Protein AF-0000000065967517 (afdb_homodimer)

Secondary structure (DSSP, 8-state):
--S--S-GGGTT----HHHHHHHHHHHS--EE-SSS--SSPPPHHHHHHHHHHHHS-GGGGS---TT--HHHHHHHHHHHHHHHT----TTTSEEEEEHHHHHHHHHHHHH--TT-EEEEEES--TTHHHHHHHTT-EEEEEE-EEPPPPTTS-EEGGGEE--HHHHHHT--TTEEEEEEESS-TTT-----HHHHHHHHHHHHHHT-EEEEE-TTTT-B-TT-----GGGSTTTGGGEEEEEEHHHHHT-GGG-EEEEE--HHHHHHHHHHHHTTTSS--HHHHHHHHHHHHHHHHHTTSTT-HHHHHHHHHHHHHHHHHHHHHHTT-EEEEPSBSSEEEEE-HHHHHH----SS-TTS-HHHHHHHHIIIII-EE-EEGGGGS-HHHHGGG-SEEEEE----HHHHHHHHHHHHHHHHH--/--S--S-GGGTT----HHHHHHHHHHHS--EE-SSS--SSPPPHHHHHHHHHHHHS-GGGGS---TT--HHHHHHHHHHHHHHHT----TTTSEEEEEHHHHHHHHHHHHH--TT-EEEEEES--TTHHHHHHHTT-EEEEEE-EEPPPPTTS-EEGGGEE--HHHHHHT--TTEEEEEEESS-TTT-----HHHHHHHHHHHHHHT-EEEEE-TTTT-B-TT-----GGGSTTTGGGEEEEEEHHHHHT-GGG-EEEEE--HHHHHHHHHHHHTTTSS--HHHHHHHHHHHHHHHHHTTSTT-HHHHHHHHHHHHHHHHHHHHHTTT-EEEEPSBSSEEEEE-HHHHHH----SS-TTS-HHHHHHHHIIIII-EE-EEGGGGS-HHHHGGG-SEEEEE----HHHHHHHHHHHHHHHHH--

Solvent-accessible surface area (backbone atoms only — not comparable to full-atom values): 42119 Å² total; per-residue (Å²): 114,95,61,80,59,61,18,73,52,52,66,93,42,69,75,51,69,67,62,55,52,52,55,56,52,70,76,44,80,57,47,81,23,37,66,91,58,52,74,50,64,43,53,66,69,45,46,49,31,40,43,46,37,59,68,56,63,54,65,38,39,22,67,62,51,53,54,33,45,62,70,30,28,44,46,49,22,55,54,47,17,61,74,41,72,40,94,50,51,34,84,49,26,36,37,50,26,44,12,41,50,25,32,52,32,31,45,32,55,18,43,33,25,76,71,24,24,32,38,39,50,26,64,27,56,68,61,58,57,48,31,32,39,46,31,41,22,39,75,40,80,40,67,48,44,72,51,82,52,61,89,96,48,72,32,45,22,68,39,44,36,78,50,67,67,62,52,59,67,68,65,50,97,46,36,46,37,38,51,43,57,37,26,18,53,59,46,1,21,53,61,48,70,68,59,44,49,54,52,49,50,52,27,63,75,63,59,27,36,35,39,36,42,28,42,28,54,56,28,43,32,96,84,53,70,78,70,63,62,46,49,42,92,82,27,41,80,40,23,40,41,31,33,25,48,16,68,68,49,45,24,49,6,51,29,39,14,24,34,35,34,40,45,90,59,37,56,41,33,51,33,42,39,55,57,34,40,37,49,57,47,28,33,52,41,52,12,50,26,51,43,49,52,52,36,65,75,26,59,93,37,87,81,9,61,66,52,44,50,26,57,55,39,47,54,37,40,51,49,49,50,54,52,46,41,73,66,70,42,46,42,31,48,44,37,12,41,53,26,32,34,31,44,41,56,70,50,45,73,75,52,72,82,60,72,73,61,90,86,52,41,56,18,50,33,47,29,51,47,31,35,76,74,51,23,35,35,44,34,33,42,23,69,26,32,59,79,90,49,16,71,80,42,18,39,26,37,31,33,33,38,49,54,39,70,68,58,55,49,52,46,48,55,37,48,53,52,51,53,69,67,50,131,117,94,62,80,60,60,18,72,52,52,66,92,42,70,74,52,69,68,61,55,51,52,55,56,53,71,75,44,81,55,49,82,22,35,66,87,57,52,75,49,65,43,54,67,71,45,46,49,30,38,44,47,36,58,68,55,64,54,66,37,40,21,68,62,52,53,55,33,45,60,67,30,28,44,47,50,22,55,54,48,18,61,74,42,74,39,94,50,50,35,83,49,26,35,37,50,27,45,13,43,47,24,32,52,32,30,46,31,55,20,42,33,25,77,70,25,25,34,38,38,51,26,64,25,55,68,61,58,57,47,31,32,40,46,31,41,23,39,75,39,78,40,69,47,43,71,52,84,51,64,88,95,49,73,30,44,23,66,38,43,36,78,52,67,67,63,51,59,66,68,64,51,96,47,36,44,36,36,52,43,55,38,25,17,51,59,48,1,21,54,61,47,70,68,58,44,49,52,51,50,51,52,28,63,73,64,58,28,36,34,40,36,41,29,43,26,53,56,30,43,31,96,83,54,71,76,70,64,61,46,50,41,92,82,27,40,80,39,24,41,39,31,33,26,48,16,67,67,49,44,25,49,7,51,31,39,14,23,36,35,32,39,46,90,60,38,56,42,32,50,32,42,40,57,57,32,40,37,49,58,48,28,33,52,42,52,12,51,25,50,43,49,52,50,38,65,75,26,59,94,36,86,80,10,60,65,52,45,51,26,57,55,38,46,52,36,40,52,50,49,51,54,53,46,40,72,69,70,40,45,44,30,46,43,38,12,40,54,28,33,35,31,45,41,55,70,49,45,70,75,51,72,83,60,74,73,61,89,85,50,41,56,18,50,34,48,29,50,46,32,34,76,73,50,23,35,34,42,35,32,42,24,70,25,34,59,79,90,48,16,70,81,43,20,40,27,37,30,34,33,37,46,52,39,70,67,56,54,49,52,46,48,54,39,48,50,53,50,53,69,68,51,130

Foldseek 3Di:
DPDDDDDPLCPPPPDDPCVVVVVLLVVFQFLEFADAFEPDDFDPLLVVLLVCLVPDDCCLQDFAAQQAHVLLLVLCQVQVCVVLVHRDDSVQFKGKAQFLLRVLLLQLLLFAAAQAEEEEEPLADQVNCSSNSSSNYHYDYFYFDADDDPPPDFAALQSRDGDLVSVLVRDDLRHAEYEAEAVGPPSLDHDDPVNLVSVVVSCVVNVHAYEYECQFQLQFDPPDHHDDSCSDPPRQARYKYKYGPCNQRSNVVLRIMMIGGDRVSRVSSSVSSCVPPSGDNRSSSSSSSSLSVVQSVQPPHPPHPSNVLNVVLVVLLVLVVVLCVVLPWRWHRRRTDFKIKTFQVVVCVVPVDADDDPLDQPLVSVQSCCCVPLSYHWDQSLSSDDSVCSNVRSGMTMTGRSYDPVSSVVSSVSSVVVSVPPD/DPDDDDDPLCPPPPDDPCVVVVVLLVVFQFLEFADAFEPDDFDPLLVVLLVCLVPDDVCLQDFAAQQAHVLLLVLCQVQVCVVLVHRDDSVQFKGKAQFLLRVLLLQLLLFAAAQAEEEEEPLADQVNCSSNSSSNYHYDYFYFDADDDPPPDFAALQSRDGDLVSVLVRDDLRHAEYEAEAVGPPSLDHDDPVNLVSVQVSCVVNVHAYEYECQFQLQFDPPDHHDDSCSDPPNQARYKYKYGPCNQRSNVVLRIMMIGGGRVSRVSSSVSSCVPPSGDNRSSSSSSSSLSVVQSVQPPHPPHPSNVLNVVLVVLLVLLVVLCVVLPWRWHRRRTDFKIKTFQVVVCVVPVDADDDPLDQPLVSVQSCCCVPLSYHWAQSLSSDDSVCSNVRSGMTMTGSSYDPVSSVVSSVSSVVVSVPPD

Radius of gyration: 27.78 Å; Cα contacts (8 Å, |Δi|>4): 1833; chains: 2; bounding box: 54×87×60 Å

Organism: Rattus norvegicus (NCBI:txid10116)

GO terms:
  GO:0016212 L-kynurenine:2-oxoglutarate transaminase activity (F, EXP)
  GO:0005759 mitochondrial matrix (C, EXP)
  GO:0047316 L-glutamine:phenylpyruvate transaminase activity (F, EXP)
  GO:0047804 cysteine-S-conjugate beta-lyase activity (F, EXP)
  GO:0005739 mitochondrion (C, IDA)
  GO:0005829 cytosol (C, IDA)
  GO:0042867 pyruvate catabolic process (P, IDA)
  GO:0097053 L-kynurenine catabolic process (P, IDA)
  GO:0047316 L-glutamine:phenylpyruvate transaminase activity (F, IDA)
  GO:0047804 cysteine-S-conjugate beta-lyase activity (F, IDA)

Structure (mmCIF, N/CA/C/O backbone):
data_AF-0000000065967517-model_v1
#
loop_
_entity.id
_entity.type
_entity.pdbx_description
1 polymer 'Kynurenine--oxoglutarate transaminase 1'
#
loop_
_atom_site.group_PDB
_atom_site.id
_atom_site.type_symbol
_atom_site.label_atom_id
_atom_site.label_alt_id
_atom_site.label_comp_id
_atom_site.label_asym_id
_atom_site.label_entity_id
_atom_site.label_seq_id
_atom_site.pdbx_PDB_ins_code
_atom_site.Cartn_x
_atom_site.Cartn_y
_atom_site.Cartn_z
_atom_site.occupancy
_atom_site.B_iso_or_equiv
_atom_site.auth_seq_id
_atom_site.auth_comp_id
_atom_site.auth_asym_id
_atom_site.auth_atom_id
_atom_site.pdbx_PDB_model_num
ATOM 1 N N . MET A 1 1 ? -20.844 15.336 -15.32 1 42.91 1 MET A N 1
ATOM 2 C CA . MET A 1 1 ? -19.406 15.516 -15.5 1 42.91 1 MET A CA 1
ATOM 3 C C . MET A 1 1 ? -19 15.242 -16.938 1 42.91 1 MET A C 1
ATOM 5 O O . MET A 1 1 ? -19.125 14.117 -17.422 1 42.91 1 MET A O 1
ATOM 9 N N . THR A 1 2 ? -18.984 16.203 -17.844 1 56.03 2 THR A N 1
ATOM 10 C CA . THR A 1 2 ? -18.656 16.047 -19.25 1 56.03 2 THR A CA 1
ATOM 11 C C . THR A 1 2 ? -17.234 15.531 -19.422 1 56.03 2 THR A C 1
ATOM 13 O O . THR A 1 2 ? -16.875 15.055 -20.5 1 56.03 2 THR A O 1
ATOM 16 N N . LYS A 1 3 ? -16.359 15.68 -18.438 1 78 3 LYS A N 1
ATOM 17 C CA . LYS A 1 3 ? -14.969 15.258 -18.484 1 78 3 LYS A CA 1
ATOM 18 C C . LYS A 1 3 ? -14.828 13.789 -18.109 1 78 3 LYS A C 1
ATOM 20 O O . LYS A 1 3 ? -15.602 13.266 -17.297 1 78 3 LYS A O 1
ATOM 25 N N . ARG A 1 4 ? -14.062 13.156 -18.938 1 89.38 4 ARG A N 1
ATOM 26 C CA . ARG A 1 4 ? -13.75 11.773 -18.594 1 89.38 4 ARG A CA 1
ATOM 27 C C . ARG A 1 4 ? -13.281 11.664 -17.141 1 89.38 4 ARG A C 1
ATOM 29 O O . ARG A 1 4 ? -12.359 12.367 -16.719 1 89.38 4 ARG A O 1
ATOM 36 N N . LEU A 1 5 ? -13.922 10.836 -16.359 1 93.56 5 LEU A N 1
ATOM 37 C CA . LEU A 1 5 ? -13.656 10.734 -14.938 1 93.56 5 LEU A CA 1
ATOM 38 C C . LEU A 1 5 ? -12.391 9.914 -14.672 1 93.56 5 LEU A C 1
ATOM 40 O O . LEU A 1 5 ? -11.477 10.375 -13.984 1 93.56 5 LEU A O 1
ATOM 44 N N . GLN A 1 6 ? -12.312 8.703 -15.273 1 96.12 6 GLN A N 1
ATOM 45 C CA . GLN A 1 6 ? -11.18 7.836 -14.984 1 96.12 6 GLN A CA 1
ATOM 46 C C . GLN A 1 6 ? -9.992 8.141 -15.898 1 96.12 6 GLN A C 1
ATOM 48 O O . GLN A 1 6 ? -10.188 8.5 -17.062 1 96.12 6 GLN A O 1
ATOM 53 N N . ALA A 1 7 ? -8.836 8.039 -15.398 1 97.62 7 ALA A N 1
ATOM 54 C CA . ALA A 1 7 ? -7.613 8.18 -16.188 1 97.62 7 ALA A CA 1
ATOM 55 C C . ALA A 1 7 ? -7.516 7.09 -17.25 1 97.62 7 ALA A C 1
ATOM 57 O O . ALA A 1 7 ? -7.977 5.965 -17.031 1 97.62 7 ALA A O 1
ATOM 58 N N . ARG A 1 8 ? -6.828 7.359 -18.359 1 96.44 8 ARG A N 1
ATOM 59 C CA . ARG A 1 8 ? -6.676 6.445 -19.484 1 96.44 8 ARG A CA 1
ATOM 60 C C . ARG A 1 8 ? -5.859 5.223 -19.094 1 96.44 8 ARG A C 1
ATOM 62 O O . ARG A 1 8 ? -6.008 4.148 -19.688 1 96.44 8 ARG A O 1
ATOM 69 N N . ARG A 1 9 ? -5.027 5.387 -18.062 1 97.5 9 ARG A N 1
ATOM 70 C CA . ARG A 1 9 ? -4.16 4.297 -17.641 1 97.5 9 ARG A CA 1
ATOM 71 C C . ARG A 1 9 ? -4.973 3.141 -17.062 1 97.5 9 ARG A C 1
ATOM 73 O O . ARG A 1 9 ? -4.457 2.033 -16.906 1 97.5 9 ARG A O 1
ATOM 80 N N . LEU A 1 10 ? -6.258 3.332 -16.781 1 97.5 10 LEU A N 1
ATOM 81 C CA . LEU A 1 10 ? -7.102 2.277 -16.234 1 97.5 10 LEU A CA 1
ATOM 82 C C . LEU A 1 10 ? -7.828 1.53 -17.344 1 97.5 10 LEU A C 1
ATOM 84 O O . LEU A 1 10 ? -8.516 0.538 -17.094 1 97.5 10 LEU A O 1
ATOM 88 N N . ASP A 1 11 ? -7.715 2.004 -18.578 1 95.81 11 ASP A N 1
ATOM 89 C CA . ASP A 1 11 ? -8.438 1.398 -19.688 1 95.81 11 ASP A CA 1
ATOM 90 C C . ASP A 1 11 ? -8.07 -0.074 -19.859 1 95.81 11 ASP A C 1
ATOM 92 O O . ASP A 1 11 ? -6.891 -0.411 -19.984 1 95.81 11 ASP A O 1
ATOM 96 N N . GLY A 1 12 ? -9.055 -0.953 -19.781 1 93.69 12 GLY A N 1
ATOM 97 C CA . GLY A 1 12 ? -8.883 -2.361 -20.094 1 93.69 12 GLY A CA 1
ATOM 98 C C . GLY A 1 12 ? -8.406 -3.188 -18.922 1 93.69 12 GLY A C 1
ATOM 99 O O . GLY A 1 12 ? -8.078 -4.367 -19.078 1 93.69 12 GLY A O 1
ATOM 100 N N . ILE A 1 13 ? -8.359 -2.516 -17.734 1 94 13 ILE A N 1
ATOM 101 C CA . ILE A 1 13 ? -7.801 -3.297 -16.641 1 94 13 ILE A CA 1
ATOM 102 C C . ILE A 1 13 ? -8.75 -3.264 -15.438 1 94 13 ILE A C 1
ATOM 104 O O . ILE A 1 13 ? -8.32 -3.393 -14.289 1 94 13 ILE A O 1
ATOM 108 N N . ASP A 1 14 ? -9.992 -3.094 -15.617 1 91 14 ASP A N 1
ATOM 109 C CA . ASP A 1 14 ? -10.938 -2.924 -14.523 1 91 14 ASP A CA 1
ATOM 110 C C . ASP A 1 14 ? -11.5 -4.27 -14.07 1 91 14 ASP A C 1
ATOM 112 O O . ASP A 1 14 ? -12.211 -4.344 -13.062 1 91 14 ASP A O 1
ATOM 116 N N . GLN A 1 15 ? -11.211 -5.281 -14.812 1 85.56 15 GLN A N 1
ATOM 117 C CA . GLN A 1 15 ? -11.656 -6.609 -14.398 1 85.56 15 GLN A CA 1
ATOM 118 C C . GLN A 1 15 ? -10.555 -7.344 -13.641 1 85.56 15 GLN A C 1
ATOM 120 O O . GLN A 1 15 ? -9.367 -7.211 -13.969 1 85.56 15 GLN A O 1
ATOM 125 N N . ASN A 1 16 ? -11.008 -8.039 -12.625 1 83 16 ASN A N 1
ATOM 126 C CA . ASN A 1 16 ? -10.102 -8.844 -11.812 1 83 16 ASN A CA 1
ATOM 127 C C . ASN A 1 16 ? -10.719 -10.188 -11.445 1 83 16 ASN A C 1
ATOM 129 O O . ASN A 1 16 ? -11.781 -10.242 -10.828 1 83 16 ASN A O 1
ATOM 133 N N . LEU A 1 17 ? -10.039 -11.195 -11.797 1 81.94 17 LEU A N 1
ATOM 134 C CA . LEU A 1 17 ? -10.516 -12.555 -11.625 1 81.94 17 LEU A CA 1
ATOM 135 C C . LEU A 1 17 ? -10.797 -12.859 -10.156 1 81.94 17 LEU A C 1
ATOM 137 O O . LEU A 1 17 ? -11.789 -13.516 -9.828 1 81.94 17 LEU A O 1
ATOM 141 N N . TRP A 1 18 ? -9.953 -12.445 -9.305 1 83.62 18 TRP A N 1
ATOM 142 C CA . TRP A 1 18 ? -10.039 -12.781 -7.887 1 83.62 18 TRP A CA 1
ATOM 143 C C . TRP A 1 18 ? -11.258 -12.117 -7.246 1 83.62 18 TRP A C 1
ATOM 145 O O . TRP A 1 18 ? -11.891 -12.695 -6.363 1 83.62 18 TRP A O 1
ATOM 155 N N . VAL A 1 19 ? -11.594 -10.961 -7.758 1 81.31 19 VAL A N 1
ATOM 156 C CA . VAL A 1 19 ? -12.789 -10.273 -7.289 1 81.31 19 VAL A CA 1
ATOM 157 C C . VAL A 1 19 ? -14.031 -11.008 -7.777 1 81.31 19 VAL A C 1
ATOM 159 O O . VAL A 1 19 ? -14.961 -11.25 -7.008 1 81.31 19 VAL A O 1
ATOM 162 N N . GLU A 1 20 ? -14.031 -11.438 -8.977 1 83.06 20 GLU A N 1
ATOM 163 C CA . GLU A 1 20 ? -15.164 -12.133 -9.578 1 83.06 20 GLU A CA 1
ATOM 164 C C . GLU A 1 20 ? -15.406 -13.477 -8.898 1 83.06 20 GLU A C 1
ATOM 166 O O . GLU A 1 20 ? -16.516 -13.773 -8.461 1 83.06 20 GLU A O 1
ATOM 171 N N . PHE A 1 21 ? -14.383 -14.258 -8.766 1 86.62 21 PHE A N 1
ATOM 172 C CA . PHE A 1 21 ? -14.523 -15.594 -8.211 1 86.62 21 PHE A CA 1
ATOM 173 C C . PHE A 1 21 ? -14.734 -15.531 -6.699 1 86.62 21 PHE A C 1
ATOM 175 O O . PHE A 1 21 ? -15.391 -16.406 -6.125 1 86.62 21 PHE A O 1
ATOM 182 N N . GLY A 1 22 ? -14.18 -14.484 -6.133 1 83.94 22 GLY A N 1
ATOM 183 C CA . GLY A 1 22 ? -14.469 -14.281 -4.723 1 83.94 22 GLY A CA 1
ATOM 184 C C . GLY A 1 22 ? -15.945 -14.078 -4.445 1 83.94 22 GLY A C 1
ATOM 185 O O . GLY A 1 22 ? -16.484 -14.633 -3.488 1 83.94 22 GLY A O 1
ATOM 186 N N . LYS A 1 23 ? -16.578 -13.359 -5.293 1 82.62 23 LYS A N 1
ATOM 187 C CA . LYS A 1 23 ? -18.016 -13.117 -5.168 1 82.62 23 LYS A CA 1
ATOM 188 C C . LYS A 1 23 ? -18.812 -14.398 -5.387 1 82.62 23 LYS A C 1
ATOM 190 O O . LYS A 1 23 ? -19.719 -14.711 -4.625 1 82.62 23 LYS A O 1
ATOM 195 N N . LEU A 1 24 ? -18.422 -15.109 -6.371 1 85.88 24 LEU A N 1
ATOM 196 C CA . LEU A 1 24 ? -19.125 -16.344 -6.719 1 85.88 24 LEU A CA 1
ATOM 197 C C . LEU A 1 24 ? -19 -17.375 -5.602 1 85.88 24 LEU A C 1
ATOM 199 O O . LEU A 1 24 ? -19.953 -18.078 -5.285 1 85.88 24 LEU A O 1
ATOM 203 N N . THR A 1 25 ? -17.844 -17.453 -5.02 1 88.5 25 THR A N 1
ATOM 204 C CA . THR A 1 25 ? -17.547 -18.422 -3.979 1 88.5 25 THR A CA 1
ATOM 205 C C . THR A 1 25 ? -18.391 -18.156 -2.734 1 88.5 25 THR A C 1
ATOM 207 O O . THR A 1 25 ? -18.734 -19.094 -2.002 1 88.5 25 THR A O 1
ATOM 210 N N . LYS A 1 26 ? -18.812 -16.984 -2.543 1 85.44 26 LYS A N 1
ATOM 211 C CA . LYS A 1 26 ? -19.594 -16.609 -1.361 1 85.44 26 LYS A CA 1
ATOM 212 C C . LYS A 1 26 ? -21.062 -16.969 -1.533 1 85.44 26 LYS A C 1
ATOM 214 O O . LYS A 1 26 ? -21.797 -17.078 -0.551 1 85.44 26 LYS A O 1
ATOM 219 N N . GLU A 1 27 ? -21.484 -17.266 -2.711 1 90.31 27 GLU A N 1
ATOM 220 C CA . GLU A 1 27 ? -22.891 -17.516 -3.012 1 90.31 27 GLU A CA 1
ATOM 221 C C . GLU A 1 27 ? -23.234 -19 -2.816 1 90.31 27 GLU A C 1
ATOM 223 O O . GLU A 1 27 ? -24.406 -19.359 -2.727 1 90.31 27 GLU A O 1
ATOM 228 N N . TYR A 1 28 ? -22.203 -19.812 -2.699 1 91.69 28 TYR A N 1
ATOM 229 C CA . TYR A 1 28 ? -22.422 -21.25 -2.629 1 91.69 28 TYR A CA 1
ATOM 230 C C . TYR A 1 28 ? -21.641 -21.859 -1.476 1 91.69 28 TYR A C 1
ATOM 232 O O . TYR A 1 28 ? -20.719 -21.25 -0.942 1 91.69 28 TYR A O 1
ATOM 240 N N . ASP A 1 29 ? -22.156 -23 -1.074 1 92.94 29 ASP A N 1
ATOM 241 C CA . ASP A 1 29 ? -21.375 -23.812 -0.164 1 92.94 29 ASP A CA 1
ATOM 242 C C . ASP A 1 29 ? -20.281 -24.578 -0.915 1 92.94 29 ASP A C 1
ATOM 244 O O . ASP A 1 29 ? -20.547 -25.578 -1.572 1 92.94 29 ASP A O 1
ATOM 248 N N . VAL A 1 30 ? -19.094 -24.078 -0.761 1 96.06 30 VAL A N 1
ATOM 249 C CA . VAL A 1 30 ? -18.047 -24.609 -1.638 1 96.06 30 VAL A CA 1
ATOM 250 C C . VAL A 1 30 ? -16.812 -24.969 -0.816 1 96.06 30 VAL A C 1
ATOM 252 O O . VAL A 1 30 ? -16.625 -24.453 0.29 1 96.06 30 VAL A O 1
ATOM 255 N N . VAL A 1 31 ? -16.078 -25.922 -1.29 1 97 31 VAL A N 1
ATOM 256 C CA . VAL A 1 31 ? -14.688 -26.156 -0.91 1 97 31 VAL A CA 1
ATOM 257 C C . VAL A 1 31 ? -13.773 -25.312 -1.8 1 97 31 VAL A C 1
ATOM 259 O O . VAL A 1 31 ? -13.672 -25.562 -3.002 1 97 31 VAL A O 1
ATOM 262 N N . ASN A 1 32 ? -13.117 -24.328 -1.196 1 95.31 32 ASN A N 1
ATOM 263 C CA . ASN A 1 32 ? -12.312 -23.391 -1.967 1 95.31 32 ASN A CA 1
ATOM 264 C C . ASN A 1 32 ? -10.914 -23.953 -2.244 1 95.31 32 ASN A C 1
ATOM 266 O O . ASN A 1 32 ? -10.039 -23.906 -1.379 1 95.31 32 ASN A O 1
ATOM 270 N N . LEU A 1 33 ? -10.68 -24.375 -3.422 1 97.25 33 LEU A N 1
ATOM 271 C CA . LEU A 1 33 ? -9.383 -24.891 -3.861 1 97.25 33 LEU A CA 1
ATOM 272 C C . LEU A 1 33 ? -8.797 -24 -4.949 1 97.25 33 LEU A C 1
ATOM 274 O O . LEU A 1 33 ? -7.945 -24.438 -5.727 1 97.25 33 LEU A O 1
ATOM 278 N N . GLY A 1 34 ? -9.391 -22.812 -5.082 1 94.38 34 GLY A N 1
ATOM 279 C CA . GLY A 1 34 ? -8.969 -21.906 -6.133 1 94.38 34 GLY A CA 1
ATOM 280 C C . GLY A 1 34 ? -7.934 -20.891 -5.664 1 94.38 34 GLY A C 1
ATOM 281 O O . GLY A 1 34 ? -6.832 -20.828 -6.219 1 94.38 34 GLY A O 1
ATOM 282 N N . GLN A 1 35 ? -8.188 -20.125 -4.703 1 88.81 35 GLN A N 1
ATOM 283 C CA . GLN A 1 35 ? -7.328 -19.047 -4.23 1 88.81 35 GLN A CA 1
ATOM 284 C C . GLN A 1 35 ? -6.102 -19.594 -3.506 1 88.81 35 GLN A C 1
ATOM 286 O O . GLN A 1 35 ? -6.203 -20.562 -2.752 1 88.81 35 GLN A O 1
ATOM 291 N N . GLY A 1 36 ? -4.996 -18.922 -3.762 1 91.12 36 GLY A N 1
ATOM 292 C CA . GLY A 1 36 ? -3.709 -19.375 -3.256 1 91.12 36 GLY A CA 1
ATOM 293 C C . GLY A 1 36 ? -3.402 -18.859 -1.861 1 91.12 36 GLY A C 1
ATOM 294 O O . GLY A 1 36 ? -2.465 -18.078 -1.673 1 91.12 36 GLY A O 1
ATOM 295 N N . PHE A 1 37 ? -4.133 -19.344 -0.854 1 92.06 37 PHE A N 1
ATOM 296 C CA . PHE A 1 37 ? -3.826 -19.062 0.542 1 92.06 37 PHE A CA 1
ATOM 297 C C . PHE A 1 37 ? -4.082 -20.281 1.419 1 92.06 37 PHE A C 1
ATOM 299 O O . PHE A 1 37 ? -4.953 -21.094 1.115 1 92.06 37 PHE A O 1
ATOM 306 N N . PRO A 1 38 ? -3.322 -20.422 2.506 1 95.19 38 PRO A N 1
ATOM 307 C CA . PRO A 1 38 ? -3.568 -21.484 3.475 1 95.19 38 PRO A CA 1
ATOM 308 C C . PRO A 1 38 ? -4.832 -21.266 4.301 1 95.19 38 PRO A C 1
ATOM 310 O O . PRO A 1 38 ? -5.129 -20.125 4.684 1 95.19 38 PRO A O 1
ATOM 313 N N . ASP A 1 39 ? -5.562 -22.281 4.445 1 95.31 39 ASP A N 1
ATOM 314 C CA . ASP A 1 39 ? -6.691 -22.172 5.363 1 95.31 39 ASP A CA 1
ATOM 315 C C . ASP A 1 39 ? -6.359 -22.797 6.715 1 95.31 39 ASP A C 1
ATOM 317 O O . ASP A 1 39 ? -7.207 -23.453 7.324 1 95.31 39 ASP A O 1
ATOM 321 N N . PHE A 1 40 ? -5.137 -22.766 7.074 1 95.88 40 PHE A N 1
ATOM 322 C CA . PHE A 1 40 ? -4.609 -23.141 8.383 1 95.88 40 PHE A CA 1
ATOM 323 C C . PHE A 1 40 ? -3.73 -22.031 8.945 1 95.88 40 PHE A C 1
ATOM 325 O O . PHE A 1 40 ? -3.391 -21.078 8.234 1 95.88 40 PHE A O 1
ATOM 332 N N . SER A 1 41 ? -3.387 -22.156 10.227 1 96.38 41 SER A N 1
ATOM 333 C CA . SER A 1 41 ? -2.637 -21.109 10.914 1 96.38 41 SER A CA 1
ATOM 334 C C . SER A 1 41 ? -1.18 -21.094 10.461 1 96.38 41 SER A C 1
ATOM 336 O O . SER A 1 41 ? -0.606 -22.141 10.148 1 96.38 41 SER A O 1
ATOM 338 N N . PRO A 1 42 ? -0.56 -19.875 10.422 1 97.62 42 PRO A N 1
ATOM 339 C CA . PRO A 1 42 ? 0.902 -19.859 10.344 1 97.62 42 PRO A CA 1
ATOM 340 C C . PRO A 1 42 ? 1.568 -20.641 11.469 1 97.62 42 PRO A C 1
ATOM 342 O O . PRO A 1 42 ? 0.905 -21.016 12.438 1 97.62 42 PRO A O 1
ATOM 345 N N . PRO A 1 43 ? 2.84 -21 11.266 1 97.81 43 PRO A N 1
ATOM 346 C CA . PRO A 1 43 ? 3.498 -21.719 12.359 1 97.81 43 PRO A CA 1
ATOM 347 C C . PRO A 1 43 ? 3.488 -20.938 13.672 1 97.81 43 PRO A C 1
ATOM 349 O O . PRO A 1 43 ? 3.463 -19.719 13.656 1 97.81 43 PRO A O 1
ATOM 352 N N . ASP A 1 44 ? 3.598 -21.609 14.797 1 97.31 44 ASP A N 1
ATOM 353 C CA . ASP A 1 44 ? 3.451 -21.031 16.125 1 97.31 44 ASP A CA 1
ATOM 354 C C . ASP A 1 44 ? 4.461 -19.906 16.359 1 97.31 44 ASP A C 1
ATOM 356 O O . ASP A 1 44 ? 4.125 -18.875 16.938 1 97.31 44 ASP A O 1
ATOM 360 N N . PHE A 1 45 ? 5.668 -20.141 15.922 1 98.12 45 PHE A N 1
ATOM 361 C CA . PHE A 1 45 ? 6.688 -19.141 16.172 1 98.12 45 PHE A CA 1
ATOM 362 C C . PHE A 1 45 ? 6.344 -17.828 15.469 1 98.12 45 PHE A C 1
ATOM 364 O O . PHE A 1 45 ? 6.664 -16.75 15.969 1 98.12 45 PHE A O 1
ATOM 371 N N . ALA A 1 46 ? 5.727 -17.891 14.336 1 98.25 46 ALA A N 1
ATOM 372 C CA . ALA A 1 46 ? 5.324 -16.703 13.602 1 98.25 46 ALA A CA 1
ATOM 373 C C . ALA A 1 46 ? 4.184 -15.977 14.312 1 98.25 46 ALA A C 1
ATOM 375 O O . ALA A 1 46 ? 4.219 -14.75 14.477 1 98.25 46 ALA A O 1
ATOM 376 N N . THR A 1 47 ? 3.133 -16.719 14.711 1 97.56 47 THR A N 1
ATOM 377 C CA . THR A 1 47 ? 2.004 -16.094 15.398 1 97.56 47 THR A CA 1
ATOM 378 C C . THR A 1 47 ? 2.447 -15.484 16.719 1 97.56 47 THR A C 1
ATOM 380 O O . THR A 1 47 ? 1.967 -14.414 17.109 1 97.56 47 THR A O 1
ATOM 383 N N . GLN A 1 48 ? 3.389 -16.125 17.406 1 97.12 48 GLN A N 1
ATOM 384 C CA . GLN A 1 48 ? 3.936 -15.602 18.656 1 97.12 48 GLN A CA 1
ATOM 385 C C . GLN A 1 48 ? 4.715 -14.312 18.406 1 97.12 48 GLN A C 1
ATOM 387 O O . GLN A 1 48 ? 4.633 -13.367 19.203 1 97.12 48 GLN A O 1
ATOM 392 N N . ALA A 1 49 ? 5.477 -14.312 17.328 1 97.62 49 ALA A N 1
ATOM 393 C CA . ALA A 1 49 ? 6.223 -13.109 16.969 1 97.62 49 ALA A CA 1
ATOM 394 C C . ALA A 1 49 ? 5.277 -11.93 16.734 1 97.62 49 ALA A C 1
ATOM 396 O O . ALA A 1 49 ? 5.566 -10.805 17.141 1 97.62 49 ALA A O 1
ATOM 397 N N . PHE A 1 50 ? 4.191 -12.18 16.062 1 97.69 50 PHE A N 1
ATOM 398 C CA . PHE A 1 50 ? 3.217 -11.125 15.812 1 97.69 50 PHE A CA 1
ATOM 399 C C . PHE A 1 50 ? 2.584 -10.641 17.109 1 97.69 50 PHE A C 1
ATOM 401 O O . PHE A 1 50 ? 2.395 -9.445 17.312 1 97.69 50 PHE A O 1
ATOM 408 N N . GLN A 1 51 ? 2.227 -11.57 17.984 1 96.5 51 GLN A N 1
ATOM 409 C CA . GLN A 1 51 ? 1.666 -11.211 19.281 1 96.5 51 GLN A CA 1
ATOM 410 C C . GLN A 1 51 ? 2.645 -10.367 20.094 1 96.5 51 GLN A C 1
ATOM 412 O O . GLN A 1 51 ? 2.248 -9.375 20.703 1 96.5 51 GLN A O 1
ATOM 417 N N . GLN A 1 52 ? 3.902 -10.727 20 1 96.31 52 GLN A N 1
ATOM 418 C CA . GLN A 1 52 ? 4.926 -9.961 20.703 1 96.31 52 GLN A CA 1
ATOM 419 C C . GLN A 1 52 ? 5.039 -8.547 20.156 1 96.31 52 GLN A C 1
ATOM 421 O O . GLN A 1 52 ? 5.262 -7.594 20.906 1 96.31 52 GLN A O 1
ATOM 426 N N . ALA A 1 53 ? 4.883 -8.406 18.859 1 96.5 53 ALA A N 1
ATOM 427 C CA . ALA A 1 53 ? 4.988 -7.113 18.203 1 96.5 53 ALA A CA 1
ATOM 428 C C . ALA A 1 53 ? 3.854 -6.188 18.625 1 96.5 53 ALA A C 1
ATOM 430 O O . ALA A 1 53 ? 3.934 -4.973 18.422 1 96.5 53 ALA A O 1
ATOM 431 N N . THR A 1 54 ? 2.779 -6.699 19.234 1 95.25 54 THR A N 1
ATOM 432 C CA . THR A 1 54 ? 1.64 -5.879 19.641 1 95.25 54 THR A CA 1
ATOM 433 C C . THR A 1 54 ? 1.678 -5.582 21.125 1 95.25 54 THR A C 1
ATOM 435 O O . THR A 1 54 ? 0.881 -4.785 21.625 1 95.25 54 THR A O 1
ATOM 438 N N . SER A 1 55 ? 2.52 -6.16 21.984 1 88.69 55 SER A N 1
ATOM 439 C CA . SER A 1 55 ? 2.496 -6.043 23.438 1 88.69 55 SER A CA 1
ATOM 440 C C . SER A 1 55 ? 3.801 -5.457 23.969 1 88.69 55 SER A C 1
ATOM 442 O O . SER A 1 55 ? 3.859 -4.992 25.109 1 88.69 55 SER A O 1
ATOM 444 N N . GLY A 1 56 ? 4.824 -5.418 23.234 1 84 56 GLY A N 1
ATOM 445 C CA . GLY A 1 56 ? 6.129 -4.988 23.703 1 84 56 GLY A CA 1
ATOM 446 C C . GLY A 1 56 ? 6.355 -3.494 23.562 1 84 56 GLY A C 1
ATOM 447 O O . GLY A 1 56 ? 5.637 -2.691 24.156 1 84 56 GLY A O 1
ATOM 448 N N . ASN A 1 57 ? 7.156 -3.131 22.766 1 91.25 57 ASN A N 1
ATOM 449 C CA . ASN A 1 57 ? 7.547 -1.756 22.469 1 91.25 57 ASN A CA 1
ATOM 450 C C . ASN A 1 57 ? 6.402 -0.976 21.828 1 91.25 57 ASN A C 1
ATOM 452 O O . ASN A 1 57 ? 6.082 -1.189 20.656 1 91.25 57 ASN A O 1
ATOM 456 N N . PHE A 1 58 ? 5.805 -0.017 22.594 1 92.94 58 PHE A N 1
ATOM 457 C CA . PHE A 1 58 ? 4.629 0.688 22.094 1 92.94 58 PHE A CA 1
ATOM 458 C C . PHE A 1 58 ? 4.965 1.492 20.844 1 92.94 58 PHE A C 1
ATOM 460 O O . PHE A 1 58 ? 4.07 1.859 20.078 1 92.94 58 PHE A O 1
ATOM 467 N N . MET A 1 59 ? 6.25 1.771 20.625 1 93.88 59 MET A N 1
ATOM 468 C CA . MET A 1 59 ? 6.645 2.559 19.453 1 93.88 59 MET A CA 1
ATOM 469 C C . MET A 1 59 ? 6.402 1.782 18.172 1 93.88 59 MET A C 1
ATOM 471 O O . MET A 1 59 ? 6.375 2.365 17.078 1 93.88 59 MET A O 1
ATOM 475 N N . LEU A 1 60 ? 6.141 0.478 18.297 1 95.88 60 LEU A N 1
ATOM 476 C CA . LEU A 1 60 ? 5.812 -0.312 17.125 1 95.88 60 LEU A CA 1
ATOM 477 C C . LEU A 1 60 ? 4.426 0.044 16.594 1 95.88 60 LEU A C 1
ATOM 479 O O . LEU A 1 60 ? 4.07 -0.321 15.469 1 95.88 60 LEU A O 1
ATOM 483 N N . ASN A 1 61 ? 3.648 0.762 17.406 1 97 61 ASN A N 1
ATOM 484 C CA . ASN A 1 61 ? 2.348 1.233 16.938 1 97 61 ASN A CA 1
ATOM 485 C C . ASN A 1 61 ? 2.482 2.471 16.062 1 97 61 ASN A C 1
ATOM 487 O O . ASN A 1 61 ? 1.506 2.916 15.453 1 97 61 ASN A O 1
ATOM 491 N N . GLN A 1 62 ? 3.654 3.041 15.898 1 96.19 62 GLN A N 1
ATOM 492 C CA . GLN A 1 62 ? 3.91 4.246 15.117 1 96.19 62 GLN A CA 1
ATOM 493 C C . GLN A 1 62 ? 4.727 3.932 13.867 1 96.19 62 GLN A C 1
ATOM 495 O O . GLN A 1 62 ? 5.105 2.781 13.641 1 96.19 62 GLN A O 1
ATOM 500 N N . TYR A 1 63 ? 4.984 4.977 13.023 1 92.44 63 TYR A N 1
ATOM 501 C CA . TYR A 1 63 ? 5.805 4.859 11.82 1 92.44 63 TYR A CA 1
ATOM 502 C C . TYR A 1 63 ? 7.156 4.238 12.141 1 92.44 63 TYR A C 1
ATOM 504 O O . TYR A 1 63 ? 7.703 4.453 13.227 1 92.44 63 TYR A O 1
ATOM 512 N N . THR A 1 64 ? 7.582 3.469 11.258 1 92.75 64 THR A N 1
ATOM 513 C CA . THR A 1 64 ? 9 3.115 11.227 1 92.75 64 THR A CA 1
ATOM 514 C C . THR A 1 64 ? 9.695 3.783 10.039 1 92.75 64 THR A C 1
ATOM 516 O O . THR A 1 64 ? 9.234 4.816 9.547 1 92.75 64 THR A O 1
ATOM 519 N N . ARG A 1 65 ? 10.836 3.312 9.727 1 92 65 ARG A N 1
ATOM 520 C CA . ARG A 1 65 ? 11.555 3.875 8.594 1 92 65 ARG A CA 1
ATOM 521 C C . ARG A 1 65 ? 10.789 3.654 7.293 1 92 65 ARG A C 1
ATOM 523 O O . ARG A 1 65 ? 10.203 2.588 7.086 1 92 65 ARG A O 1
ATOM 530 N N . ALA A 1 66 ? 10.797 4.531 6.379 1 93.25 66 ALA A N 1
ATOM 531 C CA . ALA A 1 66 ? 9.977 4.574 5.172 1 93.25 66 ALA A CA 1
ATOM 532 C C . ALA A 1 66 ? 10.18 3.32 4.324 1 93.25 66 ALA A C 1
ATOM 534 O O . ALA A 1 66 ? 9.219 2.727 3.842 1 93.25 66 ALA A O 1
ATOM 535 N N . PHE A 1 67 ? 11.391 2.83 4.152 1 97.25 67 PHE A N 1
ATOM 536 C CA . PHE A 1 67 ? 11.703 1.802 3.162 1 97.25 67 PHE A CA 1
ATOM 537 C C . PHE A 1 67 ? 11.797 0.43 3.82 1 97.25 67 PHE A C 1
ATOM 539 O O . PHE A 1 67 ? 12.258 -0.529 3.201 1 97.25 67 PHE A O 1
ATOM 546 N N . GLY A 1 68 ? 11.398 0.39 5.113 1 97.69 68 GLY A N 1
ATOM 547 C CA . GLY A 1 68 ? 11.391 -0.877 5.824 1 97.69 68 GLY A CA 1
ATOM 548 C C . GLY A 1 68 ? 11.844 -0.756 7.266 1 97.69 68 GLY A C 1
ATOM 549 O O . GLY A 1 68 ? 12.766 0.007 7.57 1 97.69 68 GLY A O 1
ATOM 550 N N . TYR A 1 69 ? 11.195 -1.523 8.148 1 97.81 69 TYR A N 1
ATOM 551 C CA . TYR A 1 69 ? 11.609 -1.657 9.539 1 97.81 69 TYR A CA 1
ATOM 552 C C . TYR A 1 69 ? 13.047 -2.16 9.633 1 97.81 69 TYR A C 1
ATOM 554 O O . TYR A 1 69 ? 13.383 -3.215 9.086 1 97.81 69 TYR A O 1
ATOM 562 N N . PRO A 1 70 ? 13.922 -1.471 10.344 1 97.06 70 PRO A N 1
ATOM 563 C CA . PRO A 1 70 ? 15.359 -1.732 10.234 1 97.06 70 PRO A CA 1
ATOM 564 C C . PRO A 1 70 ? 15.727 -3.174 10.586 1 97.06 70 PRO A C 1
ATOM 566 O O . PRO A 1 70 ? 16.484 -3.82 9.852 1 97.06 70 PRO A O 1
ATOM 569 N N . PRO A 1 71 ? 15.18 -3.754 11.656 1 98.38 71 PRO A N 1
ATOM 570 C CA . PRO A 1 71 ? 15.523 -5.156 11.906 1 98.38 71 PRO A CA 1
ATOM 571 C C . PRO A 1 71 ? 15.125 -6.074 10.75 1 98.38 71 PRO A C 1
ATOM 573 O O . PRO A 1 71 ? 15.828 -7.051 10.461 1 98.38 71 PRO A O 1
ATOM 576 N N . LEU A 1 72 ? 14.07 -5.762 10.062 1 98.81 72 LEU A N 1
ATOM 577 C CA . LEU A 1 72 ? 13.633 -6.59 8.938 1 98.81 72 LEU A CA 1
ATOM 578 C C . LEU A 1 72 ? 14.57 -6.434 7.75 1 98.81 72 LEU A C 1
ATOM 580 O O . LEU A 1 72 ? 15.008 -7.426 7.164 1 98.81 72 LEU A O 1
ATOM 584 N N . THR A 1 73 ? 14.852 -5.168 7.355 1 98.81 73 THR A N 1
ATOM 585 C CA . THR A 1 73 ? 15.75 -4.973 6.223 1 98.81 73 THR A CA 1
ATOM 586 C C . THR A 1 73 ? 17.109 -5.582 6.508 1 98.81 73 THR A C 1
ATOM 588 O O . THR A 1 73 ? 17.75 -6.141 5.613 1 98.81 73 THR A O 1
ATOM 591 N N . ASN A 1 74 ? 17.547 -5.496 7.773 1 98.75 74 ASN A N 1
ATOM 592 C CA . ASN A 1 74 ? 18.844 -6.062 8.156 1 98.75 74 ASN A CA 1
ATOM 593 C C . ASN A 1 74 ? 18.859 -7.582 7.977 1 98.75 74 ASN A C 1
ATOM 595 O O . ASN A 1 74 ? 19.781 -8.133 7.383 1 98.75 74 ASN A O 1
ATOM 599 N N . VAL A 1 75 ? 17.875 -8.227 8.492 1 98.81 75 VAL A N 1
ATOM 600 C CA . VAL A 1 75 ? 17.875 -9.688 8.453 1 98.81 75 VAL A CA 1
ATOM 601 C C . VAL A 1 75 ? 17.641 -10.164 7.023 1 98.81 75 VAL A C 1
ATOM 603 O O . VAL A 1 75 ? 18.188 -11.188 6.602 1 98.81 75 VAL A O 1
ATOM 606 N N . LEU A 1 76 ? 16.844 -9.461 6.211 1 98.81 76 LEU A N 1
ATOM 607 C CA . LEU A 1 76 ? 16.656 -9.82 4.809 1 98.81 76 LEU A CA 1
ATOM 608 C C . LEU A 1 76 ? 17.953 -9.703 4.035 1 98.81 76 LEU A C 1
ATOM 610 O O . LEU A 1 76 ? 18.312 -10.609 3.271 1 98.81 76 LEU A O 1
ATOM 614 N N . ALA A 1 77 ? 18.625 -8.586 4.25 1 98.81 77 ALA A N 1
ATOM 615 C CA . ALA A 1 77 ? 19.891 -8.375 3.561 1 98.81 77 ALA A CA 1
ATOM 616 C C . ALA A 1 77 ? 20.891 -9.469 3.918 1 98.81 77 ALA A C 1
ATOM 618 O O . ALA A 1 77 ? 21.578 -10 3.043 1 98.81 77 ALA A O 1
ATOM 619 N N . SER A 1 78 ? 21 -9.781 5.164 1 98.5 78 SER A N 1
ATOM 620 C CA . SER A 1 78 ? 21.953 -10.781 5.629 1 98.5 78 SER A CA 1
ATOM 621 C C . SER A 1 78 ? 21.578 -12.172 5.129 1 98.5 78 SER A C 1
ATOM 623 O O . SER A 1 78 ? 22.422 -12.898 4.609 1 98.5 78 SER A O 1
ATOM 625 N N . PHE A 1 79 ? 20.359 -12.562 5.281 1 98.38 79 PHE A N 1
ATOM 626 C CA . PHE A 1 79 ? 19.875 -13.883 4.906 1 98.38 79 PHE A CA 1
ATOM 627 C C . PHE A 1 79 ? 20 -14.102 3.404 1 98.38 79 PHE A C 1
ATOM 629 O O . PHE A 1 79 ? 20.609 -15.078 2.967 1 98.38 79 PHE A O 1
ATOM 636 N N . PHE A 1 80 ? 19.5 -13.211 2.623 1 98.38 80 PHE A N 1
ATOM 637 C CA . PHE A 1 80 ? 19.469 -13.398 1.178 1 98.38 80 PHE A CA 1
ATOM 638 C C . PHE A 1 80 ? 20.828 -13.047 0.562 1 98.38 80 PHE A C 1
ATOM 640 O O . PHE A 1 80 ? 21.172 -13.539 -0.512 1 98.38 80 PHE A O 1
ATOM 647 N N . GLY A 1 81 ? 21.531 -12.078 1.233 1 97.69 81 GLY A N 1
ATOM 648 C CA . GLY A 1 81 ? 22.891 -11.859 0.776 1 97.69 81 GLY A CA 1
ATOM 649 C C . GLY A 1 81 ? 23.719 -13.133 0.705 1 97.69 81 GLY A C 1
ATOM 650 O O . GLY A 1 81 ? 24.406 -13.375 -0.283 1 97.69 81 GLY A O 1
ATOM 651 N N . LYS A 1 82 ? 23.594 -13.922 1.739 1 96.44 82 LYS A N 1
ATOM 652 C CA . LYS A 1 82 ? 24.281 -15.211 1.771 1 96.44 82 LYS A CA 1
ATOM 653 C C . LYS A 1 82 ? 23.75 -16.156 0.699 1 96.44 82 LYS A C 1
ATOM 655 O O . LYS A 1 82 ? 24.516 -16.828 0.005 1 96.44 82 LYS A O 1
ATOM 660 N N . LEU A 1 83 ? 22.484 -16.188 0.543 1 95.56 83 LEU A N 1
ATOM 661 C CA . LEU A 1 83 ? 21.828 -17.094 -0.405 1 95.56 83 LEU A CA 1
ATOM 662 C C . LEU A 1 83 ? 22.234 -16.75 -1.837 1 95.56 83 LEU A C 1
ATOM 664 O O . LEU A 1 83 ? 22.406 -17.641 -2.67 1 95.56 83 LEU A O 1
ATOM 668 N N . LEU A 1 84 ? 22.359 -15.461 -2.135 1 96.44 84 LEU A N 1
ATOM 669 C CA . LEU A 1 84 ? 22.625 -15 -3.492 1 96.44 84 LEU A CA 1
ATOM 670 C C . LEU A 1 84 ? 24.125 -14.82 -3.721 1 96.44 84 LEU A C 1
ATOM 672 O O . LEU A 1 84 ? 24.562 -14.586 -4.852 1 96.44 84 LEU A O 1
ATOM 676 N N . GLY A 1 85 ? 24.891 -14.945 -2.656 1 94.88 85 GLY A N 1
ATOM 677 C CA . GLY A 1 85 ? 26.328 -14.719 -2.768 1 94.88 85 GLY A CA 1
ATOM 678 C C . GLY A 1 85 ? 26.688 -13.266 -3.041 1 94.88 85 GLY A C 1
ATOM 679 O O . GLY A 1 85 ? 27.562 -12.977 -3.854 1 94.88 85 GLY A O 1
ATOM 680 N N . GLN A 1 86 ? 25.859 -12.375 -2.486 1 95.12 86 GLN A N 1
ATOM 681 C CA . GLN A 1 86 ? 26.016 -10.938 -2.691 1 95.12 86 GLN A CA 1
ATOM 682 C C . GLN A 1 86 ? 26.047 -10.195 -1.361 1 95.12 86 GLN A C 1
ATOM 684 O O . GLN A 1 86 ? 25.25 -10.477 -0.468 1 95.12 86 GLN A O 1
ATOM 689 N N . GLU A 1 87 ? 27.031 -9.352 -1.199 1 94.88 87 GLU A N 1
ATOM 690 C CA . GLU A 1 87 ? 26.969 -8.438 -0.059 1 94.88 87 GLU A CA 1
ATOM 691 C C . GLU A 1 87 ? 25.875 -7.391 -0.255 1 94.88 87 GLU A C 1
ATOM 693 O O . GLU A 1 87 ? 25.922 -6.613 -1.209 1 94.88 87 GLU A O 1
ATOM 698 N N . MET A 1 88 ? 24.969 -7.359 0.625 1 97.75 88 MET A N 1
ATOM 699 C CA . MET A 1 88 ? 23.828 -6.469 0.46 1 97.75 88 MET A CA 1
ATOM 700 C C . MET A 1 88 ? 23.781 -5.422 1.566 1 97.75 88 MET A C 1
ATOM 702 O O . MET A 1 88 ? 23.969 -5.742 2.74 1 97.75 88 MET A O 1
ATOM 706 N N . ASP A 1 89 ? 23.641 -4.18 1.166 1 98.38 89 ASP A N 1
ATOM 707 C CA . ASP A 1 89 ? 23.328 -3.086 2.082 1 98.38 89 ASP A CA 1
ATOM 708 C C . ASP A 1 89 ? 21.844 -3.016 2.385 1 98.38 89 ASP A C 1
ATOM 710 O O . ASP A 1 89 ? 21.031 -2.736 1.496 1 98.38 89 ASP A O 1
ATOM 714 N N . PRO A 1 90 ? 21.406 -3.232 3.664 1 98.31 90 PRO A N 1
ATOM 715 C CA . PRO A 1 90 ? 19.984 -3.229 4.008 1 98.31 90 PRO A CA 1
ATOM 716 C C . PRO A 1 90 ? 19.297 -1.899 3.684 1 98.31 90 PRO A C 1
ATOM 718 O O . PRO A 1 90 ? 18.078 -1.851 3.523 1 98.31 90 PRO A O 1
ATOM 721 N N . LEU A 1 91 ? 20.047 -0.821 3.512 1 95.69 91 LEU A N 1
ATOM 722 C CA . LEU A 1 91 ? 19.484 0.509 3.303 1 95.69 91 LEU A CA 1
ATOM 723 C C . LEU A 1 91 ? 19.25 0.774 1.818 1 95.69 91 LEU A C 1
ATOM 725 O O . LEU A 1 91 ? 18.375 1.556 1.452 1 95.69 91 LEU A O 1
ATOM 729 N N . THR A 1 92 ? 20.016 0.083 1.018 1 97.44 92 THR A N 1
ATOM 730 C CA . THR A 1 92 ? 19.938 0.485 -0.382 1 97.44 92 THR A CA 1
ATOM 731 C C . THR A 1 92 ? 19.531 -0.692 -1.26 1 97.44 92 THR A C 1
ATOM 733 O O . THR A 1 92 ? 19.047 -0.5 -2.379 1 97.44 92 THR A O 1
ATOM 736 N N . ASN A 1 93 ? 19.719 -1.915 -0.765 1 98.81 93 ASN A N 1
ATOM 737 C CA . ASN A 1 93 ? 19.469 -3.072 -1.622 1 98.81 93 ASN A CA 1
ATOM 738 C C . ASN A 1 93 ? 18.172 -3.785 -1.256 1 98.81 93 ASN A C 1
ATOM 740 O O . ASN A 1 93 ? 17.828 -4.805 -1.855 1 98.81 93 ASN A O 1
ATOM 744 N N . VAL A 1 94 ? 17.469 -3.285 -0.231 1 98.81 94 VAL A N 1
ATOM 745 C CA . VAL A 1 94 ? 16.234 -3.918 0.231 1 98.81 94 VAL A CA 1
ATOM 746 C C . VAL A 1 94 ? 15.125 -2.869 0.358 1 98.81 94 VAL A C 1
ATOM 748 O O . VAL A 1 94 ? 15.344 -1.8 0.934 1 98.81 94 VAL A O 1
ATOM 751 N N . LEU A 1 95 ? 14.016 -3.127 -0.211 1 98.88 95 LEU A N 1
ATOM 752 C CA . LEU A 1 95 ? 12.797 -2.34 -0.033 1 98.88 95 LEU A CA 1
ATOM 753 C C . LEU A 1 95 ? 11.641 -3.221 0.423 1 98.88 95 LEU A C 1
ATOM 755 O O . LEU A 1 95 ? 11.273 -4.176 -0.265 1 98.88 95 LEU A O 1
ATOM 759 N N . VAL A 1 96 ? 11.117 -2.938 1.642 1 98.88 96 VAL A N 1
ATOM 760 C CA . VAL A 1 96 ? 9.93 -3.645 2.127 1 98.88 96 VAL A CA 1
ATOM 761 C C . VAL A 1 96 ? 8.68 -3.045 1.5 1 98.88 96 VAL A C 1
ATOM 763 O O . VAL A 1 96 ? 8.562 -1.824 1.375 1 98.88 96 VAL A O 1
ATOM 766 N N . THR A 1 97 ? 7.781 -3.873 1.09 1 98.75 97 THR A N 1
ATOM 767 C CA . THR A 1 97 ? 6.578 -3.453 0.379 1 98.75 97 THR A CA 1
ATOM 768 C C . THR A 1 97 ? 5.336 -4.105 0.984 1 98.75 97 THR A C 1
ATOM 770 O O . THR A 1 97 ? 5.445 -4.988 1.838 1 98.75 97 THR A O 1
ATOM 773 N N . VAL A 1 98 ? 4.168 -3.664 0.581 1 98.5 98 VAL A N 1
ATOM 774 C CA . VAL A 1 98 ? 2.902 -4.25 1.012 1 98.5 98 VAL A CA 1
ATOM 775 C C . VAL A 1 98 ? 2.629 -5.527 0.218 1 98.5 98 VAL A C 1
ATOM 777 O O . VAL A 1 98 ? 1.874 -5.508 -0.756 1 98.5 98 VAL A O 1
ATOM 780 N N . GLY A 1 99 ? 3.219 -6.598 0.707 1 98.12 99 GLY A N 1
ATOM 781 C CA . GLY A 1 99 ? 3.172 -7.855 -0.023 1 98.12 99 GLY A CA 1
ATOM 782 C C . GLY A 1 99 ? 3.973 -7.828 -1.311 1 98.12 99 GLY A C 1
ATOM 783 O O . GLY A 1 99 ? 4.555 -6.801 -1.664 1 98.12 99 GLY A O 1
ATOM 784 N N . ALA A 1 100 ? 4.012 -8.984 -1.96 1 98.12 100 ALA A N 1
ATOM 785 C CA . ALA A 1 100 ? 4.691 -9.07 -3.25 1 98.12 100 ALA A CA 1
ATOM 786 C C . ALA A 1 100 ? 3.943 -8.273 -4.316 1 98.12 100 ALA A C 1
ATOM 788 O O . ALA A 1 100 ? 4.551 -7.793 -5.277 1 98.12 100 ALA A O 1
ATOM 789 N N . TYR A 1 101 ? 2.621 -8.102 -4.195 1 97.06 101 TYR A N 1
ATOM 790 C CA . TYR A 1 101 ? 1.836 -7.277 -5.105 1 97.06 101 TYR A CA 1
ATOM 791 C C . TYR A 1 101 ? 2.377 -5.855 -5.156 1 97.06 101 TYR A C 1
ATOM 793 O O . TYR A 1 101 ? 2.551 -5.285 -6.234 1 97.06 101 TYR A O 1
ATOM 801 N N . GLY A 1 102 ? 2.648 -5.332 -3.896 1 98.31 102 GLY A N 1
ATOM 802 C CA . GLY A 1 102 ? 3.246 -4.008 -3.836 1 98.31 102 GLY A CA 1
ATOM 803 C C . GLY A 1 102 ? 4.621 -3.945 -4.473 1 98.31 102 GLY A C 1
ATOM 804 O O . GLY A 1 102 ? 4.984 -2.936 -5.082 1 98.31 102 GLY A O 1
ATOM 805 N N . ALA A 1 103 ? 5.359 -4.988 -4.32 1 98.62 103 ALA A N 1
ATOM 806 C CA . ALA A 1 103 ? 6.68 -5.062 -4.934 1 98.62 103 ALA A CA 1
ATOM 807 C C . ALA A 1 103 ? 6.586 -4.992 -6.453 1 98.62 103 ALA A C 1
ATOM 809 O O . ALA A 1 103 ? 7.32 -4.234 -7.094 1 98.62 103 ALA A O 1
ATOM 810 N N . LEU A 1 104 ? 5.707 -5.785 -6.996 1 98.75 104 LEU A N 1
ATOM 811 C CA . LEU A 1 104 ? 5.516 -5.824 -8.445 1 98.75 104 LEU A CA 1
ATOM 812 C C . LEU A 1 104 ? 5.039 -4.477 -8.969 1 98.75 104 LEU A C 1
ATOM 814 O O . LEU A 1 104 ? 5.633 -3.918 -9.891 1 98.75 104 LEU A O 1
ATOM 818 N N . PHE A 1 105 ? 4.035 -3.955 -8.328 1 98.75 105 PHE A N 1
ATOM 819 C CA . PHE A 1 105 ? 3.48 -2.676 -8.758 1 98.75 105 PHE A CA 1
ATOM 820 C C . PHE A 1 105 ? 4.559 -1.598 -8.766 1 98.75 105 PHE A C 1
ATOM 822 O O . PHE A 1 105 ? 4.695 -0.859 -9.742 1 98.75 105 PHE A O 1
ATOM 829 N N . THR A 1 106 ? 5.32 -1.467 -7.715 1 98.56 106 THR A N 1
ATOM 830 C CA . THR A 1 106 ? 6.344 -0.442 -7.539 1 98.56 106 THR A CA 1
ATOM 831 C C . THR A 1 106 ? 7.379 -0.511 -8.656 1 98.56 106 THR A C 1
ATOM 833 O O . THR A 1 106 ? 7.785 0.519 -9.195 1 98.56 106 THR A O 1
ATOM 836 N N . ARG A 1 107 ? 7.746 -1.644 -9.047 1 98.19 107 ARG A N 1
ATOM 837 C CA . ARG A 1 107 ? 8.766 -1.816 -10.078 1 98.19 107 ARG A CA 1
ATOM 838 C C . ARG A 1 107 ? 8.234 -1.4 -11.445 1 98.19 107 ARG A C 1
ATOM 840 O O . ARG A 1 107 ? 8.945 -0.753 -12.219 1 98.19 107 ARG A O 1
ATOM 847 N N . PHE A 1 108 ? 7.043 -1.84 -11.734 1 98.75 108 PHE A N 1
ATOM 848 C CA . PHE A 1 108 ? 6.473 -1.461 -13.023 1 98.75 108 PHE A CA 1
ATOM 849 C C . PHE A 1 108 ? 6.312 0.052 -13.117 1 98.75 108 PHE A C 1
ATOM 851 O O . PHE A 1 108 ? 6.66 0.654 -14.133 1 98.75 108 PHE A O 1
ATOM 858 N N . GLN A 1 109 ? 5.812 0.663 -12.039 1 98.62 109 GLN A N 1
ATOM 859 C CA . GLN A 1 109 ? 5.648 2.113 -12.031 1 98.62 109 GLN A CA 1
ATOM 860 C C . GLN A 1 109 ? 6.996 2.82 -12.141 1 98.62 109 GLN A C 1
ATOM 862 O O . GLN A 1 109 ? 7.098 3.887 -12.75 1 98.62 109 GLN A O 1
ATOM 867 N N . ALA A 1 110 ? 7.996 2.24 -11.562 1 98.75 110 ALA A N 1
ATOM 868 C CA . ALA A 1 110 ? 9.305 2.889 -11.5 1 98.75 110 ALA A CA 1
ATOM 869 C C . ALA A 1 110 ? 10.023 2.805 -12.844 1 98.75 110 ALA A C 1
ATOM 871 O O . ALA A 1 110 ? 10.734 3.736 -13.234 1 98.75 110 ALA A O 1
ATOM 872 N N . LEU A 1 111 ? 9.812 1.706 -13.562 1 98.69 111 LEU A N 1
ATOM 873 C CA . LEU A 1 111 ? 10.766 1.421 -14.633 1 98.69 111 LEU A CA 1
ATOM 874 C C . LEU A 1 111 ? 10.078 1.449 -15.992 1 98.69 111 LEU A C 1
ATOM 876 O O . LEU A 1 111 ? 10.719 1.707 -17.016 1 98.69 111 LEU A O 1
ATOM 880 N N . VAL A 1 112 ? 8.812 1.105 -16.062 1 98.5 112 VAL A N 1
ATOM 881 C CA . VAL A 1 112 ? 8.109 0.987 -17.344 1 98.5 112 VAL A CA 1
ATOM 882 C C . VAL A 1 112 ? 7.578 2.354 -17.766 1 98.5 112 VAL A C 1
ATOM 884 O O . VAL A 1 112 ? 7.066 3.111 -16.938 1 98.5 112 VAL A O 1
ATOM 887 N N . ASP A 1 113 ? 7.762 2.67 -18.969 1 96.44 113 ASP A N 1
ATOM 888 C CA . ASP A 1 113 ? 7.285 3.924 -19.547 1 96.44 113 ASP A CA 1
ATOM 889 C C . ASP A 1 113 ? 6.594 3.684 -20.875 1 96.44 113 ASP A C 1
ATOM 891 O O . ASP A 1 113 ? 6.566 2.555 -21.375 1 96.44 113 ASP A O 1
ATOM 895 N N . GLU A 1 114 ? 6.012 4.746 -21.422 1 94.81 114 GLU A N 1
ATOM 896 C CA . GLU A 1 114 ? 5.312 4.656 -22.703 1 94.81 114 GLU A CA 1
ATOM 897 C C . GLU A 1 114 ? 6.207 4.051 -23.781 1 94.81 114 GLU A C 1
ATOM 899 O O . GLU A 1 114 ? 7.336 4.504 -23.984 1 94.81 114 GLU A O 1
ATOM 904 N N . GLY A 1 115 ? 5.699 2.986 -24.359 1 93.62 115 GLY A N 1
ATOM 905 C CA . GLY A 1 115 ? 6.402 2.375 -25.469 1 93.62 115 GLY A CA 1
ATOM 906 C C . GLY A 1 115 ? 7.309 1.232 -25.047 1 93.62 115 GLY A C 1
ATOM 907 O O . GLY A 1 115 ? 7.723 0.424 -25.891 1 93.62 115 GLY A O 1
ATOM 908 N N . ASP A 1 116 ? 7.637 1.154 -23.797 1 98.06 116 ASP A N 1
ATOM 909 C CA . ASP A 1 116 ? 8.477 0.068 -23.312 1 98.06 116 ASP A CA 1
ATOM 910 C C . ASP A 1 116 ? 7.773 -1.278 -23.438 1 98.06 116 ASP A C 1
ATOM 912 O O . ASP A 1 116 ? 6.566 -1.379 -23.203 1 98.06 116 ASP A O 1
ATOM 916 N N . GLU A 1 117 ? 8.516 -2.229 -23.906 1 98.69 117 GLU A N 1
ATOM 917 C CA . GLU A 1 117 ? 8 -3.592 -23.984 1 98.69 117 GLU A CA 1
ATOM 918 C C . GLU A 1 117 ? 8.406 -4.406 -22.75 1 98.69 117 GLU A C 1
ATOM 920 O O . GLU A 1 117 ? 9.539 -4.309 -22.281 1 98.69 117 GLU A O 1
ATOM 925 N N . VAL A 1 118 ? 7.449 -5.117 -22.203 1 98.88 118 VAL A N 1
ATOM 926 C CA . VAL A 1 118 ? 7.652 -6.031 -21.094 1 98.88 118 VAL A CA 1
ATOM 927 C C . VAL A 1 118 ? 7.359 -7.465 -21.531 1 98.88 118 VAL A C 1
ATOM 929 O O . VAL A 1 118 ? 6.223 -7.789 -21.891 1 98.88 118 VAL A O 1
ATOM 932 N N . ILE A 1 119 ? 8.391 -8.305 -21.516 1 98.94 119 ILE A N 1
ATOM 933 C CA . ILE A 1 119 ? 8.203 -9.703 -21.875 1 98.94 119 ILE A CA 1
ATOM 934 C C . ILE A 1 119 ? 7.598 -10.461 -20.688 1 98.94 119 ILE A C 1
ATOM 936 O O . ILE A 1 119 ? 8.148 -10.438 -19.594 1 98.94 119 ILE A O 1
ATOM 940 N N . ILE A 1 120 ? 6.477 -11.109 -20.922 1 98.81 120 ILE A N 1
ATOM 941 C CA . ILE A 1 120 ? 5.75 -11.906 -19.938 1 98.81 120 ILE A CA 1
ATOM 942 C C . ILE A 1 120 ? 5.613 -13.344 -20.422 1 98.81 120 ILE A C 1
ATOM 944 O O . ILE A 1 120 ? 5.109 -13.578 -21.531 1 98.81 120 ILE A O 1
ATOM 948 N N . MET A 1 121 ? 6.102 -14.281 -19.672 1 98.12 121 MET A N 1
ATOM 949 C CA . MET A 1 121 ? 5.934 -15.688 -20 1 98.12 121 MET A CA 1
ATOM 950 C C . MET A 1 121 ? 4.566 -16.203 -19.547 1 98.12 121 MET A C 1
ATOM 952 O O . MET A 1 121 ? 4.238 -16.125 -18.359 1 98.12 121 MET A O 1
ATOM 956 N N . GLU A 1 122 ? 3.768 -16.672 -20.438 1 97.75 122 GLU A N 1
ATOM 957 C CA . GLU A 1 122 ? 2.453 -17.188 -20.047 1 97.75 122 GLU A CA 1
ATOM 958 C C . GLU A 1 122 ? 2.406 -18.703 -20.125 1 97.75 122 GLU A C 1
ATOM 960 O O . GLU A 1 122 ? 3.109 -19.312 -20.922 1 97.75 122 GLU A O 1
ATOM 965 N N . PRO A 1 123 ? 1.546 -19.453 -19.344 1 97.5 123 PRO A N 1
ATOM 966 C CA . PRO A 1 123 ? 0.618 -18.766 -18.453 1 97.5 123 PRO A CA 1
ATOM 967 C C . PRO A 1 123 ? 1.33 -18.016 -17.328 1 97.5 123 PRO A C 1
ATOM 969 O O . PRO A 1 123 ? 2.375 -18.453 -16.844 1 97.5 123 PRO A O 1
ATOM 972 N N . ALA A 1 124 ? 0.784 -16.781 -16.969 1 98 124 ALA A N 1
ATOM 973 C CA . ALA A 1 124 ? 1.429 -15.875 -16.031 1 98 124 ALA A CA 1
ATOM 974 C C . ALA A 1 124 ? 0.464 -15.461 -14.914 1 98 124 ALA A C 1
ATOM 976 O O . ALA A 1 124 ? -0.751 -15.43 -15.125 1 98 124 ALA A O 1
ATOM 977 N N . PHE A 1 125 ? 1.024 -15.219 -13.781 1 96.75 125 PHE A N 1
ATOM 978 C CA . PHE A 1 125 ? 0.203 -14.594 -12.75 1 96.75 125 PHE A CA 1
ATOM 979 C C . PHE A 1 125 ? -0.5 -13.352 -13.297 1 96.75 125 PHE A C 1
ATOM 981 O O . PHE A 1 125 ? 0.05 -12.641 -14.133 1 96.75 125 PHE A O 1
ATOM 988 N N . ASP A 1 126 ? -1.607 -13.039 -12.773 1 93.12 126 ASP A N 1
ATOM 989 C CA . ASP A 1 126 ? -2.617 -12.219 -13.438 1 93.12 126 ASP A CA 1
ATOM 990 C C . ASP A 1 126 ? -2.232 -10.742 -13.414 1 93.12 126 ASP A C 1
ATOM 992 O O . ASP A 1 126 ? -2.65 -9.969 -14.281 1 93.12 126 ASP A O 1
ATOM 996 N N . CYS A 1 127 ? -1.356 -10.281 -12.461 1 96.31 127 CYS A N 1
ATOM 997 C CA . CYS A 1 127 ? -1.205 -8.844 -12.273 1 96.31 127 CYS A CA 1
ATOM 998 C C . CYS A 1 127 ? -0.11 -8.289 -13.18 1 96.31 127 CYS A C 1
ATOM 1000 O O . CYS A 1 127 ? 0.007 -7.07 -13.344 1 96.31 127 CYS A O 1
ATOM 1002 N N . TYR A 1 128 ? 0.716 -9.125 -13.852 1 98.38 128 TYR A N 1
ATOM 1003 C CA . TYR A 1 128 ? 1.83 -8.625 -14.656 1 98.38 128 TYR A CA 1
ATOM 1004 C C . TYR A 1 128 ? 1.332 -7.754 -15.797 1 98.38 128 TYR A C 1
ATOM 1006 O O . TYR A 1 128 ? 1.854 -6.664 -16.031 1 98.38 128 TYR A O 1
ATOM 1014 N N . GLU A 1 129 ? 0.328 -8.281 -16.469 1 97.88 129 GLU A N 1
ATOM 1015 C CA . GLU A 1 129 ? -0.18 -7.586 -17.656 1 97.88 129 GLU A CA 1
ATOM 1016 C C . GLU A 1 129 ? -0.85 -6.27 -17.266 1 97.88 129 GLU A C 1
ATOM 1018 O O . GLU A 1 129 ? -0.479 -5.207 -17.766 1 97.88 129 GLU A O 1
ATOM 1023 N N . PRO A 1 130 ? -1.81 -6.254 -16.344 1 97.56 130 PRO A N 1
ATOM 1024 C CA . PRO A 1 130 ? -2.447 -4.98 -16.016 1 97.56 130 PRO A CA 1
ATOM 1025 C C . PRO A 1 130 ? -1.469 -3.971 -15.414 1 97.56 130 PRO A C 1
ATOM 1027 O O . PRO A 1 130 ? -1.596 -2.766 -15.648 1 97.56 130 PRO A O 1
ATOM 1030 N N . MET A 1 131 ? -0.501 -4.402 -14.641 1 98.31 131 MET A N 1
ATOM 1031 C CA . MET A 1 131 ? 0.482 -3.48 -14.078 1 98.31 131 MET A CA 1
ATOM 1032 C C . MET A 1 131 ? 1.36 -2.891 -15.18 1 98.31 131 MET A C 1
ATOM 1034 O O . MET A 1 131 ? 1.738 -1.72 -15.117 1 98.31 131 MET A O 1
ATOM 1038 N N . THR A 1 132 ? 1.749 -3.693 -16.188 1 98.62 132 THR A N 1
ATOM 1039 C CA . THR A 1 132 ? 2.482 -3.199 -17.344 1 98.62 132 THR A CA 1
ATOM 1040 C C . THR A 1 132 ? 1.678 -2.129 -18.078 1 98.62 132 THR A C 1
ATOM 1042 O O . THR A 1 132 ? 2.193 -1.047 -18.359 1 98.62 132 THR A O 1
ATOM 1045 N N . MET A 1 133 ? 0.409 -2.459 -18.297 1 98 133 MET A N 1
ATOM 1046 C CA . MET A 1 133 ? -0.468 -1.562 -19.047 1 98 133 MET A CA 1
ATOM 1047 C C . MET A 1 133 ? -0.71 -0.271 -18.266 1 98 133 MET A C 1
ATOM 1049 O O . MET A 1 133 ? -0.675 0.819 -18.844 1 98 133 MET A O 1
ATOM 1053 N N . MET A 1 134 ? -0.944 -0.39 -17.016 1 97.69 134 MET A N 1
ATOM 1054 C CA . MET A 1 134 ? -1.188 0.77 -16.172 1 97.69 134 MET A CA 1
ATOM 1055 C C . MET A 1 134 ? 0.001 1.726 -16.203 1 97.69 134 MET A C 1
ATOM 1057 O O . MET A 1 134 ? -0.174 2.943 -16.125 1 97.69 134 MET A O 1
ATOM 1061 N N . ALA A 1 135 ? 1.201 1.193 -16.312 1 97.81 135 ALA A N 1
ATOM 1062 C CA . ALA A 1 135 ? 2.424 1.992 -16.344 1 97.81 135 ALA A CA 1
ATOM 1063 C C . ALA A 1 135 ? 2.684 2.545 -17.75 1 97.81 135 ALA A C 1
ATOM 1065 O O . ALA A 1 135 ? 3.641 3.295 -17.953 1 97.81 135 ALA A O 1
ATOM 1066 N N . GLY A 1 136 ? 1.876 2.174 -18.734 1 97 136 GLY A N 1
ATOM 1067 C CA . GLY A 1 136 ? 1.998 2.693 -20.094 1 97 136 GLY A CA 1
ATOM 1068 C C . GLY A 1 136 ? 2.803 1.791 -21.016 1 97 136 GLY A C 1
ATOM 1069 O O . GLY A 1 136 ? 3.043 2.131 -22.172 1 97 136 GLY A O 1
ATOM 1070 N N . GLY A 1 137 ? 3.205 0.621 -20.469 1 98.12 137 GLY A N 1
ATOM 1071 C CA . GLY A 1 137 ? 4.023 -0.298 -21.234 1 98.12 137 GLY A CA 1
ATOM 1072 C C . GLY A 1 137 ? 3.207 -1.209 -22.141 1 98.12 137 GLY A C 1
ATOM 1073 O O . GLY A 1 137 ? 1.976 -1.153 -22.125 1 98.12 137 GLY A O 1
ATOM 1074 N N . CYS A 1 138 ? 3.945 -1.966 -22.906 1 98.44 138 CYS A N 1
ATOM 1075 C CA . CYS A 1 138 ? 3.369 -2.936 -23.828 1 98.44 138 CYS A CA 1
ATOM 1076 C C . CYS A 1 138 ? 3.76 -4.355 -23.453 1 98.44 138 CYS A C 1
ATOM 1078 O O . CYS A 1 138 ? 4.922 -4.742 -23.578 1 98.44 138 CYS A O 1
ATOM 1080 N N . PRO A 1 139 ? 2.818 -5.129 -23.031 1 98.5 139 PRO A N 1
ATOM 1081 C CA . PRO A 1 139 ? 3.156 -6.531 -22.766 1 98.5 139 PRO A CA 1
ATOM 1082 C C . PRO A 1 139 ? 3.479 -7.309 -24.031 1 98.5 139 PRO A C 1
ATOM 1084 O O . PRO A 1 139 ? 2.809 -7.133 -25.062 1 98.5 139 PRO A O 1
ATOM 1087 N N . VAL A 1 140 ? 4.52 -8.031 -24.031 1 98.75 140 VAL A N 1
ATOM 1088 C CA . VAL A 1 140 ? 4.926 -8.961 -25.094 1 98.75 140 VAL A CA 1
ATOM 1089 C C . VAL A 1 140 ? 4.977 -10.383 -24.531 1 98.75 140 VAL A C 1
ATOM 1091 O O . VAL A 1 140 ? 5.762 -10.672 -23.625 1 98.75 140 VAL A O 1
ATOM 1094 N N . PHE A 1 141 ? 4.184 -11.32 -25.141 1 98.25 141 PHE A N 1
ATOM 1095 C CA . PHE A 1 141 ? 3.982 -12.617 -24.5 1 98.25 141 PHE A CA 1
ATOM 1096 C C . PHE A 1 141 ? 4.832 -13.688 -25.188 1 98.25 141 PHE A C 1
ATOM 1098 O O . PHE A 1 141 ? 4.992 -13.68 -26.406 1 98.25 141 PHE A O 1
ATOM 1105 N N . VAL A 1 142 ? 5.402 -14.508 -24.359 1 97.81 142 VAL A N 1
ATOM 1106 C CA . VAL A 1 142 ? 6.027 -15.758 -24.781 1 97.81 142 VAL A CA 1
ATOM 1107 C C . VAL A 1 142 ? 5.34 -16.938 -24.094 1 97.81 142 VAL A C 1
ATOM 1109 O O . VAL A 1 142 ? 5.309 -17.016 -22.859 1 97.81 142 VAL A O 1
ATOM 1112 N N . THR A 1 143 ? 4.844 -17.844 -24.812 1 96.56 143 THR A N 1
ATOM 1113 C CA . THR A 1 143 ? 4.008 -18.906 -24.266 1 96.56 143 THR A CA 1
ATOM 1114 C C . THR A 1 143 ? 4.844 -20.141 -23.969 1 96.56 143 THR A C 1
ATOM 1116 O O . THR A 1 143 ? 5.586 -20.625 -24.828 1 96.56 143 THR A O 1
ATOM 1119 N N . LEU A 1 144 ? 4.82 -20.625 -22.703 1 96.12 144 LEU A N 1
ATOM 1120 C CA . LEU A 1 144 ? 5.332 -21.953 -22.391 1 96.12 144 LEU A CA 1
ATOM 1121 C C . LEU A 1 144 ? 4.449 -23.031 -23 1 96.12 144 LEU A C 1
ATOM 1123 O O . LEU A 1 144 ? 3.221 -22.984 -22.891 1 96.12 144 LEU A O 1
ATOM 1127 N N . LYS A 1 145 ? 5.012 -23.922 -23.672 1 88.56 145 LYS A N 1
ATOM 1128 C CA . LYS A 1 145 ? 4.25 -24.938 -24.391 1 88.56 145 LYS A CA 1
ATOM 1129 C C . LYS A 1 145 ? 4.414 -26.312 -23.734 1 88.56 145 LYS A C 1
ATOM 1131 O O . LYS A 1 145 ? 5.531 -26.703 -23.406 1 88.56 145 LYS A O 1
ATOM 1136 N N . PRO A 1 146 ? 3.246 -26.875 -23.5 1 88.25 146 PRO A N 1
ATOM 1137 C CA . PRO A 1 146 ? 3.332 -28.203 -22.906 1 88.25 146 PRO A CA 1
ATOM 1138 C C . PRO A 1 146 ? 3.783 -29.266 -23.891 1 88.25 146 PRO A C 1
ATOM 1140 O O . PRO A 1 146 ? 3.424 -29.203 -25.078 1 88.25 146 PRO A O 1
ATOM 1143 N N . SER A 1 147 ? 4.711 -30.016 -23.5 1 81.31 147 SER A N 1
ATOM 1144 C CA . SER A 1 147 ? 5.035 -31.203 -24.281 1 81.31 147 SER A CA 1
ATOM 1145 C C . SER A 1 147 ? 4.191 -32.406 -23.844 1 81.31 147 SER A C 1
ATOM 1147 O O . SER A 1 147 ? 4.047 -32.656 -22.641 1 81.31 147 SER A O 1
ATOM 1149 N N . PRO A 1 148 ? 3.455 -32.875 -24.797 1 69.19 148 PRO A N 1
ATOM 1150 C CA . PRO A 1 148 ? 2.547 -33.969 -24.422 1 69.19 148 PRO A CA 1
ATOM 1151 C C . PRO A 1 148 ? 3.258 -35.094 -23.703 1 69.19 148 PRO A C 1
ATOM 1153 O O . PRO A 1 148 ? 4.395 -35.438 -24.047 1 69.19 148 PRO A O 1
ATOM 1156 N N . ALA A 1 149 ? 2.746 -35.375 -22.516 1 64.62 149 ALA A N 1
ATOM 1157 C CA . ALA A 1 149 ? 3.219 -36.562 -21.828 1 64.62 149 ALA A CA 1
ATOM 1158 C C . ALA A 1 149 ? 2.828 -37.812 -22.594 1 64.62 149 ALA A C 1
ATOM 1160 O O . ALA A 1 149 ? 1.812 -37.844 -23.297 1 64.62 149 ALA A O 1
ATOM 1161 N N . PRO A 1 150 ? 3.738 -38.812 -22.531 1 56.22 150 PRO A N 1
ATOM 1162 C CA . PRO A 1 150 ? 3.297 -40.094 -23.109 1 56.22 150 PRO A CA 1
ATOM 1163 C C . PRO A 1 150 ? 1.989 -40.594 -22.5 1 56.22 150 PRO A C 1
ATOM 1165 O O . PRO A 1 150 ? 1.662 -40.25 -21.359 1 56.22 150 PRO A O 1
ATOM 1168 N N . LYS A 1 151 ? 1.192 -41.25 -23.297 1 62.25 151 LYS A N 1
ATOM 1169 C CA . LYS A 1 151 ? -0.106 -41.781 -22.906 1 62.25 151 LYS A CA 1
ATOM 1170 C C . LYS A 1 151 ? -0.014 -42.531 -21.578 1 62.25 151 LYS A C 1
ATOM 1172 O O . LYS A 1 151 ? 0.867 -43.375 -21.406 1 62.25 151 LYS A O 1
ATOM 1177 N N . GLY A 1 152 ? -0.895 -42.281 -20.656 1 57.09 152 GLY A N 1
ATOM 1178 C CA . GLY A 1 152 ? -1.034 -43 -19.406 1 57.09 152 GLY A CA 1
ATOM 1179 C C . GLY A 1 152 ? -0.152 -42.438 -18.297 1 57.09 152 GLY A C 1
ATOM 1180 O O . GLY A 1 152 ? -0.2 -42.906 -17.156 1 57.09 152 GLY A O 1
ATOM 1181 N N . LYS A 1 153 ? 0.656 -41.375 -18.656 1 65.56 153 LYS A N 1
ATOM 1182 C CA . LYS A 1 153 ? 1.567 -40.875 -17.641 1 65.56 153 LYS A CA 1
ATOM 1183 C C . LYS A 1 153 ? 1.173 -39.469 -17.219 1 65.56 153 LYS A C 1
ATOM 1185 O O . LYS A 1 153 ? 0.584 -38.719 -18 1 65.56 153 LYS A O 1
ATOM 1190 N N . LEU A 1 154 ? 1.35 -39.312 -16.016 1 74.94 154 LEU A N 1
ATOM 1191 C CA . LEU A 1 154 ? 1.157 -37.969 -15.5 1 74.94 154 LEU A CA 1
ATOM 1192 C C . LEU A 1 154 ? 2.176 -37 -16.109 1 74.94 154 LEU A C 1
ATOM 1194 O O . LEU A 1 154 ? 3.346 -37.344 -16.266 1 74.94 154 LEU A O 1
ATOM 1198 N N . GLY A 1 155 ? 1.66 -35.938 -16.484 1 84.25 155 GLY A N 1
ATOM 1199 C CA . GLY A 1 155 ? 2.607 -34.906 -16.891 1 84.25 155 GLY A CA 1
ATOM 1200 C C . GLY A 1 155 ? 3.238 -34.188 -15.727 1 84.25 155 GLY A C 1
ATOM 1201 O O . GLY A 1 155 ? 2.791 -34.344 -14.586 1 84.25 155 GLY A O 1
ATOM 1202 N N . ALA A 1 156 ? 4.438 -33.625 -15.977 1 88.31 156 ALA A N 1
ATOM 1203 C CA . ALA A 1 156 ? 5.109 -32.781 -15 1 88.31 156 ALA A CA 1
ATOM 1204 C C . ALA A 1 156 ? 5.055 -31.312 -15.414 1 88.31 156 ALA A C 1
ATOM 1206 O O . ALA A 1 156 ? 5.074 -31 -16.609 1 88.31 156 ALA A O 1
ATOM 1207 N N . SER A 1 157 ? 4.895 -30.469 -14.406 1 91.12 157 SER A N 1
ATOM 1208 C CA . SER A 1 157 ? 4.855 -29.047 -14.695 1 91.12 157 SER A CA 1
ATOM 1209 C C . SER A 1 157 ? 6.078 -28.609 -15.5 1 91.12 157 SER A C 1
ATOM 1211 O O . SER A 1 157 ? 5.996 -27.672 -16.297 1 91.12 157 SER A O 1
ATOM 1213 N N . ASN A 1 158 ? 7.172 -29.328 -15.383 1 89.81 158 ASN A N 1
ATOM 1214 C CA . ASN A 1 158 ? 8.391 -29.016 -16.109 1 89.81 158 ASN A CA 1
ATOM 1215 C C . ASN A 1 158 ? 8.281 -29.406 -17.578 1 89.81 158 ASN A C 1
ATOM 1217 O O . ASN A 1 158 ? 9.156 -29.047 -18.391 1 89.81 158 ASN A O 1
ATOM 1221 N N . ASP A 1 159 ? 7.199 -30.078 -17.906 1 90.94 159 ASP A N 1
ATOM 1222 C CA . ASP A 1 159 ? 6.949 -30.391 -19.297 1 90.94 159 ASP A CA 1
ATOM 1223 C C . ASP A 1 159 ? 6.52 -29.156 -20.078 1 90.94 159 ASP A C 1
ATOM 1225 O O . ASP A 1 159 ? 6.516 -29.156 -21.312 1 90.94 159 ASP A O 1
ATOM 1229 N N . TRP A 1 160 ? 6.117 -28.172 -19.391 1 93.19 160 TRP A N 1
ATOM 1230 C CA . TRP A 1 160 ? 5.922 -26.875 -20.016 1 93.19 160 TRP A CA 1
ATOM 1231 C C . TRP A 1 160 ? 7.262 -26.188 -20.281 1 93.19 160 TRP A C 1
ATOM 1233 O O . TRP A 1 160 ? 7.949 -25.766 -19.359 1 93.19 160 TRP A O 1
ATOM 1243 N N . GLN A 1 161 ? 7.605 -26.016 -21.547 1 90.88 161 GLN A N 1
ATOM 1244 C CA . GLN A 1 161 ? 8.977 -25.609 -21.859 1 90.88 161 GLN A CA 1
ATOM 1245 C C . GLN A 1 161 ? 9 -24.234 -22.531 1 90.88 161 GLN A C 1
ATOM 1247 O O . GLN A 1 161 ? 8.047 -23.859 -23.219 1 90.88 161 GLN A O 1
ATOM 1252 N N . LEU A 1 162 ? 10.07 -23.609 -22.203 1 92.31 162 LEU A N 1
ATOM 1253 C CA . LEU A 1 162 ? 10.383 -22.359 -22.859 1 92.31 162 LEU A CA 1
ATOM 1254 C C . LEU A 1 162 ? 11.094 -22.609 -24.188 1 92.31 162 LEU A C 1
ATOM 1256 O O . LEU A 1 162 ? 12.094 -23.312 -24.234 1 92.31 162 LEU A O 1
ATOM 1260 N N . ASP A 1 163 ? 10.539 -22.125 -25.281 1 94 163 ASP A N 1
ATOM 1261 C CA . ASP A 1 163 ? 11.211 -22.188 -26.578 1 94 163 ASP A CA 1
ATOM 1262 C C . ASP A 1 163 ? 12.266 -21.094 -26.703 1 94 163 ASP A C 1
ATOM 1264 O O . ASP A 1 163 ? 11.938 -19.906 -26.766 1 94 163 ASP A O 1
ATOM 1268 N N . PRO A 1 164 ? 13.539 -21.531 -26.781 1 96.56 164 PRO A N 1
ATOM 1269 C CA . PRO A 1 164 ? 14.602 -20.516 -26.812 1 96.56 164 PRO A CA 1
ATOM 1270 C C . PRO A 1 164 ? 14.477 -19.562 -28 1 96.56 164 PRO A C 1
ATOM 1272 O O . PRO A 1 164 ? 14.711 -18.359 -27.859 1 96.56 164 PRO A O 1
ATOM 1275 N N . ALA A 1 165 ? 14.172 -20.094 -29.141 1 97.31 165 ALA A N 1
ATOM 1276 C CA . ALA A 1 165 ? 14.062 -19.266 -30.344 1 97.31 165 ALA A CA 1
ATOM 1277 C C . ALA A 1 165 ? 12.898 -18.281 -30.219 1 97.31 165 ALA A C 1
ATOM 1279 O O . ALA A 1 165 ? 13.008 -17.125 -30.625 1 97.31 165 ALA A O 1
ATOM 1280 N N . GLU A 1 166 ? 11.828 -18.766 -29.75 1 97.06 166 GLU A N 1
ATOM 1281 C CA . GLU A 1 166 ? 10.68 -17.891 -29.547 1 97.06 166 GLU A CA 1
ATOM 1282 C C . GLU A 1 166 ? 11.008 -16.766 -28.562 1 97.06 166 GLU A C 1
ATOM 1284 O O . GLU A 1 166 ? 10.688 -15.602 -28.812 1 97.06 166 GLU A O 1
ATOM 1289 N N . LEU A 1 167 ? 11.602 -17.141 -27.5 1 98.12 167 LEU A N 1
ATOM 1290 C CA . LEU A 1 167 ? 11.969 -16.125 -26.516 1 98.12 167 LEU A CA 1
ATOM 1291 C C . LEU A 1 167 ? 12.906 -15.086 -27.109 1 98.12 167 LEU A C 1
ATOM 1293 O O . LEU A 1 167 ? 12.695 -13.883 -26.969 1 98.12 167 LEU A O 1
ATOM 1297 N N . ALA A 1 168 ? 13.898 -15.547 -27.766 1 98.44 168 ALA A N 1
ATOM 1298 C CA . ALA A 1 168 ? 14.875 -14.648 -28.359 1 98.44 168 ALA A CA 1
ATOM 1299 C C . ALA A 1 168 ? 14.211 -13.695 -29.344 1 98.44 168 ALA A C 1
ATOM 1301 O O . ALA A 1 168 ? 14.602 -12.531 -29.453 1 98.44 168 ALA A O 1
ATOM 1302 N N . SER A 1 169 ? 13.234 -14.172 -30 1 98.38 169 SER A N 1
ATOM 1303 C CA . SER A 1 169 ? 12.578 -13.406 -31.047 1 98.38 169 SER A CA 1
ATOM 1304 C C . SER A 1 169 ? 11.758 -12.258 -30.453 1 98.38 169 SER A C 1
ATOM 1306 O O . SER A 1 169 ? 11.367 -11.336 -31.172 1 98.38 169 SER A O 1
ATOM 1308 N N . LYS A 1 170 ? 11.516 -12.242 -29.203 1 98.5 170 LYS A N 1
ATOM 1309 C CA . LYS A 1 170 ? 10.648 -11.242 -28.578 1 98.5 170 LYS A CA 1
ATOM 1310 C C . LYS A 1 170 ? 11.453 -10.023 -28.125 1 98.5 170 LYS A C 1
ATOM 1312 O O . LYS A 1 170 ? 10.883 -8.984 -27.797 1 98.5 170 LYS A O 1
ATOM 1317 N N . PHE A 1 171 ? 12.766 -10.125 -28.078 1 98.44 171 PHE A N 1
ATOM 1318 C CA . PHE A 1 171 ? 13.609 -9.008 -27.672 1 98.44 171 PHE A CA 1
ATOM 1319 C C . PHE A 1 171 ? 13.758 -8.008 -28.812 1 98.44 171 PHE A C 1
ATOM 1321 O O . PHE A 1 171 ? 14.109 -8.383 -29.938 1 98.44 171 PHE A O 1
ATOM 1328 N N . THR A 1 172 ? 13.422 -6.812 -28.578 1 97.75 172 THR A N 1
ATOM 1329 C CA . THR A 1 172 ? 13.602 -5.688 -29.484 1 97.75 172 THR A CA 1
ATOM 1330 C C . THR A 1 172 ? 14.32 -4.535 -28.781 1 97.75 172 THR A C 1
ATOM 1332 O O . THR A 1 172 ? 14.57 -4.598 -27.578 1 97.75 172 THR A O 1
ATOM 1335 N N . PRO A 1 173 ? 14.648 -3.492 -29.484 1 96.44 173 PRO A N 1
ATOM 1336 C CA . PRO A 1 173 ? 15.258 -2.33 -28.844 1 96.44 173 PRO A CA 1
ATOM 1337 C C . PRO A 1 173 ? 14.336 -1.676 -27.812 1 96.44 173 PRO A C 1
ATOM 1339 O O . PRO A 1 173 ? 14.797 -0.908 -26.969 1 96.44 173 PRO A O 1
ATOM 1342 N N . ARG A 1 174 ? 13.047 -2.031 -27.844 1 97.31 174 ARG A N 1
ATOM 1343 C CA . ARG A 1 174 ? 12.07 -1.443 -26.938 1 97.31 174 ARG A CA 1
ATOM 1344 C C . ARG A 1 174 ? 11.875 -2.328 -25.703 1 97.31 174 ARG A C 1
ATOM 1346 O O . ARG A 1 174 ? 11.219 -1.928 -24.75 1 97.31 174 ARG A O 1
ATOM 1353 N N . THR A 1 175 ? 12.453 -3.521 -25.719 1 98.56 175 THR A N 1
ATOM 1354 C CA . THR A 1 175 ? 12.312 -4.41 -24.578 1 98.56 175 THR A CA 1
ATOM 1355 C C . THR A 1 175 ? 13.039 -3.848 -23.359 1 98.56 175 THR A C 1
ATOM 1357 O O . THR A 1 175 ? 14.25 -3.619 -23.406 1 98.56 175 THR A O 1
ATOM 1360 N N . LYS A 1 176 ? 12.305 -3.625 -22.344 1 98.19 176 LYS A N 1
ATOM 1361 C CA . LYS A 1 176 ? 12.844 -3.016 -21.141 1 98.19 176 LYS A CA 1
ATOM 1362 C C . LYS A 1 176 ? 12.938 -4.035 -20 1 98.19 176 LYS A C 1
ATOM 1364 O O . LYS A 1 176 ? 13.883 -4.012 -19.219 1 98.19 176 LYS A O 1
ATOM 1369 N N . ILE A 1 177 ? 11.977 -4.895 -19.875 1 98.75 177 ILE A N 1
ATOM 1370 C CA . ILE A 1 177 ? 11.836 -5.793 -18.734 1 98.75 177 ILE A CA 1
ATOM 1371 C C . ILE A 1 177 ? 11.453 -7.188 -19.219 1 98.75 177 ILE A C 1
ATOM 1373 O O . ILE A 1 177 ? 10.688 -7.328 -20.172 1 98.75 177 ILE A O 1
ATOM 1377 N N . LEU A 1 178 ? 12.008 -8.156 -18.641 1 98.88 178 LEU A N 1
ATOM 1378 C CA . LEU A 1 178 ? 11.508 -9.531 -18.688 1 98.88 178 LEU A CA 1
ATOM 1379 C C . LEU A 1 178 ? 11.055 -9.992 -17.312 1 98.88 178 LEU A C 1
ATOM 1381 O O . LEU A 1 178 ? 11.789 -9.852 -16.328 1 98.88 178 LEU A O 1
ATOM 1385 N N . VAL A 1 179 ? 9.82 -10.523 -17.188 1 98.88 179 VAL A N 1
ATOM 1386 C CA . VAL A 1 179 ? 9.297 -11.039 -15.93 1 98.88 179 VAL A CA 1
ATOM 1387 C C . VAL A 1 179 ? 9.508 -12.555 -15.867 1 98.88 179 VAL A C 1
ATOM 1389 O O . VAL A 1 179 ? 9.039 -13.289 -16.734 1 98.88 179 VAL A O 1
ATOM 1392 N N . LEU A 1 180 ? 10.234 -12.953 -14.883 1 98.81 180 LEU A N 1
ATOM 1393 C CA . LEU A 1 180 ? 10.461 -14.367 -14.578 1 98.81 180 LEU A CA 1
ATOM 1394 C C . LEU A 1 180 ? 9.758 -14.758 -13.281 1 98.81 180 LEU A C 1
ATOM 1396 O O . LEU A 1 180 ? 9.891 -14.062 -12.266 1 98.81 180 LEU A O 1
ATOM 1400 N N . ASN A 1 181 ? 8.914 -15.734 -13.32 1 98.75 181 ASN A N 1
ATOM 1401 C CA . ASN A 1 181 ? 8.219 -16.234 -12.141 1 98.75 181 ASN A CA 1
ATOM 1402 C C . ASN A 1 181 ? 8.555 -17.703 -11.875 1 98.75 181 ASN A C 1
ATOM 1404 O O . ASN A 1 181 ? 8.133 -18.578 -12.633 1 98.75 181 ASN A O 1
ATOM 1408 N N . THR A 1 182 ? 9.297 -18 -10.867 1 98.5 182 THR A N 1
ATOM 1409 C CA . THR A 1 182 ? 9.742 -19.344 -10.523 1 98.5 182 THR A CA 1
ATOM 1410 C C . THR A 1 182 ? 9.852 -19.5 -9.008 1 98.5 182 THR A C 1
ATOM 1412 O O . THR A 1 182 ? 10.5 -18.703 -8.344 1 98.5 182 THR A O 1
ATOM 1415 N N . PRO A 1 183 ? 9.305 -20.531 -8.391 1 98.25 183 PRO A N 1
ATOM 1416 C CA . PRO A 1 183 ? 8.344 -21.438 -9.008 1 98.25 183 PRO A CA 1
ATOM 1417 C C . PRO A 1 183 ? 7.145 -20.719 -9.609 1 98.25 183 PRO A C 1
ATOM 1419 O O . PRO A 1 183 ? 6.711 -19.688 -9.086 1 98.25 183 PRO A O 1
ATOM 1422 N N . ASN A 1 184 ? 6.668 -21.281 -10.68 1 98.31 184 ASN A N 1
ATOM 1423 C CA . ASN A 1 184 ? 5.727 -20.578 -11.539 1 98.31 184 ASN A CA 1
ATOM 1424 C C . ASN A 1 184 ? 4.293 -20.719 -11.039 1 98.31 184 ASN A C 1
ATOM 1426 O O . ASN A 1 184 ? 3.859 -21.812 -10.68 1 98.31 184 ASN A O 1
ATOM 1430 N N . ASN A 1 185 ? 3.609 -19.734 -10.805 1 97.69 185 ASN A N 1
ATOM 1431 C CA . ASN A 1 185 ? 2.156 -19.625 -10.727 1 97.69 185 ASN A CA 1
ATOM 1432 C C . ASN A 1 185 ? 1.554 -19.219 -12.07 1 97.69 185 ASN A C 1
ATOM 1434 O O . ASN A 1 185 ? 1.768 -18.094 -12.539 1 97.69 185 ASN A O 1
ATOM 1438 N N . PRO A 1 186 ? 0.933 -20.094 -12.734 1 97.06 186 PRO A N 1
ATOM 1439 C CA . PRO A 1 186 ? 0.029 -21.094 -12.141 1 97.06 186 PRO A CA 1
ATOM 1440 C C . PRO A 1 186 ? 0.551 -22.516 -12.273 1 97.06 186 PRO A C 1
ATOM 1442 O O . PRO A 1 186 ? -0.004 -23.438 -11.672 1 97.06 186 PRO A O 1
ATOM 1445 N N . LEU A 1 187 ? 1.614 -22.828 -12.906 1 96.88 187 LEU A N 1
ATOM 1446 C CA . LEU A 1 187 ? 1.93 -24.156 -13.391 1 96.88 187 LEU A CA 1
ATOM 1447 C C . LEU A 1 187 ? 2.543 -25.016 -12.289 1 96.88 187 LEU A C 1
ATOM 1449 O O . LEU A 1 187 ? 2.488 -26.25 -12.336 1 96.88 187 LEU A O 1
ATOM 1453 N N . GLY A 1 188 ? 3.199 -24.359 -11.406 1 97.44 188 GLY A N 1
ATOM 1454 C CA . GLY A 1 188 ? 4.008 -25.094 -10.445 1 97.44 188 GLY A CA 1
ATOM 1455 C C . GLY A 1 188 ? 5.359 -25.5 -10.992 1 97.44 188 GLY A C 1
ATOM 1456 O O . GLY A 1 188 ? 6.035 -26.359 -10.414 1 97.44 188 GLY A O 1
ATOM 1457 N N . LYS A 1 189 ? 5.734 -24.938 -12.078 1 97 189 LYS A N 1
ATOM 1458 C CA . LYS A 1 189 ? 7.012 -25.219 -12.727 1 97 189 LYS A CA 1
ATOM 1459 C C . LYS A 1 189 ? 8.164 -24.547 -11.977 1 97 189 LYS A C 1
ATOM 1461 O O . LYS A 1 189 ? 8.047 -23.391 -11.555 1 97 189 LYS A O 1
ATOM 1466 N N . VAL A 1 190 ? 9.266 -25.281 -11.797 1 97.81 190 VAL A N 1
ATOM 1467 C CA . VAL A 1 190 ? 10.531 -24.734 -11.305 1 97.81 190 VAL A CA 1
ATOM 1468 C C . VAL A 1 190 ? 11.539 -24.656 -12.453 1 97.81 190 VAL A C 1
ATOM 1470 O O . VAL A 1 190 ? 12 -25.672 -12.953 1 97.81 190 VAL A O 1
ATOM 1473 N N . PHE A 1 191 ? 11.852 -23.453 -12.852 1 97.56 191 PHE A N 1
ATOM 1474 C CA . PHE A 1 191 ? 12.766 -23.297 -13.977 1 97.56 191 PHE A CA 1
ATOM 1475 C C . PHE A 1 191 ? 14.141 -23.875 -13.648 1 97.56 191 PHE A C 1
ATOM 1477 O O . PHE A 1 191 ? 14.656 -23.672 -12.547 1 97.56 191 PHE A O 1
ATOM 1484 N N . SER A 1 192 ? 14.688 -24.641 -14.562 1 95.44 192 SER A N 1
ATOM 1485 C CA . SER A 1 192 ? 16 -25.234 -14.375 1 95.44 192 SER A CA 1
ATOM 1486 C C . SER A 1 192 ? 17.109 -24.203 -14.539 1 95.44 192 SER A C 1
ATOM 1488 O O . SER A 1 192 ? 16.875 -23.125 -15.078 1 95.44 192 SER A O 1
ATOM 1490 N N . ARG A 1 193 ? 18.281 -24.547 -14.078 1 96.38 193 ARG A N 1
ATOM 1491 C CA . ARG A 1 193 ? 19.438 -23.672 -14.242 1 96.38 193 ARG A CA 1
ATOM 1492 C C . ARG A 1 193 ? 19.703 -23.375 -15.719 1 96.38 193 ARG A C 1
ATOM 1494 O O . ARG A 1 193 ? 20.047 -22.25 -16.078 1 96.38 193 ARG A O 1
ATOM 1501 N N . MET A 1 194 ? 19.531 -24.391 -16.516 1 95.75 194 MET A N 1
ATOM 1502 C CA . MET A 1 194 ? 19.75 -24.219 -17.953 1 95.75 194 MET A CA 1
ATOM 1503 C C . MET A 1 194 ? 18.781 -23.203 -18.531 1 95.75 194 MET A C 1
ATOM 1505 O O . MET A 1 194 ? 19.172 -22.328 -19.312 1 95.75 194 MET A O 1
ATOM 1509 N N . GLU A 1 195 ? 17.516 -23.312 -18.203 1 96.31 195 GLU A N 1
ATOM 1510 C CA . GLU A 1 195 ? 16.516 -22.359 -18.656 1 96.31 195 GLU A CA 1
ATOM 1511 C C . GLU A 1 195 ? 16.828 -20.953 -18.141 1 96.31 195 GLU A C 1
ATOM 1513 O O . GLU A 1 195 ? 16.688 -19.969 -18.875 1 96.31 195 GLU A O 1
ATOM 1518 N N . LEU A 1 196 ? 17.281 -20.844 -16.906 1 98.31 196 LEU A N 1
ATOM 1519 C CA . LEU A 1 196 ? 17.609 -19.547 -16.312 1 98.31 196 LEU A CA 1
ATOM 1520 C C . LEU A 1 196 ? 18.828 -18.938 -17 1 98.31 196 LEU A C 1
ATOM 1522 O O . LEU A 1 196 ? 18.891 -17.719 -17.172 1 98.31 196 LEU A O 1
ATOM 1526 N N . GLU A 1 197 ? 19.781 -19.766 -17.328 1 98.31 197 GLU A N 1
ATOM 1527 C CA . GLU A 1 197 ? 20.953 -19.266 -18.047 1 98.31 197 GLU A CA 1
ATOM 1528 C C . GLU A 1 197 ? 20.578 -18.719 -19.406 1 98.31 197 GLU A C 1
ATOM 1530 O O . GLU A 1 197 ? 21.141 -17.734 -19.875 1 98.31 197 GLU A O 1
ATOM 1535 N N . LEU A 1 198 ? 19.656 -19.406 -20.062 1 97.88 198 LEU A N 1
ATOM 1536 C CA . LEU A 1 198 ? 19.141 -18.891 -21.328 1 97.88 198 LEU A CA 1
ATOM 1537 C C . LEU A 1 198 ? 18.547 -17.5 -21.141 1 97.88 198 LEU A C 1
ATOM 1539 O O . LEU A 1 198 ? 18.859 -16.578 -21.906 1 97.88 198 LEU A O 1
ATOM 1543 N N . VAL A 1 199 ? 17.688 -17.328 -20.141 1 98.62 199 VAL A N 1
ATOM 1544 C CA . VAL A 1 199 ? 17.062 -16.047 -19.844 1 98.62 199 VAL A CA 1
ATOM 1545 C C . VAL A 1 199 ? 18.125 -15.016 -19.5 1 98.62 199 VAL A C 1
ATOM 1547 O O . VAL A 1 199 ? 18.094 -13.883 -19.984 1 98.62 199 VAL A O 1
ATOM 1550 N N . ALA A 1 200 ? 19.062 -15.391 -18.656 1 98.75 200 ALA A N 1
ATOM 1551 C CA . ALA A 1 200 ? 20.156 -14.516 -18.219 1 98.75 200 ALA A CA 1
ATOM 1552 C C . ALA A 1 200 ? 20.953 -14 -19.406 1 98.75 200 ALA A C 1
ATOM 1554 O O . ALA A 1 200 ? 21.234 -12.797 -19.5 1 98.75 200 ALA A O 1
ATOM 1555 N N . ASN A 1 201 ? 21.312 -14.922 -20.297 1 98.56 201 ASN A N 1
ATOM 1556 C CA . ASN A 1 201 ? 22.094 -14.555 -21.469 1 98.56 201 ASN A CA 1
ATOM 1557 C C . ASN A 1 201 ? 21.359 -13.531 -22.328 1 98.56 201 ASN A C 1
ATOM 1559 O O . ASN A 1 201 ? 21.969 -12.562 -22.797 1 98.56 201 ASN A O 1
ATOM 1563 N N . LEU A 1 202 ? 20.109 -13.75 -22.531 1 98.62 202 LEU A N 1
ATOM 1564 C CA . LEU A 1 202 ? 19.312 -12.836 -23.359 1 98.62 202 LEU A CA 1
ATOM 1565 C C . LEU A 1 202 ? 19.172 -11.484 -22.672 1 98.62 202 LEU A C 1
ATOM 1567 O O . LEU A 1 202 ? 19.234 -10.445 -23.328 1 98.62 202 LEU A O 1
ATOM 1571 N N . CYS A 1 203 ? 18.938 -11.461 -21.359 1 98.5 203 CYS A N 1
ATOM 1572 C CA . CYS A 1 203 ? 18.844 -10.211 -20.625 1 98.5 203 CYS A CA 1
ATOM 1573 C C . CYS A 1 203 ? 20.141 -9.414 -20.734 1 98.5 203 CYS A C 1
ATOM 1575 O O . CYS A 1 203 ? 20.109 -8.195 -20.906 1 98.5 203 CYS A O 1
ATOM 1577 N N . GLN A 1 204 ? 21.266 -10.07 -20.609 1 98.06 204 GLN A N 1
ATOM 1578 C CA . GLN A 1 204 ? 22.562 -9.414 -20.688 1 98.06 204 GLN A CA 1
ATOM 1579 C C . GLN A 1 204 ? 22.828 -8.906 -22.109 1 98.06 204 GLN A C 1
ATOM 1581 O O . GLN A 1 204 ? 23.266 -7.766 -22.297 1 98.06 204 GLN A O 1
ATOM 1586 N N . GLN A 1 205 ? 22.531 -9.766 -23.062 1 97.69 205 GLN A N 1
ATOM 1587 C CA . GLN A 1 205 ? 22.781 -9.43 -24.453 1 97.69 205 GLN A CA 1
ATOM 1588 C C . GLN A 1 205 ? 22 -8.18 -24.859 1 97.69 205 GLN A C 1
ATOM 1590 O O . GLN A 1 205 ? 22.5 -7.348 -25.625 1 97.69 205 GLN A O 1
ATOM 1595 N N . HIS A 1 206 ? 20.797 -8.023 -24.359 1 97.5 206 HIS A N 1
ATOM 1596 C CA . HIS A 1 206 ? 19.922 -6.961 -24.844 1 97.5 206 HIS A CA 1
ATOM 1597 C C . HIS A 1 206 ? 19.781 -5.855 -23.797 1 97.5 206 HIS A C 1
ATOM 1599 O O . HIS A 1 206 ? 19 -4.918 -23.984 1 97.5 206 HIS A O 1
ATOM 1605 N N . ASP A 1 207 ? 20.484 -5.977 -22.656 1 96.75 207 ASP A N 1
ATOM 1606 C CA . ASP A 1 207 ? 20.469 -5.004 -21.578 1 96.75 207 ASP A CA 1
ATOM 1607 C C . ASP A 1 207 ? 19.047 -4.789 -21.047 1 96.75 207 ASP A C 1
ATOM 1609 O O . ASP A 1 207 ? 18.547 -3.66 -21.016 1 96.75 207 ASP A O 1
ATOM 1613 N N . VAL A 1 208 ? 18.484 -5.855 -20.656 1 98.06 208 VAL A N 1
ATOM 1614 C CA . VAL A 1 208 ? 17.125 -5.902 -20.172 1 98.06 208 VAL A CA 1
ATOM 1615 C C . VAL A 1 208 ? 17.109 -6.203 -18.672 1 98.06 208 VAL A C 1
ATOM 1617 O O . VAL A 1 208 ? 17.906 -7.012 -18.188 1 98.06 208 VAL A O 1
ATOM 1620 N N . VAL A 1 209 ? 16.281 -5.473 -17.875 1 98.69 209 VAL A N 1
ATOM 1621 C CA . VAL A 1 209 ? 16.109 -5.723 -16.453 1 98.69 209 VAL A CA 1
ATOM 1622 C C . VAL A 1 209 ? 15.25 -6.965 -16.234 1 98.69 209 VAL A C 1
ATOM 1624 O O . VAL A 1 209 ? 14.25 -7.156 -16.938 1 98.69 209 VAL A O 1
ATOM 1627 N N . CYS A 1 210 ? 15.656 -7.832 -15.359 1 98.88 210 CYS A N 1
ATOM 1628 C CA . CYS A 1 210 ? 14.883 -9.016 -15.016 1 98.88 210 CYS A CA 1
ATOM 1629 C C . CYS A 1 210 ? 14.133 -8.812 -13.703 1 98.88 210 CYS A C 1
ATOM 1631 O O . CYS A 1 210 ? 14.742 -8.539 -12.664 1 98.88 210 CYS A O 1
ATOM 1633 N N . ILE A 1 211 ? 12.82 -8.844 -13.734 1 98.88 211 ILE A N 1
ATOM 1634 C CA . ILE A 1 211 ? 12.016 -8.961 -12.523 1 98.88 211 ILE A CA 1
ATOM 1635 C C . ILE A 1 211 ? 11.805 -10.43 -12.188 1 98.88 211 ILE A C 1
ATOM 1637 O O . ILE A 1 211 ? 11.102 -11.141 -12.906 1 98.88 211 ILE A O 1
ATOM 1641 N N . SER A 1 212 ? 12.422 -10.844 -11.141 1 98.94 212 SER A N 1
ATOM 1642 C CA . SER A 1 212 ? 12.336 -12.242 -10.727 1 98.94 212 SER A CA 1
ATOM 1643 C C . SER A 1 212 ? 11.367 -12.422 -9.57 1 98.94 212 SER A C 1
ATOM 1645 O O . SER A 1 212 ? 11.727 -12.18 -8.414 1 98.94 212 SER A O 1
ATOM 1647 N N . ASP A 1 213 ? 10.148 -12.836 -9.883 1 98.88 213 ASP A N 1
ATOM 1648 C CA . ASP A 1 213 ? 9.117 -13.148 -8.898 1 98.88 213 ASP A CA 1
ATOM 1649 C C . ASP A 1 213 ? 9.336 -14.539 -8.297 1 98.88 213 ASP A C 1
ATOM 1651 O O . ASP A 1 213 ? 9.008 -15.547 -8.922 1 98.88 213 ASP A O 1
ATOM 1655 N N . GLU A 1 214 ? 9.828 -14.547 -7.062 1 98.88 214 GLU A N 1
ATOM 1656 C CA . GLU A 1 214 ? 10.242 -15.789 -6.426 1 98.88 214 GLU A CA 1
ATOM 1657 C C . GLU A 1 214 ? 9.492 -16.016 -5.117 1 98.88 214 GLU A C 1
ATOM 1659 O O . GLU A 1 214 ? 10.062 -16.516 -4.148 1 98.88 214 GLU A O 1
ATOM 1664 N N . VAL A 1 215 ? 8.219 -15.695 -5.09 1 98.62 215 VAL A N 1
ATOM 1665 C CA . VAL A 1 215 ? 7.422 -15.719 -3.865 1 98.62 215 VAL A CA 1
ATOM 1666 C C . VAL A 1 215 ? 7.297 -17.156 -3.355 1 98.62 215 VAL A C 1
ATOM 1668 O O . VAL A 1 215 ? 7.105 -17.375 -2.158 1 98.62 215 VAL A O 1
ATOM 1671 N N . TYR A 1 216 ? 7.488 -18.156 -4.223 1 98.5 216 TYR A N 1
ATOM 1672 C CA . TYR A 1 216 ? 7.312 -19.547 -3.842 1 98.5 216 TYR A CA 1
ATOM 1673 C C . TYR A 1 216 ? 8.656 -20.25 -3.715 1 98.5 216 TYR A C 1
ATOM 1675 O O . TYR A 1 216 ? 8.734 -21.484 -3.793 1 98.5 216 TYR A O 1
ATOM 1683 N N . GLN A 1 217 ? 9.734 -19.5 -3.508 1 98.25 217 GLN A N 1
ATOM 1684 C CA . GLN A 1 217 ? 11.094 -20.031 -3.592 1 98.25 217 GLN A CA 1
ATOM 1685 C C . GLN A 1 217 ? 11.297 -21.172 -2.596 1 98.25 217 GLN A C 1
ATOM 1687 O O . GLN A 1 217 ? 12.156 -22.031 -2.797 1 98.25 217 GLN A O 1
ATOM 1692 N N . TRP A 1 218 ? 10.516 -21.281 -1.523 1 97.81 218 TRP A N 1
ATOM 1693 C CA . TRP A 1 218 ? 10.734 -22.297 -0.497 1 97.81 218 TRP A CA 1
ATOM 1694 C C . TRP A 1 218 ? 9.82 -23.484 -0.71 1 97.81 218 TRP A C 1
ATOM 1696 O O . TRP A 1 218 ? 9.969 -24.516 -0.053 1 97.81 218 TRP A O 1
ATOM 1706 N N . LEU A 1 219 ? 8.844 -23.328 -1.554 1 98.06 219 LEU A N 1
ATOM 1707 C CA . LEU A 1 219 ? 7.863 -24.375 -1.816 1 98.06 219 LEU A CA 1
ATOM 1708 C C . LEU A 1 219 ? 8.219 -25.141 -3.084 1 98.06 219 LEU A C 1
ATOM 1710 O O . LEU A 1 219 ? 7.562 -24.984 -4.113 1 98.06 219 LEU A O 1
ATOM 1714 N N . VAL A 1 220 ? 9.211 -25.969 -2.992 1 97.94 220 VAL A N 1
ATOM 1715 C CA . VAL A 1 220 ? 9.68 -26.859 -4.051 1 97.94 220 VAL A CA 1
ATOM 1716 C C . VAL A 1 220 ? 9.602 -28.312 -3.586 1 97.94 220 VAL A C 1
ATOM 1718 O O . VAL A 1 220 ? 9.852 -28.609 -2.414 1 97.94 220 VAL A O 1
ATOM 1721 N N . TYR A 1 221 ? 9.273 -29.188 -4.457 1 97.38 221 TYR A N 1
ATOM 1722 C CA . TYR A 1 221 ? 8.938 -30.547 -4.07 1 97.38 221 TYR A CA 1
ATOM 1723 C C . TYR A 1 221 ? 9.82 -31.562 -4.789 1 97.38 221 TYR A C 1
ATOM 1725 O O . TYR A 1 221 ? 10.547 -31.203 -5.723 1 97.38 221 TYR A O 1
ATOM 1733 N N . ASP A 1 222 ? 9.766 -32.844 -4.359 1 95.56 222 ASP A N 1
ATOM 1734 C CA . ASP A 1 222 ? 10.383 -34 -4.988 1 95.56 222 ASP A CA 1
ATOM 1735 C C . ASP A 1 222 ? 11.883 -33.812 -5.168 1 95.56 222 ASP A C 1
ATOM 1737 O O . ASP A 1 222 ? 12.453 -34.25 -6.172 1 95.56 222 ASP A O 1
ATOM 1741 N N . GLY A 1 223 ? 12.484 -33.031 -4.332 1 91.88 223 GLY A N 1
ATOM 1742 C CA . GLY A 1 223 ? 13.922 -32.875 -4.348 1 91.88 223 GLY A CA 1
ATOM 1743 C C . GLY A 1 223 ? 14.398 -31.828 -5.359 1 91.88 223 GLY A C 1
ATOM 1744 O O . GLY A 1 223 ? 15.602 -31.594 -5.488 1 91.88 223 GLY A O 1
ATOM 1745 N N . HIS A 1 224 ? 13.461 -31.203 -6.082 1 94.06 224 HIS A N 1
ATOM 1746 C CA . HIS A 1 224 ? 13.852 -30.109 -6.969 1 94.06 224 HIS A CA 1
ATOM 1747 C C . HIS A 1 224 ? 14.422 -28.938 -6.184 1 94.06 224 HIS A C 1
ATOM 1749 O O . HIS A 1 224 ? 14.211 -28.828 -4.973 1 94.06 224 HIS A O 1
ATOM 1755 N N . GLN A 1 225 ? 15.18 -28.141 -6.934 1 94 225 GLN A N 1
ATOM 1756 C CA . GLN A 1 225 ? 15.828 -27 -6.281 1 94 225 GLN A CA 1
ATOM 1757 C C . GLN A 1 225 ? 15.492 -25.688 -6.988 1 94 225 GLN A C 1
ATOM 1759 O O . GLN A 1 225 ? 15.453 -25.641 -8.219 1 94 225 GLN A O 1
ATOM 1764 N N . HIS A 1 226 ? 15.195 -24.734 -6.184 1 97.5 226 HIS A N 1
ATOM 1765 C CA . HIS A 1 226 ? 15.031 -23.375 -6.711 1 97.5 226 HIS A CA 1
ATOM 1766 C C . HIS A 1 226 ? 16.375 -22.688 -6.879 1 97.5 226 HIS A C 1
ATOM 1768 O O . HIS A 1 226 ? 17.234 -22.766 -5.992 1 97.5 226 HIS A O 1
ATOM 1774 N N . VAL A 1 227 ? 16.609 -22.078 -8.016 1 97.81 227 VAL A N 1
ATOM 1775 C CA . VAL A 1 227 ? 17.766 -21.234 -8.289 1 97.81 227 VAL A CA 1
ATOM 1776 C C . VAL A 1 227 ? 17.297 -19.812 -8.609 1 97.81 227 VAL A C 1
ATOM 1778 O O . VAL A 1 227 ? 16.469 -19.609 -9.492 1 97.81 227 VAL A O 1
ATOM 1781 N N . SER A 1 228 ? 17.797 -18.844 -7.816 1 98.62 228 SER A N 1
ATOM 1782 C CA . SER A 1 228 ? 17.5 -17.453 -8.133 1 98.62 228 SER A CA 1
ATOM 1783 C C . SER A 1 228 ? 18.375 -16.938 -9.273 1 98.62 228 SER A C 1
ATOM 1785 O O . SER A 1 228 ? 19.594 -17.047 -9.219 1 98.62 228 SER A O 1
ATOM 1787 N N . ILE A 1 229 ? 17.812 -16.375 -10.203 1 98.81 229 ILE A N 1
ATOM 1788 C CA . ILE A 1 229 ? 18.531 -15.93 -11.383 1 98.81 229 ILE A CA 1
ATOM 1789 C C . ILE A 1 229 ? 19.547 -14.844 -10.977 1 98.81 229 ILE A C 1
ATOM 1791 O O . ILE A 1 229 ? 20.594 -14.695 -11.609 1 98.81 229 ILE A O 1
ATOM 1795 N N . ALA A 1 230 ? 19.25 -14.125 -9.922 1 98.75 230 ALA A N 1
ATOM 1796 C CA . ALA A 1 230 ? 20.141 -13.078 -9.438 1 98.75 230 ALA A CA 1
ATOM 1797 C C . ALA A 1 230 ? 21.484 -13.656 -9.008 1 98.75 230 ALA A C 1
ATOM 1799 O O . ALA A 1 230 ? 22.469 -12.938 -8.898 1 98.75 230 ALA A O 1
ATOM 1800 N N . SER A 1 231 ? 21.562 -14.93 -8.719 1 98.12 231 SER A N 1
ATOM 1801 C CA . SER A 1 231 ? 22.797 -15.57 -8.273 1 98.12 231 SER A CA 1
ATOM 1802 C C . SER A 1 231 ? 23.672 -15.953 -9.453 1 98.12 231 SER A C 1
ATOM 1804 O O . SER A 1 231 ? 24.828 -16.312 -9.273 1 98.12 231 SER A O 1
ATOM 1806 N N . LEU A 1 232 ? 23.141 -15.961 -10.633 1 98.31 232 LEU A N 1
ATOM 1807 C CA . LEU A 1 232 ? 23.922 -16.297 -11.82 1 98.31 232 LEU A CA 1
ATOM 1808 C C . LEU A 1 232 ? 24.906 -15.188 -12.164 1 98.31 232 LEU A C 1
ATOM 1810 O O . LEU A 1 232 ? 24.656 -14.016 -11.867 1 98.31 232 LEU A O 1
ATOM 1814 N N . PRO A 1 233 ? 26 -15.516 -12.805 1 96.81 233 PRO A N 1
ATOM 1815 C CA . PRO A 1 233 ? 27 -14.5 -13.156 1 96.81 233 PRO A CA 1
ATOM 1816 C C . PRO A 1 233 ? 26.406 -13.344 -13.969 1 96.81 233 PRO A C 1
ATOM 1818 O O . PRO A 1 233 ? 25.75 -13.578 -14.984 1 96.81 233 PRO A O 1
ATOM 1821 N N . GLY A 1 234 ? 26.594 -12.164 -13.438 1 96.06 234 GLY A N 1
ATOM 1822 C CA . GLY A 1 234 ? 26.219 -10.961 -14.156 1 96.06 234 GLY A CA 1
ATOM 1823 C C . GLY A 1 234 ? 24.766 -10.562 -13.945 1 96.06 234 GLY A C 1
ATOM 1824 O O . GLY A 1 234 ? 24.328 -9.523 -14.438 1 96.06 234 GLY A O 1
ATOM 1825 N N . MET A 1 235 ? 24.031 -11.281 -13.18 1 98.44 235 MET A N 1
ATOM 1826 C CA . MET A 1 235 ? 22.594 -11.055 -13.156 1 98.44 235 MET A CA 1
ATOM 1827 C C . MET A 1 235 ? 22.188 -10.211 -11.945 1 98.44 235 MET A C 1
ATOM 1829 O O . MET A 1 235 ? 21.141 -9.586 -11.945 1 98.44 235 MET A O 1
ATOM 1833 N N . TRP A 1 236 ? 23 -10.125 -10.922 1 98.12 236 TRP A N 1
ATOM 1834 C CA . TRP A 1 236 ? 22.672 -9.297 -9.766 1 98.12 236 TRP A CA 1
ATOM 1835 C C . TRP A 1 236 ? 22.438 -7.852 -10.18 1 98.12 236 TRP A C 1
ATOM 1837 O O . TRP A 1 236 ? 21.453 -7.234 -9.789 1 98.12 236 TRP A O 1
ATOM 1847 N N . ASP A 1 237 ? 23.188 -7.332 -11.047 1 97.06 237 ASP A N 1
ATOM 1848 C CA . ASP A 1 237 ? 23.234 -5.91 -11.391 1 97.06 237 ASP A CA 1
ATOM 1849 C C . ASP A 1 237 ? 22.016 -5.508 -12.227 1 97.06 237 ASP A C 1
ATOM 1851 O O . ASP A 1 237 ? 21.781 -4.32 -12.445 1 97.06 237 ASP A O 1
ATOM 1855 N N . ARG A 1 238 ? 21.234 -6.512 -12.633 1 98.12 238 ARG A N 1
ATOM 1856 C CA . ARG A 1 238 ? 20.109 -6.191 -13.492 1 98.12 238 ARG A CA 1
ATOM 1857 C C . ARG A 1 238 ? 18.859 -6.957 -13.062 1 98.12 238 ARG A C 1
ATOM 1859 O O . ARG A 1 238 ? 17.906 -7.09 -13.836 1 98.12 238 ARG A O 1
ATOM 1866 N N . THR A 1 239 ? 18.859 -7.48 -11.82 1 98.81 239 THR A N 1
ATOM 1867 C CA . THR A 1 239 ? 17.719 -8.281 -11.367 1 98.81 239 THR A CA 1
ATOM 1868 C C . THR A 1 239 ? 17.078 -7.656 -10.141 1 98.81 239 THR A C 1
ATOM 1870 O O . THR A 1 239 ? 17.766 -7.172 -9.242 1 98.81 239 THR A O 1
ATOM 1873 N N . LEU A 1 240 ? 15.828 -7.535 -10.172 1 98.88 240 LEU A N 1
ATOM 1874 C CA . LEU A 1 240 ? 15.008 -7.246 -9 1 98.88 240 LEU A CA 1
ATOM 1875 C C . LEU A 1 240 ? 14.281 -8.5 -8.523 1 98.88 240 LEU A C 1
ATOM 1877 O O . LEU A 1 240 ? 13.383 -9 -9.195 1 98.88 240 LEU A O 1
ATOM 1881 N N . THR A 1 241 ? 14.656 -9.023 -7.352 1 98.88 241 THR A N 1
ATOM 1882 C CA . THR A 1 241 ? 14.109 -10.266 -6.816 1 98.88 241 THR A CA 1
ATOM 1883 C C . THR A 1 241 ? 13 -9.977 -5.805 1 98.88 241 THR A C 1
ATOM 1885 O O . THR A 1 241 ? 13.188 -9.18 -4.883 1 98.88 241 THR A O 1
ATOM 1888 N N . ILE A 1 242 ? 11.914 -10.617 -5.988 1 98.81 242 ILE A N 1
ATOM 1889 C CA . ILE A 1 242 ? 10.734 -10.344 -5.172 1 98.81 242 ILE A CA 1
ATOM 1890 C C . ILE A 1 242 ? 10.469 -11.531 -4.254 1 98.81 242 ILE A C 1
ATOM 1892 O O . ILE A 1 242 ? 10.531 -12.688 -4.684 1 98.81 242 ILE A O 1
ATOM 1896 N N . GLY A 1 243 ? 10.195 -11.234 -3.006 1 98.75 243 GLY A N 1
ATOM 1897 C CA . GLY A 1 243 ? 9.789 -12.227 -2.023 1 98.75 243 GLY A CA 1
ATOM 1898 C C . GLY A 1 243 ? 8.523 -11.852 -1.28 1 98.75 243 GLY A C 1
ATOM 1899 O O . GLY A 1 243 ? 8.055 -10.711 -1.374 1 98.75 243 GLY A O 1
ATOM 1900 N N . SER A 1 244 ? 7.938 -12.812 -0.61 1 98.38 244 SER A N 1
ATOM 1901 C CA . SER A 1 244 ? 6.684 -12.664 0.119 1 98.38 244 SER A CA 1
ATOM 1902 C C . SER A 1 244 ? 6.723 -13.406 1.45 1 98.38 244 SER A C 1
ATOM 1904 O O . SER A 1 244 ? 6.949 -14.617 1.486 1 98.38 244 SER A O 1
ATOM 1906 N N . ALA A 1 245 ? 6.484 -12.672 2.506 1 98.62 245 ALA A N 1
ATOM 1907 C CA . ALA A 1 245 ? 6.367 -13.32 3.809 1 98.62 245 ALA A CA 1
ATOM 1908 C C . ALA A 1 245 ? 5.105 -14.18 3.883 1 98.62 245 ALA A C 1
ATOM 1910 O O . ALA A 1 245 ? 5.094 -15.219 4.543 1 98.62 245 ALA A O 1
ATOM 1911 N N . GLY A 1 246 ? 4.062 -13.703 3.219 1 97.94 246 GLY A N 1
ATOM 1912 C CA . GLY A 1 246 ? 2.811 -14.438 3.225 1 97.94 246 GLY A CA 1
ATOM 1913 C C . GLY A 1 246 ? 2.951 -15.852 2.695 1 97.94 246 GLY A C 1
ATOM 1914 O O . GLY A 1 246 ? 2.422 -16.797 3.283 1 97.94 246 GLY A O 1
ATOM 1915 N N . LYS A 1 247 ? 3.678 -16.016 1.586 1 98.19 247 LYS A N 1
ATOM 1916 C CA . LYS A 1 247 ? 3.873 -17.328 0.981 1 98.19 247 LYS A CA 1
ATOM 1917 C C . LYS A 1 247 ? 4.941 -18.125 1.728 1 98.19 247 LYS A C 1
ATOM 1919 O O . LYS A 1 247 ? 4.875 -19.359 1.793 1 98.19 247 LYS A O 1
ATOM 1924 N N . SER A 1 248 ? 5.871 -17.438 2.385 1 98.06 248 SER A N 1
ATOM 1925 C CA . SER A 1 248 ? 6.977 -18.078 3.08 1 98.06 248 SER A CA 1
ATOM 1926 C C . SER A 1 248 ? 6.527 -18.656 4.418 1 98.06 248 SER A C 1
ATOM 1928 O O . SER A 1 248 ? 7 -19.719 4.828 1 98.06 248 SER A O 1
ATOM 1930 N N . PHE A 1 249 ? 5.59 -18 5.059 1 98.5 249 PHE A N 1
ATOM 1931 C CA . PHE A 1 249 ? 5.262 -18.359 6.43 1 98.5 249 PHE A CA 1
ATOM 1932 C C . PHE A 1 249 ? 3.77 -18.641 6.57 1 98.5 249 PHE A C 1
ATOM 1934 O O . PHE A 1 249 ? 3.238 -18.672 7.684 1 98.5 249 PHE A O 1
ATOM 1941 N N . SER A 1 250 ? 3.074 -18.797 5.441 1 97.88 250 SER A N 1
ATOM 1942 C CA . SER A 1 250 ? 1.649 -19.109 5.453 1 97.88 250 SER A CA 1
ATOM 1943 C C . SER A 1 250 ? 0.852 -18.016 6.172 1 97.88 250 SER A C 1
ATOM 1945 O O . SER A 1 250 ? -0.015 -18.328 6.992 1 97.88 250 SER A O 1
ATOM 1947 N N . ALA A 1 251 ? 1.155 -16.781 5.875 1 97.94 251 ALA A N 1
ATOM 1948 C CA . ALA A 1 251 ? 0.542 -15.617 6.52 1 97.94 251 ALA A CA 1
ATOM 1949 C C . ALA A 1 251 ? 0.169 -14.555 5.492 1 97.94 251 ALA A C 1
ATOM 1951 O O . ALA A 1 251 ? 0.591 -13.398 5.602 1 97.94 251 ALA A O 1
ATOM 1952 N N . THR A 1 252 ? -0.683 -14.898 4.547 1 97.56 252 THR A N 1
ATOM 1953 C CA . THR A 1 252 ? -0.939 -14.07 3.373 1 97.56 252 THR A CA 1
ATOM 1954 C C . THR A 1 252 ? -1.584 -12.742 3.773 1 97.56 252 THR A C 1
ATOM 1956 O O . THR A 1 252 ? -1.422 -11.734 3.082 1 97.56 252 THR A O 1
ATOM 1959 N N . GLY A 1 253 ? -2.279 -12.656 4.91 1 97.56 253 GLY A N 1
ATOM 1960 C CA . GLY A 1 253 ? -2.961 -11.453 5.352 1 97.56 253 GLY A CA 1
ATOM 1961 C C . GLY A 1 253 ? -2.027 -10.438 5.984 1 97.56 253 GLY A C 1
ATOM 1962 O O . GLY A 1 253 ? -2.422 -9.297 6.246 1 97.56 253 GLY A O 1
ATOM 1963 N N . TRP A 1 254 ? -0.738 -10.836 6.25 1 98.44 254 TRP A N 1
ATOM 1964 C CA . TRP A 1 254 ? 0.216 -9.922 6.871 1 98.44 254 TRP A CA 1
ATOM 1965 C C . TRP A 1 254 ? 0.697 -8.875 5.871 1 98.44 254 TRP A C 1
ATOM 1967 O O . TRP A 1 254 ? 1.116 -7.781 6.262 1 98.44 254 TRP A O 1
ATOM 1977 N N . LYS A 1 255 ? 0.692 -9.227 4.59 1 98.38 255 LYS A N 1
ATOM 1978 C CA . LYS A 1 255 ? 1.003 -8.344 3.471 1 98.38 255 LYS A CA 1
ATOM 1979 C C . LYS A 1 255 ? 2.395 -7.738 3.621 1 98.38 255 LYS A C 1
ATOM 1981 O O . LYS A 1 255 ? 2.564 -6.523 3.5 1 98.38 255 LYS A O 1
ATOM 1986 N N . VAL A 1 256 ? 3.361 -8.57 3.891 1 98.81 256 VAL A N 1
ATOM 1987 C CA . VAL A 1 256 ? 4.754 -8.141 3.904 1 98.81 256 VAL A CA 1
ATOM 1988 C C . VAL A 1 256 ? 5.508 -8.797 2.748 1 98.81 256 VAL A C 1
ATOM 1990 O O . VAL A 1 256 ? 5.559 -10.023 2.645 1 98.81 256 VAL A O 1
ATOM 1993 N N . GLY A 1 257 ? 5.953 -8.047 1.844 1 98.75 257 GLY A N 1
ATOM 1994 C CA . GLY A 1 257 ? 6.844 -8.453 0.767 1 98.75 257 GLY A CA 1
ATOM 1995 C C . GLY A 1 257 ? 8.086 -7.598 0.668 1 98.75 257 GLY A C 1
ATOM 1996 O O . GLY A 1 257 ? 8.297 -6.695 1.482 1 98.75 257 GLY A O 1
ATOM 1997 N N . TRP A 1 258 ? 8.953 -7.906 -0.29 1 98.94 258 TRP A N 1
ATOM 1998 C CA . TRP A 1 258 ? 10.164 -7.109 -0.463 1 98.94 258 TRP A CA 1
ATOM 1999 C C . TRP A 1 258 ? 10.703 -7.242 -1.884 1 98.94 258 TRP A C 1
ATOM 2001 O O . TRP A 1 258 ? 10.32 -8.156 -2.615 1 98.94 258 TRP A O 1
ATOM 2011 N N . VAL A 1 259 ? 11.469 -6.32 -2.219 1 98.81 259 VAL A N 1
ATOM 2012 C CA . VAL A 1 259 ? 12.289 -6.344 -3.426 1 98.81 259 VAL A CA 1
ATOM 2013 C C . VAL A 1 259 ? 13.766 -6.176 -3.057 1 98.81 259 VAL A C 1
ATOM 2015 O O . VAL A 1 259 ? 14.102 -5.379 -2.182 1 98.81 259 VAL A O 1
ATOM 2018 N N . MET A 1 260 ? 14.586 -6.922 -3.68 1 98.81 260 MET A N 1
ATOM 2019 C CA . MET A 1 260 ? 16.031 -6.812 -3.525 1 98.81 260 MET A CA 1
ATOM 2020 C C . MET A 1 260 ? 16.719 -6.609 -4.875 1 98.81 260 MET A C 1
ATOM 2022 O O . MET A 1 260 ? 16.312 -7.203 -5.875 1 98.81 260 MET A O 1
ATOM 2026 N N . GLY A 1 261 ? 17.703 -5.82 -4.93 1 98.69 261 GLY A N 1
ATOM 2027 C CA . GLY A 1 261 ? 18.438 -5.547 -6.16 1 98.69 261 GLY A CA 1
ATOM 2028 C C . GLY A 1 261 ? 19.484 -4.453 -6.008 1 98.69 261 GLY A C 1
ATOM 2029 O O . GLY A 1 261 ? 19.734 -3.979 -4.895 1 98.69 261 GLY A O 1
ATOM 2030 N N . PRO A 1 262 ? 20.125 -4.09 -7.066 1 98.38 262 PRO A N 1
ATOM 2031 C CA . PRO A 1 262 ? 21.188 -3.08 -7.012 1 98.38 262 PRO A CA 1
ATOM 2032 C C . PRO A 1 262 ? 20.656 -1.668 -6.793 1 98.38 262 PRO A C 1
ATOM 2034 O O . PRO A 1 262 ? 19.594 -1.321 -7.312 1 98.38 262 PRO A O 1
ATOM 2037 N N . ASP A 1 263 ? 21.391 -0.863 -6.148 1 97.75 263 ASP A N 1
ATOM 2038 C CA . ASP A 1 263 ? 20.938 0.451 -5.699 1 97.75 263 ASP A CA 1
ATOM 2039 C C . ASP A 1 263 ? 20.641 1.362 -6.887 1 97.75 263 ASP A C 1
ATOM 2041 O O . ASP A 1 263 ? 19.75 2.219 -6.809 1 97.75 263 ASP A O 1
ATOM 2045 N N . ASN A 1 264 ? 21.375 1.241 -7.922 1 97.12 264 ASN A N 1
ATOM 2046 C CA . ASN A 1 264 ? 21.172 2.119 -9.07 1 97.12 264 ASN A CA 1
ATOM 2047 C C . ASN A 1 264 ? 19.781 1.946 -9.664 1 97.12 264 ASN A C 1
ATOM 2049 O O . ASN A 1 264 ? 19.266 2.852 -10.32 1 97.12 264 ASN A O 1
ATOM 2053 N N . ILE A 1 265 ? 19.172 0.755 -9.453 1 98.25 265 ILE A N 1
ATOM 2054 C CA . ILE A 1 265 ? 17.797 0.537 -9.883 1 98.25 265 ILE A CA 1
ATOM 2055 C C . ILE A 1 265 ? 16.844 0.808 -8.727 1 98.25 265 ILE A C 1
ATOM 2057 O O . ILE A 1 265 ? 15.828 1.486 -8.891 1 98.25 265 ILE A O 1
ATOM 2061 N N . MET A 1 266 ? 17.234 0.387 -7.516 1 98.44 266 MET A N 1
ATOM 2062 C CA . MET A 1 266 ? 16.391 0.405 -6.328 1 98.44 266 MET A CA 1
ATOM 2063 C C . MET A 1 266 ? 16 1.833 -5.957 1 98.44 266 MET A C 1
ATOM 2065 O O . MET A 1 266 ? 14.914 2.066 -5.426 1 98.44 266 MET A O 1
ATOM 2069 N N . LYS A 1 267 ? 16.797 2.795 -6.25 1 97.69 267 LYS A N 1
ATOM 2070 C CA . LYS A 1 267 ? 16.531 4.18 -5.875 1 97.69 267 LYS A CA 1
ATOM 2071 C C . LYS A 1 267 ? 15.242 4.68 -6.531 1 97.69 267 LYS A C 1
ATOM 2073 O O . LYS A 1 267 ? 14.508 5.477 -5.945 1 97.69 267 LYS A O 1
ATOM 2078 N N . HIS A 1 268 ? 14.93 4.188 -7.746 1 98.31 268 HIS A N 1
ATOM 2079 C CA . HIS A 1 268 ? 13.711 4.586 -8.445 1 98.31 268 HIS A CA 1
ATOM 2080 C C . HIS A 1 268 ? 12.484 3.932 -7.82 1 98.31 268 HIS A C 1
ATOM 2082 O O . HIS A 1 268 ? 11.406 4.531 -7.789 1 98.31 268 HIS A O 1
ATOM 2088 N N . LEU A 1 269 ? 12.672 2.684 -7.324 1 98.62 269 LEU A N 1
ATOM 2089 C CA . LEU A 1 269 ? 11.586 2.029 -6.598 1 98.62 269 LEU A CA 1
ATOM 2090 C C . LEU A 1 269 ? 11.258 2.779 -5.312 1 98.62 269 LEU A C 1
ATOM 2092 O O . LEU A 1 269 ? 10.094 2.932 -4.953 1 98.62 269 LEU A O 1
ATOM 2096 N N . ARG A 1 270 ? 12.273 3.229 -4.621 1 97.81 270 ARG A N 1
ATOM 2097 C CA . ARG A 1 270 ? 12.062 3.998 -3.398 1 97.81 270 ARG A CA 1
ATOM 2098 C C . ARG A 1 270 ? 11.281 5.273 -3.682 1 97.81 270 ARG A C 1
ATOM 2100 O O . ARG A 1 270 ? 10.445 5.688 -2.875 1 97.81 270 ARG A O 1
ATOM 2107 N N . THR A 1 271 ? 11.531 5.871 -4.848 1 97.81 271 THR A N 1
ATOM 2108 C CA . THR A 1 271 ? 10.797 7.074 -5.219 1 97.81 271 THR A CA 1
ATOM 2109 C C . THR A 1 271 ? 9.305 6.77 -5.379 1 97.81 271 THR A C 1
ATOM 2111 O O . THR A 1 271 ? 8.461 7.516 -4.887 1 97.81 271 THR A O 1
ATOM 2114 N N . VAL A 1 272 ? 8.984 5.672 -6.051 1 98.31 272 VAL A N 1
ATOM 2115 C CA . VAL A 1 272 ? 7.582 5.277 -6.199 1 98.31 272 VAL A CA 1
ATOM 2116 C C . VAL A 1 272 ? 6.98 4.98 -4.828 1 98.31 272 VAL A C 1
ATOM 2118 O O . VAL A 1 272 ? 5.883 5.441 -4.512 1 98.31 272 VAL A O 1
ATOM 2121 N N . HIS A 1 273 ? 7.73 4.234 -4.055 1 97.94 273 HIS A N 1
ATOM 2122 C CA . HIS A 1 273 ? 7.277 3.789 -2.744 1 97.94 273 HIS A CA 1
ATOM 2123 C C . HIS A 1 273 ? 6.953 4.973 -1.841 1 97.94 273 HIS A C 1
ATOM 2125 O O . HIS A 1 273 ? 5.859 5.047 -1.271 1 97.94 273 HIS A O 1
ATOM 2131 N N . GLN A 1 274 ? 7.816 5.961 -1.764 1 96.19 274 GLN A N 1
ATOM 2132 C CA . GLN A 1 274 ? 7.637 7.086 -0.85 1 96.19 274 GLN A CA 1
ATOM 2133 C C . GLN A 1 274 ? 6.5 7.992 -1.308 1 96.19 274 GLN A C 1
ATOM 2135 O O . GLN A 1 274 ? 5.941 8.75 -0.509 1 96.19 274 GLN A O 1
ATOM 2140 N N . ASN A 1 275 ? 6.121 7.879 -2.584 1 96.5 275 ASN A N 1
ATOM 2141 C CA . ASN A 1 275 ? 5.059 8.727 -3.113 1 96.5 275 ASN A CA 1
ATOM 2142 C C . ASN A 1 275 ? 3.756 7.953 -3.279 1 96.5 275 ASN A C 1
ATOM 2144 O O . ASN A 1 275 ? 2.789 8.469 -3.842 1 96.5 275 ASN A O 1
ATOM 2148 N N . SER A 1 276 ? 3.67 6.707 -2.789 1 97 276 SER A N 1
ATOM 2149 C CA . SER A 1 276 ? 2.459 5.906 -2.932 1 97 276 SER A CA 1
ATOM 2150 C C . SER A 1 276 ? 1.873 5.543 -1.57 1 97 276 SER A C 1
ATOM 2152 O O . SER A 1 276 ? 0.715 5.855 -1.283 1 97 276 SER A O 1
ATOM 2154 N N . ILE A 1 277 ? 2.744 4.91 -0.729 1 96.38 277 ILE A N 1
ATOM 2155 C CA . ILE A 1 277 ? 2.219 4.492 0.565 1 96.38 277 ILE A CA 1
ATOM 2156 C C . ILE A 1 277 ? 3.127 5.008 1.681 1 96.38 277 ILE A C 1
ATOM 2158 O O . ILE A 1 277 ? 2.76 4.965 2.857 1 96.38 277 ILE A O 1
ATOM 2162 N N . PHE A 1 278 ? 4.285 5.461 1.393 1 93.25 278 PHE A N 1
ATOM 2163 C CA . PHE A 1 278 ? 5.293 6.051 2.266 1 93.25 278 PHE A CA 1
ATOM 2164 C C . PHE A 1 278 ? 5.859 5.004 3.217 1 93.25 278 PHE A C 1
ATOM 2166 O O . PHE A 1 278 ? 7.07 4.762 3.234 1 93.25 278 PHE A O 1
ATOM 2173 N N . HIS A 1 279 ? 4.984 4.383 4.043 1 92.81 279 HIS A N 1
ATOM 2174 C CA . HIS A 1 279 ? 5.383 3.363 5.008 1 92.81 279 HIS A CA 1
ATOM 2175 C C . HIS A 1 279 ? 4.508 2.121 4.887 1 92.81 279 HIS A C 1
ATOM 2177 O O . HIS A 1 279 ? 3.312 2.225 4.609 1 92.81 279 HIS A O 1
ATOM 2183 N N . CYS A 1 280 ? 5.176 0.951 5.137 1 97.81 280 CYS A N 1
ATOM 2184 C CA . CYS A 1 280 ? 4.402 -0.273 5.32 1 97.81 280 CYS A CA 1
ATOM 2185 C C . CYS A 1 280 ? 4.004 -0.45 6.777 1 97.81 280 CYS A C 1
ATOM 2187 O O . CYS A 1 280 ? 4.625 0.129 7.672 1 97.81 280 CYS A O 1
ATOM 2189 N N . PRO A 1 281 ? 2.893 -1.222 7.062 1 98 281 PRO A N 1
ATOM 2190 C CA . PRO A 1 281 ? 2.498 -1.452 8.453 1 98 281 PRO A CA 1
ATOM 2191 C C . PRO A 1 281 ? 3.639 -2 9.305 1 98 281 PRO A C 1
ATOM 2193 O O . PRO A 1 281 ? 4.312 -2.953 8.906 1 98 281 PRO A O 1
ATOM 2196 N N . THR A 1 282 ? 3.842 -1.491 10.484 1 98 282 THR A N 1
ATOM 2197 C CA . THR A 1 282 ? 5.055 -1.682 11.273 1 98 282 THR A CA 1
ATOM 2198 C C . THR A 1 282 ? 5.039 -3.039 11.977 1 98 282 THR A C 1
ATOM 2200 O O . THR A 1 282 ? 6.035 -3.768 11.945 1 98 282 THR A O 1
ATOM 2203 N N . GLN A 1 283 ? 3.91 -3.451 12.594 1 97.25 283 GLN A N 1
ATOM 2204 C CA . GLN A 1 283 ? 3.861 -4.621 13.469 1 97.25 283 GLN A CA 1
ATOM 2205 C C . GLN A 1 283 ? 4.137 -5.902 12.688 1 97.25 283 GLN A C 1
ATOM 2207 O O . GLN A 1 283 ? 4.852 -6.785 13.164 1 97.25 283 GLN A O 1
ATOM 2212 N N . ALA A 1 284 ? 3.537 -5.961 11.516 1 97.75 284 ALA A N 1
ATOM 2213 C CA . ALA A 1 284 ? 3.76 -7.156 10.695 1 97.75 284 ALA A CA 1
ATOM 2214 C C . ALA A 1 284 ? 5.223 -7.273 10.281 1 97.75 284 ALA A C 1
ATOM 2216 O O . ALA A 1 284 ? 5.766 -8.383 10.203 1 97.75 284 ALA A O 1
ATOM 2217 N N . GLN A 1 285 ? 5.883 -6.156 9.977 1 98.75 285 GLN A N 1
ATOM 2218 C CA . GLN A 1 285 ? 7.305 -6.164 9.641 1 98.75 285 GLN A CA 1
ATOM 2219 C C . GLN A 1 285 ? 8.141 -6.699 10.805 1 98.75 285 GLN A C 1
ATOM 2221 O O . GLN A 1 285 ? 9.062 -7.484 10.602 1 98.75 285 GLN A O 1
ATOM 2226 N N . ALA A 1 286 ? 7.785 -6.258 12.016 1 98.5 286 ALA A N 1
ATOM 2227 C CA . ALA A 1 286 ? 8.5 -6.715 13.203 1 98.5 286 ALA A CA 1
ATOM 2228 C C . ALA A 1 286 ? 8.359 -8.227 13.383 1 98.5 286 ALA A C 1
ATOM 2230 O O . ALA A 1 286 ? 9.328 -8.906 13.719 1 98.5 286 ALA A O 1
ATOM 2231 N N . ALA A 1 287 ? 7.188 -8.711 13.18 1 98.44 287 ALA A N 1
ATOM 2232 C CA . ALA A 1 287 ? 6.945 -10.148 13.281 1 98.44 287 ALA A CA 1
ATOM 2233 C C . ALA A 1 287 ? 7.758 -10.922 12.242 1 98.44 287 ALA A C 1
ATOM 2235 O O . ALA A 1 287 ? 8.383 -11.93 12.562 1 98.44 287 ALA A O 1
ATOM 2236 N N . VAL A 1 288 ? 7.75 -10.469 11.023 1 98.88 288 VAL A N 1
ATOM 2237 C CA . VAL A 1 288 ? 8.453 -11.148 9.93 1 98.88 288 VAL A CA 1
ATOM 2238 C C . VAL A 1 288 ? 9.953 -11.109 10.188 1 98.88 288 VAL A C 1
ATOM 2240 O O . VAL A 1 288 ? 10.672 -12.055 9.859 1 98.88 288 VAL A O 1
ATOM 2243 N N . ALA A 1 289 ? 10.438 -9.961 10.727 1 98.88 289 ALA A N 1
ATOM 2244 C CA . ALA A 1 289 ? 11.852 -9.883 11.086 1 98.88 289 ALA A CA 1
ATOM 2245 C C . ALA A 1 289 ? 12.242 -11.031 12.016 1 98.88 289 ALA A C 1
ATOM 2247 O O . ALA A 1 289 ? 13.242 -11.711 11.789 1 98.88 289 ALA A O 1
ATOM 2248 N N . GLN A 1 290 ? 11.453 -11.266 13.023 1 98.56 290 GLN A N 1
ATOM 2249 C CA . GLN A 1 290 ? 11.719 -12.344 13.977 1 98.56 290 GLN A CA 1
ATOM 2250 C C . GLN A 1 290 ? 11.656 -13.703 13.297 1 98.56 290 GLN A C 1
ATOM 2252 O O . GLN A 1 290 ? 12.438 -14.602 13.617 1 98.56 290 GLN A O 1
ATOM 2257 N N . CYS A 1 291 ? 10.719 -13.867 12.414 1 98.81 291 CYS A N 1
ATOM 2258 C CA . CYS A 1 291 ? 10.586 -15.125 11.68 1 98.81 291 CYS A CA 1
ATOM 2259 C C . CYS A 1 291 ? 11.852 -15.422 10.891 1 98.81 291 CYS A C 1
ATOM 2261 O O . CYS A 1 291 ? 12.352 -16.547 10.922 1 98.81 291 CYS A O 1
ATOM 2263 N N . PHE A 1 292 ? 12.391 -14.453 10.211 1 98.81 292 PHE A N 1
ATOM 2264 C CA . PHE A 1 292 ? 13.586 -14.664 9.406 1 98.81 292 PHE A CA 1
ATOM 2265 C C . PHE A 1 292 ? 14.805 -14.867 10.297 1 98.81 292 PHE A C 1
ATOM 2267 O O . PHE A 1 292 ? 15.719 -15.625 9.945 1 98.81 292 PHE A O 1
ATOM 2274 N N . GLU A 1 293 ? 14.852 -14.125 11.391 1 98.69 293 GLU A N 1
ATOM 2275 C CA . GLU A 1 293 ? 15.938 -14.359 12.336 1 98.69 293 GLU A CA 1
ATOM 2276 C C . GLU A 1 293 ? 15.969 -15.812 12.805 1 98.69 293 GLU A C 1
ATOM 2278 O O . GLU A 1 293 ? 17.031 -16.422 12.875 1 98.69 293 GLU A O 1
ATOM 2283 N N . ARG A 1 294 ? 14.82 -16.328 13.117 1 98.5 294 ARG A N 1
ATOM 2284 C CA . ARG A 1 294 ? 14.727 -17.734 13.508 1 98.5 294 ARG A CA 1
ATOM 2285 C C . ARG A 1 294 ? 15.164 -18.656 12.367 1 98.5 294 ARG A C 1
ATOM 2287 O O . ARG A 1 294 ? 15.93 -19.594 12.578 1 98.5 294 ARG A O 1
ATOM 2294 N N . GLU A 1 295 ? 14.648 -18.391 11.156 1 97.94 295 GLU A N 1
ATOM 2295 C CA . GLU A 1 295 ? 14.977 -19.234 10.008 1 97.94 295 GLU A CA 1
ATOM 2296 C C . GLU A 1 295 ? 16.469 -19.188 9.695 1 97.94 295 GLU A C 1
ATOM 2298 O O . GLU A 1 295 ? 17.062 -20.172 9.258 1 97.94 295 GLU A O 1
ATOM 2303 N N . GLN A 1 296 ? 17.016 -18.016 9.922 1 97.44 296 GLN A N 1
ATOM 2304 C CA . GLN A 1 296 ? 18.469 -17.891 9.703 1 97.44 296 GLN A CA 1
ATOM 2305 C C . GLN A 1 296 ? 19.234 -18.859 10.602 1 97.44 296 GLN A C 1
ATOM 2307 O O . GLN A 1 296 ? 20.234 -19.438 10.18 1 97.44 296 GLN A O 1
ATOM 2312 N N . GLN A 1 297 ? 18.766 -19.078 11.789 1 97.56 297 GLN A N 1
ATOM 2313 C CA . GLN A 1 297 ? 19.406 -19.969 12.75 1 97.56 297 GLN A CA 1
ATOM 2314 C C . GLN A 1 297 ? 19.156 -21.422 12.406 1 97.56 297 GLN A C 1
ATOM 2316 O O . GLN A 1 297 ? 19.984 -22.297 12.688 1 97.56 297 GLN A O 1
ATOM 2321 N N . HIS A 1 298 ? 18.062 -21.672 11.773 1 97.5 298 HIS A N 1
ATOM 2322 C CA . HIS A 1 298 ? 17.625 -23.062 11.562 1 97.5 298 HIS A CA 1
ATOM 2323 C C . HIS A 1 298 ? 17.781 -23.469 10.102 1 97.5 298 HIS A C 1
ATOM 2325 O O . HIS A 1 298 ? 17.516 -24.609 9.742 1 97.5 298 HIS A O 1
ATOM 2331 N N . PHE A 1 299 ? 18.328 -22.609 9.352 1 96.56 299 PHE A N 1
ATOM 2332 C CA . PHE A 1 299 ? 18.312 -22.812 7.906 1 96.56 299 PHE A CA 1
ATOM 2333 C C . PHE A 1 299 ? 19.047 -24.094 7.523 1 96.56 299 PHE A C 1
ATOM 2335 O O . PHE A 1 299 ? 20.188 -24.312 7.949 1 96.56 299 PHE A O 1
ATOM 2342 N N . GLY A 1 300 ? 18.375 -24.891 6.773 1 93.75 300 GLY A N 1
ATOM 2343 C CA . GLY A 1 300 ? 18.984 -26.125 6.301 1 93.75 300 GLY A CA 1
ATOM 2344 C C . GLY A 1 300 ? 18.828 -27.281 7.273 1 93.75 300 GLY A C 1
ATOM 2345 O O . GLY A 1 300 ? 19.172 -28.422 6.953 1 93.75 300 GLY A O 1
ATOM 2346 N N . GLN A 1 301 ? 18.297 -27 8.391 1 96.75 301 GLN A N 1
ATOM 2347 C CA . GLN A 1 301 ? 18.062 -28.031 9.398 1 96.75 301 GLN A CA 1
ATOM 2348 C C . GLN A 1 301 ? 16.609 -28.516 9.383 1 96.75 301 GLN A C 1
ATOM 2350 O O . GLN A 1 301 ? 15.734 -27.812 8.883 1 96.75 301 GLN A O 1
ATOM 2355 N N . PRO A 1 302 ? 16.391 -29.688 9.938 1 95.88 302 PRO A N 1
ATOM 2356 C CA . PRO A 1 302 ? 15.023 -30.219 9.969 1 95.88 302 PRO A CA 1
ATOM 2357 C C . PRO A 1 302 ? 14.062 -29.312 10.727 1 95.88 302 PRO A C 1
ATOM 2359 O O . PRO A 1 302 ? 12.844 -29.375 10.508 1 95.88 302 PRO A O 1
ATOM 2362 N N . SER A 1 303 ? 14.617 -28.484 11.562 1 97.25 303 SER A N 1
ATOM 2363 C CA . SER A 1 303 ? 13.789 -27.594 12.367 1 97.25 303 SER A CA 1
ATOM 2364 C C . SER A 1 303 ? 13.391 -26.344 11.594 1 97.25 303 SER A C 1
ATOM 2366 O O . SER A 1 303 ? 12.578 -25.547 12.062 1 97.25 303 SER A O 1
ATOM 2368 N N . SER A 1 304 ? 13.938 -26.172 10.43 1 98.06 304 SER A N 1
ATOM 2369 C CA . SER A 1 304 ? 13.602 -25.031 9.586 1 98.06 304 SER A CA 1
ATOM 2370 C C . SER A 1 304 ? 12.195 -25.172 9.016 1 98.06 304 SER A C 1
ATOM 2372 O O . SER A 1 304 ? 11.828 -26.234 8.5 1 98.06 304 SER A O 1
ATOM 2374 N N . TYR A 1 305 ? 11.414 -24.109 9.133 1 98.38 305 TYR A N 1
ATOM 2375 C CA . TYR A 1 305 ? 10.078 -24.094 8.562 1 98.38 305 TYR A CA 1
ATOM 2376 C C . TYR A 1 305 ? 10.141 -24.188 7.039 1 98.38 305 TYR A C 1
ATOM 2378 O O . TYR A 1 305 ? 9.242 -24.766 6.41 1 98.38 305 TYR A O 1
ATOM 2386 N N . PHE A 1 306 ? 11.219 -23.672 6.445 1 97.88 306 PHE A N 1
ATOM 2387 C CA . PHE A 1 306 ? 11.406 -23.688 5 1 97.88 306 PHE A CA 1
ATOM 2388 C C . PHE A 1 306 ? 11.625 -25.109 4.504 1 97.88 306 PHE A C 1
ATOM 2390 O O . PHE A 1 306 ? 11.516 -25.391 3.307 1 97.88 306 PHE A O 1
ATOM 2397 N N . LEU A 1 307 ? 11.898 -26.031 5.387 1 97 307 LEU A N 1
ATOM 2398 C CA . LEU A 1 307 ? 11.977 -27.453 5.047 1 97 307 LEU A CA 1
ATOM 2399 C C . LEU A 1 307 ? 10.703 -28.188 5.449 1 97 307 LEU A C 1
ATOM 2401 O O . LEU A 1 307 ? 10.258 -29.094 4.75 1 97 307 LEU A O 1
ATOM 2405 N N . GLN A 1 308 ? 10.086 -27.766 6.512 1 97.44 308 GLN A N 1
ATOM 2406 C CA . GLN A 1 308 ? 8.914 -28.453 7.059 1 97.44 308 GLN A CA 1
ATOM 2407 C C . GLN A 1 308 ? 7.688 -28.219 6.184 1 97.44 308 GLN A C 1
ATOM 2409 O O . GLN A 1 308 ? 6.926 -29.156 5.918 1 97.44 308 GLN A O 1
ATOM 2414 N N . LEU A 1 309 ? 7.508 -27.016 5.789 1 97 309 LEU A N 1
ATOM 2415 C CA . LEU A 1 309 ? 6.297 -26.688 5.047 1 97 309 LEU A CA 1
ATOM 2416 C C . LEU A 1 309 ? 6.234 -27.453 3.734 1 97 309 LEU A C 1
ATOM 2418 O O . LEU A 1 309 ? 5.223 -28.094 3.436 1 97 309 LEU A O 1
ATOM 2422 N N . PRO A 1 310 ? 7.32 -27.406 2.902 1 97.25 310 PRO A N 1
ATOM 2423 C CA . PRO A 1 310 ? 7.223 -28.156 1.647 1 97.25 310 PRO A CA 1
ATOM 2424 C C . PRO A 1 310 ? 7.031 -29.656 1.866 1 97.25 310 PRO A C 1
ATOM 2426 O O . PRO A 1 310 ? 6.355 -30.328 1.077 1 97.25 310 PRO A O 1
ATOM 2429 N N . GLN A 1 311 ? 7.574 -30.188 2.9 1 96.94 311 GLN A N 1
ATOM 2430 C CA . GLN A 1 311 ? 7.375 -31.609 3.199 1 96.94 311 GLN A CA 1
ATOM 2431 C C . GLN A 1 311 ? 5.906 -31.906 3.494 1 96.94 311 GLN A C 1
ATOM 2433 O O . GLN A 1 311 ? 5.355 -32.875 2.994 1 96.94 311 GLN A O 1
ATOM 2438 N N . ALA A 1 312 ? 5.328 -31.094 4.27 1 97.12 312 ALA A N 1
ATOM 2439 C CA . ALA A 1 312 ? 3.918 -31.266 4.609 1 97.12 312 ALA A CA 1
ATOM 2440 C C . ALA A 1 312 ? 3.031 -31.047 3.385 1 97.12 312 ALA A C 1
ATOM 2442 O O . ALA A 1 312 ? 2.055 -31.781 3.188 1 97.12 312 ALA A O 1
ATOM 2443 N N . MET A 1 313 ? 3.348 -30.062 2.572 1 97.38 313 MET A N 1
ATOM 2444 C CA . MET A 1 313 ? 2.506 -29.719 1.431 1 97.38 313 MET A CA 1
ATOM 2445 C C . MET A 1 313 ? 2.664 -30.75 0.31 1 97.38 313 MET A C 1
ATOM 2447 O O . MET A 1 313 ? 1.743 -30.953 -0.484 1 97.38 313 MET A O 1
ATOM 2451 N N . GLU A 1 314 ? 3.826 -31.375 0.296 1 97.25 314 GLU A N 1
ATOM 2452 C CA . GLU A 1 314 ? 4.004 -32.469 -0.654 1 97.25 314 GLU A CA 1
ATOM 2453 C C . GLU A 1 314 ? 2.982 -33.594 -0.42 1 97.25 314 GLU A C 1
ATOM 2455 O O . GLU A 1 314 ? 2.432 -34.125 -1.373 1 97.25 314 GLU A O 1
ATOM 2460 N N . LEU A 1 315 ? 2.699 -33.875 0.812 1 97.44 315 LEU A N 1
ATOM 2461 C CA . LEU A 1 315 ? 1.691 -34.875 1.158 1 97.44 315 LEU A CA 1
ATOM 2462 C C . LEU A 1 315 ? 0.305 -34.438 0.709 1 97.44 315 LEU A C 1
ATOM 2464 O O . LEU A 1 315 ? -0.471 -35.25 0.182 1 97.44 315 LEU A O 1
ATOM 2468 N N . ASN A 1 316 ? -0.002 -33.156 0.972 1 97.94 316 ASN A N 1
ATOM 2469 C CA . ASN A 1 316 ? -1.275 -32.625 0.532 1 97.94 316 ASN A CA 1
ATOM 2470 C C . ASN A 1 316 ? -1.413 -32.656 -0.987 1 97.94 316 ASN A C 1
ATOM 2472 O O . ASN A 1 316 ? -2.48 -32.969 -1.51 1 97.94 316 ASN A O 1
ATOM 2476 N N . ARG A 1 317 ? -0.336 -32.25 -1.673 1 97.75 317 ARG A N 1
ATOM 2477 C CA . ARG A 1 317 ? -0.299 -32.312 -3.131 1 97.75 317 ARG A CA 1
ATOM 2478 C C . ARG A 1 317 ? -0.619 -33.719 -3.633 1 97.75 317 ARG A C 1
ATOM 2480 O O . ARG A 1 317 ? -1.473 -33.906 -4.504 1 97.75 317 ARG A O 1
ATOM 2487 N N . ASP A 1 318 ? 0.023 -34.75 -3.047 1 97.25 318 ASP A N 1
ATOM 2488 C CA . ASP A 1 318 ? -0.156 -36.125 -3.469 1 97.25 318 ASP A CA 1
ATOM 2489 C C . ASP A 1 318 ? -1.574 -36.594 -3.176 1 97.25 318 ASP A C 1
ATOM 2491 O O . ASP A 1 318 ? -2.146 -37.375 -3.951 1 97.25 318 ASP A O 1
ATOM 2495 N N . HIS A 1 319 ? -2.053 -36.188 -2.041 1 97.81 319 HIS A N 1
ATOM 2496 C CA . HIS A 1 319 ? -3.445 -36.5 -1.722 1 97.81 319 HIS A CA 1
ATOM 2497 C C . HIS A 1 319 ? -4.387 -35.938 -2.789 1 97.81 319 HIS A C 1
ATOM 2499 O O . HIS A 1 319 ? -5.262 -36.656 -3.281 1 97.81 319 HIS A O 1
ATOM 2505 N N . MET A 1 320 ? -4.23 -34.688 -3.131 1 97.56 320 MET A N 1
ATOM 2506 C CA . MET A 1 320 ? -5.086 -34.062 -4.137 1 97.56 320 MET A CA 1
ATOM 2507 C C . MET A 1 320 ? -4.93 -34.75 -5.488 1 97.56 320 MET A C 1
ATOM 2509 O O . MET A 1 320 ? -5.91 -34.938 -6.211 1 97.56 320 MET A O 1
ATOM 2513 N N . ILE A 1 321 ? -3.715 -35.094 -5.832 1 96.31 321 ILE A N 1
ATOM 2514 C CA . ILE A 1 321 ? -3.445 -35.781 -7.09 1 96.31 321 ILE A CA 1
ATOM 2515 C C . ILE A 1 321 ? -4.25 -37.094 -7.145 1 96.31 321 ILE A C 1
ATOM 2517 O O . ILE A 1 321 ? -4.957 -37.344 -8.125 1 96.31 321 ILE A O 1
ATOM 2521 N N . ARG A 1 322 ? -4.18 -37.844 -6.113 1 96.19 322 ARG A N 1
ATOM 2522 C CA . ARG A 1 322 ? -4.906 -39.125 -6.074 1 96.19 322 ARG A CA 1
ATOM 2523 C C . ARG A 1 322 ? -6.41 -38.906 -6.188 1 96.19 322 ARG A C 1
ATOM 2525 O O . ARG A 1 322 ? -7.098 -39.594 -6.93 1 96.19 322 ARG A O 1
ATOM 2532 N N . SER A 1 323 ? -6.852 -37.938 -5.477 1 96.44 323 SER A N 1
ATOM 2533 C CA . SER A 1 323 ? -8.281 -37.625 -5.445 1 96.44 323 SER A CA 1
ATOM 2534 C C . SER A 1 323 ? -8.781 -37.188 -6.809 1 96.44 323 SER A C 1
ATOM 2536 O O . SER A 1 323 ? -9.797 -37.688 -7.301 1 96.44 323 SER A O 1
ATOM 2538 N N . LEU A 1 324 ? -8.109 -36.25 -7.422 1 95 324 LEU A N 1
ATOM 2539 C CA . LEU A 1 324 ? -8.531 -35.75 -8.719 1 95 324 LEU A CA 1
ATOM 2540 C C . LEU A 1 324 ? -8.406 -36.812 -9.805 1 95 324 LEU A C 1
ATOM 2542 O O . LEU A 1 324 ? -9.242 -36.875 -10.711 1 95 324 LEU A O 1
ATOM 2546 N N . GLN A 1 325 ? -7.41 -37.594 -9.695 1 92.31 325 GLN A N 1
ATOM 2547 C CA . GLN A 1 325 ? -7.242 -38.688 -10.648 1 92.31 325 GLN A CA 1
ATOM 2548 C C . GLN A 1 325 ? -8.391 -39.688 -10.547 1 92.31 325 GLN A C 1
ATOM 2550 O O . GLN A 1 325 ? -8.789 -40.312 -11.547 1 92.31 325 GLN A O 1
ATOM 2555 N N . SER A 1 326 ? -8.891 -39.875 -9.383 1 91.56 326 SER A N 1
ATOM 2556 C CA . SER A 1 326 ? -9.945 -40.844 -9.141 1 91.56 326 SER A CA 1
ATOM 2557 C C . SER A 1 326 ? -11.211 -40.5 -9.922 1 91.56 326 SER A C 1
ATOM 2559 O O . SER A 1 326 ? -12.062 -41.344 -10.164 1 91.56 326 SER A O 1
ATOM 2561 N N . VAL A 1 327 ? -11.312 -39.25 -10.312 1 89.5 327 VAL A N 1
ATOM 2562 C CA . VAL A 1 327 ? -12.508 -38.844 -11.062 1 89.5 327 VAL A CA 1
ATOM 2563 C C . VAL A 1 327 ? -12.148 -38.625 -12.531 1 89.5 327 VAL A C 1
ATOM 2565 O O . VAL A 1 327 ? -12.906 -38 -13.273 1 89.5 327 VAL A O 1
ATOM 2568 N N . GLY A 1 328 ? -11 -39.031 -12.922 1 85.81 328 GLY A N 1
ATOM 2569 C CA . GLY A 1 328 ? -10.648 -39.094 -14.328 1 85.81 328 GLY A CA 1
ATOM 2570 C C . GLY A 1 328 ? -9.867 -37.875 -14.812 1 85.81 328 GLY A C 1
ATOM 2571 O O . GLY A 1 328 ? -9.633 -37.719 -16.016 1 85.81 328 GLY A O 1
ATOM 2572 N N . LEU A 1 329 ? -9.453 -37.062 -13.93 1 89.5 329 LEU A N 1
ATOM 2573 C CA . LEU A 1 329 ? -8.695 -35.875 -14.352 1 89.5 329 LEU A CA 1
ATOM 2574 C C . LEU A 1 329 ? -7.227 -36.219 -14.57 1 89.5 329 LEU A C 1
ATOM 2576 O O . LEU A 1 329 ? -6.652 -37.031 -13.82 1 89.5 329 LEU A O 1
ATOM 2580 N N . LYS A 1 330 ? -6.75 -35.719 -15.68 1 90.38 330 LYS A N 1
ATOM 2581 C CA . LYS A 1 330 ? -5.316 -35.781 -15.938 1 90.38 330 LYS A CA 1
ATOM 2582 C C . LYS A 1 330 ? -4.594 -34.594 -15.328 1 90.38 330 LYS A C 1
ATOM 2584 O O . LYS A 1 330 ? -5.062 -33.469 -15.445 1 90.38 330 LYS A O 1
ATOM 2589 N N . LEU A 1 331 ? -3.502 -34.875 -14.648 1 93.56 331 LEU A N 1
ATOM 2590 C CA . LEU A 1 331 ? -2.879 -33.812 -13.875 1 93.56 331 LEU A CA 1
ATOM 2591 C C . LEU A 1 331 ? -1.429 -33.594 -14.297 1 93.56 331 LEU A C 1
ATOM 2593 O O . LEU A 1 331 ? -0.798 -34.531 -14.836 1 93.56 331 LEU A O 1
ATOM 2597 N N . TRP A 1 332 ? -0.986 -32.406 -14.203 1 92.38 332 TRP A N 1
ATOM 2598 C CA . TRP A 1 332 ? 0.436 -32.062 -14.219 1 92.38 332 TRP A CA 1
ATOM 2599 C C . TRP A 1 332 ? 1.002 -32.031 -12.805 1 92.38 332 TRP A C 1
ATOM 2601 O O . TRP A 1 332 ? 0.541 -31.234 -11.969 1 92.38 332 TRP A O 1
ATOM 2611 N N . ILE A 1 333 ? 1.985 -32.875 -12.57 1 93.12 333 ILE A N 1
ATOM 2612 C CA . ILE A 1 333 ? 2.572 -32.906 -11.234 1 93.12 333 ILE A CA 1
ATOM 2613 C C . ILE A 1 333 ? 3.334 -31.609 -10.969 1 93.12 333 ILE A C 1
ATOM 2615 O O . ILE A 1 333 ? 4.254 -31.266 -11.711 1 93.12 333 ILE A O 1
ATOM 2619 N N . SER A 1 334 ? 2.98 -30.906 -9.961 1 95.81 334 SER A N 1
ATOM 2620 C CA . SER A 1 334 ? 3.611 -29.641 -9.594 1 95.81 334 SER A CA 1
ATOM 2621 C C . SER A 1 334 ? 4.992 -29.859 -8.984 1 95.81 334 SER A C 1
ATOM 2623 O O . SER A 1 334 ? 5.145 -30.672 -8.07 1 95.81 334 SER A O 1
ATOM 2625 N N . GLN A 1 335 ? 5.977 -29.109 -9.469 1 96.75 335 GLN A N 1
ATOM 2626 C CA . GLN A 1 335 ? 7.312 -29.156 -8.891 1 96.75 335 GLN A CA 1
ATOM 2627 C C . GLN A 1 335 ? 7.473 -28.109 -7.801 1 96.75 335 GLN A C 1
ATOM 2629 O O . GLN A 1 335 ? 8.406 -28.172 -6.992 1 96.75 335 GLN A O 1
ATOM 2634 N N . GLY A 1 336 ? 6.57 -27.156 -7.777 1 97.75 336 GLY A N 1
ATOM 2635 C CA . GLY A 1 336 ? 6.645 -26.094 -6.785 1 97.75 336 GLY A CA 1
ATOM 2636 C C . GLY A 1 336 ? 5.379 -25.266 -6.699 1 97.75 336 GLY A C 1
ATOM 2637 O O . GLY A 1 336 ? 4.398 -25.547 -7.391 1 97.75 336 GLY A O 1
ATOM 2638 N N . SER A 1 337 ? 5.379 -24.281 -5.793 1 98.06 337 SER A N 1
ATOM 2639 C CA . SER A 1 337 ? 4.293 -23.328 -5.559 1 98.06 337 SER A CA 1
ATOM 2640 C C . SER A 1 337 ? 3.154 -23.984 -4.777 1 98.06 337 SER A C 1
ATOM 2642 O O . SER A 1 337 ? 3.377 -24.938 -4.023 1 98.06 337 SER A O 1
ATOM 2644 N N . TYR A 1 338 ? 1.961 -23.406 -4.891 1 97.88 338 TYR A N 1
ATOM 2645 C CA . TYR A 1 338 ? 0.757 -23.844 -4.191 1 97.88 338 TYR A CA 1
ATOM 2646 C C . TYR A 1 338 ? -0.116 -24.703 -5.098 1 97.88 338 TYR A C 1
ATOM 2648 O O . TYR A 1 338 ? -1.161 -25.203 -4.668 1 97.88 338 TYR A O 1
ATOM 2656 N N . PHE A 1 339 ? 0.301 -24.984 -6.395 1 97.94 339 PHE A N 1
ATOM 2657 C CA . PHE A 1 339 ? -0.793 -25.219 -7.332 1 97.94 339 PHE A CA 1
ATOM 2658 C C . PHE A 1 339 ? -0.55 -26.469 -8.156 1 97.94 339 PHE A C 1
ATOM 2660 O O . PHE A 1 339 ? 0.588 -26.922 -8.281 1 97.94 339 PHE A O 1
ATOM 2667 N N . LEU A 1 340 ? -1.675 -26.984 -8.539 1 95.19 340 LEU A N 1
ATOM 2668 C CA . LEU A 1 340 ? -1.75 -28.156 -9.414 1 95.19 340 LEU A CA 1
ATOM 2669 C C . LEU A 1 340 ? -2.693 -27.906 -10.586 1 95.19 340 LEU A C 1
ATOM 2671 O O . LEU A 1 340 ? -3.752 -27.297 -10.414 1 95.19 340 LEU A O 1
ATOM 2675 N N . ILE A 1 341 ? -2.27 -28.344 -11.805 1 96.38 341 ILE A N 1
ATOM 2676 C CA . ILE A 1 341 ? -3.084 -28.125 -12.992 1 96.38 341 ILE A CA 1
ATOM 2677 C C . ILE A 1 341 ? -3.748 -29.438 -13.414 1 96.38 341 ILE A C 1
ATOM 2679 O O . ILE A 1 341 ? -3.09 -30.484 -13.484 1 96.38 341 ILE A O 1
ATOM 2683 N N . ALA A 1 342 ? -5.008 -29.359 -13.672 1 95.88 342 ALA A N 1
ATOM 2684 C CA . ALA A 1 342 ? -5.773 -30.484 -14.195 1 95.88 342 ALA A CA 1
ATOM 2685 C C . ALA A 1 342 ? -6.203 -30.234 -15.641 1 95.88 342 ALA A C 1
ATOM 2687 O O . ALA A 1 342 ? -6.648 -29.125 -15.984 1 95.88 342 ALA A O 1
ATOM 2688 N N . ASP A 1 343 ? -6.008 -31.188 -16.469 1 94.31 343 ASP A N 1
ATOM 2689 C CA . ASP A 1 343 ? -6.492 -31.172 -17.844 1 94.31 343 ASP A CA 1
ATOM 2690 C C . ASP A 1 343 ? -7.934 -31.672 -17.922 1 94.31 343 ASP A C 1
ATOM 2692 O O . ASP A 1 343 ? -8.219 -32.812 -17.578 1 94.31 343 ASP A O 1
ATOM 2696 N N . ILE A 1 344 ? -8.844 -30.844 -18.422 1 94 344 ILE A N 1
ATOM 2697 C CA . ILE A 1 344 ? -10.25 -31.219 -18.469 1 94 344 ILE A CA 1
ATOM 2698 C C . ILE A 1 344 ? -10.688 -31.453 -19.906 1 94 344 ILE A C 1
ATOM 2700 O O . ILE A 1 344 ? -11.867 -31.312 -20.25 1 94 344 ILE A O 1
ATOM 2704 N N . SER A 1 345 ? -9.789 -31.719 -20.828 1 92.56 345 SER A N 1
ATOM 2705 C CA . SER A 1 345 ? -10.086 -31.938 -22.234 1 92.56 345 SER A CA 1
ATOM 2706 C C . SER A 1 345 ? -11.109 -33.062 -22.422 1 92.56 345 SER A C 1
ATOM 2708 O O . SER A 1 345 ? -11.984 -32.969 -23.281 1 92.56 345 SER A O 1
ATOM 2710 N N . ASP A 1 346 ? -10.977 -34.094 -21.641 1 91.12 346 ASP A N 1
ATOM 2711 C CA . ASP A 1 346 ? -11.914 -35.188 -21.734 1 91.12 346 ASP A CA 1
ATOM 2712 C C . ASP A 1 346 ? -13.328 -34.781 -21.344 1 91.12 346 ASP A C 1
ATOM 2714 O O . ASP A 1 346 ? -14.305 -35.219 -21.938 1 91.12 346 ASP A O 1
ATOM 2718 N N . PHE A 1 347 ? -13.414 -33.938 -20.438 1 90.62 347 PHE A N 1
ATOM 2719 C CA . PHE A 1 347 ? -14.711 -33.406 -20.031 1 90.62 347 PHE A CA 1
ATOM 2720 C C . PHE A 1 347 ? -15.281 -32.469 -21.094 1 90.62 347 PHE A C 1
ATOM 2722 O O . PHE A 1 347 ? -16.484 -32.438 -21.312 1 90.62 347 PHE A O 1
ATOM 2729 N N . LYS A 1 348 ? -14.352 -31.703 -21.609 1 90.62 348 LYS A N 1
ATOM 2730 C CA . LYS A 1 348 ? -14.781 -30.797 -22.672 1 90.62 348 LYS A CA 1
ATOM 2731 C C . LYS A 1 348 ? -15.445 -31.562 -23.812 1 90.62 348 LYS A C 1
ATOM 2733 O O . LYS A 1 348 ? -16.453 -31.109 -24.359 1 90.62 348 LYS A O 1
ATOM 2738 N N . SER A 1 349 ? -15.023 -32.719 -24.141 1 90.94 349 SER A N 1
ATOM 2739 C CA . SER A 1 349 ? -15.586 -33.562 -25.172 1 90.94 349 SER A CA 1
ATOM 2740 C C . SER A 1 349 ? -16.922 -34.156 -24.734 1 90.94 349 SER A C 1
ATOM 2742 O O . SER A 1 349 ? -17.844 -34.25 -25.547 1 90.94 349 SER A O 1
ATOM 2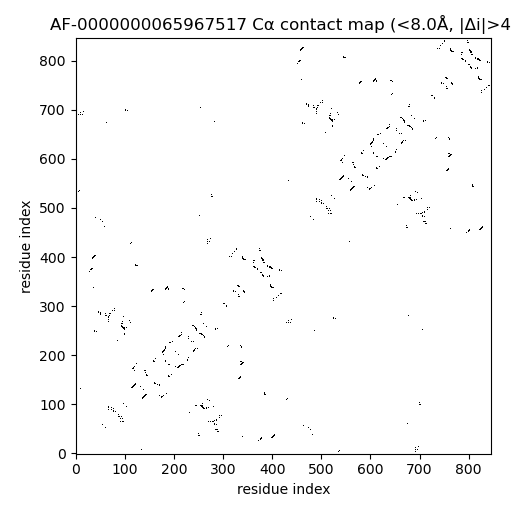744 N N . LYS A 1 350 ? -17.031 -34.438 -23.516 1 90.31 350 LYS A N 1
ATOM 2745 C CA . LYS A 1 350 ? -18.219 -35.094 -23 1 90.31 350 LYS A CA 1
ATOM 2746 C C . LYS A 1 350 ? -19.312 -34.062 -22.641 1 90.31 350 LYS A C 1
ATOM 2748 O O . LYS A 1 350 ? -20.5 -34.406 -22.719 1 90.31 350 LYS A O 1
ATOM 2753 N N . MET A 1 351 ? -18.812 -32.875 -22.281 1 91.12 351 MET A N 1
ATOM 2754 C CA . MET A 1 351 ? -19.719 -31.797 -21.859 1 91.12 351 MET A CA 1
ATOM 2755 C C . MET A 1 351 ? -19.422 -30.516 -22.641 1 91.12 351 MET A C 1
ATOM 2757 O O . MET A 1 351 ? -19.078 -29.5 -22.047 1 91.12 351 MET A O 1
ATOM 2761 N N . PRO A 1 352 ? -19.766 -30.578 -23.906 1 88.94 352 PRO A N 1
ATOM 2762 C CA . PRO A 1 352 ? -19.375 -29.438 -24.734 1 88.94 352 PRO A CA 1
ATOM 2763 C C . PRO A 1 352 ? -20.266 -28.219 -24.516 1 88.94 352 PRO A C 1
ATOM 2765 O O . PRO A 1 352 ? -19.859 -27.094 -24.797 1 88.94 352 PRO A O 1
ATOM 2768 N N . ASP A 1 353 ? -21.453 -28.469 -23.953 1 90.75 353 ASP A N 1
ATOM 2769 C CA . ASP A 1 353 ? -22.422 -27.391 -23.859 1 90.75 353 ASP A CA 1
ATOM 2770 C C . ASP A 1 353 ? -22.609 -26.953 -22.406 1 90.75 353 ASP A C 1
ATOM 2772 O O . ASP A 1 353 ? -23.438 -27.516 -21.688 1 90.75 353 ASP A O 1
ATOM 2776 N N . LEU A 1 354 ? -21.766 -26.125 -21.953 1 93.62 354 LEU A N 1
ATOM 2777 C CA . LEU A 1 354 ? -21.906 -25.5 -20.641 1 93.62 354 LEU A CA 1
ATOM 2778 C C . LEU A 1 354 ? -22.5 -24.109 -20.75 1 93.62 354 LEU A C 1
ATOM 2780 O O . LEU A 1 354 ? -22.312 -23.422 -21.766 1 93.62 354 LEU A O 1
ATOM 2784 N N . PRO A 1 355 ? -23.25 -23.703 -19.766 1 90.69 355 PRO A N 1
ATOM 2785 C CA . PRO A 1 355 ? -23.781 -22.344 -19.812 1 90.69 355 PRO A CA 1
ATOM 2786 C C . PRO A 1 355 ? -22.672 -21.281 -19.828 1 90.69 355 PRO A C 1
ATOM 2788 O O . PRO A 1 355 ? -21.547 -21.562 -19.391 1 90.69 355 PRO A O 1
ATOM 2791 N N . GLY A 1 356 ? -23.016 -20.109 -20.344 1 90.81 356 GLY A N 1
ATOM 2792 C CA . GLY A 1 356 ? -22.078 -19 -20.422 1 90.81 356 GLY A CA 1
ATOM 2793 C C . GLY A 1 356 ? -22.062 -18.328 -21.766 1 90.81 356 GLY A C 1
ATOM 2794 O O . GLY A 1 356 ? -22.75 -18.75 -22.703 1 90.81 356 GLY A O 1
ATOM 2795 N N . ALA A 1 357 ? -21.328 -17.234 -21.797 1 89 357 ALA A N 1
ATOM 2796 C CA . ALA A 1 357 ? -21.219 -16.5 -23.062 1 89 357 ALA A CA 1
ATOM 2797 C C . ALA A 1 357 ? -20.438 -17.281 -24.094 1 89 357 ALA A C 1
ATOM 2799 O O . ALA A 1 357 ? -19.547 -18.062 -23.734 1 89 357 ALA A O 1
ATOM 2800 N N . GLU A 1 358 ? -20.766 -17.125 -25.375 1 86.06 358 GLU A N 1
ATOM 2801 C CA . GLU A 1 358 ? -20.156 -17.875 -26.453 1 86.06 358 GLU A CA 1
ATOM 2802 C C . GLU A 1 358 ? -18.641 -17.641 -26.516 1 86.06 358 GLU A C 1
ATOM 2804 O O . GLU A 1 358 ? -17.875 -18.547 -26.844 1 86.06 358 GLU A O 1
ATOM 2809 N N . ASP A 1 359 ? -18.25 -16.484 -26.125 1 89.38 359 ASP A N 1
ATOM 2810 C CA . ASP A 1 359 ? -16.844 -16.125 -26.25 1 89.38 359 ASP A CA 1
ATOM 2811 C C . ASP A 1 359 ? -16.094 -16.391 -24.953 1 89.38 359 ASP A C 1
ATOM 2813 O O . ASP A 1 359 ? -14.883 -16.203 -24.891 1 89.38 359 ASP A O 1
ATOM 2817 N N . GLU A 1 360 ? -16.781 -16.922 -24.016 1 93.12 360 GLU A N 1
ATOM 2818 C CA . GLU A 1 360 ? -16.141 -17.266 -22.75 1 93.12 360 GLU A CA 1
ATOM 2819 C C . GLU A 1 360 ? -15.336 -18.547 -22.859 1 93.12 360 GLU A C 1
ATOM 2821 O O . GLU A 1 360 ? -15.836 -19.562 -23.375 1 93.12 360 GLU A O 1
ATOM 2826 N N . PRO A 1 361 ? -14.109 -18.594 -22.422 1 95.94 361 PRO A N 1
ATOM 2827 C CA . PRO A 1 361 ? -13.305 -19.812 -22.484 1 95.94 361 PRO A CA 1
ATOM 2828 C C . PRO A 1 361 ? -13.961 -21 -21.797 1 95.94 361 PRO A C 1
ATOM 2830 O O . PRO A 1 361 ? -14.609 -20.828 -20.75 1 95.94 361 PRO A O 1
ATOM 2833 N N . TYR A 1 362 ? -13.844 -22.172 -22.312 1 96.62 362 TYR A N 1
ATOM 2834 C CA . TYR A 1 362 ? -14.516 -23.375 -21.812 1 96.62 362 TYR A CA 1
ATOM 2835 C C . TYR A 1 362 ? -14.18 -23.625 -20.344 1 96.62 362 TYR A C 1
ATOM 2837 O O . TYR A 1 362 ? -15.047 -23.984 -19.562 1 96.62 362 TYR A O 1
ATOM 2845 N N . ASP A 1 363 ? -12.914 -23.469 -20.031 1 97.12 363 ASP A N 1
ATOM 2846 C CA . ASP A 1 363 ? -12.508 -23.766 -18.672 1 97.12 363 ASP A CA 1
ATOM 2847 C C . ASP A 1 363 ? -13.156 -22.797 -17.672 1 97.12 363 ASP A C 1
ATOM 2849 O O . ASP A 1 363 ? -13.414 -23.156 -16.531 1 97.12 363 ASP A O 1
ATOM 2853 N N . ARG A 1 364 ? -13.391 -21.578 -18.062 1 95.94 364 ARG A N 1
ATOM 2854 C CA . ARG A 1 364 ? -14.102 -20.641 -17.203 1 95.94 364 ARG A CA 1
ATOM 2855 C C . ARG A 1 364 ? -15.531 -21.078 -16.969 1 95.94 364 ARG A C 1
ATOM 2857 O O . ARG A 1 364 ? -16.031 -21.047 -15.836 1 95.94 364 ARG A O 1
ATOM 2864 N N . ARG A 1 365 ? -16.203 -21.5 -18 1 95.94 365 ARG A N 1
ATOM 2865 C CA . ARG A 1 365 ? -17.547 -22.047 -17.875 1 95.94 365 ARG A CA 1
ATOM 2866 C C . ARG A 1 365 ? -17.562 -23.297 -17.016 1 95.94 365 ARG A C 1
ATOM 2868 O O . ARG A 1 365 ? -18.469 -23.5 -16.203 1 95.94 365 ARG A O 1
ATOM 2875 N N . PHE A 1 366 ? -16.578 -24.094 -17.25 1 96 366 PHE A N 1
ATOM 2876 C CA . PHE A 1 366 ? -16.453 -25.328 -16.484 1 96 366 PHE A CA 1
ATOM 2877 C C . PHE A 1 366 ? -16.234 -25.031 -15.008 1 96 366 PHE A C 1
ATOM 2879 O O . PHE A 1 366 ? -16.828 -25.688 -14.148 1 96 366 PHE A O 1
ATOM 2886 N N . ALA A 1 367 ? -15.359 -24.125 -14.664 1 96.38 367 ALA A N 1
ATOM 2887 C CA . ALA A 1 367 ? -15.109 -23.734 -13.281 1 96.38 367 ALA A CA 1
ATOM 2888 C C . ALA A 1 367 ? -16.391 -23.25 -12.609 1 96.38 367 ALA A C 1
ATOM 2890 O O . ALA A 1 367 ? -16.656 -23.578 -11.445 1 96.38 367 ALA A O 1
ATOM 2891 N N . LYS A 1 368 ? -17.172 -22.438 -13.336 1 95.5 368 LYS A N 1
ATOM 2892 C CA . LYS A 1 368 ? -18.453 -22 -12.805 1 95.5 368 LYS A CA 1
ATOM 2893 C C . LYS A 1 368 ? -19.391 -23.172 -12.562 1 95.5 368 LYS A C 1
ATOM 2895 O O . LYS A 1 368 ? -20.078 -23.234 -11.539 1 95.5 368 LYS A O 1
ATOM 2900 N N . TRP A 1 369 ? -19.453 -24.062 -13.516 1 94.38 369 TRP A N 1
ATOM 2901 C CA . TRP A 1 369 ? -20.25 -25.281 -13.359 1 94.38 369 TRP A CA 1
ATOM 2902 C C . TRP A 1 369 ? -19.812 -26.062 -12.125 1 94.38 369 TRP A C 1
ATOM 2904 O O . TRP A 1 369 ? -20.656 -26.547 -11.367 1 94.38 369 TRP A O 1
ATOM 2914 N N . MET A 1 370 ? -18.484 -26.219 -11.945 1 95.19 370 MET A N 1
ATOM 2915 C CA . MET A 1 370 ? -17.938 -26.938 -10.797 1 95.19 370 MET A CA 1
ATOM 2916 C C . MET A 1 370 ? -18.391 -26.297 -9.492 1 95.19 370 MET A C 1
ATOM 2918 O O . MET A 1 370 ? -18.734 -26.984 -8.531 1 95.19 370 MET A O 1
ATOM 2922 N N . ILE A 1 371 ? -18.359 -24.969 -9.406 1 95.44 371 ILE A N 1
ATOM 2923 C CA . ILE A 1 371 ? -18.781 -24.234 -8.211 1 95.44 371 ILE A CA 1
ATOM 2924 C C . ILE A 1 371 ? -20.25 -24.484 -7.93 1 95.44 371 ILE A C 1
ATOM 2926 O O . ILE A 1 371 ? -20.625 -24.875 -6.816 1 95.44 371 ILE A O 1
ATOM 2930 N N . LYS A 1 372 ? -21.078 -24.375 -8.938 1 93.69 372 LYS A N 1
ATOM 2931 C CA . LYS A 1 372 ? -22.531 -24.422 -8.789 1 93.69 372 LYS A CA 1
ATOM 2932 C C . LYS A 1 372 ? -23.016 -25.844 -8.531 1 93.69 372 LYS A C 1
ATOM 2934 O O . LYS A 1 372 ? -23.922 -26.062 -7.734 1 93.69 372 LYS A O 1
ATOM 2939 N N . ASN A 1 373 ? -22.391 -26.812 -9.188 1 92.38 373 ASN A N 1
ATOM 2940 C CA . ASN A 1 373 ? -22.953 -28.156 -9.203 1 92.38 373 ASN A CA 1
ATOM 2941 C C . ASN A 1 373 ? -22.188 -29.094 -8.281 1 92.38 373 ASN A C 1
ATOM 2943 O O . ASN A 1 373 ? -22.75 -30.047 -7.75 1 92.38 373 ASN A O 1
ATOM 2947 N N . MET A 1 374 ? -20.938 -28.812 -8.164 1 93.31 374 MET A N 1
ATOM 2948 C CA . MET A 1 374 ? -20.109 -29.766 -7.418 1 93.31 374 MET A CA 1
ATOM 2949 C C . MET A 1 374 ? -19.641 -29.156 -6.098 1 93.31 374 MET A C 1
ATOM 2951 O O . MET A 1 374 ? -19.156 -29.875 -5.219 1 93.31 374 MET A O 1
ATOM 2955 N N . GLY A 1 375 ? -19.766 -27.844 -5.957 1 95.69 375 GLY A N 1
ATOM 2956 C CA . GLY A 1 375 ? -19.281 -27.172 -4.758 1 95.69 375 GLY A CA 1
ATOM 2957 C C . GLY A 1 375 ? -17.781 -27.172 -4.633 1 95.69 375 GLY A C 1
ATOM 2958 O O . GLY A 1 375 ? -17.234 -27.328 -3.533 1 95.69 375 GLY A O 1
ATOM 2959 N N . LEU A 1 376 ? -17.125 -27.156 -5.723 1 96.75 376 LEU A N 1
ATOM 2960 C CA . LEU A 1 376 ? -15.664 -27.109 -5.777 1 96.75 376 LEU A CA 1
ATOM 2961 C C . LEU A 1 376 ? -15.18 -25.891 -6.539 1 96.75 376 LEU A C 1
ATOM 2963 O O . LEU A 1 376 ? -15.672 -25.594 -7.633 1 96.75 376 LEU A O 1
ATOM 2967 N N . VAL A 1 377 ? -14.32 -25.172 -5.891 1 97.12 377 VAL A N 1
ATOM 2968 C CA . VAL A 1 377 ? -13.789 -23.984 -6.547 1 97.12 377 VAL A CA 1
ATOM 2969 C C . VAL A 1 377 ? -12.414 -24.281 -7.125 1 97.12 377 VAL A C 1
ATOM 2971 O O . VAL A 1 377 ? -11.508 -24.688 -6.402 1 97.12 377 VAL A O 1
ATOM 2974 N N . GLY A 1 378 ? -12.203 -24.203 -8.344 1 97.25 378 GLY A N 1
ATOM 2975 C CA . GLY A 1 378 ? -10.953 -24.125 -9.086 1 97.25 378 GLY A CA 1
ATOM 2976 C C . GLY A 1 378 ? -10.852 -22.906 -9.969 1 97.25 378 GLY A C 1
ATOM 2977 O O . GLY A 1 378 ? -11.836 -22.172 -10.156 1 97.25 378 GLY A O 1
ATOM 2978 N N . ILE A 1 379 ? -9.703 -22.625 -10.484 1 97.56 379 ILE A N 1
ATOM 2979 C CA . ILE A 1 379 ? -9.492 -21.422 -11.273 1 97.56 379 ILE A CA 1
ATOM 2980 C C . ILE A 1 379 ? -9.195 -21.797 -12.727 1 97.56 379 ILE A C 1
ATOM 2982 O O . ILE A 1 379 ? -8.344 -22.641 -12.992 1 97.56 379 ILE A O 1
ATOM 2986 N N . PRO A 1 380 ? -9.969 -21.219 -13.688 1 97.12 380 PRO A N 1
ATOM 2987 C CA . PRO A 1 380 ? -9.656 -21.484 -15.094 1 97.12 380 PRO A CA 1
ATOM 2988 C C . PRO A 1 380 ? -8.266 -20.984 -15.484 1 97.12 380 PRO A C 1
ATOM 2990 O O . PRO A 1 380 ? -7.941 -19.812 -15.258 1 97.12 380 PRO A O 1
ATOM 2993 N N . VAL A 1 381 ? -7.469 -21.797 -16.109 1 96.94 381 VAL A N 1
ATOM 2994 C CA . VAL A 1 381 ? -6.082 -21.469 -16.422 1 96.94 381 VAL A CA 1
ATOM 2995 C C . VAL A 1 381 ? -6.035 -20.453 -17.562 1 96.94 381 VAL A C 1
ATOM 2997 O O . VAL A 1 381 ? -5.059 -19.719 -17.719 1 96.94 381 VAL A O 1
ATOM 3000 N N . SER A 1 382 ? -7.113 -20.438 -18.391 1 96.44 382 SER A N 1
ATOM 3001 C CA . SER A 1 382 ? -7.176 -19.484 -19.484 1 96.44 382 SER A CA 1
ATOM 3002 C C . SER A 1 382 ? -7.016 -18.047 -18.984 1 96.44 382 SER A C 1
ATOM 3004 O O . SER A 1 382 ? -6.504 -17.188 -19.703 1 96.44 382 SER A O 1
ATOM 3006 N N . THR A 1 383 ? -7.359 -17.812 -17.703 1 95.44 383 THR A N 1
ATOM 3007 C CA . THR A 1 383 ? -7.285 -16.484 -17.125 1 95.44 383 THR A CA 1
ATOM 3008 C C . THR A 1 383 ? -5.836 -16.031 -16.984 1 95.44 383 THR A C 1
ATOM 3010 O O . THR A 1 383 ? -5.562 -14.828 -16.859 1 95.44 383 THR A O 1
ATOM 3013 N N . PHE A 1 384 ? -4.914 -16.938 -17.047 1 97.25 384 PHE A N 1
ATOM 3014 C CA . PHE A 1 384 ? -3.498 -16.641 -16.875 1 97.25 384 PHE A CA 1
ATOM 3015 C C . PHE A 1 384 ? -2.807 -16.484 -18.219 1 97.25 384 PHE A C 1
ATOM 3017 O O . PHE A 1 384 ? -1.578 -16.406 -18.281 1 97.25 384 PHE A O 1
ATOM 3024 N N . PHE A 1 385 ? -3.602 -16.516 -19.312 1 96.94 385 PHE A N 1
ATOM 3025 C CA . PHE A 1 385 ? -3.109 -16.266 -20.672 1 96.94 385 PHE A CA 1
ATOM 3026 C C . PHE A 1 385 ? -3.615 -14.93 -21.188 1 96.94 385 PHE A C 1
ATOM 3028 O O . PHE A 1 385 ? -4.668 -14.453 -20.766 1 96.94 385 PHE A O 1
ATOM 3035 N N . SER A 1 386 ? -2.826 -14.359 -22.047 1 96.06 386 SER A N 1
ATOM 3036 C CA . SER A 1 386 ? -3.303 -13.18 -22.766 1 96.06 386 SER A CA 1
ATOM 3037 C C . SER A 1 386 ? -4.539 -13.508 -23.594 1 96.06 386 SER A C 1
ATOM 3039 O O . SER A 1 386 ? -4.758 -14.664 -23.984 1 96.06 386 SER A O 1
ATOM 3041 N N . ARG A 1 387 ? -5.344 -12.547 -23.891 1 91.38 387 ARG A N 1
ATOM 3042 C CA . ARG A 1 387 ? -6.656 -12.703 -24.5 1 91.38 387 ARG A CA 1
ATOM 3043 C C . ARG A 1 387 ? -6.566 -13.531 -25.781 1 91.38 387 ARG A C 1
ATOM 3045 O O . ARG A 1 387 ? -7.355 -14.453 -25.984 1 91.38 387 ARG A O 1
ATOM 3052 N N . PRO A 1 388 ? -5.57 -13.289 -26.625 1 91.88 388 PRO A N 1
ATOM 3053 C CA . PRO A 1 388 ? -5.5 -14.047 -27.875 1 91.88 388 PRO A CA 1
ATOM 3054 C C . PRO A 1 388 ? -5.172 -15.523 -27.656 1 91.88 388 PRO A C 1
ATOM 3056 O O . PRO A 1 388 ? -5.488 -16.359 -28.5 1 91.88 388 PRO A O 1
ATOM 3059 N N . HIS A 1 389 ? -4.602 -15.805 -26.547 1 94.75 389 HIS A N 1
ATOM 3060 C CA . HIS A 1 389 ? -4.133 -17.172 -26.328 1 94.75 389 HIS A CA 1
ATOM 3061 C C . HIS A 1 389 ? -5.09 -17.953 -25.453 1 94.75 389 HIS A C 1
ATOM 3063 O O . HIS A 1 389 ? -4.949 -19.156 -25.281 1 94.75 389 HIS A O 1
ATOM 3069 N N . GLN A 1 390 ? -6.094 -17.328 -24.844 1 94.69 390 GLN A N 1
ATOM 3070 C CA . GLN A 1 390 ? -6.984 -17.953 -23.875 1 94.69 390 GLN A CA 1
ATOM 3071 C C . GLN A 1 390 ? -7.699 -19.156 -24.469 1 94.69 390 GLN A C 1
ATOM 3073 O O . GLN A 1 390 ? -7.812 -20.203 -23.812 1 94.69 390 GLN A O 1
ATOM 3078 N N . LYS A 1 391 ? -8.117 -19.031 -25.703 1 91.62 391 LYS A N 1
ATOM 3079 C CA . LYS A 1 391 ? -8.906 -20.109 -26.312 1 91.62 391 LYS A CA 1
ATOM 3080 C C . LYS A 1 391 ? -8.055 -21.344 -26.578 1 91.62 391 LYS A C 1
ATOM 3082 O O . LYS A 1 391 ? -8.555 -22.469 -26.547 1 91.62 391 LYS 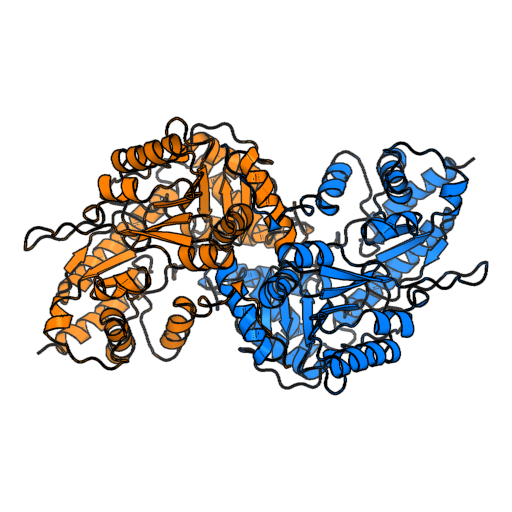A O 1
ATOM 3087 N N . ASP A 1 392 ? -6.77 -21.125 -26.781 1 92.69 392 ASP A N 1
ATOM 3088 C CA . ASP A 1 392 ? -5.859 -22.234 -27.047 1 92.69 392 ASP A CA 1
ATOM 3089 C C . ASP A 1 392 ? -5.602 -23.047 -25.781 1 92.69 392 ASP A C 1
ATOM 3091 O O . ASP A 1 392 ? -5.215 -24.203 -25.859 1 92.69 392 ASP A O 1
ATOM 3095 N N . PHE A 1 393 ? -5.852 -22.469 -24.656 1 95 393 PHE A N 1
ATOM 3096 C CA . PHE A 1 393 ? -5.523 -23.125 -23.391 1 95 393 PHE A CA 1
ATOM 3097 C C . PHE A 1 393 ? -6.715 -23.078 -22.438 1 95 393 PHE A C 1
ATOM 3099 O O . PHE A 1 393 ? -6.555 -22.844 -21.234 1 95 393 PHE A O 1
ATOM 3106 N N . ASP A 1 394 ? -7.918 -23.281 -22.953 1 96.75 394 ASP A N 1
ATOM 3107 C CA . ASP A 1 394 ? -9.141 -23.141 -22.172 1 96.75 394 ASP A CA 1
ATOM 3108 C C . ASP A 1 394 ? -9.633 -24.5 -21.672 1 96.75 394 ASP A C 1
ATOM 3110 O O . ASP A 1 394 ? -10.844 -24.719 -21.578 1 96.75 394 ASP A O 1
ATOM 3114 N N . HIS A 1 395 ? -8.727 -25.438 -21.453 1 95.69 395 HIS A N 1
ATOM 3115 C CA . HIS A 1 395 ? -9.109 -26.766 -21.016 1 95.69 395 HIS A CA 1
ATOM 3116 C C . HIS A 1 395 ? -8.281 -27.219 -19.812 1 95.69 395 HIS A C 1
ATOM 3118 O O . HIS A 1 395 ? -7.961 -28.406 -19.688 1 95.69 395 HIS A O 1
ATOM 3124 N N . TYR A 1 396 ? -7.902 -26.297 -19 1 95.81 396 TYR A N 1
ATOM 3125 C CA . TYR A 1 396 ? -7.16 -26.562 -17.781 1 95.81 396 TYR A CA 1
ATOM 3126 C C . TYR A 1 396 ? -7.801 -25.859 -16.578 1 95.81 396 TYR A C 1
ATOM 3128 O O . TYR A 1 396 ? -8.32 -24.75 -16.719 1 95.81 396 TYR A O 1
ATOM 3136 N N . ILE A 1 397 ? -7.797 -26.516 -15.422 1 97.38 397 ILE A N 1
ATOM 3137 C CA . ILE A 1 397 ? -8.219 -25.938 -14.148 1 97.38 397 ILE A CA 1
ATOM 3138 C C . ILE A 1 397 ? -7.066 -25.984 -13.148 1 97.38 397 ILE A C 1
ATOM 3140 O O . ILE A 1 397 ? -6.371 -27 -13.055 1 97.38 397 ILE A O 1
ATOM 3144 N N . ARG A 1 398 ? -6.824 -24.906 -12.484 1 98 398 ARG A N 1
ATOM 3145 C CA . ARG A 1 398 ? -5.816 -24.859 -11.43 1 98 398 ARG A CA 1
ATOM 3146 C C . ARG A 1 398 ? -6.445 -25.078 -10.055 1 98 398 ARG A C 1
ATOM 3148 O O . ARG A 1 398 ? -7.48 -24.484 -9.742 1 98 398 ARG A O 1
ATOM 3155 N N . PHE A 1 399 ? -5.82 -25.906 -9.266 1 98 399 PHE A N 1
ATOM 3156 C CA . PHE A 1 399 ? -6.227 -26.156 -7.891 1 98 399 PHE A CA 1
ATOM 3157 C C . PHE A 1 399 ? -5.102 -25.812 -6.926 1 98 399 PHE A C 1
ATOM 3159 O O . PHE A 1 399 ? -3.922 -25.906 -7.277 1 98 399 PHE A O 1
ATOM 3166 N N . CYS A 1 400 ? -5.441 -25.422 -5.758 1 97.94 400 CYS A N 1
ATOM 3167 C CA . CYS A 1 400 ? -4.508 -25.125 -4.676 1 97.94 400 CYS A CA 1
ATOM 3168 C C . CYS A 1 400 ? -4.504 -26.25 -3.639 1 97.94 400 CYS A C 1
ATOM 3170 O O . CYS A 1 400 ? -5.547 -26.578 -3.068 1 97.94 400 CYS A O 1
ATOM 3172 N N . PHE A 1 401 ? -3.35 -26.844 -3.332 1 98.19 401 PHE A N 1
ATOM 3173 C CA . PHE A 1 401 ? -3.303 -27.984 -2.424 1 98.19 401 PHE A CA 1
ATOM 3174 C C . PHE A 1 401 ? -2.764 -27.562 -1.061 1 98.19 401 PHE A C 1
ATOM 3176 O O . PHE A 1 401 ? -2.617 -28.391 -0.163 1 98.19 401 PHE A O 1
ATOM 3183 N N . VAL A 1 402 ? -2.404 -26.328 -0.876 1 97.38 402 VAL A N 1
ATOM 3184 C CA . VAL A 1 402 ? -1.966 -25.797 0.415 1 97.38 402 VAL A CA 1
ATOM 3185 C C . VAL A 1 402 ? -3.182 -25.5 1.29 1 97.38 402 VAL A C 1
ATOM 3187 O O . VAL A 1 402 ? -3.547 -24.344 1.479 1 97.38 402 VAL A O 1
ATOM 3190 N N . LYS A 1 403 ? -3.783 -26.562 1.767 1 97.38 403 LYS A N 1
ATOM 3191 C CA . LYS A 1 403 ? -5.008 -26.594 2.562 1 97.38 403 LYS A CA 1
ATOM 3192 C C . LYS A 1 403 ? -4.859 -27.531 3.76 1 97.38 403 LYS A C 1
ATOM 3194 O O . LYS A 1 403 ? -3.936 -28.344 3.811 1 97.38 403 LYS A O 1
ATOM 3199 N N . ASP A 1 404 ? -5.684 -27.328 4.672 1 96 404 ASP A N 1
ATOM 3200 C CA . ASP A 1 404 ? -5.633 -28.266 5.801 1 96 404 ASP A CA 1
ATOM 3201 C C . ASP A 1 404 ? -6.277 -29.594 5.441 1 96 404 ASP A C 1
ATOM 3203 O O . ASP A 1 404 ? -6.875 -29.734 4.371 1 96 404 ASP A O 1
ATOM 3207 N N . LYS A 1 405 ? -6.121 -30.547 6.316 1 96 405 LYS A N 1
ATOM 3208 C CA . LYS A 1 405 ? -6.59 -31.906 6.078 1 96 405 LYS A CA 1
ATOM 3209 C C . LYS A 1 405 ? -8.109 -31.938 5.918 1 96 405 LYS A C 1
ATOM 3211 O O . LYS A 1 405 ? -8.633 -32.688 5.094 1 96 405 LYS A O 1
ATOM 3216 N N . ALA A 1 406 ? -8.781 -31.172 6.688 1 97 406 ALA A N 1
ATOM 3217 C CA . ALA A 1 406 ? -10.242 -31.141 6.648 1 97 406 ALA A CA 1
ATOM 3218 C C . ALA A 1 406 ? -10.742 -30.688 5.285 1 97 406 ALA A C 1
ATOM 3220 O O . ALA A 1 406 ? -11.734 -31.219 4.77 1 97 406 ALA A O 1
ATOM 3221 N N . THR A 1 407 ? -10.117 -29.703 4.77 1 97.44 407 THR A N 1
ATOM 3222 C CA . THR A 1 407 ? -10.492 -29.188 3.459 1 97.44 407 THR A CA 1
ATOM 3223 C C . THR A 1 407 ? -10.25 -30.234 2.377 1 97.44 407 THR A C 1
ATOM 3225 O O . THR A 1 407 ? -11.078 -30.406 1.479 1 97.44 407 THR A O 1
ATOM 3228 N N . LEU A 1 408 ? -9.172 -30.984 2.43 1 97.94 408 LEU A N 1
ATOM 3229 C CA . LEU A 1 408 ? -8.875 -32.031 1.46 1 97.94 408 LEU A CA 1
ATOM 3230 C C . LEU A 1 408 ? -9.883 -33.188 1.573 1 97.94 408 LEU A C 1
ATOM 3232 O O . LEU A 1 408 ? -10.281 -33.75 0.562 1 97.94 408 LEU A O 1
ATOM 3236 N N . GLN A 1 409 ? -10.266 -33.438 2.777 1 98 409 GLN A N 1
ATOM 3237 C CA . GLN A 1 409 ? -11.281 -34.469 2.977 1 98 409 GLN A CA 1
ATOM 3238 C C . GLN A 1 409 ? -12.625 -34 2.41 1 98 409 GLN A C 1
ATOM 3240 O O . GLN A 1 409 ? -13.359 -34.812 1.834 1 98 409 GLN A O 1
ATOM 3245 N N . ALA A 1 410 ? -12.953 -32.75 2.65 1 98.06 410 ALA A N 1
ATOM 3246 C CA . ALA A 1 410 ? -14.18 -32.219 2.068 1 98.06 410 ALA A CA 1
ATOM 3247 C C . ALA A 1 410 ? -14.141 -32.312 0.544 1 98.06 410 ALA A C 1
ATOM 3249 O O . ALA A 1 410 ? -15.164 -32.562 -0.093 1 98.06 410 ALA A O 1
ATOM 3250 N N . MET A 1 411 ? -13.023 -32.031 -0.041 1 98 411 MET A N 1
ATOM 3251 C CA . MET A 1 411 ? -12.844 -32.219 -1.479 1 98 411 MET A CA 1
ATOM 3252 C C . MET A 1 411 ? -13.148 -33.656 -1.896 1 98 411 MET A C 1
ATOM 3254 O O . MET A 1 411 ? -13.859 -33.875 -2.877 1 98 411 MET A O 1
ATOM 3258 N N . ASP A 1 412 ? -12.617 -34.594 -1.15 1 97.81 412 ASP A N 1
ATOM 3259 C CA . ASP A 1 412 ? -12.836 -36.031 -1.452 1 97.81 412 ASP A CA 1
ATOM 3260 C C . ASP A 1 412 ? -14.328 -36.344 -1.476 1 97.81 412 ASP A C 1
ATOM 3262 O O . ASP A 1 412 ? -14.789 -37.094 -2.35 1 97.81 412 ASP A O 1
ATOM 3266 N N . GLU A 1 413 ? -14.984 -35.812 -0.531 1 97 413 GLU A N 1
ATOM 3267 C CA . GLU A 1 413 ? -16.422 -36.062 -0.438 1 97 413 GLU A CA 1
ATOM 3268 C C . GLU A 1 413 ? -17.156 -35.5 -1.655 1 97 413 GLU A C 1
ATOM 3270 O O . GLU A 1 413 ? -18.062 -36.156 -2.193 1 97 413 GLU A O 1
ATOM 3275 N N . ARG A 1 414 ? -16.812 -34.312 -2.045 1 96.25 414 ARG A N 1
ATOM 3276 C CA . ARG A 1 414 ? -17.438 -33.719 -3.215 1 96.25 414 ARG A CA 1
ATOM 3277 C C . ARG A 1 414 ? -17.125 -34.5 -4.477 1 96.25 414 ARG A C 1
ATOM 3279 O O . ARG A 1 414 ? -17.984 -34.656 -5.348 1 96.25 414 ARG A O 1
ATOM 3286 N N . LEU A 1 415 ? -15.938 -34.969 -4.582 1 95.44 415 LEU A N 1
ATOM 3287 C CA . LEU A 1 415 ? -15.516 -35.719 -5.754 1 95.44 415 LEU A CA 1
ATOM 3288 C C . LEU A 1 415 ? -16.219 -37.094 -5.816 1 95.44 415 LEU A C 1
ATOM 3290 O O . LEU A 1 415 ? -16.516 -37.594 -6.902 1 95.44 415 LEU A O 1
ATOM 3294 N N . ARG A 1 416 ? -16.422 -37.625 -4.73 1 93.56 416 ARG A N 1
ATOM 3295 C CA . ARG A 1 416 ? -17.188 -38.875 -4.695 1 93.56 416 ARG A CA 1
ATOM 3296 C C . ARG A 1 416 ? -18.578 -38.688 -5.266 1 93.56 416 ARG A C 1
ATOM 3298 O O . ARG A 1 416 ? -19.062 -39.531 -6.031 1 93.56 416 ARG A O 1
ATOM 3305 N N . LYS A 1 417 ? -19.094 -37.625 -4.879 1 89.88 417 LYS A N 1
ATOM 3306 C CA . LYS A 1 417 ? -20.406 -37.312 -5.406 1 89.88 417 LYS A CA 1
ATOM 3307 C C . LYS A 1 417 ? -20.359 -37.094 -6.918 1 89.88 417 LYS A C 1
ATOM 3309 O O . LYS A 1 417 ? -21.297 -37.469 -7.629 1 89.88 417 LYS A O 1
ATOM 3314 N N . TRP A 1 418 ? -19.391 -36.469 -7.32 1 87.31 418 TRP A N 1
ATOM 3315 C CA . TRP A 1 418 ? -19.188 -36.219 -8.742 1 87.31 418 TRP A CA 1
ATOM 3316 C C . TRP A 1 418 ? -19.094 -37.531 -9.508 1 87.31 418 TRP A C 1
ATOM 3318 O O . TRP A 1 418 ? -19.672 -37.688 -10.586 1 87.31 418 TRP A O 1
ATOM 3328 N N . LYS A 1 419 ? -18.453 -38.5 -8.961 1 85.38 419 LYS A N 1
ATOM 3329 C CA . LYS A 1 419 ? -18.281 -39.781 -9.586 1 85.38 419 LYS A CA 1
ATOM 3330 C C . LYS A 1 419 ? -19.625 -40.531 -9.711 1 85.38 419 LYS A C 1
ATOM 3332 O O . LYS A 1 419 ? -19.875 -41.219 -10.703 1 85.38 419 LYS A O 1
ATOM 3337 N N . GLU A 1 420 ? -20.406 -40.281 -8.805 1 82.94 420 GLU A N 1
ATOM 3338 C CA . GLU A 1 420 ? -21.719 -40.938 -8.797 1 82.94 420 GLU A CA 1
ATOM 3339 C C . GLU A 1 420 ? -22.641 -40.344 -9.844 1 82.94 420 GLU A C 1
ATOM 3341 O O . GLU A 1 420 ? -23.562 -41 -10.328 1 82.94 420 GLU A O 1
ATOM 3346 N N . LEU A 1 421 ? -22.344 -39.094 -10.141 1 74.31 421 LEU A N 1
ATOM 3347 C CA . LEU A 1 421 ? -23.203 -38.375 -11.086 1 74.31 421 LEU A CA 1
ATOM 3348 C C . LEU A 1 421 ? -22.781 -38.656 -12.523 1 74.31 421 LEU A C 1
ATOM 3350 O O . LEU A 1 421 ? -23.516 -38.344 -13.461 1 74.31 421 LEU A O 1
ATOM 3354 N N . GLN A 1 422 ? -21.594 -39.094 -12.68 1 66.94 422 GLN A N 1
ATOM 3355 C CA . GLN A 1 422 ? -21.125 -39.438 -14.023 1 66.94 422 GLN A CA 1
ATOM 3356 C C . GLN A 1 422 ? -21.766 -40.719 -14.531 1 66.94 422 GLN A C 1
ATOM 3358 O O . GLN A 1 422 ? -22 -41.656 -13.758 1 66.94 422 GLN A O 1
ATOM 3363 N N . PRO A 1 423 ? -22.453 -40.688 -15.742 1 58.69 423 PRO A N 1
ATOM 3364 C CA . PRO A 1 423 ? -23.094 -41.906 -16.25 1 58.69 423 PRO A CA 1
ATOM 3365 C C . PRO A 1 423 ? -22.109 -43.062 -16.375 1 58.69 423 PRO A C 1
ATOM 3367 O O . PRO A 1 423 ? -20.906 -42.844 -16.547 1 58.69 423 PRO A O 1
ATOM 3370 N N . MET B 1 1 ? 23.562 0.311 -19.656 1 41.88 1 MET B N 1
ATOM 3371 C CA . MET B 1 1 ? 22.141 0.409 -19.984 1 41.88 1 MET B CA 1
ATOM 3372 C C . MET B 1 1 ? 21.844 1.713 -20.719 1 41.88 1 MET B C 1
ATOM 3374 O O . MET B 1 1 ? 21.953 2.795 -20.141 1 41.88 1 MET B O 1
ATOM 3378 N N . THR B 1 2 ? 21.969 1.811 -22.031 1 55.44 2 THR B N 1
ATOM 3379 C CA . THR B 1 2 ? 21.766 3.012 -22.828 1 55.44 2 THR B CA 1
ATOM 3380 C C . THR B 1 2 ? 20.328 3.525 -22.656 1 55.44 2 THR B C 1
ATOM 3382 O O . THR B 1 2 ? 20.047 4.676 -22.984 1 55.44 2 THR B O 1
ATOM 3385 N N . LYS B 1 3 ? 19.375 2.693 -22.234 1 77.62 3 LYS B N 1
ATOM 3386 C CA . LYS B 1 3 ? 17.969 3.053 -22.078 1 77.62 3 LYS B CA 1
ATOM 3387 C C . LYS B 1 3 ? 17.719 3.709 -20.719 1 77.62 3 LYS B C 1
ATOM 3389 O O . LYS B 1 3 ? 18.375 3.385 -19.734 1 77.62 3 LYS B O 1
ATOM 3394 N N . ARG B 1 4 ? 17.016 4.785 -20.859 1 89.38 4 ARG B N 1
ATOM 3395 C CA . ARG B 1 4 ? 16.594 5.418 -19.609 1 89.38 4 ARG B CA 1
ATOM 3396 C C . ARG B 1 4 ? 15.984 4.398 -18.656 1 89.38 4 ARG B C 1
ATOM 3398 O O . ARG B 1 4 ? 15.055 3.678 -19.031 1 89.38 4 ARG B O 1
ATOM 3405 N N . LEU B 1 5 ? 16.5 4.309 -17.469 1 93.56 5 LEU B N 1
ATOM 3406 C CA . LEU B 1 5 ? 16.062 3.293 -16.516 1 93.56 5 LEU B CA 1
ATOM 3407 C C . LEU B 1 5 ? 14.75 3.684 -15.852 1 93.56 5 LEU B C 1
ATOM 3409 O O . LEU B 1 5 ? 13.789 2.908 -15.859 1 93.56 5 LEU B O 1
ATOM 3413 N N . GLN B 1 6 ? 14.672 4.918 -15.312 1 96.12 6 GLN B N 1
ATOM 3414 C CA . GLN B 1 6 ? 13.469 5.312 -14.578 1 96.12 6 GLN B CA 1
ATOM 3415 C C . GLN B 1 6 ? 12.406 5.871 -15.523 1 96.12 6 GLN B C 1
ATOM 3417 O O . GLN B 1 6 ? 12.734 6.527 -16.516 1 96.12 6 GLN B O 1
ATOM 3422 N N . ALA B 1 7 ? 11.195 5.609 -15.25 1 97.69 7 ALA B N 1
ATOM 3423 C CA . ALA B 1 7 ? 10.07 6.184 -15.984 1 97.69 7 ALA B CA 1
ATOM 3424 C C . ALA B 1 7 ? 10.031 7.703 -15.828 1 97.69 7 ALA B C 1
ATOM 3426 O O . ALA B 1 7 ? 10.414 8.234 -14.781 1 97.69 7 ALA B O 1
ATOM 3427 N N . ARG B 1 8 ? 9.477 8.414 -16.812 1 96.56 8 ARG B N 1
ATOM 3428 C CA . ARG B 1 8 ? 9.406 9.867 -16.828 1 96.56 8 ARG B CA 1
ATOM 3429 C C . ARG B 1 8 ? 8.492 10.391 -15.734 1 96.56 8 ARG B C 1
ATOM 3431 O O . ARG B 1 8 ? 8.648 11.523 -15.273 1 96.56 8 ARG B O 1
ATOM 3438 N N . ARG B 1 9 ? 7.57 9.539 -15.297 1 97.56 9 ARG B N 1
ATOM 3439 C CA . ARG B 1 9 ? 6.609 9.953 -14.281 1 97.56 9 ARG B CA 1
ATOM 3440 C C . ARG B 1 9 ? 7.297 10.211 -12.945 1 97.56 9 ARG B C 1
ATOM 3442 O O . ARG B 1 9 ? 6.711 10.82 -12.047 1 97.56 9 ARG B O 1
ATOM 3449 N N . LEU B 1 10 ? 8.547 9.812 -12.773 1 97.56 10 LEU B N 1
ATOM 3450 C CA . LEU B 1 10 ? 9.281 10.023 -11.531 1 97.56 10 LEU B CA 1
ATOM 3451 C C . LEU B 1 10 ? 10.086 11.32 -11.586 1 97.56 10 LEU B C 1
ATOM 3453 O O . LEU B 1 10 ? 10.688 11.719 -10.586 1 97.56 10 LEU B O 1
ATOM 3457 N N . ASP B 1 11 ? 10.117 11.977 -12.734 1 95.94 11 ASP B N 1
ATOM 3458 C CA . ASP B 1 11 ? 10.93 13.18 -12.898 1 95.94 11 ASP B CA 1
ATOM 3459 C C . ASP B 1 11 ? 10.5 14.266 -11.914 1 95.94 11 ASP B C 1
ATOM 3461 O O . ASP B 1 11 ? 9.32 14.633 -11.859 1 95.94 11 ASP B O 1
ATOM 3465 N N . GLY B 1 12 ? 11.43 14.727 -11.094 1 93.88 12 GLY B N 1
ATOM 3466 C CA . GLY B 1 12 ? 11.219 15.883 -10.234 1 93.88 12 GLY B CA 1
ATOM 3467 C C . GLY B 1 12 ? 10.57 15.531 -8.906 1 93.88 12 GLY B C 1
ATOM 3468 O O . GLY B 1 12 ? 10.203 16.422 -8.133 1 93.88 12 GLY B O 1
ATOM 3469 N N . ILE B 1 13 ? 10.438 14.188 -8.672 1 94.25 13 ILE B N 1
ATOM 3470 C CA . ILE B 1 13 ? 9.719 13.875 -7.441 1 94.25 13 ILE B CA 1
ATOM 3471 C C . ILE B 1 13 ? 10.539 12.891 -6.609 1 94.25 13 ILE B C 1
ATOM 3473 O O . ILE B 1 13 ? 9.984 12.117 -5.824 1 94.25 13 ILE B O 1
ATOM 3477 N N . ASP B 1 14 ? 11.797 12.852 -6.723 1 91.38 14 ASP B N 1
ATOM 3478 C CA . ASP B 1 14 ? 12.633 11.859 -6.055 1 91.38 14 ASP B CA 1
ATOM 3479 C C . ASP B 1 14 ? 13.086 12.344 -4.684 1 91.38 14 ASP B C 1
ATOM 3481 O O . ASP B 1 14 ? 13.695 11.594 -3.916 1 91.38 14 ASP B O 1
ATOM 3485 N N . GLN B 1 15 ? 12.82 13.57 -4.406 1 86.06 15 GLN B N 1
ATOM 3486 C CA . GLN B 1 15 ? 13.148 14.094 -3.08 1 86.06 15 GLN B CA 1
ATOM 3487 C C . GLN B 1 15 ? 11.938 14.039 -2.154 1 86.06 15 GLN B C 1
ATOM 3489 O O . GLN B 1 15 ? 10.805 14.266 -2.588 1 86.06 15 GLN B O 1
ATOM 3494 N N . ASN B 1 16 ? 12.25 13.672 -0.94 1 83.31 16 ASN B N 1
ATOM 3495 C CA . ASN B 1 16 ? 11.227 13.609 0.093 1 83.31 16 ASN B CA 1
ATOM 3496 C C . ASN B 1 16 ? 11.734 14.156 1.423 1 83.31 16 ASN B C 1
ATOM 3498 O O . ASN B 1 16 ? 12.719 13.656 1.972 1 83.31 16 ASN B O 1
ATOM 3502 N N . LEU B 1 17 ? 11.055 15.109 1.898 1 82.31 17 LEU B N 1
ATOM 3503 C CA . LEU B 1 17 ? 11.445 15.828 3.104 1 82.31 17 LEU B CA 1
ATOM 3504 C C . LEU B 1 17 ? 11.555 14.883 4.293 1 82.31 17 LEU B C 1
ATOM 3506 O O . LEU B 1 17 ? 12.477 15 5.105 1 82.31 17 LEU B O 1
ATOM 3510 N N . TRP B 1 18 ? 10.641 14.008 4.426 1 83.81 18 TRP B N 1
ATOM 3511 C CA . TRP B 1 18 ? 10.562 13.125 5.59 1 83.81 18 TRP B CA 1
ATOM 3512 C C . TRP B 1 18 ? 11.734 12.148 5.613 1 83.81 18 TRP B C 1
ATOM 3514 O O . TRP B 1 18 ? 12.242 11.805 6.684 1 83.81 18 TRP B O 1
ATOM 3524 N N . VAL B 1 19 ? 12.172 11.781 4.441 1 81.69 19 VAL B N 1
ATOM 3525 C CA . VAL B 1 19 ? 13.344 10.922 4.336 1 81.69 19 VAL B CA 1
ATOM 3526 C C . VAL B 1 19 ? 14.594 11.703 4.723 1 81.69 19 VAL B C 1
ATOM 3528 O O . VAL B 1 19 ? 15.422 11.219 5.492 1 81.69 19 VAL B O 1
ATOM 3531 N N . GLU B 1 20 ? 14.703 12.891 4.289 1 83.25 20 GLU B N 1
ATOM 3532 C CA . GLU B 1 20 ? 15.859 13.742 4.562 1 83.25 20 GLU B CA 1
ATOM 3533 C C . GLU B 1 20 ? 15.961 14.07 6.051 1 83.25 20 GLU B C 1
ATOM 3535 O O . GLU B 1 20 ? 17.016 13.875 6.664 1 83.25 20 GLU B O 1
ATOM 3540 N N . PHE B 1 21 ? 14.898 14.523 6.617 1 86.69 21 PHE B N 1
ATOM 3541 C CA . PHE B 1 21 ? 14.906 14.945 8.016 1 86.69 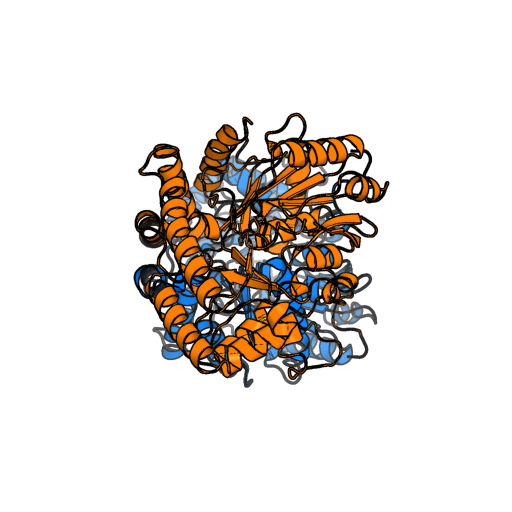21 PHE B CA 1
ATOM 3542 C C . PHE B 1 21 ? 14.961 13.742 8.945 1 86.69 21 PHE B C 1
ATOM 3544 O O . PHE B 1 21 ? 15.508 13.828 10.047 1 86.69 21 PHE B O 1
ATOM 3551 N N . GLY B 1 22 ? 14.406 12.664 8.445 1 84.12 22 GLY B N 1
ATOM 3552 C CA . GLY B 1 22 ? 14.562 11.438 9.211 1 84.12 22 GLY B CA 1
ATOM 3553 C C . GLY B 1 22 ? 16.016 11.023 9.391 1 84.12 22 GLY B C 1
ATOM 3554 O O . GLY B 1 22 ? 16.422 10.625 10.484 1 84.12 22 GLY B O 1
ATOM 3555 N N . LYS B 1 23 ? 16.766 11.18 8.367 1 82.88 23 LYS B N 1
ATOM 3556 C CA . LYS B 1 23 ? 18.188 10.859 8.414 1 82.88 23 LYS B CA 1
ATOM 3557 C C . LYS B 1 23 ? 18.938 11.812 9.336 1 82.88 23 LYS B C 1
ATOM 3559 O O . LYS B 1 23 ? 19.75 11.383 10.148 1 82.88 23 LYS B O 1
ATOM 3564 N N . LEU B 1 24 ? 18.609 13.039 9.227 1 85.88 24 LEU B N 1
ATOM 3565 C CA . LEU B 1 24 ? 19.281 14.07 10.023 1 85.88 24 LEU B CA 1
ATOM 3566 C C . LEU B 1 24 ? 18.984 13.875 11.508 1 85.88 24 LEU B C 1
ATOM 3568 O O . LEU B 1 24 ? 19.875 14.047 12.344 1 85.88 24 LEU B O 1
ATOM 3572 N N . THR B 1 25 ? 17.797 13.523 11.812 1 88.62 25 THR B N 1
ATOM 3573 C CA . THR B 1 25 ? 17.344 13.367 13.188 1 88.62 25 THR B CA 1
ATOM 3574 C C . THR B 1 25 ? 18.062 12.203 13.859 1 88.62 25 THR B C 1
ATOM 3576 O O . THR B 1 25 ? 18.281 12.219 15.078 1 88.62 25 THR B O 1
ATOM 3579 N N . LYS B 1 26 ? 18.516 11.289 13.117 1 85.62 26 LYS B N 1
ATOM 3580 C CA . LYS B 1 26 ? 19.188 10.109 13.656 1 85.62 26 LYS B CA 1
ATOM 3581 C C . LYS B 1 26 ? 20.656 10.406 13.977 1 85.62 26 LYS B C 1
ATOM 3583 O O . LYS B 1 26 ? 21.281 9.688 14.766 1 85.62 26 LYS B O 1
ATOM 3588 N N . GLU B 1 27 ? 21.172 11.477 13.508 1 90.38 27 GLU B N 1
ATOM 3589 C CA . GLU B 1 27 ? 22.594 11.805 13.664 1 90.38 27 GLU B CA 1
ATOM 3590 C C . GLU B 1 27 ? 22.844 12.578 14.953 1 90.38 27 GLU B C 1
ATOM 3592 O O . GLU B 1 27 ? 23.984 12.68 15.414 1 90.38 27 GLU B O 1
ATOM 3597 N N . TYR B 1 28 ? 21.766 13.062 15.555 1 91.62 28 TYR B N 1
ATOM 3598 C CA . TYR B 1 28 ? 21.906 13.914 16.734 1 91.62 28 TYR B CA 1
ATOM 3599 C C . TYR B 1 28 ? 20.984 13.461 17.844 1 91.62 28 TYR B C 1
ATOM 3601 O O . TYR B 1 28 ? 20.031 12.711 17.625 1 91.62 28 TYR B O 1
ATOM 3609 N N . ASP B 1 29 ? 21.391 13.844 19.031 1 93 29 ASP B N 1
ATOM 3610 C CA . ASP B 1 29 ? 20.469 13.711 20.156 1 93 29 ASP B CA 1
ATOM 3611 C C . ASP B 1 29 ? 19.422 14.828 20.141 1 93 29 ASP B C 1
ATOM 3613 O O . ASP B 1 29 ? 19.703 15.961 20.516 1 93 29 ASP B O 1
ATOM 3617 N N . VAL B 1 30 ? 18.25 14.445 19.734 1 96.06 30 VAL B N 1
ATOM 3618 C CA . VAL B 1 30 ? 17.281 15.508 19.469 1 96.06 30 VAL B CA 1
ATOM 3619 C C . VAL B 1 30 ? 15.953 15.172 20.141 1 96.06 30 VAL B C 1
ATOM 3621 O O . VAL B 1 30 ? 15.672 14.008 20.422 1 96.06 30 VAL B O 1
ATOM 3624 N N . VAL B 1 31 ? 15.219 16.188 20.5 1 97 31 VAL B N 1
ATOM 3625 C CA . VAL B 1 31 ? 13.789 16.125 20.75 1 97 31 VAL B CA 1
ATOM 3626 C C . VAL B 1 31 ? 13.016 16.312 19.453 1 97 31 VAL B C 1
ATOM 3628 O O . VAL B 1 31 ? 13.023 17.391 18.875 1 97 31 VAL B O 1
ATOM 3631 N N . ASN B 1 32 ? 12.352 15.242 19.016 1 95.38 32 ASN B N 1
ATOM 3632 C CA . ASN B 1 32 ? 11.672 15.273 17.719 1 95.38 32 ASN B CA 1
ATOM 3633 C C . ASN B 1 32 ? 10.289 15.914 17.812 1 95.38 32 ASN B C 1
ATOM 3635 O O . ASN B 1 32 ? 9.336 15.273 18.25 1 95.38 32 ASN B O 1
ATOM 3639 N N . LEU B 1 33 ? 10.164 17.109 17.375 1 97.25 33 LEU B N 1
ATOM 3640 C CA . LEU B 1 33 ? 8.898 17.828 17.344 1 97.25 33 LEU B CA 1
ATOM 3641 C C . LEU B 1 33 ? 8.469 18.125 15.914 1 97.25 33 LEU B C 1
ATOM 3643 O O . LEU B 1 33 ? 7.688 19.047 15.664 1 97.25 33 LEU B O 1
ATOM 3647 N N . GLY B 1 34 ? 9.141 17.438 14.992 1 94.44 34 GLY B N 1
ATOM 3648 C CA . GLY B 1 34 ? 8.867 17.688 13.578 1 94.44 34 GLY B CA 1
ATOM 3649 C C . GLY B 1 34 ? 7.84 16.734 13 1 94.44 34 GLY B C 1
ATOM 3650 O O . GLY B 1 34 ? 6.805 17.172 12.492 1 94.44 34 GLY B O 1
ATOM 3651 N N . GLN B 1 35 ? 8.031 15.484 13.039 1 88.94 35 GLN B N 1
ATOM 3652 C CA . GLN B 1 35 ? 7.18 14.477 12.414 1 88.94 35 GLN B CA 1
ATOM 3653 C C . GLN B 1 35 ? 5.863 14.328 13.172 1 88.94 35 GLN B C 1
ATOM 3655 O O . GLN B 1 35 ? 5.844 14.367 14.406 1 88.94 35 GLN B O 1
ATOM 3660 N N . GLY B 1 36 ? 4.812 14.164 12.391 1 91.19 36 GLY B N 1
ATOM 3661 C CA . GLY B 1 36 ? 3.463 14.125 12.93 1 91.19 36 GLY B CA 1
ATOM 3662 C C . GLY B 1 36 ? 3.041 12.742 13.383 1 91.19 36 GLY B C 1
ATOM 3663 O O . GLY B 1 36 ? 2.131 12.141 12.812 1 91.19 36 GLY B O 1
ATOM 3664 N N . PHE B 1 37 ? 3.637 12.242 14.477 1 91.94 37 PHE B N 1
ATOM 3665 C CA . PHE B 1 37 ? 3.201 11.008 15.109 1 91.94 37 PHE B CA 1
ATOM 3666 C C . PHE B 1 37 ? 3.303 11.102 16.625 1 91.94 37 PHE B C 1
ATOM 3668 O O . PHE B 1 37 ? 4.16 11.82 17.141 1 91.94 37 PHE B O 1
ATOM 3675 N N . PRO B 1 38 ? 2.43 10.391 17.344 1 95.25 38 PRO B N 1
ATOM 3676 C CA . PRO B 1 38 ? 2.52 10.328 18.797 1 95.25 38 PRO B CA 1
ATOM 3677 C C . PRO B 1 38 ? 3.699 9.492 19.281 1 95.25 38 PRO B C 1
ATOM 3679 O O . PRO B 1 38 ? 4.008 8.453 18.688 1 95.25 38 PRO B O 1
ATOM 3682 N N . ASP B 1 39 ? 4.363 10 20.219 1 95.31 39 ASP B N 1
ATOM 3683 C CA . ASP B 1 39 ? 5.387 9.172 20.844 1 95.31 39 ASP B CA 1
ATOM 3684 C C . ASP B 1 39 ? 4.875 8.555 22.156 1 95.31 39 ASP B C 1
ATOM 3686 O O . ASP B 1 39 ? 5.613 8.469 23.125 1 95.31 39 ASP B O 1
ATOM 3690 N N . PHE B 1 40 ? 3.625 8.328 22.219 1 95.88 40 PHE B N 1
ATOM 3691 C CA . PHE B 1 40 ? 2.938 7.586 23.281 1 95.88 40 PHE B CA 1
ATOM 3692 C C . PHE B 1 40 ? 2.062 6.488 22.688 1 95.88 40 PHE B C 1
ATOM 3694 O O . PHE B 1 40 ? 1.85 6.441 21.469 1 95.88 40 PHE B O 1
ATOM 3701 N N . SER B 1 41 ? 1.577 5.605 23.562 1 96.31 41 SER B N 1
ATOM 3702 C CA . SER B 1 41 ? 0.812 4.445 23.125 1 96.31 41 SER B CA 1
ATOM 3703 C C . SER B 1 41 ? -0.587 4.848 22.672 1 96.31 41 SER B C 1
ATOM 3705 O O . SER B 1 41 ? -1.176 5.785 23.203 1 96.31 41 SER B O 1
ATOM 3707 N N . PRO B 1 42 ? -1.144 4.133 21.641 1 97.56 42 PRO B N 1
ATOM 3708 C CA . PRO B 1 42 ? -2.586 4.25 21.422 1 97.56 42 PRO B CA 1
ATOM 3709 C C . PRO B 1 42 ? -3.406 3.92 22.672 1 97.56 42 PRO B C 1
ATOM 3711 O O . PRO B 1 42 ? -2.869 3.383 23.641 1 97.56 42 PRO B O 1
ATOM 3714 N N . PRO B 1 43 ? -4.664 4.367 22.688 1 97.81 43 PRO B N 1
ATOM 3715 C CA . PRO B 1 43 ? -5.469 4.023 23.859 1 97.81 43 PRO B CA 1
ATOM 3716 C C . PRO B 1 43 ? -5.559 2.518 24.094 1 97.81 43 PRO B C 1
ATOM 3718 O O . PRO B 1 43 ? -5.473 1.736 23.141 1 97.81 43 PRO B O 1
ATOM 3721 N N . ASP B 1 44 ? -5.82 2.078 25.312 1 97.25 44 ASP B N 1
ATOM 3722 C CA . ASP B 1 44 ? -5.789 0.68 25.719 1 97.25 44 ASP B CA 1
ATOM 3723 C C . ASP B 1 44 ? -6.758 -0.161 24.891 1 97.25 44 ASP B C 1
ATOM 3725 O O . ASP B 1 44 ? -6.438 -1.286 24.516 1 97.25 44 ASP B O 1
ATOM 3729 N N . PHE B 1 45 ? -7.926 0.391 24.672 1 98.12 45 PHE B N 1
ATOM 3730 C CA . PHE B 1 45 ? -8.914 -0.401 23.953 1 98.12 45 PHE B CA 1
ATOM 3731 C C . PHE B 1 45 ? -8.43 -0.711 22.531 1 98.12 45 PHE B C 1
ATOM 3733 O O . PHE B 1 45 ? -8.742 -1.769 21.984 1 98.12 45 PHE B O 1
ATOM 3740 N N . ALA B 1 46 ? -7.695 0.168 21.922 1 98.25 46 ALA B N 1
ATOM 3741 C CA . ALA B 1 46 ? -7.16 -0.053 20.594 1 98.25 46 ALA B CA 1
ATOM 3742 C C . ALA B 1 46 ? -6.062 -1.115 20.609 1 98.25 46 ALA B C 1
ATOM 3744 O O . ALA B 1 46 ? -6.055 -2.018 19.766 1 98.25 46 ALA B O 1
ATOM 3745 N N . THR B 1 47 ? -5.105 -0.994 21.547 1 97.56 47 THR B N 1
ATOM 3746 C CA . THR B 1 47 ? -4.027 -1.97 21.625 1 97.56 47 THR B CA 1
ATOM 3747 C C . THR B 1 47 ? -4.574 -3.359 21.938 1 97.56 47 THR B C 1
ATOM 3749 O O . THR B 1 47 ? -4.082 -4.359 21.406 1 97.56 47 THR B O 1
ATOM 3752 N N . GLN B 1 48 ? -5.617 -3.428 22.781 1 97.19 48 GLN B N 1
ATOM 3753 C CA . GLN B 1 48 ? -6.262 -4.695 23.094 1 97.19 48 GLN B CA 1
ATOM 3754 C C . GLN B 1 48 ? -6.945 -5.293 21.875 1 97.19 48 GLN B C 1
ATOM 3756 O O . GLN B 1 48 ? -6.902 -6.508 21.656 1 97.19 48 GLN B O 1
ATOM 3761 N N . ALA B 1 49 ? -7.586 -4.438 21.109 1 97.69 49 ALA B N 1
ATOM 3762 C CA . ALA B 1 49 ? -8.219 -4.891 19.875 1 97.69 49 ALA B CA 1
ATOM 3763 C C . ALA B 1 49 ? -7.199 -5.508 18.922 1 97.69 49 ALA B C 1
ATOM 3765 O O . ALA B 1 49 ? -7.473 -6.527 18.281 1 97.69 49 ALA B O 1
ATOM 3766 N N . PHE B 1 50 ? -6.062 -4.895 18.812 1 97.69 50 PHE B N 1
ATOM 3767 C CA . PHE B 1 50 ? -5.016 -5.418 17.938 1 97.69 50 PHE B CA 1
ATOM 3768 C C . PHE B 1 50 ? -4.5 -6.754 18.469 1 97.69 50 PHE B C 1
ATOM 3770 O O . PHE B 1 50 ? -4.266 -7.684 17.688 1 97.69 50 PHE B O 1
ATOM 3777 N N . GLN B 1 51 ? -4.285 -6.84 19.766 1 96.62 51 GLN B N 1
ATOM 3778 C CA . GLN B 1 51 ? -3.85 -8.086 20.375 1 96.62 51 GLN B CA 1
ATOM 3779 C C . GLN B 1 51 ? -4.863 -9.203 20.141 1 96.62 51 GLN B C 1
ATOM 3781 O O . GLN B 1 51 ? -4.484 -10.336 19.812 1 96.62 51 GLN B O 1
ATOM 3786 N N . GLN B 1 52 ? -6.125 -8.852 20.219 1 96.44 52 GLN B N 1
ATOM 3787 C CA . GLN B 1 52 ? -7.176 -9.828 19.969 1 96.44 52 GLN B CA 1
ATOM 3788 C C . GLN B 1 52 ? -7.152 -10.305 18.516 1 96.44 52 GLN B C 1
ATOM 3790 O O . GLN B 1 52 ? -7.398 -11.477 18.234 1 96.44 52 GLN B O 1
ATOM 3795 N N . ALA B 1 53 ? -6.859 -9.414 17.609 1 96.56 53 ALA B N 1
ATOM 3796 C CA . ALA B 1 53 ? -6.824 -9.727 16.188 1 96.56 53 ALA B CA 1
ATOM 3797 C C . ALA B 1 53 ? -5.691 -10.695 15.859 1 96.56 53 ALA B C 1
ATOM 3799 O O . ALA B 1 53 ? -5.691 -11.328 14.805 1 96.56 53 ALA B O 1
ATOM 3800 N N . THR B 1 54 ? -4.703 -10.883 16.766 1 95.38 54 THR B N 1
ATOM 3801 C CA . THR B 1 54 ? -3.57 -11.766 16.5 1 95.38 54 THR B CA 1
ATOM 3802 C C . THR B 1 54 ? -3.748 -13.102 17.219 1 95.38 54 THR B C 1
ATOM 3804 O O . THR B 1 54 ? -2.971 -14.031 17.016 1 95.38 54 THR B O 1
ATOM 3807 N N . SER B 1 55 ? -4.711 -13.32 18.125 1 89 55 SER B N 1
ATOM 3808 C CA . SER B 1 55 ? -4.832 -14.508 18.953 1 89 55 SER B CA 1
ATOM 3809 C C . SER B 1 55 ? -6.156 -15.219 18.719 1 89 55 SER B C 1
ATOM 3811 O O . SER B 1 55 ? -6.32 -16.391 19.094 1 89 55 SER B O 1
ATOM 3813 N N . GLY B 1 56 ? -7.086 -14.625 18.094 1 84.81 56 GLY B N 1
ATOM 3814 C CA . GLY B 1 56 ? -8.414 -15.195 17.938 1 84.81 56 GLY B CA 1
ATOM 3815 C C . GLY B 1 56 ? -8.547 -16.047 16.688 1 84.81 56 GLY B C 1
ATOM 3816 O O . GLY B 1 56 ? -7.84 -17.047 16.531 1 84.81 56 GLY B O 1
ATOM 3817 N N . ASN B 1 57 ? -9.273 -15.648 15.82 1 91.5 57 ASN B N 1
ATOM 3818 C CA . ASN B 1 57 ? -9.555 -16.297 14.547 1 91.5 57 ASN B CA 1
ATOM 3819 C C . ASN B 1 57 ? -8.312 -16.375 13.664 1 91.5 57 ASN B C 1
ATOM 3821 O O . ASN B 1 57 ? -7.871 -15.359 13.117 1 91.5 57 ASN B O 1
ATOM 3825 N N . PHE B 1 58 ? -7.758 -17.594 13.477 1 93.06 58 PHE B N 1
ATOM 3826 C CA . PHE B 1 58 ? -6.504 -17.734 12.75 1 93.06 58 PHE B CA 1
ATOM 3827 C C . PHE B 1 58 ? -6.664 -17.281 11.305 1 93.06 58 PHE B C 1
ATOM 3829 O O . PHE B 1 58 ? -5.68 -16.969 10.633 1 93.06 58 PHE B O 1
ATOM 3836 N N . MET B 1 59 ? -7.906 -17.219 10.82 1 93.94 59 MET B N 1
ATOM 3837 C CA . MET B 1 59 ? -8.133 -16.812 9.43 1 93.94 59 MET B CA 1
ATOM 3838 C C . MET B 1 59 ? -7.793 -15.344 9.234 1 93.94 59 MET B C 1
ATOM 3840 O O . MET B 1 59 ? -7.625 -14.891 8.102 1 93.94 59 MET B O 1
ATOM 3844 N N . LEU B 1 60 ? -7.609 -14.617 10.336 1 95.88 60 LEU B N 1
ATOM 3845 C CA . LEU B 1 60 ? -7.203 -13.219 10.227 1 95.88 60 LEU B CA 1
ATOM 3846 C C . LEU B 1 60 ? -5.75 -13.117 9.766 1 95.88 60 LEU B C 1
ATOM 3848 O O . LEU B 1 60 ? -5.297 -12.039 9.375 1 95.88 60 LEU B O 1
ATOM 3852 N N . ASN B 1 61 ? -5.031 -14.242 9.812 1 97 61 ASN B N 1
ATOM 3853 C CA . ASN B 1 61 ? -3.666 -14.25 9.297 1 97 61 ASN B CA 1
ATOM 3854 C C . ASN B 1 61 ? -3.645 -14.367 7.777 1 97 61 ASN B C 1
ATOM 3856 O O . ASN B 1 61 ? -2.588 -14.234 7.156 1 97 61 ASN B O 1
ATOM 3860 N N . GLN B 1 62 ? -4.766 -14.539 7.109 1 96.19 62 GLN B N 1
ATOM 3861 C CA . GLN B 1 62 ? -4.875 -14.703 5.664 1 96.19 62 GLN B CA 1
ATOM 3862 C C . GLN B 1 62 ? -5.57 -13.508 5.023 1 96.19 62 GLN B C 1
ATOM 3864 O O . GLN B 1 62 ? -5.98 -12.578 5.719 1 96.19 62 GLN B O 1
ATOM 3869 N N . TYR B 1 63 ? -5.695 -13.508 3.66 1 92.5 63 TYR B N 1
ATOM 3870 C CA . TYR B 1 63 ? -6.383 -12.469 2.9 1 92.5 63 TYR B CA 1
ATOM 3871 C C . TYR B 1 63 ? -7.793 -12.25 3.43 1 92.5 63 TYR B C 1
ATOM 3873 O O . TYR B 1 63 ? -8.445 -13.195 3.893 1 92.5 63 TYR B O 1
ATOM 3881 N N . THR B 1 64 ? -8.164 -11.07 3.422 1 92.69 64 THR B N 1
ATOM 3882 C CA . THR B 1 64 ? -9.578 -10.742 3.525 1 92.69 64 THR B CA 1
ATOM 3883 C C . THR B 1 64 ? -10.117 -10.227 2.191 1 92.69 64 THR B C 1
ATOM 3885 O O . THR B 1 64 ? -9.562 -10.531 1.135 1 92.69 64 THR B O 1
ATOM 3888 N N . ARG B 1 65 ? -11.242 -9.617 2.229 1 91.88 65 ARG B N 1
ATOM 3889 C CA . ARG B 1 65 ? -11.805 -9.062 0.999 1 91.88 65 ARG B CA 1
ATOM 3890 C C . ARG B 1 65 ? -10.914 -7.969 0.43 1 91.88 65 ARG B C 1
ATOM 3892 O O . ARG B 1 65 ? -10.359 -7.16 1.179 1 91.88 65 ARG B O 1
ATOM 3899 N N . ALA B 1 66 ? -10.773 -7.836 -0.817 1 93.19 66 ALA B N 1
ATOM 3900 C CA . ALA B 1 66 ? -9.828 -6.977 -1.526 1 93.19 66 ALA B CA 1
ATOM 3901 C C . ALA B 1 66 ? -10.016 -5.516 -1.13 1 93.19 66 ALA B C 1
ATOM 3903 O O . ALA B 1 66 ? -9.039 -4.805 -0.881 1 93.19 66 ALA B O 1
ATOM 3904 N N . PHE B 1 67 ? -11.219 -5.012 -0.999 1 97.19 67 PHE B N 1
ATOM 3905 C CA . PHE B 1 67 ? -11.477 -3.582 -0.872 1 97.19 67 PHE B CA 1
ATOM 3906 C C . PHE B 1 67 ? -11.719 -3.203 0.584 1 97.19 67 PHE B C 1
ATOM 3908 O O . PHE B 1 67 ? -12.156 -2.09 0.877 1 97.19 67 PHE B O 1
ATOM 3915 N N . GLY B 1 68 ? -11.461 -4.184 1.479 1 97.62 68 GLY B N 1
ATOM 3916 C CA . GLY B 1 68 ? -11.586 -3.92 2.904 1 97.62 68 GLY B CA 1
ATOM 3917 C C . GLY B 1 68 ? -12.188 -5.078 3.676 1 97.62 68 GLY B C 1
ATOM 3918 O O . GLY B 1 68 ? -13.094 -5.754 3.186 1 97.62 68 GLY B O 1
ATOM 3919 N N . TYR B 1 69 ? -11.672 -5.305 4.887 1 97.81 69 TYR B N 1
ATOM 3920 C CA . TYR B 1 69 ? -12.242 -6.266 5.824 1 97.81 69 TYR B CA 1
ATOM 3921 C C . TYR B 1 69 ? -13.703 -5.945 6.117 1 97.81 69 TYR B C 1
ATOM 3923 O O . TYR B 1 69 ? -14.023 -4.836 6.547 1 97.81 69 TYR B O 1
ATOM 3931 N N . PRO B 1 70 ? -14.609 -6.875 5.949 1 97.06 70 PRO B N 1
ATOM 3932 C CA . PRO B 1 70 ? -16.047 -6.555 5.93 1 97.06 70 PRO B CA 1
ATOM 3933 C C . PRO B 1 70 ? -16.516 -5.887 7.215 1 97.06 70 PRO B C 1
ATOM 3935 O O . PRO B 1 70 ? -17.219 -4.875 7.168 1 97.06 70 PRO B O 1
ATOM 3938 N N . PRO B 1 71 ? -16.109 -6.363 8.391 1 98.38 71 PRO B N 1
ATOM 3939 C CA . PRO B 1 71 ? -16.547 -5.637 9.586 1 98.38 71 PRO B CA 1
ATOM 3940 C C . PRO B 1 71 ? -16.078 -4.184 9.602 1 98.38 71 PRO B C 1
ATOM 3942 O O . PRO B 1 71 ? -16.797 -3.309 10.102 1 98.38 71 PRO B O 1
ATOM 3945 N N . LEU B 1 72 ? -14.938 -3.912 9.047 1 98.88 72 LEU B N 1
ATOM 3946 C CA . LEU B 1 72 ? -14.422 -2.547 9.016 1 98.88 72 LEU B CA 1
ATOM 3947 C C . LEU B 1 72 ? -15.219 -1.687 8.039 1 98.88 72 LEU B C 1
ATOM 3949 O O . LEU B 1 72 ? -15.641 -0.582 8.383 1 98.88 72 LEU B O 1
ATOM 3953 N N . THR B 1 73 ? -15.398 -2.178 6.789 1 98.81 73 THR B N 1
ATOM 3954 C CA . THR B 1 73 ? -16.156 -1.392 5.824 1 98.81 73 THR B CA 1
ATOM 3955 C C . THR B 1 73 ? -17.578 -1.149 6.328 1 98.81 73 THR B C 1
ATOM 3957 O O . THR B 1 73 ? -18.141 -0.072 6.117 1 98.81 73 THR B O 1
ATOM 3960 N N . ASN B 1 74 ? -18.141 -2.154 7.023 1 98.75 74 ASN B N 1
ATOM 3961 C CA . ASN B 1 74 ? -19.484 -2.018 7.562 1 98.75 74 ASN B CA 1
ATOM 3962 C C . ASN B 1 74 ? -19.562 -0.911 8.609 1 98.75 74 ASN B C 1
ATOM 3964 O O . ASN B 1 74 ? -20.438 -0.056 8.555 1 98.75 74 ASN B O 1
ATOM 3968 N N . VAL B 1 75 ? -18.672 -0.939 9.539 1 98.81 75 VAL B N 1
ATOM 3969 C CA . VAL B 1 75 ? -18.75 0.027 10.633 1 98.81 75 VAL B CA 1
ATOM 3970 C C . VAL B 1 75 ? -18.375 1.417 10.117 1 98.81 75 VAL B C 1
ATOM 3972 O O . VAL B 1 75 ? -18.938 2.42 10.57 1 98.81 75 VAL B O 1
ATOM 3975 N N . LEU B 1 76 ? -17.469 1.548 9.148 1 98.81 76 LEU B N 1
ATOM 3976 C CA . LEU B 1 76 ? -17.141 2.842 8.555 1 98.81 76 LEU B CA 1
ATOM 3977 C C . LEU B 1 76 ? -18.359 3.426 7.836 1 98.81 76 LEU B C 1
ATOM 3979 O O . LEU B 1 76 ? -18.672 4.605 8.008 1 98.81 76 LEU B O 1
ATOM 3983 N N . ALA B 1 77 ? -18.984 2.582 7.051 1 98.81 77 ALA B N 1
ATOM 3984 C CA . ALA B 1 77 ? -20.156 3.041 6.316 1 98.81 77 ALA B CA 1
ATOM 3985 C C . ALA B 1 77 ? -21.25 3.516 7.27 1 98.81 77 ALA B C 1
ATOM 3987 O O . ALA B 1 77 ? -21.859 4.562 7.051 1 98.81 77 ALA B O 1
ATOM 3988 N N . SER B 1 78 ? -21.5 2.76 8.281 1 98.5 78 SER B N 1
ATOM 3989 C CA . SER B 1 78 ? -22.547 3.094 9.242 1 98.5 78 SER B CA 1
ATOM 3990 C C . SER B 1 78 ? -22.188 4.348 10.031 1 98.5 78 SER B C 1
ATOM 3992 O O . SER B 1 78 ? -23.016 5.258 10.164 1 98.5 78 SER B O 1
ATOM 3994 N N . PHE B 1 79 ? -21.016 4.426 10.562 1 98.44 79 PHE B N 1
ATOM 3995 C CA . PHE B 1 79 ? -20.562 5.535 11.391 1 98.44 79 PHE B CA 1
ATOM 3996 C C . PHE B 1 79 ? -20.547 6.832 10.594 1 98.44 79 PHE B C 1
ATOM 3998 O O . PHE B 1 79 ? -21.156 7.824 11 1 98.44 79 PHE B O 1
ATOM 4005 N N . PHE B 1 80 ? -19.906 6.832 9.461 1 98.38 80 PHE B N 1
ATOM 4006 C CA . PHE B 1 80 ? -19.734 8.062 8.695 1 98.38 80 PHE B CA 1
ATOM 4007 C C . PHE B 1 80 ? -21 8.375 7.891 1 98.38 80 PHE B C 1
ATOM 4009 O O . PHE B 1 80 ? -21.25 9.531 7.555 1 98.38 80 PHE B O 1
ATOM 4016 N N . GLY B 1 81 ? -21.719 7.281 7.496 1 97.75 81 GLY B N 1
ATOM 4017 C CA . GLY B 1 81 ? -23.016 7.559 6.887 1 97.75 81 GLY B CA 1
ATOM 4018 C C . GLY B 1 81 ? -23.891 8.469 7.73 1 97.75 81 GLY B C 1
ATOM 4019 O O . GLY B 1 81 ? -24.484 9.414 7.215 1 97.75 81 GLY B O 1
ATOM 4020 N N . LYS B 1 82 ? -23.922 8.172 9 1 96.44 82 LYS B N 1
ATOM 4021 C CA . LYS B 1 82 ? -24.672 9.008 9.93 1 96.44 82 LYS B CA 1
ATOM 4022 C C . LYS B 1 82 ? -24.078 10.406 10.031 1 96.44 82 LYS B C 1
ATOM 4024 O O . LYS B 1 82 ? -24.797 11.406 10.016 1 96.44 82 LYS B O 1
ATOM 4029 N N . LEU B 1 83 ? -22.797 10.484 10.102 1 95.69 83 LEU B N 1
ATOM 4030 C CA . LEU B 1 83 ? -22.109 11.758 10.258 1 95.69 83 LEU B CA 1
ATOM 4031 C C . LEU B 1 83 ? -22.328 12.656 9.047 1 95.69 83 LEU B C 1
ATOM 4033 O O . LEU B 1 83 ? -22.453 13.875 9.188 1 95.69 83 LEU B O 1
ATOM 4037 N N . LEU B 1 84 ? -22.359 12.062 7.871 1 96.44 84 LEU B N 1
ATOM 4038 C CA . LEU B 1 84 ? -22.453 12.82 6.625 1 96.44 84 LEU B CA 1
ATOM 4039 C C . LEU B 1 84 ? -23.906 12.953 6.184 1 96.44 84 LEU B C 1
ATOM 4041 O O . LEU B 1 84 ? -24.219 13.688 5.242 1 96.44 84 LEU B O 1
ATOM 4045 N N . GLY B 1 85 ? -24.812 12.266 6.871 1 94.88 85 GLY B N 1
ATOM 4046 C CA . GLY B 1 85 ? -26.203 12.273 6.473 1 94.88 85 GLY B CA 1
ATOM 4047 C C . GLY B 1 85 ? -26.453 11.57 5.152 1 94.88 85 GLY B C 1
ATOM 4048 O O . GLY B 1 85 ? -27.219 12.047 4.32 1 94.88 85 GLY B O 1
ATOM 4049 N N . GLN B 1 86 ? -25.656 10.523 4.914 1 95.19 86 GLN B N 1
ATOM 4050 C CA . GLN B 1 86 ? -25.719 9.773 3.668 1 95.19 86 GLN B CA 1
ATOM 4051 C C . GLN B 1 86 ? -25.844 8.273 3.936 1 95.19 86 GLN B C 1
ATOM 4053 O O . GLN B 1 86 ? -25.156 7.734 4.809 1 95.19 86 GLN B O 1
ATOM 4058 N N . GLU B 1 87 ? -26.812 7.66 3.273 1 94.94 87 GLU B N 1
ATOM 4059 C CA . GLU B 1 87 ? -26.828 6.199 3.307 1 94.94 87 GLU B CA 1
ATOM 4060 C C . GLU B 1 87 ? -25.672 5.621 2.494 1 94.94 87 GLU B C 1
ATOM 4062 O O . GLU B 1 87 ? -25.578 5.852 1.286 1 94.94 87 GLU B O 1
ATOM 4067 N N . MET B 1 88 ? -24.844 4.891 3.131 1 97.75 88 MET B N 1
ATOM 4068 C CA . MET B 1 88 ? -23.641 4.391 2.469 1 97.75 88 MET B CA 1
ATOM 4069 C C . MET B 1 88 ? -23.672 2.869 2.369 1 97.75 88 MET B C 1
ATOM 4071 O O . MET B 1 88 ? -24 2.186 3.338 1 97.75 88 MET B O 1
ATOM 4075 N N . ASP B 1 89 ? -23.422 2.371 1.184 1 98.38 89 ASP B N 1
ATOM 4076 C CA . ASP B 1 89 ? -23.156 0.953 0.956 1 98.38 89 ASP B CA 1
ATOM 4077 C C . ASP B 1 89 ? -21.703 0.602 1.256 1 98.38 89 ASP B C 1
ATOM 4079 O O . ASP B 1 89 ? -20.797 1.068 0.567 1 98.38 89 ASP B O 1
ATOM 4083 N N . PRO B 1 90 ? -21.422 -0.263 2.275 1 98.31 90 PRO B N 1
ATOM 4084 C CA . PRO B 1 90 ? -20.047 -0.6 2.643 1 98.31 90 PRO B CA 1
ATOM 4085 C C . PRO B 1 90 ? -19.266 -1.232 1.492 1 98.31 90 PRO B C 1
ATOM 4087 O O . PRO B 1 90 ? -18.031 -1.196 1.483 1 98.31 90 PRO B O 1
ATOM 4090 N N . LEU B 1 91 ? -19.922 -1.753 0.477 1 95.75 91 LEU B N 1
ATOM 4091 C CA . LEU B 1 91 ? -19.281 -2.473 -0.614 1 95.75 91 LEU B CA 1
ATOM 4092 C C . LEU B 1 91 ? -18.875 -1.517 -1.735 1 95.75 91 LEU B C 1
ATOM 4094 O O . LEU B 1 91 ? -17.922 -1.776 -2.471 1 95.75 91 LEU B O 1
ATOM 4098 N N . THR B 1 92 ? -19.609 -0.423 -1.805 1 97.44 92 THR B N 1
ATOM 4099 C CA . THR B 1 92 ? -19.359 0.389 -2.99 1 97.44 92 THR B CA 1
ATOM 4100 C C . THR B 1 92 ? -18.922 1.795 -2.602 1 97.44 92 THR B C 1
ATOM 4102 O O . THR B 1 92 ? -18.312 2.508 -3.408 1 97.44 92 THR B O 1
ATOM 4105 N N . ASN B 1 93 ? -19.219 2.203 -1.364 1 98.81 93 ASN B N 1
ATOM 4106 C CA . ASN B 1 93 ? -18.953 3.588 -0.996 1 98.81 93 ASN B CA 1
ATOM 4107 C C . ASN B 1 93 ? -17.734 3.701 -0.081 1 98.81 93 ASN B C 1
ATOM 4109 O O . ASN B 1 93 ? -17.375 4.797 0.351 1 98.81 93 ASN B O 1
ATOM 4113 N N . VAL B 1 94 ? -17.094 2.561 0.264 1 98.81 94 VAL B N 1
ATOM 4114 C CA . VAL B 1 94 ? -15.961 2.553 1.171 1 98.81 94 VAL B CA 1
ATOM 4115 C C . VAL B 1 94 ? -14.82 1.729 0.564 1 98.81 94 VAL B C 1
ATOM 4117 O O . VAL B 1 94 ? -15.047 0.613 0.088 1 98.81 94 VAL B O 1
ATOM 4120 N N . LEU B 1 95 ? -13.672 2.273 0.518 1 98.88 95 LEU B N 1
ATOM 4121 C CA . LEU B 1 95 ? -12.445 1.573 0.155 1 98.88 95 LEU B CA 1
ATOM 4122 C C . LEU B 1 95 ? -11.391 1.732 1.241 1 98.88 95 LEU B C 1
ATOM 4124 O O . LEU B 1 95 ? -11 2.854 1.574 1 98.88 95 LEU B O 1
ATOM 4128 N N . VAL B 1 96 ? -10.977 0.587 1.854 1 98.88 96 VAL B N 1
ATOM 4129 C CA . VAL B 1 96 ? -9.891 0.61 2.828 1 98.88 96 VAL B CA 1
ATOM 4130 C C . VAL B 1 96 ? -8.547 0.641 2.105 1 98.88 96 VAL B C 1
ATOM 4132 O O . VAL B 1 96 ? -8.359 -0.054 1.104 1 98.88 96 VAL B O 1
ATOM 4135 N N . THR B 1 97 ? -7.652 1.441 2.568 1 98.75 97 THR B N 1
ATOM 4136 C CA . THR B 1 97 ? -6.363 1.653 1.924 1 98.75 97 THR B CA 1
ATOM 4137 C C . THR B 1 97 ? -5.227 1.547 2.939 1 98.75 97 THR B C 1
ATOM 4139 O O . THR B 1 97 ? -5.469 1.46 4.145 1 98.75 97 THR B O 1
ATOM 4142 N N . VAL B 1 98 ? -3.994 1.518 2.473 1 98.5 98 VAL B N 1
ATOM 4143 C CA . VAL B 1 98 ? -2.812 1.499 3.328 1 98.5 98 VAL B CA 1
ATOM 4144 C C . VAL B 1 98 ? -2.521 2.908 3.84 1 98.5 98 VAL B C 1
ATOM 4146 O O . VAL B 1 98 ? -1.665 3.607 3.295 1 98.5 98 VAL B O 1
ATOM 4149 N N . GLY B 1 99 ? -3.225 3.25 4.902 1 98.19 99 GLY B N 1
ATOM 4150 C CA . GLY B 1 99 ? -3.166 4.613 5.41 1 98.19 99 GLY B CA 1
ATOM 4151 C C . GLY B 1 99 ? -3.818 5.621 4.484 1 98.19 99 GLY B C 1
ATOM 4152 O O . GLY B 1 99 ? -4.301 5.262 3.41 1 98.19 99 GLY B O 1
ATOM 4153 N N . ALA B 1 100 ? -3.84 6.859 4.953 1 98.19 100 ALA B N 1
ATOM 4154 C CA . ALA B 1 100 ? -4.379 7.938 4.129 1 98.19 100 ALA B CA 1
ATOM 4155 C C . ALA B 1 100 ? -3.482 8.211 2.922 1 98.19 100 ALA B C 1
ATOM 4157 O O . ALA B 1 100 ? -3.953 8.672 1.881 1 98.19 100 ALA B O 1
ATOM 4158 N N . TYR B 1 101 ? -2.174 7.938 3.016 1 97.19 101 TYR B N 1
ATOM 4159 C CA . TYR B 1 101 ? -1.257 8.062 1.888 1 97.19 101 TYR B CA 1
ATOM 4160 C C . TYR B 1 101 ? -1.72 7.219 0.709 1 97.19 101 TYR B C 1
ATOM 4162 O O . TYR B 1 101 ? -1.754 7.691 -0.429 1 97.19 101 TYR B O 1
ATOM 4170 N N . GLY B 1 102 ? -2.104 5.93 1.077 1 98.38 102 GLY B N 1
ATOM 4171 C CA . GLY B 1 102 ? -2.639 5.066 0.038 1 98.38 102 GLY B CA 1
ATOM 4172 C C . GLY B 1 102 ? -3.932 5.582 -0.562 1 98.38 102 GLY B C 1
ATOM 4173 O O . GLY B 1 102 ? -4.176 5.422 -1.76 1 98.38 102 GLY B O 1
ATOM 4174 N N . ALA B 1 103 ? -4.734 6.176 0.254 1 98.62 103 ALA B N 1
ATOM 4175 C CA . ALA B 1 103 ? -5.984 6.762 -0.217 1 98.62 103 ALA B CA 1
ATOM 4176 C C . ALA B 1 103 ? -5.723 7.875 -1.229 1 98.62 103 ALA B C 1
ATOM 4178 O O . ALA B 1 103 ? -6.348 7.914 -2.293 1 98.62 103 ALA B O 1
ATOM 4179 N N . LEU B 1 104 ? -4.832 8.758 -0.873 1 98.75 104 LEU B N 1
ATOM 4180 C CA . LEU B 1 104 ? -4.492 9.883 -1.737 1 98.75 104 LEU B CA 1
ATOM 4181 C C . LEU B 1 104 ? -3.895 9.391 -3.053 1 98.75 104 LEU B C 1
ATOM 4183 O O . LEU B 1 104 ? -4.359 9.773 -4.129 1 98.75 104 LEU B O 1
ATOM 4187 N N . PHE B 1 105 ? -2.936 8.516 -2.936 1 98.75 105 PHE B N 1
ATOM 4188 C CA . PHE B 1 105 ? -2.279 7.996 -4.129 1 98.75 105 PHE B CA 1
ATOM 4189 C C . PHE B 1 105 ? -3.293 7.367 -5.074 1 98.75 105 PHE B C 1
ATOM 4191 O O . PHE B 1 105 ? -3.291 7.652 -6.273 1 98.75 105 PHE B O 1
ATOM 4198 N N . THR B 1 106 ? -4.152 6.512 -4.586 1 98.56 106 THR B N 1
ATOM 4199 C CA . THR B 1 106 ? -5.141 5.773 -5.363 1 98.56 106 THR B CA 1
ATOM 4200 C C . THR B 1 106 ? -6.051 6.727 -6.129 1 98.56 106 THR B C 1
ATOM 4202 O O . THR B 1 106 ? -6.348 6.508 -7.305 1 98.56 106 THR B O 1
ATOM 4205 N N . ARG B 1 107 ? -6.426 7.773 -5.547 1 98.19 107 ARG B N 1
ATOM 4206 C CA . ARG B 1 107 ? -7.34 8.727 -6.176 1 98.19 107 ARG B CA 1
ATOM 4207 C C . ARG B 1 107 ? -6.648 9.484 -7.305 1 98.19 107 ARG B C 1
ATOM 4209 O O . ARG B 1 107 ? -7.234 9.688 -8.367 1 98.19 107 ARG B O 1
ATOM 4216 N N . PHE B 1 108 ? -5.449 9.922 -7.027 1 98.75 108 PHE B N 1
ATOM 4217 C CA . PHE B 1 108 ? -4.727 10.641 -8.07 1 98.75 108 PHE B CA 1
ATOM 4218 C C . PHE B 1 108 ? -4.484 9.734 -9.273 1 98.75 108 PHE B C 1
ATOM 4220 O O . PHE B 1 108 ? -4.691 10.148 -10.422 1 98.75 108 PHE B O 1
ATOM 4227 N N . GLN B 1 109 ? -4.07 8.492 -9.008 1 98.62 109 GLN B N 1
ATOM 4228 C CA . GLN B 1 109 ? -3.836 7.551 -10.094 1 98.62 109 GLN B CA 1
ATOM 4229 C C . GLN B 1 109 ? -5.129 7.25 -10.852 1 98.62 109 GLN B C 1
ATOM 4231 O O . GLN B 1 109 ? -5.109 7.043 -12.062 1 98.62 109 GLN B O 1
ATOM 4236 N N . ALA B 1 110 ? -6.207 7.223 -10.148 1 98.75 110 ALA B N 1
ATOM 4237 C CA . ALA B 1 110 ? -7.48 6.824 -10.742 1 98.75 110 ALA B CA 1
ATOM 4238 C C . ALA B 1 110 ? -8.055 7.941 -11.609 1 98.75 110 ALA B C 1
ATOM 4240 O O . ALA B 1 110 ? -8.664 7.68 -12.648 1 98.75 110 ALA B O 1
ATOM 4241 N N . LEU B 1 111 ? -7.824 9.188 -11.195 1 98.69 111 LEU B N 1
ATOM 4242 C CA . LEU B 1 111 ? -8.672 10.234 -11.758 1 98.69 111 LEU B CA 1
ATOM 4243 C C . LEU B 1 111 ? -7.84 11.227 -12.57 1 98.69 111 LEU B C 1
ATOM 4245 O O . LEU B 1 111 ? -8.359 11.875 -13.484 1 98.69 111 LEU B O 1
ATOM 4249 N N . VAL B 1 112 ? -6.594 11.438 -12.219 1 98.5 112 VAL B N 1
ATOM 4250 C CA . VAL B 1 112 ? -5.773 12.461 -12.859 1 98.5 112 VAL B CA 1
ATOM 4251 C C . VAL B 1 112 ? -5.133 11.883 -14.125 1 98.5 112 VAL B C 1
ATOM 4253 O O . VAL B 1 112 ? -4.672 10.742 -14.133 1 98.5 112 VAL B O 1
ATOM 4256 N N . ASP B 1 113 ? -5.168 12.609 -15.148 1 96.38 113 ASP B N 1
ATOM 4257 C CA . ASP B 1 113 ? -4.57 12.227 -16.422 1 96.38 113 ASP B CA 1
ATOM 4258 C C . ASP B 1 113 ? -3.76 13.375 -17.016 1 96.38 113 ASP B C 1
ATOM 4260 O O . ASP B 1 113 ? -3.738 14.477 -16.469 1 96.38 113 ASP B O 1
ATOM 4264 N N . GLU B 1 114 ? -3.082 13.07 -18.109 1 94.75 114 GLU B N 1
ATOM 4265 C CA . GLU B 1 114 ? -2.262 14.078 -18.781 1 94.75 114 GLU B CA 1
ATOM 4266 C C . GLU B 1 114 ? -3.07 15.336 -19.094 1 94.75 114 GLU B C 1
ATOM 4268 O O . GLU B 1 114 ? -4.148 15.258 -19.672 1 94.75 114 GLU B O 1
ATOM 4273 N N . GLY B 1 115 ? -2.551 16.438 -18.594 1 93.56 115 GLY B N 1
ATOM 4274 C CA . GLY B 1 115 ? -3.168 17.719 -18.891 1 93.56 115 GLY B CA 1
ATOM 4275 C C . GLY B 1 115 ? -4.164 18.172 -17.844 1 93.56 115 GLY B C 1
ATOM 4276 O O . GLY B 1 115 ? -4.531 19.344 -17.797 1 93.56 115 GLY B O 1
ATOM 4277 N N . ASP B 1 116 ? -4.629 17.281 -17.031 1 98.06 116 ASP B N 1
ATOM 4278 C CA . ASP B 1 116 ? -5.57 17.641 -15.969 1 98.06 116 ASP B CA 1
ATOM 4279 C C . ASP B 1 116 ? -4.914 18.562 -14.945 1 98.06 116 ASP B C 1
ATOM 4281 O O . ASP B 1 116 ? -3.75 18.375 -14.594 1 98.06 116 ASP B O 1
ATOM 4285 N N . GLU B 1 117 ? -5.648 19.562 -14.586 1 98.69 117 GLU B N 1
ATOM 4286 C CA . GLU B 1 117 ? -5.188 20.469 -13.539 1 98.69 117 GLU B CA 1
ATOM 4287 C C . GLU B 1 117 ? -5.762 20.078 -12.18 1 98.69 117 GLU B C 1
ATOM 4289 O O . GLU B 1 117 ? -6.934 19.719 -12.078 1 98.69 117 GLU B O 1
ATOM 4294 N N . VAL B 1 118 ? -4.91 20.062 -11.195 1 98.88 118 VAL B N 1
ATOM 4295 C CA . VAL B 1 118 ? -5.277 19.797 -9.805 1 98.88 118 VAL B CA 1
ATOM 4296 C C . VAL B 1 118 ? -5.008 21.047 -8.961 1 98.88 118 VAL B C 1
ATOM 4298 O O . VAL B 1 118 ? -3.857 21.469 -8.812 1 98.88 118 VAL B O 1
ATOM 4301 N N . ILE B 1 119 ? -6.074 21.625 -8.414 1 98.94 119 ILE B N 1
ATOM 4302 C CA . ILE B 1 119 ? -5.914 22.781 -7.551 1 98.94 119 ILE B CA 1
ATOM 4303 C C . ILE B 1 119 ? -5.48 22.344 -6.16 1 98.94 119 ILE B C 1
ATOM 4305 O O . ILE B 1 119 ? -6.145 21.5 -5.531 1 98.94 119 ILE B O 1
ATOM 4309 N N . ILE B 1 120 ? -4.375 22.859 -5.684 1 98.81 120 ILE B N 1
ATOM 4310 C CA . ILE B 1 120 ? -3.797 22.578 -4.375 1 98.81 120 ILE B CA 1
ATOM 4311 C C . ILE B 1 120 ? -3.682 23.875 -3.574 1 98.81 120 ILE B C 1
ATOM 4313 O O . ILE B 1 120 ? -3.078 24.844 -4.039 1 98.81 120 ILE B O 1
ATOM 4317 N N . MET B 1 121 ? -4.281 23.922 -2.43 1 98.12 121 MET B N 1
ATOM 4318 C CA . MET B 1 121 ? -4.145 25.078 -1.536 1 98.12 121 MET B CA 1
ATOM 4319 C C . MET B 1 121 ? -2.861 24.969 -0.72 1 98.12 121 MET B C 1
ATOM 4321 O O . MET B 1 121 ? -2.652 24 0.005 1 98.12 121 MET B O 1
ATOM 4325 N N . GLU B 1 122 ? -2.008 25.938 -0.828 1 97.75 122 GLU B N 1
ATOM 4326 C CA . GLU B 1 122 ? -0.767 25.891 -0.061 1 97.75 122 GLU B CA 1
ATOM 4327 C C . GLU B 1 122 ? -0.788 26.922 1.071 1 97.75 122 GLU B C 1
ATOM 4329 O O . GLU B 1 122 ? -1.436 27.969 0.96 1 97.75 122 GLU B O 1
ATOM 4334 N N . PRO B 1 123 ? -0.046 26.75 2.238 1 97.5 123 PRO B N 1
ATOM 4335 C CA . PRO B 1 123 ? 0.817 25.578 2.363 1 97.5 123 PRO B CA 1
ATOM 4336 C C . PRO B 1 123 ? 0.028 24.266 2.426 1 97.5 123 PRO B C 1
ATOM 4338 O O . PRO B 1 123 ? -1.081 24.234 2.963 1 97.5 123 PRO B O 1
ATOM 4341 N N . ALA B 1 124 ? 0.591 23.188 1.76 1 98 124 ALA B N 1
ATOM 4342 C CA . ALA B 1 124 ? -0.108 21.922 1.6 1 98 124 ALA B CA 1
ATOM 4343 C C . ALA B 1 124 ? 0.75 20.75 2.094 1 98 124 ALA B C 1
ATOM 4345 O O . ALA B 1 124 ? 1.98 20.828 2.076 1 98 124 ALA B O 1
ATOM 4346 N N . PHE B 1 125 ? 0.073 19.75 2.561 1 96.81 125 PHE B N 1
ATOM 4347 C CA . PHE B 1 125 ? 0.807 18.516 2.824 1 96.81 125 PHE B CA 1
ATOM 4348 C C . PHE B 1 125 ? 1.626 18.109 1.607 1 96.81 125 PHE B C 1
ATOM 4350 O O . PHE B 1 125 ? 1.206 18.312 0.468 1 96.81 125 PHE B O 1
ATOM 4357 N N . ASP B 1 126 ? 2.697 17.453 1.811 1 93.31 126 ASP B N 1
ATOM 4358 C CA . ASP B 1 126 ? 3.814 17.391 0.873 1 93.31 126 ASP B CA 1
ATOM 4359 C C . ASP B 1 126 ? 3.506 16.453 -0.285 1 93.31 126 ASP B C 1
ATOM 4361 O O . ASP B 1 126 ? 4.059 16.594 -1.377 1 93.31 126 ASP B O 1
ATOM 4365 N N . CYS B 1 127 ? 2.555 15.461 -0.129 1 96.38 127 CYS B N 1
ATOM 4366 C CA . CYS B 1 127 ? 2.461 14.406 -1.131 1 96.38 127 CYS B CA 1
ATOM 4367 C C . CYS B 1 127 ? 1.497 14.797 -2.244 1 96.38 127 CYS B C 1
ATOM 4369 O O . CYS B 1 127 ? 1.462 14.148 -3.295 1 96.38 127 CYS B O 1
ATOM 4371 N N . TYR B 1 128 ? 0.703 15.891 -2.115 1 98.44 128 TYR B N 1
ATOM 4372 C CA . TYR B 1 128 ? -0.294 16.25 -3.121 1 98.44 128 TYR B CA 1
ATOM 4373 C C . TYR B 1 128 ? 0.365 16.531 -4.465 1 98.44 128 TYR B C 1
ATOM 4375 O O . TYR B 1 128 ? -0.075 16.031 -5.5 1 98.44 128 TYR B O 1
ATOM 4383 N N . GLU B 1 129 ? 1.401 17.344 -4.383 1 97.94 129 GLU B N 1
ATOM 4384 C CA . GLU B 1 129 ? 2.062 17.781 -5.613 1 97.94 129 GLU B CA 1
ATOM 4385 C C . GLU B 1 129 ? 2.754 16.609 -6.305 1 97.94 129 GLU B C 1
ATOM 4387 O O . GLU B 1 129 ? 2.492 16.328 -7.477 1 97.94 129 GLU B O 1
ATOM 4392 N N . PRO B 1 130 ? 3.611 15.844 -5.633 1 97.62 130 PRO B N 1
ATOM 4393 C CA . PRO B 1 130 ? 4.273 14.742 -6.332 1 97.62 130 PRO B CA 1
ATOM 4394 C C . PRO B 1 130 ? 3.289 13.688 -6.828 1 97.62 130 PRO B C 1
ATOM 4396 O O . PRO B 1 130 ? 3.5 13.086 -7.887 1 97.62 130 PRO B O 1
ATOM 4399 N N . MET B 1 131 ? 2.229 13.406 -6.109 1 98.38 131 MET B N 1
ATOM 4400 C CA . MET B 1 131 ? 1.24 12.438 -6.566 1 98.38 131 MET B CA 1
ATOM 4401 C C . MET B 1 131 ? 0.515 12.945 -7.809 1 98.38 131 MET B C 1
ATOM 4403 O O . MET B 1 131 ? 0.191 12.164 -8.703 1 98.38 131 MET B O 1
ATOM 4407 N N . THR B 1 132 ? 0.195 14.258 -7.867 1 98.62 132 THR B N 1
ATOM 4408 C CA . THR B 1 132 ? -0.386 14.859 -9.062 1 98.62 132 THR B CA 1
ATOM 4409 C C . THR B 1 132 ? 0.544 14.695 -10.258 1 98.62 132 THR B C 1
ATOM 4411 O O . THR B 1 132 ? 0.118 14.25 -11.328 1 98.62 132 THR B O 1
ATOM 4414 N N . MET B 1 133 ? 1.808 15.008 -10.008 1 98.06 133 MET B N 1
ATOM 4415 C CA . MET B 1 133 ? 2.803 14.961 -11.078 1 98.06 133 MET B CA 1
ATOM 4416 C C . MET B 1 133 ? 3.023 13.531 -11.547 1 98.06 133 MET B C 1
ATOM 4418 O O . MET B 1 133 ? 3.102 13.273 -12.75 1 98.06 133 MET B O 1
ATOM 4422 N N . MET B 1 134 ? 3.121 12.641 -10.648 1 97.75 134 MET B N 1
ATOM 4423 C CA . MET B 1 134 ? 3.326 11.234 -10.969 1 97.75 134 MET B CA 1
ATOM 4424 C C . MET B 1 134 ? 2.199 10.703 -11.852 1 97.75 134 MET B C 1
ATOM 4426 O O . MET B 1 134 ? 2.426 9.852 -12.711 1 97.75 134 MET B O 1
ATOM 4430 N N . ALA B 1 135 ? 0.991 11.195 -11.641 1 97.88 135 ALA B N 1
ATOM 4431 C CA . ALA B 1 135 ? -0.178 10.766 -12.406 1 97.88 135 ALA B CA 1
ATOM 4432 C C . ALA B 1 135 ? -0.257 11.5 -13.742 1 97.88 135 ALA B C 1
ATOM 4434 O O . ALA B 1 135 ? -1.15 11.234 -14.547 1 97.88 135 ALA B O 1
ATOM 4435 N N . GLY B 1 136 ? 0.639 12.461 -14 1 97.06 136 GLY B N 1
ATOM 4436 C CA . GLY B 1 136 ? 0.691 13.18 -15.266 1 97.06 136 GLY B CA 1
ATOM 4437 C C . GLY B 1 136 ? -0.057 14.492 -15.242 1 97.06 136 GLY B C 1
ATOM 4438 O O . GLY B 1 136 ? -0.158 15.18 -16.266 1 97.06 136 GLY B O 1
ATOM 4439 N N . GLY B 1 137 ? -0.58 14.844 -14.047 1 98.19 137 GLY B N 1
ATOM 4440 C CA . GLY B 1 137 ? -1.357 16.062 -13.922 1 98.19 137 GLY B CA 1
ATOM 4441 C C . GLY B 1 137 ? -0.5 17.297 -13.711 1 98.19 137 GLY B C 1
ATOM 4442 O O . GLY B 1 137 ? 0.726 17.203 -13.625 1 98.19 137 GLY B O 1
ATOM 4443 N N . CYS B 1 138 ? -1.191 18.406 -13.68 1 98.5 138 CYS B N 1
ATOM 4444 C CA . CYS B 1 138 ? -0.572 19.703 -13.469 1 98.5 138 CYS B CA 1
ATOM 4445 C C . CYS B 1 138 ? -1.07 20.344 -12.172 1 98.5 138 CYS B C 1
ATOM 4447 O O . CYS B 1 138 ? -2.23 20.75 -12.078 1 98.5 138 CYS B O 1
ATOM 4449 N N . PRO B 1 139 ? -0.223 20.469 -11.211 1 98.5 139 PRO B N 1
ATOM 4450 C CA . PRO B 1 139 ? -0.656 21.188 -10.008 1 98.5 139 PRO B CA 1
ATOM 4451 C C . PRO B 1 139 ? -0.878 22.672 -10.25 1 98.5 139 PRO B C 1
ATOM 4453 O O . PRO B 1 139 ? -0.097 23.312 -10.961 1 98.5 139 PRO B O 1
ATOM 4456 N N . VAL B 1 140 ? -1.943 23.188 -9.812 1 98.75 140 VAL B N 1
ATOM 4457 C CA . VAL B 1 140 ? -2.279 24.609 -9.812 1 98.75 140 VAL B CA 1
ATOM 4458 C C . VAL B 1 140 ? -2.457 25.094 -8.375 1 98.75 140 VAL B C 1
ATOM 4460 O O . VAL B 1 140 ? -3.344 24.625 -7.656 1 98.75 140 VAL B O 1
ATOM 4463 N N . PHE B 1 141 ? -1.666 26.125 -7.957 1 98.25 141 PHE B N 1
ATOM 4464 C CA . PHE B 1 141 ? -1.597 26.453 -6.539 1 98.25 141 PHE B CA 1
ATOM 4465 C C . PHE B 1 141 ? -2.422 27.703 -6.238 1 98.25 141 PHE B C 1
ATOM 4467 O O . PHE B 1 141 ? -2.451 28.641 -7.035 1 98.25 141 PHE B O 1
ATOM 4474 N N . VAL B 1 142 ? -3.105 27.625 -5.156 1 97.81 142 VAL B N 1
ATOM 4475 C CA . VAL B 1 142 ? -3.744 28.781 -4.523 1 97.81 142 VAL B CA 1
ATOM 4476 C C . VAL B 1 142 ? -3.188 28.969 -3.115 1 97.81 142 VAL B C 1
ATOM 4478 O O . VAL B 1 142 ? -3.281 28.078 -2.275 1 97.81 142 VAL B O 1
ATOM 4481 N N . THR B 1 143 ? -2.664 30.078 -2.826 1 96.56 143 THR B N 1
ATOM 4482 C CA . THR B 1 143 ? -1.942 30.297 -1.576 1 96.56 143 THR B CA 1
ATOM 4483 C C . THR B 1 143 ? -2.855 30.906 -0.52 1 96.56 143 THR B C 1
ATOM 4485 O O . THR B 1 143 ? -3.516 31.922 -0.772 1 96.56 143 THR B O 1
ATOM 4488 N N . LEU B 1 144 ? -3 30.234 0.647 1 96.12 144 LEU B N 1
ATOM 4489 C CA . LEU B 1 144 ? -3.6 30.891 1.812 1 96.12 144 LEU B CA 1
ATOM 4490 C C . LEU B 1 144 ? -2.699 32 2.342 1 96.12 144 LEU B C 1
ATOM 4492 O O . LEU B 1 144 ? -1.492 31.797 2.5 1 96.12 144 LEU B O 1
ATOM 4496 N N . LYS B 1 145 ? -3.213 33.094 2.529 1 88.62 145 LYS B N 1
ATOM 4497 C CA . LYS B 1 145 ? -2.422 34.25 2.945 1 88.62 145 LYS B CA 1
ATOM 4498 C C . LYS B 1 145 ? -2.732 34.656 4.387 1 88.62 145 LYS B C 1
ATOM 4500 O O . LYS B 1 145 ? -3.898 34.719 4.781 1 88.62 145 LYS B O 1
ATOM 4505 N N . PRO B 1 146 ? -1.629 34.781 5.094 1 88.25 146 PRO B N 1
ATOM 4506 C CA . PRO B 1 146 ? -1.851 35.156 6.484 1 88.25 146 PRO B CA 1
ATOM 4507 C C . PRO B 1 146 ? -2.238 36.625 6.621 1 88.25 146 PRO B C 1
ATOM 4509 O O . PRO B 1 146 ? -1.748 37.469 5.867 1 88.25 146 PRO B O 1
ATOM 4512 N N . SER B 1 147 ? -3.234 36.875 7.328 1 81.31 147 SER B N 1
ATOM 4513 C CA . SER B 1 147 ? -3.525 38.25 7.719 1 81.31 147 SER B CA 1
ATOM 4514 C C . SER B 1 147 ? -2.795 38.625 9 1 81.31 147 SER B C 1
ATOM 4516 O O . SER B 1 147 ? -2.809 37.875 9.977 1 81.31 147 SER B O 1
ATOM 4518 N N . PRO B 1 148 ? -1.972 39.625 8.859 1 69.12 148 PRO B N 1
ATOM 4519 C CA . PRO B 1 148 ? -1.166 39.969 10.023 1 69.12 148 PRO B CA 1
ATOM 4520 C C . PRO B 1 148 ? -2.012 40.188 11.273 1 69.12 148 PRO B C 1
ATOM 4522 O O . PRO B 1 148 ? -3.109 40.75 11.188 1 69.12 148 PRO B O 1
ATOM 4525 N N . ALA B 1 149 ? -1.652 39.469 12.281 1 65 149 ALA B N 1
ATOM 4526 C CA . ALA B 1 149 ? -2.262 39.719 13.586 1 65 149 ALA B CA 1
ATOM 4527 C C . ALA B 1 149 ? -1.852 41.094 14.102 1 65 149 ALA B C 1
ATOM 4529 O O . ALA B 1 149 ? -0.759 41.594 13.797 1 65 149 ALA B O 1
ATOM 4530 N N . PRO B 1 150 ? -2.803 41.719 14.781 1 55.94 150 PRO B N 1
ATOM 4531 C CA . PRO B 1 150 ? -2.367 42.969 15.438 1 55.94 150 PRO B CA 1
ATOM 4532 C C . PRO B 1 150 ? -1.169 42.75 16.359 1 55.94 150 PRO B C 1
ATOM 4534 O O . PRO B 1 150 ? -0.964 41.625 16.875 1 55.94 150 PRO B O 1
ATOM 4537 N N . LYS B 1 151 ? -0.295 43.719 16.469 1 62.56 151 LYS B N 1
ATOM 4538 C CA . LYS B 1 151 ? 0.919 43.688 17.281 1 62.56 151 LYS B CA 1
ATOM 4539 C C . LYS B 1 151 ? 0.632 43.188 18.688 1 62.56 151 LYS B C 1
ATOM 4541 O O . LYS B 1 151 ? -0.303 43.625 19.344 1 62.56 151 LYS B O 1
ATOM 4546 N N . GLY B 1 152 ? 1.411 42.281 19.156 1 57.19 152 GLY B N 1
ATOM 4547 C CA . GLY B 1 152 ? 1.361 41.781 20.516 1 57.19 152 GLY B CA 1
ATOM 4548 C C . GLY B 1 152 ? 0.382 40.625 20.703 1 57.19 152 GLY B C 1
ATOM 4549 O O . GLY B 1 152 ? 0.263 40.062 21.781 1 57.19 152 GLY B O 1
ATOM 4550 N N . LYS B 1 153 ? -0.335 40.25 19.562 1 65.75 153 LYS B N 1
ATOM 4551 C CA . LYS B 1 153 ? -1.33 39.188 19.703 1 65.75 153 LYS B CA 1
ATOM 4552 C C . LYS B 1 153 ? -0.915 37.938 18.938 1 65.75 153 LYS B C 1
ATOM 4554 O O . LYS B 1 153 ? -0.213 38.031 17.922 1 65.75 153 LYS B O 1
ATOM 4559 N N . LEU B 1 154 ? -1.222 36.938 19.578 1 75.25 154 LEU B N 1
ATOM 4560 C CA . LEU B 1 154 ? -1.012 35.656 18.891 1 75.25 154 LEU B CA 1
ATOM 4561 C C . LEU B 1 154 ? -1.915 35.562 17.672 1 75.25 154 LEU B C 1
ATOM 4563 O O . LEU B 1 154 ? -3.08 35.938 17.719 1 75.25 154 LEU B O 1
ATOM 4567 N N . GLY B 1 155 ? -1.303 35.156 16.656 1 84.12 155 GLY B N 1
ATOM 4568 C CA . GLY B 1 155 ? -2.146 34.844 15.516 1 84.12 155 GLY B CA 1
ATOM 4569 C C . GLY B 1 155 ? -2.857 33.531 15.633 1 84.12 155 GLY B C 1
ATOM 4570 O O . GLY B 1 155 ? -2.541 32.719 16.516 1 84.12 155 GLY B O 1
ATOM 4571 N N . ALA B 1 156 ? -3.996 33.406 14.914 1 88.38 156 ALA B N 1
ATOM 4572 C CA . ALA B 1 156 ? -4.723 32.156 14.805 1 88.38 156 ALA B CA 1
ATOM 4573 C C . ALA B 1 156 ? -4.551 31.531 13.422 1 88.38 156 ALA B C 1
ATOM 4575 O O . ALA B 1 156 ? -4.418 32.25 12.43 1 88.38 156 ALA B O 1
ATOM 4576 N N . SER B 1 157 ? -4.457 30.203 13.438 1 91.31 157 SER B N 1
ATOM 4577 C CA . SER B 1 157 ? -4.309 29.516 12.164 1 91.31 157 SER B CA 1
ATOM 4578 C C . SER B 1 157 ? -5.41 29.906 11.18 1 91.31 157 SER B C 1
ATOM 4580 O O . SER B 1 157 ? -5.195 29.922 9.969 1 91.31 157 SER B O 1
ATOM 4582 N N . ASN B 1 158 ? -6.547 30.344 11.695 1 89.94 158 ASN B N 1
ATOM 4583 C CA . ASN B 1 158 ? -7.664 30.766 10.852 1 89.94 158 ASN B CA 1
ATOM 4584 C C . ASN B 1 158 ? -7.414 32.125 10.227 1 89.94 158 ASN B C 1
ATOM 4586 O O . ASN B 1 158 ? -8.164 32.562 9.352 1 89.94 158 ASN B O 1
ATOM 4590 N N . ASP B 1 159 ? -6.34 32.75 10.664 1 90.94 159 ASP B N 1
ATOM 4591 C CA . ASP B 1 159 ? -5.953 34.031 10.047 1 90.94 159 ASP B CA 1
ATOM 4592 C C . ASP B 1 159 ? -5.383 33.812 8.648 1 90.94 159 ASP B C 1
ATOM 4594 O O . ASP B 1 159 ? -5.25 34.75 7.871 1 90.94 159 ASP B O 1
ATOM 4598 N N . TRP B 1 160 ? -5.004 32.625 8.383 1 93.25 160 TRP B N 1
ATOM 4599 C CA . TRP B 1 160 ? -4.68 32.25 7.008 1 93.25 160 TRP B CA 1
ATOM 4600 C C . TRP B 1 160 ? -5.945 32.094 6.172 1 93.25 160 TRP B C 1
ATOM 4602 O O . TRP B 1 160 ? -6.711 31.156 6.367 1 93.25 160 TRP B O 1
ATOM 4612 N N . GLN B 1 161 ? -6.141 32.969 5.211 1 90.75 161 GLN B N 1
ATOM 4613 C CA . GLN B 1 161 ? -7.445 33.031 4.559 1 90.75 161 GLN B CA 1
ATOM 4614 C C . GLN B 1 161 ? -7.332 32.656 3.08 1 90.75 161 GLN B C 1
ATOM 4616 O O . GLN B 1 161 ? -6.293 32.875 2.455 1 90.75 161 GLN B O 1
ATOM 4621 N N . LEU B 1 162 ? -8.406 32.031 2.693 1 92.19 162 LEU B N 1
ATOM 4622 C CA . LEU B 1 162 ? -8.586 31.766 1.273 1 92.19 162 LEU B CA 1
ATOM 4623 C C . LEU B 1 162 ? -9.164 32.969 0.547 1 92.19 162 LEU B C 1
ATOM 4625 O O . LEU B 1 162 ? -10.195 33.5 0.956 1 92.19 162 LEU B O 1
ATOM 4629 N N . ASP B 1 163 ? -8.477 33.5 -0.436 1 93.94 163 ASP B N 1
ATOM 4630 C CA . ASP B 1 163 ? -9.008 34.562 -1.28 1 93.94 163 ASP B CA 1
ATOM 4631 C C . ASP B 1 163 ? -9.984 34 -2.309 1 93.94 163 ASP B C 1
ATOM 4633 O O . ASP B 1 163 ? -9.594 33.25 -3.219 1 93.94 163 ASP B O 1
ATOM 4637 N N . PRO B 1 164 ? -11.266 34.406 -2.17 1 96.5 164 PRO B N 1
ATOM 4638 C CA . PRO B 1 164 ? -12.273 33.812 -3.072 1 96.5 164 PRO B CA 1
ATOM 4639 C C . PRO B 1 164 ? -11.977 34.125 -4.543 1 96.5 164 PRO B C 1
ATOM 4641 O O . PRO B 1 164 ? -12.164 33.25 -5.398 1 96.5 164 PRO B O 1
ATOM 4644 N N . ALA B 1 165 ? -11.578 35.312 -4.832 1 97.25 165 ALA B N 1
ATOM 4645 C CA . ALA B 1 165 ? -11.297 35.688 -6.215 1 97.25 165 ALA B CA 1
ATOM 4646 C C . ALA B 1 165 ? -10.109 34.906 -6.766 1 97.25 165 ALA B C 1
ATOM 4648 O O . ALA B 1 165 ? -10.125 34.5 -7.926 1 97.25 165 ALA B O 1
ATOM 4649 N N . GLU B 1 166 ? -9.125 34.812 -5.969 1 97 166 GLU B N 1
ATOM 4650 C CA . GLU B 1 166 ? -7.961 34.031 -6.402 1 97 166 GLU B CA 1
ATOM 4651 C C . GLU B 1 166 ? -8.336 32.562 -6.672 1 97 166 GLU B C 1
ATOM 4653 O O . GLU B 1 166 ? -7.938 32 -7.688 1 97 166 GLU B O 1
ATOM 4658 N N . LEU B 1 167 ? -9.062 32.031 -5.785 1 98.12 167 LEU B N 1
ATOM 4659 C CA . LEU B 1 167 ? -9.477 30.641 -5.973 1 98.12 167 LEU B CA 1
ATOM 4660 C C . LEU B 1 167 ? -10.297 30.484 -7.25 1 98.12 167 LEU B C 1
ATOM 4662 O O . LEU B 1 167 ? -10.039 29.594 -8.055 1 98.12 167 LEU B O 1
ATOM 4666 N N . ALA B 1 168 ? -11.227 31.328 -7.402 1 98.44 168 ALA B N 1
ATOM 4667 C CA . ALA B 1 168 ? -12.094 31.266 -8.578 1 98.44 168 ALA B CA 1
ATOM 4668 C C . ALA B 1 168 ? -11.281 31.375 -9.867 1 98.44 168 ALA B C 1
ATOM 4670 O O . ALA B 1 168 ? -11.602 30.734 -10.867 1 98.44 168 ALA B O 1
ATOM 4671 N N . SER B 1 169 ? -10.273 32.125 -9.797 1 98.38 169 SER B N 1
ATOM 4672 C CA . SER B 1 169 ? -9.461 32.406 -10.984 1 98.38 169 SER B CA 1
ATOM 4673 C C . SER B 1 169 ? -8.664 31.172 -11.406 1 98.38 169 SER B C 1
ATOM 4675 O O . SER B 1 169 ? -8.148 31.125 -12.523 1 98.3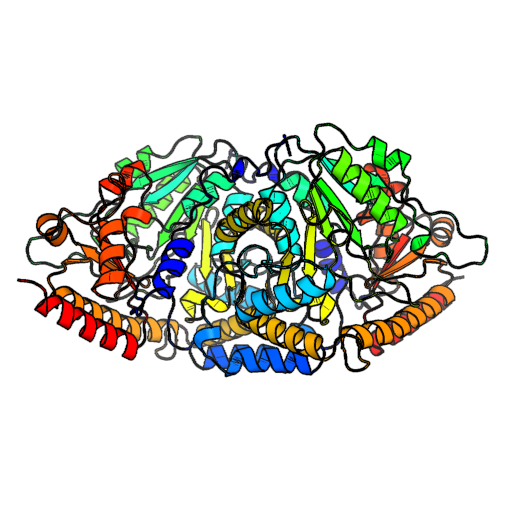8 169 SER B O 1
ATOM 4677 N N . LYS B 1 170 ? -8.555 30.188 -10.602 1 98.5 170 LYS B N 1
ATOM 4678 C CA . LYS B 1 170 ? -7.707 29.031 -10.883 1 98.5 170 LYS B CA 1
ATOM 4679 C C . LYS B 1 170 ? -8.492 27.938 -11.609 1 98.5 170 LYS B C 1
ATOM 4681 O O . LYS B 1 170 ? -7.902 27 -12.141 1 98.5 170 LYS B O 1
ATOM 4686 N N . PHE B 1 171 ? -9.805 28.031 -11.641 1 98.44 171 PHE B N 1
ATOM 4687 C CA . PHE B 1 171 ? -10.625 27.062 -12.336 1 98.44 171 PHE B CA 1
ATOM 4688 C C . PHE B 1 171 ? -10.602 27.297 -13.844 1 98.44 171 PHE B C 1
ATOM 4690 O O . PHE B 1 171 ? -10.852 28.422 -14.297 1 98.44 171 PHE B O 1
ATOM 4697 N N . THR B 1 172 ? -10.227 26.344 -14.562 1 97.75 172 THR B N 1
ATOM 4698 C CA . THR B 1 172 ? -10.258 26.328 -16.016 1 97.75 172 THR B CA 1
ATOM 4699 C C . THR B 1 172 ? -10.984 25.094 -16.531 1 97.75 172 THR B C 1
ATOM 4701 O O . THR B 1 172 ? -11.375 24.234 -15.75 1 97.75 172 THR B O 1
ATOM 4704 N N . PRO B 1 173 ? -11.188 24.984 -17.828 1 96.44 173 PRO B N 1
ATOM 4705 C CA . PRO B 1 173 ? -11.812 23.781 -18.359 1 96.44 173 PRO B CA 1
ATOM 4706 C C . PRO B 1 173 ? -10.977 22.516 -18.125 1 96.44 173 PRO B C 1
ATOM 4708 O O . PRO B 1 173 ? -11.484 21.406 -18.219 1 96.44 173 PRO B O 1
ATOM 4711 N N . ARG B 1 174 ? -9.703 22.703 -17.734 1 97.31 174 ARG B N 1
ATOM 4712 C CA . ARG B 1 174 ? -8.812 21.578 -17.5 1 97.31 174 ARG B CA 1
ATOM 4713 C C . ARG B 1 174 ? -8.789 21.188 -16.016 1 97.31 174 ARG B C 1
ATOM 4715 O O . ARG B 1 174 ? -8.227 20.156 -15.648 1 97.31 174 ARG B O 1
ATOM 4722 N N . THR B 1 175 ? -9.414 21.984 -15.18 1 98.56 175 THR B N 1
ATOM 4723 C CA . THR B 1 175 ? -9.445 21.672 -13.75 1 98.56 175 THR B CA 1
ATOM 4724 C C . THR B 1 175 ? -10.281 20.422 -13.492 1 98.56 175 THR B C 1
ATOM 4726 O O . THR B 1 175 ? -11.461 20.375 -13.836 1 98.56 175 THR B O 1
ATOM 4729 N N . LYS B 1 176 ? -9.656 19.469 -12.945 1 98.12 176 LYS B N 1
ATOM 4730 C CA . LYS B 1 176 ? -10.305 18.188 -12.703 1 98.12 176 LYS B CA 1
ATOM 4731 C C . LYS B 1 176 ? -10.562 17.984 -11.211 1 98.12 176 LYS B C 1
ATOM 4733 O O . LYS B 1 176 ? -11.586 17.406 -10.828 1 98.12 176 LYS B O 1
ATOM 4738 N N . ILE B 1 177 ? -9.648 18.375 -10.375 1 98.75 177 ILE B N 1
ATOM 4739 C CA . ILE B 1 177 ? -9.664 18.062 -8.953 1 98.75 177 ILE B CA 1
ATOM 4740 C C . ILE B 1 177 ? -9.297 19.312 -8.148 1 98.75 177 ILE B C 1
ATOM 4742 O O . ILE B 1 177 ? -8.445 20.094 -8.57 1 98.75 177 ILE B O 1
ATOM 4746 N N . LEU B 1 178 ? -9.961 19.516 -7.094 1 98.88 178 LEU B N 1
ATOM 4747 C CA . LEU B 1 178 ? -9.523 20.406 -6.023 1 98.88 178 LEU B CA 1
ATOM 4748 C C . LEU B 1 178 ? -9.25 19.625 -4.742 1 98.88 178 LEU B C 1
ATOM 4750 O O . LEU B 1 178 ? -10.078 18.828 -4.312 1 98.88 178 LEU B O 1
ATOM 4754 N N . VAL B 1 179 ? -8.062 19.797 -4.129 1 98.88 179 VAL B N 1
ATOM 4755 C CA . VAL B 1 179 ? -7.703 19.141 -2.877 1 98.88 179 VAL B CA 1
ATOM 4756 C C . VAL B 1 179 ? -7.996 20.078 -1.701 1 98.88 179 VAL B C 1
ATOM 4758 O O . VAL B 1 179 ? -7.488 21.203 -1.648 1 98.88 179 VAL B O 1
ATOM 4761 N N . LEU B 1 180 ? -8.828 19.625 -0.84 1 98.81 180 LEU B N 1
ATOM 4762 C CA . LEU B 1 180 ? -9.156 20.297 0.41 1 98.81 180 LEU B CA 1
ATOM 4763 C C . LEU B 1 180 ? -8.625 19.516 1.606 1 98.81 180 LEU B C 1
ATOM 4765 O O . LEU B 1 180 ? -8.844 18.312 1.711 1 98.81 180 LEU B O 1
ATOM 4769 N N . ASN B 1 181 ? -7.82 20.125 2.406 1 98.75 181 ASN B N 1
ATOM 4770 C CA . ASN B 1 181 ? -7.285 19.516 3.615 1 98.75 181 ASN B CA 1
ATOM 4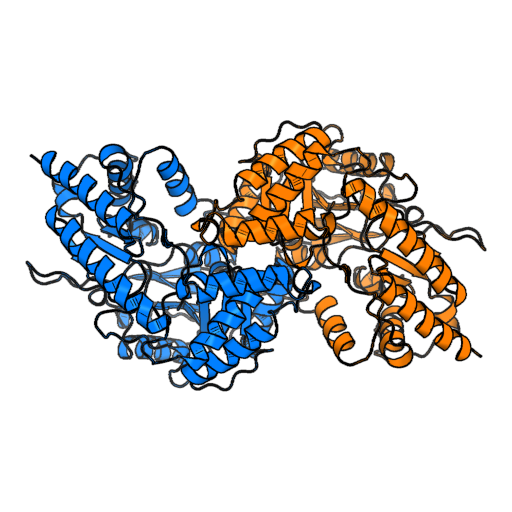771 C C . ASN B 1 181 ? -7.719 20.266 4.871 1 98.75 181 ASN B C 1
ATOM 4773 O O . ASN B 1 181 ? -7.266 21.391 5.113 1 98.75 181 ASN B O 1
ATOM 4777 N N . THR B 1 182 ? -8.57 19.719 5.66 1 98.5 182 THR B N 1
ATOM 4778 C CA . THR B 1 182 ? -9.117 20.344 6.863 1 98.5 182 THR B CA 1
ATOM 4779 C C . THR B 1 182 ? -9.398 19.297 7.93 1 98.5 182 THR B C 1
ATOM 4781 O O . THR B 1 182 ? -10.086 18.297 7.668 1 98.5 182 THR B O 1
ATOM 4784 N N . PRO B 1 183 ? -8.977 19.438 9.164 1 98.25 183 PRO B N 1
ATOM 4785 C CA . PRO B 1 183 ? -8 20.453 9.578 1 98.25 183 PRO B CA 1
ATOM 4786 C C . PRO B 1 183 ? -6.707 20.391 8.766 1 98.25 183 PRO B C 1
ATOM 4788 O O . PRO B 1 183 ? -6.285 19.297 8.352 1 98.25 183 PRO B O 1
ATOM 4791 N N . ASN B 1 184 ? -6.148 21.547 8.57 1 98.31 184 ASN B N 1
ATOM 4792 C CA . ASN B 1 184 ? -5.09 21.703 7.586 1 98.31 184 ASN B CA 1
ATOM 4793 C C . ASN B 1 184 ? -3.725 21.344 8.164 1 98.31 184 ASN B C 1
ATOM 4795 O O . ASN B 1 184 ? -3.387 21.75 9.273 1 98.31 184 ASN B O 1
ATOM 4799 N N . ASN B 1 185 ? -3.021 20.5 7.629 1 97.69 185 ASN B N 1
ATOM 4800 C CA . ASN B 1 185 ? -1.581 20.297 7.75 1 97.69 185 ASN B CA 1
ATOM 4801 C C . ASN B 1 185 ? -0.823 21.031 6.645 1 97.69 185 ASN B C 1
ATOM 4803 O O . ASN B 1 185 ? -0.938 20.688 5.469 1 97.69 185 ASN B O 1
ATOM 4807 N N . PRO B 1 186 ? -0.179 22.078 6.961 1 97.06 186 PRO B N 1
ATOM 4808 C CA . PRO B 1 186 ? 0.608 22.203 8.188 1 97.06 186 PRO B CA 1
ATOM 4809 C C . PRO B 1 186 ? 0.033 23.25 9.148 1 97.06 186 PRO B C 1
ATOM 4811 O O . PRO B 1 186 ? 0.472 23.344 10.297 1 97.06 186 PRO B O 1
ATOM 4814 N N . LEU B 1 187 ? -0.963 23.984 8.867 1 96.88 187 LEU B N 1
ATOM 4815 C CA . LEU B 1 187 ? -1.29 25.234 9.555 1 96.88 187 LEU B CA 1
ATOM 4816 C C . LEU B 1 187 ? -2.057 24.969 10.844 1 96.88 187 LEU B C 1
ATOM 4818 O O . LEU B 1 187 ? -2.053 25.781 11.758 1 96.88 187 LEU B O 1
ATOM 4822 N N . GLY B 1 188 ? -2.768 23.891 10.828 1 97.44 188 GLY B N 1
ATOM 4823 C CA . GLY B 1 188 ? -3.707 23.672 11.914 1 97.44 188 GLY B CA 1
ATOM 4824 C C . GLY B 1 188 ? -5.016 24.422 11.742 1 97.44 188 GLY B C 1
ATOM 4825 O O . GLY B 1 188 ? -5.789 24.562 12.688 1 97.44 188 GLY B O 1
ATOM 4826 N N . LYS B 1 189 ? -5.242 24.922 10.586 1 97.06 189 LYS B N 1
ATOM 4827 C CA . LYS B 1 189 ? -6.457 25.656 10.25 1 97.06 189 LYS B CA 1
ATOM 4828 C C . LYS B 1 189 ? -7.645 24.703 10.086 1 97.06 189 LYS B C 1
ATOM 4830 O O . LYS B 1 189 ? -7.52 23.641 9.484 1 97.06 189 LYS B O 1
ATOM 4835 N N . VAL B 1 190 ? -8.797 25.094 10.633 1 97.81 190 VAL B N 1
ATOM 4836 C CA . VAL B 1 190 ? -10.078 24.438 10.391 1 97.81 190 VAL B CA 1
ATOM 4837 C C . VAL B 1 190 ? -10.953 25.312 9.5 1 97.81 190 VAL B C 1
ATOM 4839 O O . VAL B 1 190 ? -11.406 26.375 9.922 1 97.81 190 VAL B O 1
ATOM 4842 N N . PHE B 1 191 ? -11.164 24.875 8.305 1 97.56 191 PHE B N 1
ATOM 4843 C CA . PHE B 1 191 ? -11.945 25.688 7.375 1 97.56 191 PHE B CA 1
ATOM 4844 C C . PHE B 1 191 ? -13.367 25.875 7.883 1 97.56 191 PHE B C 1
ATOM 4846 O O . PHE B 1 191 ? -13.992 24.922 8.359 1 97.56 191 PHE B O 1
ATOM 4853 N N . SER B 1 192 ? -13.844 27.078 7.824 1 95.38 192 SER B N 1
ATOM 4854 C CA . SER B 1 192 ? -15.203 27.406 8.266 1 95.38 192 SER B CA 1
ATOM 4855 C C . SER B 1 192 ? -16.234 26.906 7.254 1 95.38 192 SER B C 1
ATOM 4857 O O . SER B 1 192 ? -15.898 26.625 6.105 1 95.38 192 SER B O 1
ATOM 4859 N N . ARG B 1 193 ? -17.469 26.828 7.684 1 96.38 193 ARG B N 1
ATOM 4860 C CA . ARG B 1 193 ? -18.562 26.453 6.789 1 96.38 193 ARG B CA 1
ATOM 4861 C C . ARG B 1 193 ? -18.641 27.406 5.598 1 96.38 193 ARG B C 1
ATOM 4863 O O . ARG B 1 193 ? -18.891 26.984 4.473 1 96.38 193 ARG B O 1
ATOM 4870 N N . MET B 1 194 ? -18.438 28.672 5.895 1 95.62 194 MET B N 1
ATOM 4871 C CA . MET B 1 194 ? -18.5 29.672 4.832 1 95.62 194 MET B CA 1
ATOM 4872 C C . MET B 1 194 ? -17.422 29.406 3.781 1 95.62 194 MET B C 1
ATOM 4874 O O . MET B 1 194 ? -17.703 29.484 2.582 1 95.62 194 MET B O 1
ATOM 4878 N N . GLU B 1 195 ? -16.203 29.172 4.215 1 96.25 195 GLU B N 1
ATOM 4879 C CA . GLU B 1 195 ? -15.125 28.844 3.289 1 96.25 195 GLU B CA 1
ATOM 4880 C C . GLU B 1 195 ? -15.43 27.562 2.512 1 96.25 195 GLU B C 1
ATOM 4882 O O . GLU B 1 195 ? -15.164 27.484 1.31 1 96.25 195 GLU B O 1
ATOM 4887 N N . LEU B 1 196 ? -16 26.562 3.16 1 98.31 196 LEU B N 1
ATOM 4888 C CA . LEU B 1 196 ? -16.344 25.297 2.52 1 98.31 196 LEU B CA 1
ATOM 4889 C C . LEU B 1 196 ? -17.438 25.5 1.48 1 98.31 196 LEU B C 1
ATOM 4891 O O . LEU B 1 196 ? -17.422 24.859 0.426 1 98.31 196 LEU B O 1
ATOM 4895 N N . GLU B 1 197 ? -18.391 26.328 1.809 1 98.31 197 GLU B N 1
ATOM 4896 C CA . GLU B 1 197 ? -19.453 26.625 0.856 1 98.31 197 GLU B CA 1
ATOM 4897 C C . GLU B 1 197 ? -18.906 27.312 -0.394 1 98.31 197 GLU B C 1
ATOM 4899 O O . GLU B 1 197 ? -19.375 27.062 -1.503 1 98.31 197 GLU B O 1
ATOM 4904 N N . LEU B 1 198 ? -17.969 28.188 -0.181 1 97.88 198 LEU B N 1
ATOM 4905 C CA . LEU B 1 198 ? -17.281 28.797 -1.319 1 97.88 198 LEU B CA 1
ATOM 4906 C C . LEU B 1 198 ? -16.656 27.734 -2.211 1 97.88 198 LEU B C 1
ATOM 4908 O O . LEU B 1 198 ? -16.844 27.75 -3.43 1 97.88 198 LEU B O 1
ATOM 4912 N N . VAL B 1 199 ? -15.891 26.812 -1.622 1 98.62 199 VAL B N 1
ATOM 4913 C CA . VAL B 1 199 ? -15.242 25.734 -2.35 1 98.62 199 VAL B CA 1
ATOM 4914 C C . VAL B 1 199 ? -16.297 24.859 -3.029 1 98.62 199 VAL B C 1
ATOM 4916 O O . VAL B 1 199 ? -16.156 24.516 -4.203 1 98.62 199 VAL B O 1
ATOM 4919 N N . ALA B 1 200 ? -17.328 24.516 -2.307 1 98.75 200 ALA B N 1
ATOM 4920 C CA . ALA B 1 200 ? -18.406 23.672 -2.816 1 98.75 200 ALA B CA 1
ATOM 4921 C C . ALA B 1 200 ? -19.047 24.297 -4.055 1 98.75 200 ALA B C 1
ATOM 4923 O O . ALA B 1 200 ? -19.266 23.609 -5.059 1 98.75 200 ALA B O 1
ATOM 4924 N N . ASN B 1 201 ? -19.375 25.578 -3.934 1 98.56 201 ASN B N 1
ATOM 4925 C CA . ASN B 1 201 ? -20 26.281 -5.043 1 98.56 201 ASN B CA 1
ATOM 4926 C C . ASN B 1 201 ? -19.141 26.25 -6.297 1 98.56 201 ASN B C 1
ATOM 4928 O O . ASN B 1 201 ? -19.641 26.016 -7.402 1 98.56 201 ASN B O 1
ATOM 4932 N N . LEU B 1 202 ? -17.875 26.484 -6.129 1 98.62 202 LEU B N 1
ATOM 4933 C CA . LEU B 1 202 ? -16.953 26.5 -7.266 1 98.62 202 LEU B CA 1
ATOM 4934 C C . LEU B 1 202 ? -16.812 25.094 -7.852 1 98.62 202 LEU B C 1
ATOM 4936 O O . LEU B 1 202 ? -16.766 24.938 -9.078 1 98.62 202 LEU B O 1
ATOM 4940 N N . CYS B 1 203 ? -16.719 24.062 -7.016 1 98.44 203 CYS B N 1
ATOM 4941 C CA . CYS B 1 203 ? -16.641 22.688 -7.504 1 98.44 203 CYS B CA 1
ATOM 4942 C C . CYS B 1 203 ? -17.875 22.328 -8.312 1 98.44 203 CYS B C 1
ATOM 4944 O O . CYS B 1 203 ? -17.781 21.672 -9.352 1 98.44 203 CYS B O 1
ATOM 4946 N N . GLN B 1 204 ? -19.047 22.703 -7.855 1 98.06 204 GLN B N 1
ATOM 4947 C CA . GLN B 1 204 ? -20.297 22.422 -8.555 1 98.06 204 GLN B CA 1
ATOM 4948 C C . GLN B 1 204 ? -20.375 23.188 -9.867 1 98.06 204 GLN B C 1
ATOM 4950 O O . GLN B 1 204 ? -20.734 22.625 -10.898 1 98.06 204 GLN B O 1
ATOM 4955 N N . GLN B 1 205 ? -20.031 24.453 -9.773 1 97.69 205 GLN B N 1
ATOM 4956 C CA . GLN B 1 205 ? -20.109 25.312 -10.945 1 97.69 205 GLN B CA 1
ATOM 4957 C C . GLN B 1 205 ? -19.219 24.797 -12.07 1 97.69 205 GLN B C 1
ATOM 4959 O O . GLN B 1 205 ? -19.609 24.859 -13.242 1 97.69 205 GLN B O 1
ATOM 4964 N N . HIS B 1 206 ? -18.078 24.25 -11.75 1 97.56 206 HIS B N 1
ATOM 4965 C CA . HIS B 1 206 ? -17.094 23.891 -12.766 1 97.56 206 HIS B CA 1
ATOM 4966 C C . HIS B 1 206 ? -17.016 22.375 -12.945 1 97.56 206 HIS B C 1
ATOM 4968 O O . HIS B 1 206 ? -16.172 21.875 -13.695 1 97.56 206 HIS B O 1
ATOM 4974 N N . ASP B 1 207 ? -17.844 21.609 -12.203 1 96.81 207 ASP B N 1
ATOM 4975 C CA . ASP B 1 207 ? -17.891 20.156 -12.266 1 96.81 207 ASP B CA 1
ATOM 4976 C C . ASP B 1 207 ? -16.531 19.547 -11.945 1 96.81 207 ASP B C 1
ATOM 4978 O O . ASP B 1 207 ? -15.992 18.766 -12.734 1 96.81 207 ASP B O 1
ATOM 4982 N N . VAL B 1 208 ? -16.078 19.906 -10.82 1 98.06 208 VAL B N 1
ATOM 4983 C CA . VAL B 1 208 ? -14.758 19.484 -10.328 1 98.06 208 VAL B CA 1
ATOM 4984 C C . VAL B 1 208 ? -14.93 18.531 -9.148 1 98.06 208 VAL B C 1
ATOM 4986 O O . VAL B 1 208 ? -15.812 18.719 -8.305 1 98.06 208 VAL B O 1
ATOM 4989 N N . VAL B 1 209 ? -14.156 17.422 -9.117 1 98.69 209 VAL B N 1
ATOM 4990 C CA . VAL B 1 209 ? -14.148 16.469 -8.008 1 98.69 209 VAL B CA 1
ATOM 4991 C C . VAL B 1 209 ? -13.375 17.062 -6.828 1 98.69 209 VAL B C 1
ATOM 4993 O O . VAL B 1 209 ? -12.312 17.656 -7.016 1 98.69 209 VAL B O 1
ATOM 4996 N N . CYS B 1 210 ? -13.914 16.969 -5.648 1 98.88 210 CYS B N 1
ATOM 4997 C CA . CYS B 1 210 ? -13.242 17.422 -4.438 1 98.88 210 CYS B CA 1
ATOM 4998 C C . CYS B 1 210 ? -12.625 16.25 -3.686 1 98.88 210 CYS B C 1
ATOM 5000 O O . CYS B 1 210 ? -13.328 15.32 -3.305 1 98.88 210 CYS B O 1
ATOM 5002 N N . ILE B 1 211 ? -11.328 16.234 -3.545 1 98.88 211 ILE B N 1
ATOM 5003 C CA . ILE B 1 211 ? -10.664 15.336 -2.605 1 98.88 211 ILE B CA 1
ATOM 5004 C C . ILE B 1 211 ? -10.562 16.016 -1.237 1 98.88 211 ILE B C 1
ATOM 5006 O O . ILE B 1 211 ? -9.812 16.969 -1.069 1 98.88 211 ILE B O 1
ATOM 5010 N N . SER B 1 212 ? -11.297 15.508 -0.331 1 98.94 212 SER B N 1
ATOM 5011 C CA . SER B 1 212 ? -11.328 16.078 1.011 1 98.94 212 SER B CA 1
ATOM 5012 C C . SER B 1 212 ? -10.5 15.258 1.984 1 98.94 212 SER B C 1
ATOM 5014 O O . SER B 1 212 ? -10.961 14.234 2.494 1 98.94 212 SER B O 1
ATOM 5016 N N . ASP B 1 213 ? -9.273 15.703 2.236 1 98.88 213 ASP B N 1
ATOM 5017 C CA . ASP B 1 213 ? -8.375 15.102 3.209 1 98.88 213 ASP B CA 1
ATOM 5018 C C . ASP B 1 213 ? -8.727 15.539 4.629 1 98.88 213 ASP B C 1
ATOM 5020 O O . ASP B 1 213 ? -8.375 16.641 5.047 1 98.88 213 ASP B O 1
ATOM 5024 N N . GLU B 1 214 ? -9.344 14.625 5.363 1 98.88 214 GLU B N 1
ATOM 5025 C CA . GLU B 1 214 ? -9.883 14.953 6.68 1 98.88 214 GLU B CA 1
ATOM 5026 C C . GLU B 1 214 ? -9.289 14.055 7.762 1 98.88 214 GLU B C 1
ATOM 5028 O O . GLU B 1 214 ? -9.984 13.664 8.695 1 98.88 214 GLU B O 1
ATOM 5033 N N . VAL B 1 215 ? -8.016 13.766 7.664 1 98.62 215 VAL B N 1
ATOM 5034 C CA . VAL B 1 215 ? -7.359 12.797 8.539 1 98.62 215 VAL B CA 1
ATOM 5035 C C . VAL B 1 215 ? -7.355 13.312 9.977 1 98.62 215 VAL B C 1
ATOM 5037 O O . VAL B 1 215 ? -7.301 12.531 10.922 1 98.62 215 VAL B O 1
ATOM 5040 N N . TYR B 1 216 ? -7.504 14.633 10.172 1 98.56 216 TYR B N 1
ATOM 5041 C CA . TYR B 1 216 ? -7.438 15.227 11.508 1 98.56 216 TYR B CA 1
ATOM 5042 C C . TYR B 1 216 ? -8.82 15.648 11.984 1 98.56 216 TYR B C 1
ATOM 5044 O O . TYR B 1 216 ? -8.945 16.5 12.875 1 98.56 216 TYR B O 1
ATOM 5052 N N . GLN B 1 217 ? -9.883 15.062 11.43 1 98.25 217 GLN B N 1
ATOM 5053 C CA . GLN B 1 217 ? -11.242 15.547 11.641 1 98.25 217 GLN B CA 1
ATOM 5054 C C . GLN B 1 217 ? -11.609 15.516 13.125 1 98.25 217 GLN B C 1
ATOM 5056 O O . GLN B 1 217 ? -12.477 16.266 13.562 1 98.25 217 GLN B O 1
ATOM 5061 N N . TRP B 1 218 ? -10.945 14.719 13.961 1 97.88 218 TRP B N 1
ATOM 5062 C CA . TRP B 1 218 ? -11.328 14.586 15.367 1 97.88 218 TRP B CA 1
ATOM 5063 C C . TRP B 1 218 ? -10.453 15.469 16.25 1 97.88 218 TRP B C 1
ATOM 5065 O O . TRP B 1 218 ? -10.727 15.633 17.438 1 97.88 218 TRP B O 1
ATOM 5075 N N . LEU B 1 219 ? -9.391 15.977 15.688 1 98.06 219 LEU B N 1
ATOM 5076 C CA . LEU B 1 219 ? -8.438 16.797 16.438 1 98.06 219 LEU B CA 1
ATOM 5077 C C . LEU B 1 219 ? -8.695 18.281 16.188 1 98.06 219 LEU B C 1
ATOM 5079 O O . LEU B 1 219 ? -7.914 18.938 15.484 1 98.06 219 LEU B O 1
ATOM 5083 N N . VAL B 1 220 ? -9.734 18.797 16.766 1 97.94 220 VAL B N 1
ATOM 5084 C CA . VAL B 1 220 ? -10.125 20.203 16.719 1 97.94 220 VAL B CA 1
ATOM 5085 C C . VAL B 1 220 ? -10.172 20.766 18.141 1 97.94 220 VAL B C 1
ATOM 5087 O O . VAL B 1 220 ? -10.555 20.062 19.078 1 97.94 220 VAL B O 1
ATOM 5090 N N . TYR B 1 221 ? -9.789 21.969 18.297 1 97.44 221 TYR B N 1
ATOM 5091 C CA . TYR B 1 221 ? -9.555 22.531 19.625 1 97.44 221 TYR B CA 1
ATOM 5092 C C . TYR B 1 221 ? -10.414 23.766 19.844 1 97.44 221 TYR B C 1
ATOM 5094 O O . TYR B 1 221 ? -11.016 24.297 18.906 1 97.44 221 TYR B O 1
ATOM 5102 N N . ASP B 1 222 ? -10.469 24.25 21.109 1 95.62 222 ASP B N 1
ATOM 5103 C CA . ASP B 1 222 ? -11.07 25.516 21.547 1 95.62 222 ASP B CA 1
ATOM 5104 C C . ASP B 1 222 ? -12.531 25.594 21.125 1 95.62 222 ASP B C 1
ATOM 5106 O O . ASP B 1 222 ? -13.016 26.672 20.75 1 95.62 222 ASP B O 1
ATOM 5110 N N . GLY B 1 223 ? -13.18 24.484 20.984 1 91.88 223 GLY B N 1
ATOM 5111 C CA . GLY B 1 223 ? -14.602 24.453 20.688 1 91.88 223 GLY B CA 1
ATOM 5112 C C . GLY B 1 223 ? -14.906 24.609 19.203 1 91.88 223 GLY B C 1
ATOM 5113 O O . GLY B 1 223 ? -16.078 24.609 18.812 1 91.88 223 GLY B O 1
ATOM 5114 N N . HIS B 1 224 ? -13.867 24.719 18.375 1 94.12 224 HIS B N 1
ATOM 5115 C CA . HIS B 1 224 ? -14.109 24.719 16.938 1 94.12 224 HIS B CA 1
ATOM 5116 C C . HIS B 1 224 ? -14.695 23.391 16.469 1 94.12 224 HIS B C 1
ATOM 5118 O O . HIS B 1 224 ? -14.617 22.3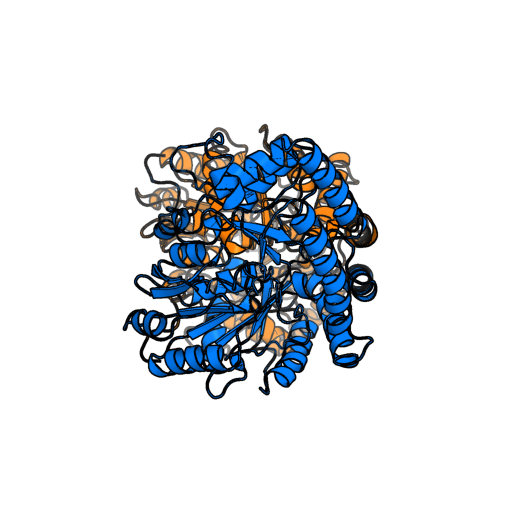91 17.172 1 94.12 224 HIS B O 1
ATOM 5124 N N . GLN B 1 225 ? -15.328 23.5 15.289 1 94.06 225 GLN B N 1
ATOM 5125 C CA . GLN B 1 225 ? -15.984 22.297 14.766 1 94.06 225 GLN B CA 1
ATOM 5126 C C . GLN B 1 225 ? -15.516 21.984 13.352 1 94.06 225 GLN B C 1
ATOM 5128 O O . GLN B 1 225 ? -15.336 22.891 12.531 1 94.06 225 GLN B O 1
ATOM 5133 N N . HIS B 1 226 ? -15.258 20.734 13.156 1 97.5 226 HIS B N 1
ATOM 5134 C CA . HIS B 1 226 ? -14.977 20.266 11.805 1 97.5 226 HIS B CA 1
ATOM 5135 C C . HIS B 1 226 ? -16.266 20.031 11.023 1 97.5 226 HIS B C 1
ATOM 5137 O O . HIS B 1 226 ? -17.203 19.438 11.555 1 97.5 226 HIS B O 1
ATOM 5143 N N . VAL B 1 227 ? -16.344 20.531 9.82 1 97.88 227 VAL B N 1
ATOM 5144 C CA . VAL B 1 227 ? -17.422 20.25 8.875 1 97.88 227 VAL B CA 1
ATOM 5145 C C . VAL B 1 227 ? -16.844 19.562 7.633 1 97.88 227 VAL B C 1
ATOM 5147 O O . VAL B 1 227 ? -15.922 20.078 7 1 97.88 227 VAL B O 1
ATOM 5150 N N . SER B 1 228 ? -17.391 18.359 7.344 1 98.69 228 SER B N 1
ATOM 5151 C CA . SER B 1 228 ? -16.984 17.688 6.109 1 98.69 228 SER B CA 1
ATOM 5152 C C . SER B 1 228 ? -17.703 18.281 4.902 1 98.69 228 SER B C 1
ATOM 5154 O O . SER B 1 228 ? -18.938 18.375 4.887 1 98.69 228 SER B O 1
ATOM 5156 N N . ILE B 1 229 ? -17.016 18.609 3.934 1 98.81 229 ILE B N 1
ATOM 5157 C CA . ILE B 1 229 ? -17.594 19.25 2.764 1 98.81 229 ILE B CA 1
ATOM 5158 C C . ILE B 1 229 ? -18.578 18.312 2.08 1 98.81 229 ILE B C 1
ATOM 5160 O O . ILE B 1 229 ? -19.547 18.75 1.451 1 98.81 229 ILE B O 1
ATOM 5164 N N . ALA B 1 230 ? -18.375 17.016 2.234 1 98.75 230 ALA B N 1
ATOM 5165 C CA . ALA B 1 230 ? -19.25 16.016 1.643 1 98.75 230 ALA B CA 1
ATOM 5166 C C . ALA B 1 230 ? -20.672 16.125 2.219 1 98.75 230 ALA B C 1
ATOM 5168 O O . ALA B 1 230 ? -21.625 15.633 1.622 1 98.75 230 ALA B O 1
ATOM 5169 N N . SER B 1 231 ? -20.828 16.719 3.369 1 98.12 231 SER B N 1
ATOM 5170 C CA . SER B 1 231 ? -22.141 16.844 4.008 1 98.12 231 SER B CA 1
ATOM 5171 C C . SER B 1 231 ? -22.906 18.047 3.459 1 98.12 231 SER B C 1
ATOM 5173 O O . SER B 1 231 ? -24.094 18.203 3.723 1 98.12 231 SER B O 1
ATOM 5175 N N . LEU B 1 232 ? -22.266 18.938 2.771 1 98.31 232 LEU B N 1
ATOM 5176 C CA . LEU B 1 232 ? -22.922 20.109 2.199 1 98.31 232 LEU B CA 1
ATOM 5177 C C . LEU B 1 232 ? -23.812 19.703 1.021 1 98.31 232 LEU B C 1
ATOM 5179 O O . LEU B 1 232 ? -23.531 18.719 0.341 1 98.31 232 LEU B O 1
ATOM 5183 N N . PRO B 1 233 ? -24.844 20.453 0.75 1 96.75 233 PRO B N 1
ATOM 5184 C CA . PRO B 1 233 ? -25.734 20.109 -0.361 1 96.75 233 PRO B CA 1
ATOM 5185 C C . PRO B 1 233 ? -25 19.969 -1.69 1 96.75 233 PRO B C 1
ATOM 5187 O O . PRO B 1 233 ? -24.266 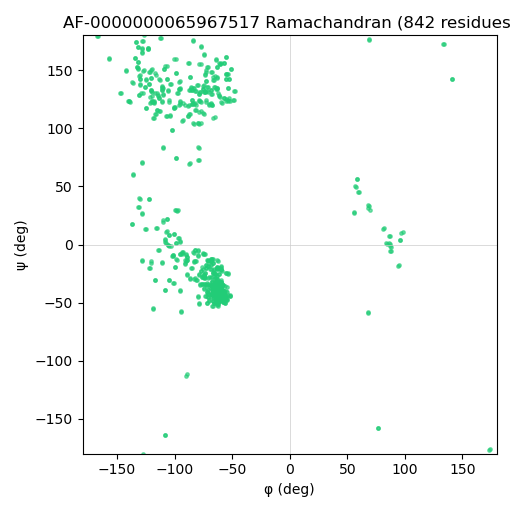20.875 -2.088 1 96.75 233 PRO B O 1
ATOM 5190 N N . GLY B 1 234 ? -25.188 18.828 -2.283 1 96.06 234 GLY B N 1
ATOM 5191 C CA . GLY B 1 234 ? -24.688 18.578 -3.625 1 96.06 234 GLY B CA 1
ATOM 5192 C C . GLY B 1 234 ? -23.25 18.094 -3.641 1 96.06 234 GLY B C 1
ATOM 5193 O O . GLY B 1 234 ? -22.703 17.766 -4.699 1 96.06 234 GLY B O 1
ATOM 5194 N N . MET B 1 235 ? -22.641 17.938 -2.529 1 98.44 235 MET B N 1
ATOM 5195 C CA . MET B 1 235 ? -21.188 17.703 -2.535 1 98.44 235 MET B CA 1
ATOM 5196 C C . MET B 1 235 ? -20.891 16.219 -2.363 1 98.44 235 MET B C 1
ATOM 5198 O O . MET B 1 235 ? -19.797 15.758 -2.723 1 98.44 235 MET B O 1
ATOM 5202 N N . TRP B 1 236 ? -21.797 15.414 -1.866 1 98.12 236 TRP B N 1
ATOM 5203 C CA . TRP B 1 236 ? -21.547 13.984 -1.734 1 98.12 236 TRP B CA 1
ATOM 5204 C C . TRP B 1 236 ? -21.203 13.359 -3.086 1 98.12 236 TRP B C 1
ATOM 5206 O O . TRP B 1 236 ? -20.234 12.609 -3.205 1 98.12 236 TRP B O 1
ATOM 5216 N N . ASP B 1 237 ? -21.844 13.727 -4.109 1 97.06 237 ASP B N 1
ATOM 5217 C CA . ASP B 1 237 ? -21.781 13.094 -5.422 1 97.06 237 ASP B CA 1
ATOM 5218 C C . ASP B 1 237 ? -20.469 13.406 -6.125 1 97.06 237 ASP B C 1
ATOM 5220 O O . ASP B 1 237 ? -20.141 12.797 -7.148 1 97.06 237 ASP B O 1
ATOM 5224 N N . ARG B 1 238 ? -19.688 14.32 -5.535 1 98.06 238 ARG B N 1
ATOM 5225 C CA . ARG B 1 238 ? -18.453 14.719 -6.203 1 98.06 238 ARG B CA 1
ATOM 5226 C C . ARG B 1 238 ? -17.297 14.812 -5.211 1 98.06 238 ARG B C 1
ATOM 5228 O O . ARG B 1 238 ? -16.281 15.445 -5.496 1 98.06 238 ARG B O 1
ATOM 5235 N N . THR B 1 239 ? -17.453 14.195 -4.023 1 98.81 239 THR B N 1
ATOM 5236 C CA . THR B 1 239 ? -16.422 14.305 -2.996 1 98.81 239 THR B CA 1
ATOM 5237 C C . THR B 1 239 ? -15.875 12.93 -2.633 1 98.81 239 THR B C 1
ATOM 5239 O O . THR B 1 239 ? -16.625 11.969 -2.508 1 98.81 239 THR B O 1
ATOM 5242 N N . LEU B 1 240 ? -14.633 12.812 -2.613 1 98.88 240 LEU B N 1
ATOM 5243 C CA . LEU B 1 240 ? -13.922 11.688 -2.004 1 98.88 240 LEU B CA 1
ATOM 5244 C C . LEU B 1 240 ? -13.32 12.086 -0.665 1 98.88 240 LEU B C 1
ATOM 5246 O O . LEU B 1 240 ? -12.367 12.875 -0.62 1 98.88 240 LEU B O 1
ATOM 5250 N N . THR B 1 241 ? -13.844 11.555 0.436 1 98.94 241 THR B N 1
ATOM 5251 C CA . THR B 1 241 ? -13.414 11.906 1.784 1 98.94 241 THR B CA 1
ATOM 5252 C C . THR B 1 241 ? -12.406 10.891 2.318 1 98.94 241 THR B C 1
ATOM 5254 O O . THR B 1 241 ? -12.648 9.688 2.273 1 98.94 241 THR B O 1
ATOM 5257 N N . ILE B 1 242 ? -11.344 11.391 2.809 1 98.81 242 ILE B N 1
ATOM 5258 C CA . ILE B 1 242 ? -10.25 10.531 3.242 1 98.81 242 ILE B CA 1
ATOM 5259 C C . ILE B 1 242 ? -10.133 10.57 4.766 1 98.81 242 ILE B C 1
ATOM 5261 O O . ILE B 1 242 ? -10.203 11.648 5.371 1 98.81 242 ILE B O 1
ATOM 5265 N N . GLY B 1 243 ? -9.977 9.414 5.355 1 98.75 243 GLY B N 1
ATOM 5266 C CA . GLY B 1 243 ? -9.727 9.273 6.785 1 98.75 243 GLY B CA 1
ATOM 5267 C C . GLY B 1 243 ? -8.523 8.406 7.102 1 98.75 243 GLY B C 1
ATOM 5268 O O . GLY B 1 243 ? -7.996 7.723 6.219 1 98.75 243 GLY B O 1
ATOM 52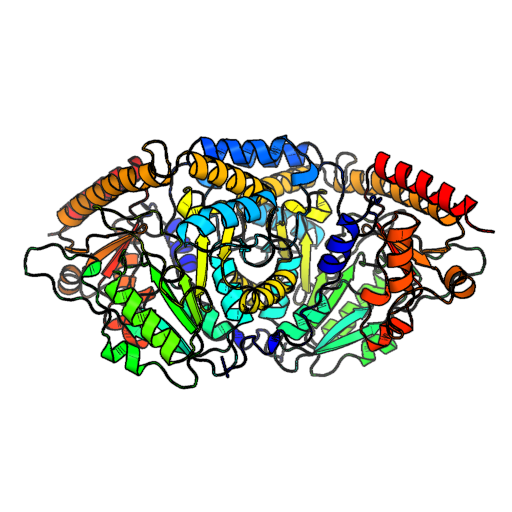69 N N . SER B 1 244 ? -8.07 8.477 8.328 1 98.38 244 SER B N 1
ATOM 5270 C CA . SER B 1 244 ? -6.891 7.754 8.812 1 98.38 244 SER B CA 1
ATOM 5271 C C . SER B 1 244 ? -7.109 7.211 10.219 1 98.38 244 SER B C 1
ATOM 5273 O O . SER B 1 244 ? -7.398 7.973 11.141 1 98.38 244 SER B O 1
ATOM 5275 N N . ALA B 1 245 ? -6.949 5.926 10.359 1 98.62 245 ALA B N 1
ATOM 5276 C CA . ALA B 1 245 ? -7.004 5.34 11.695 1 98.62 245 ALA B CA 1
ATOM 5277 C C . ALA B 1 245 ? -5.801 5.77 12.531 1 98.62 245 ALA B C 1
ATOM 5279 O O . ALA B 1 245 ? -5.914 5.934 13.75 1 98.62 245 ALA B O 1
ATOM 5280 N N . GLY B 1 246 ? -4.672 5.918 11.852 1 97.94 246 GLY B N 1
ATOM 5281 C CA . GLY B 1 246 ? -3.465 6.32 12.555 1 97.94 246 GLY B CA 1
ATOM 5282 C C . GLY B 1 246 ? -3.615 7.645 13.281 1 97.94 246 GLY B C 1
ATOM 5283 O O . GLY B 1 246 ? -3.195 7.773 14.438 1 97.94 246 GLY B O 1
ATOM 5284 N N . LYS B 1 247 ? -4.223 8.641 12.625 1 98.19 247 LYS B N 1
ATOM 5285 C CA . LYS B 1 247 ? -4.418 9.953 13.227 1 98.19 247 LYS B CA 1
ATOM 5286 C C . LYS B 1 247 ? -5.594 9.953 14.195 1 98.19 247 LYS B C 1
ATOM 5288 O O . LYS B 1 247 ? -5.594 10.688 15.18 1 98.19 247 LYS B O 1
ATOM 5293 N N . SER B 1 248 ? -6.543 9.047 13.984 1 98.06 248 SER B N 1
ATOM 5294 C CA . SER B 1 248 ? -7.75 8.984 14.805 1 98.06 248 SER B CA 1
ATOM 5295 C C . SER B 1 248 ? -7.473 8.312 16.141 1 98.06 248 SER B C 1
ATOM 5297 O O . SER B 1 248 ? -8.039 8.695 17.172 1 98.06 248 SER B O 1
ATOM 5299 N N . PHE B 1 249 ? -6.59 7.336 16.141 1 98.5 249 PHE B N 1
ATOM 5300 C CA . PHE B 1 249 ? -6.426 6.512 17.328 1 98.5 249 PHE B CA 1
ATOM 5301 C C . PHE B 1 249 ? -4.977 6.508 17.797 1 98.5 249 PHE B C 1
ATOM 5303 O O . PHE B 1 249 ? -4.57 5.641 18.578 1 98.5 249 PHE B O 1
ATOM 5310 N N . SER B 1 250 ? -4.168 7.434 17.266 1 97.88 250 SER B N 1
ATOM 5311 C CA . SER B 1 250 ? -2.771 7.555 17.656 1 97.88 250 SER B CA 1
ATOM 5312 C C . SER B 1 250 ? -2 6.27 17.375 1 97.88 250 SER B C 1
ATOM 5314 O O . SER B 1 250 ? -1.246 5.789 18.219 1 97.88 250 SER B O 1
ATOM 5316 N N . ALA B 1 251 ? -2.203 5.715 16.203 1 97.94 251 ALA B N 1
ATOM 5317 C CA . ALA B 1 251 ? -1.6 4.449 15.789 1 97.94 251 ALA B CA 1
ATOM 5318 C C . ALA B 1 251 ? -1.067 4.535 14.359 1 97.94 251 ALA B C 1
ATOM 5320 O O . ALA B 1 251 ? -1.447 3.736 13.5 1 97.94 251 ALA B O 1
ATOM 5321 N N . THR B 1 252 ? -0.138 5.43 14.117 1 97.56 252 THR B N 1
ATOM 5322 C CA . THR B 1 252 ? 0.283 5.789 12.766 1 97.56 252 THR B CA 1
ATOM 5323 C C . THR B 1 252 ? 0.945 4.602 12.07 1 97.56 252 THR B C 1
ATOM 5325 O O . THR B 1 252 ? 0.909 4.492 10.844 1 97.56 252 THR B O 1
ATOM 5328 N N . GLY B 1 253 ? 1.514 3.639 12.797 1 97.5 253 GLY B N 1
ATOM 5329 C CA . GLY B 1 253 ? 2.199 2.494 12.219 1 97.5 253 GLY B CA 1
ATOM 5330 C C . GLY B 1 253 ? 1.253 1.408 11.742 1 97.5 253 GLY B C 1
ATOM 5331 O O . GLY B 1 253 ? 1.674 0.458 11.078 1 97.5 253 GLY B O 1
ATOM 5332 N N . TRP B 1 254 ? -0.07 1.526 12.078 1 98.44 254 TRP B N 1
ATOM 5333 C CA . TRP B 1 254 ? -1.039 0.513 11.68 1 98.44 254 TRP B CA 1
ATOM 5334 C C . TRP B 1 254 ? -1.364 0.629 10.195 1 98.44 254 TRP B C 1
ATOM 5336 O O . TRP B 1 254 ? -1.773 -0.348 9.562 1 98.44 254 TRP B O 1
ATOM 5346 N N . LYS B 1 255 ? -1.243 1.83 9.648 1 98.38 255 LYS B N 1
ATOM 5347 C CA . LYS B 1 255 ? -1.392 2.135 8.227 1 98.38 255 LYS B CA 1
ATOM 5348 C C . LYS B 1 255 ? -2.758 1.696 7.711 1 98.38 255 LYS B C 1
ATOM 5350 O O . LYS B 1 255 ? -2.852 1.015 6.688 1 98.38 255 LYS B O 1
ATOM 5355 N N . VAL B 1 256 ? -3.793 2.082 8.406 1 98.81 256 VAL B N 1
ATOM 5356 C CA . VAL B 1 256 ? -5.156 1.867 7.941 1 98.81 256 VAL B CA 1
ATOM 5357 C C . VAL B 1 256 ? -5.816 3.209 7.629 1 98.81 256 VAL B C 1
ATOM 5359 O O . VAL B 1 256 ? -5.906 4.078 8.5 1 98.81 256 VAL B O 1
ATOM 5362 N N . GLY B 1 257 ? -6.129 3.447 6.445 1 98.75 257 GLY B N 1
ATOM 5363 C CA . GLY B 1 257 ? -6.918 4.578 5.984 1 98.75 257 GLY B CA 1
ATOM 5364 C C . GLY B 1 257 ? -8.102 4.168 5.125 1 98.75 257 GLY B C 1
ATOM 5365 O O . GLY B 1 257 ? -8.344 2.977 4.922 1 98.75 257 GLY B O 1
ATOM 5366 N N . TRP B 1 258 ? -8.875 5.145 4.66 1 98.94 258 TRP B N 1
ATOM 5367 C CA . TRP B 1 258 ? -10.016 4.828 3.809 1 98.94 258 TRP B CA 1
ATOM 5368 C C . TRP B 1 258 ? -10.406 6.027 2.951 1 98.94 258 TRP B C 1
ATOM 5370 O O . TRP B 1 258 ? -10 7.156 3.23 1 98.94 258 TRP B O 1
ATOM 5380 N N . VAL B 1 259 ? -11.086 5.734 1.955 1 98.81 259 VAL B N 1
ATOM 5381 C CA . VAL B 1 259 ? -11.773 6.715 1.123 1 98.81 259 VAL B CA 1
ATOM 5382 C C . VAL B 1 259 ? -13.266 6.398 1.074 1 98.81 259 VAL B C 1
ATOM 5384 O O . VAL B 1 259 ? -13.656 5.23 0.978 1 98.81 259 VAL B O 1
ATOM 5387 N N . MET B 1 260 ? -14.055 7.387 1.163 1 98.81 260 MET B N 1
ATOM 5388 C CA . MET B 1 260 ? -15.508 7.27 1.024 1 98.81 260 MET B CA 1
ATOM 5389 C C . MET B 1 260 ? -16.031 8.203 -0.063 1 98.81 260 MET B C 1
ATOM 5391 O O . MET B 1 260 ? -15.547 9.328 -0.202 1 98.81 260 MET B O 1
ATOM 5395 N N . GLY B 1 261 ? -16.969 7.797 -0.802 1 98.69 261 GLY B N 1
ATOM 5396 C CA . GLY B 1 261 ? -17.547 8.594 -1.87 1 98.69 261 GLY B CA 1
ATOM 5397 C C . GLY B 1 261 ? -18.547 7.828 -2.717 1 98.69 261 GLY B C 1
ATOM 5398 O O . GLY B 1 261 ? -18.891 6.688 -2.4 1 98.69 261 GLY B O 1
ATOM 5399 N N . PRO B 1 262 ? -19.062 8.438 -3.738 1 98.38 262 PRO B N 1
ATOM 5400 C CA . PRO B 1 262 ? -20.078 7.801 -4.586 1 98.38 262 PRO B CA 1
ATOM 5401 C C . PRO B 1 262 ? -19.484 6.699 -5.473 1 98.38 262 PRO B C 1
ATOM 5403 O O . PRO B 1 262 ? -18.359 6.824 -5.957 1 98.38 262 PRO B O 1
ATOM 5406 N N . ASP B 1 263 ? -20.266 5.73 -5.77 1 97.75 263 ASP B N 1
ATOM 5407 C CA . ASP B 1 263 ? -19.797 4.523 -6.445 1 97.75 263 ASP B CA 1
ATOM 5408 C C . ASP B 1 263 ? -19.328 4.836 -7.863 1 97.75 263 ASP B C 1
ATOM 5410 O O . ASP B 1 263 ? -18.406 4.184 -8.375 1 97.75 263 ASP B O 1
ATOM 5414 N N . ASN B 1 264 ? -19.953 5.746 -8.5 1 97.12 264 ASN B N 1
ATOM 5415 C CA . ASN B 1 264 ? -19.578 6.055 -9.875 1 97.12 264 ASN B CA 1
ATOM 5416 C C . ASN B 1 264 ? -18.141 6.547 -9.969 1 97.12 264 ASN B C 1
ATOM 5418 O O . ASN B 1 264 ? -17.516 6.457 -11.023 1 97.12 264 ASN B O 1
ATOM 5422 N N . ILE B 1 265 ? -17.609 7.117 -8.859 1 98.25 265 ILE B N 1
ATOM 5423 C CA . ILE B 1 265 ? -16.219 7.52 -8.82 1 98.25 265 ILE B CA 1
ATOM 5424 C C . ILE B 1 265 ? -15.375 6.41 -8.188 1 98.25 265 ILE B C 1
ATOM 5426 O O . ILE B 1 265 ? -14.312 6.055 -8.711 1 98.25 265 ILE B O 1
ATOM 5430 N N . MET B 1 266 ? -15.914 5.773 -7.145 1 98.44 266 MET B N 1
ATOM 5431 C CA . MET B 1 266 ? -15.195 4.809 -6.316 1 98.44 266 MET B CA 1
ATOM 5432 C C . MET B 1 266 ? -14.773 3.592 -7.133 1 98.44 266 MET B C 1
ATOM 5434 O O . MET B 1 266 ? -13.742 2.98 -6.859 1 98.44 266 MET B O 1
ATOM 5438 N N . LYS B 1 267 ? -15.492 3.24 -8.141 1 97.69 267 LYS B N 1
ATOM 5439 C CA . LYS B 1 267 ? -15.188 2.055 -8.938 1 97.69 267 LYS B CA 1
ATOM 5440 C C . LYS B 1 267 ? -13.82 2.176 -9.602 1 97.69 267 LYS B C 1
ATOM 5442 O O . LYS B 1 267 ? -13.109 1.179 -9.758 1 97.69 267 LYS B O 1
ATOM 5447 N N . HIS B 1 268 ? -13.414 3.406 -9.961 1 98.31 268 HIS B N 1
ATOM 5448 C CA . HIS B 1 268 ? -12.109 3.627 -10.578 1 98.31 268 HIS B CA 1
ATOM 5449 C C . HIS B 1 268 ? -10.984 3.506 -9.555 1 98.31 268 HIS B C 1
ATOM 5451 O O . HIS B 1 268 ? -9.891 3.041 -9.875 1 98.31 268 HIS B O 1
ATOM 5457 N N . LEU B 1 269 ? -11.289 3.93 -8.305 1 98.62 269 LEU B N 1
ATOM 5458 C CA . LEU B 1 269 ? -10.32 3.738 -7.227 1 98.62 269 LEU B CA 1
ATOM 5459 C C . LEU B 1 269 ? -10.102 2.254 -6.949 1 98.62 269 LEU B C 1
ATOM 5461 O O . LEU B 1 269 ? -8.969 1.824 -6.719 1 98.62 269 LEU B O 1
ATOM 5465 N N . ARG B 1 270 ? -11.148 1.488 -6.969 1 97.75 270 ARG B N 1
ATOM 5466 C CA . ARG B 1 270 ? -11.039 0.048 -6.762 1 97.75 270 ARG B CA 1
ATOM 5467 C C . ARG B 1 270 ? -10.164 -0.594 -7.836 1 97.75 270 ARG B C 1
ATOM 5469 O O . ARG B 1 270 ? -9.406 -1.518 -7.551 1 97.75 270 ARG B O 1
ATOM 5476 N N . THR B 1 271 ? -10.258 -0.07 -9.055 1 97.75 271 THR B N 1
ATOM 5477 C CA . THR B 1 271 ? -9.43 -0.59 -10.133 1 97.75 271 THR B CA 1
ATOM 5478 C C . THR B 1 271 ? -7.949 -0.349 -9.844 1 97.75 271 THR B C 1
ATOM 5480 O O . THR B 1 271 ? -7.125 -1.249 -10.008 1 97.75 271 THR B O 1
ATOM 5483 N N . VAL B 1 272 ? -7.613 0.854 -9.391 1 98.25 272 VAL B N 1
ATOM 5484 C CA . VAL B 1 272 ? -6.23 1.148 -9.039 1 98.25 272 VAL B CA 1
ATOM 5485 C C . VAL B 1 272 ? -5.793 0.259 -7.875 1 98.25 272 VAL B C 1
ATOM 5487 O O . VAL B 1 272 ? -4.715 -0.335 -7.91 1 98.25 272 VAL B O 1
ATOM 5490 N N . HIS B 1 273 ? -6.652 0.184 -6.898 1 97.88 273 HIS B N 1
ATOM 5491 C CA . HIS B 1 273 ? -6.359 -0.555 -5.676 1 97.88 273 HIS B CA 1
ATOM 5492 C C . HIS B 1 273 ? -6.074 -2.023 -5.973 1 97.88 273 HIS B C 1
ATOM 5494 O O . HIS B 1 273 ? -5.047 -2.559 -5.551 1 97.88 273 HIS B O 1
ATOM 5500 N N . GLN B 1 274 ? -6.895 -2.674 -6.766 1 96.12 274 GLN B N 1
ATOM 5501 C CA . GLN B 1 274 ? -6.762 -4.102 -7.023 1 96.12 274 GLN B CA 1
ATOM 5502 C C . GLN B 1 274 ? -5.539 -4.395 -7.887 1 96.12 274 GLN B C 1
ATOM 5504 O O . GLN B 1 274 ? -5.031 -5.52 -7.895 1 96.12 274 GLN B O 1
ATOM 5509 N N . ASN B 1 275 ? -5.035 -3.365 -8.57 1 96.44 275 ASN B N 1
ATOM 5510 C CA . ASN B 1 275 ? -3.881 -3.559 -9.445 1 96.44 275 ASN B CA 1
ATOM 5511 C C . ASN B 1 275 ? -2.607 -2.996 -8.82 1 96.44 275 ASN B C 1
ATOM 5513 O O . ASN B 1 275 ? -1.562 -2.949 -9.469 1 96.44 275 ASN B O 1
ATOM 5517 N N . SER B 1 276 ? -2.635 -2.574 -7.551 1 96.94 276 SER B N 1
ATOM 5518 C CA . SER B 1 276 ? -1.457 -2.008 -6.898 1 96.94 276 SER B CA 1
ATOM 5519 C C . SER B 1 276 ? -1.036 -2.844 -5.695 1 96.94 276 SER B C 1
ATOM 5521 O O . SER B 1 276 ? 0.107 -3.301 -5.617 1 96.94 276 SER B O 1
ATOM 5523 N N . ILE B 1 277 ? -2.021 -3.047 -4.77 1 96.25 277 ILE B N 1
ATOM 5524 C CA . ILE B 1 277 ? -1.658 -3.795 -3.572 1 96.25 277 ILE B CA 1
ATOM 5525 C C . ILE B 1 277 ? -2.648 -4.938 -3.357 1 96.25 277 ILE B C 1
ATOM 5527 O O . ILE B 1 277 ? -2.404 -5.832 -2.545 1 96.25 277 ILE B O 1
ATOM 5531 N N . PHE B 1 278 ? -3.742 -4.949 -4.004 1 92.94 278 PHE B N 1
ATOM 5532 C CA . PHE B 1 278 ? -4.805 -5.949 -4.012 1 92.94 278 PHE B CA 1
ATOM 5533 C C . PHE B 1 278 ? -5.52 -5.984 -2.664 1 92.94 278 PHE B C 1
ATOM 5535 O O . PHE B 1 278 ? -6.738 -5.816 -2.598 1 92.94 278 PHE B O 1
ATOM 5542 N N . HIS B 1 279 ? -4.762 -6.246 -1.582 1 92.62 279 HIS B N 1
ATOM 5543 C CA . HIS B 1 279 ? -5.309 -6.328 -0.232 1 92.62 279 HIS B CA 1
ATOM 5544 C C . HIS B 1 279 ? -4.488 -5.492 0.745 1 92.62 279 HIS B C 1
ATOM 5546 O O . HIS B 1 279 ? -3.266 -5.406 0.623 1 92.62 279 HIS B O 1
ATOM 5552 N N . CYS B 1 280 ? -5.242 -4.895 1.724 1 97.75 280 CYS B N 1
ATOM 5553 C CA . CYS B 1 280 ? -4.559 -4.285 2.859 1 97.75 280 CYS B CA 1
ATOM 5554 C C . CYS B 1 280 ? -4.32 -5.309 3.965 1 97.75 280 CYS B C 1
ATOM 5556 O O . CYS B 1 280 ? -5 -6.332 4.023 1 97.75 280 CYS B O 1
ATOM 5558 N N . PRO B 1 281 ? -3.291 -5.078 4.863 1 98 281 PRO B N 1
ATOM 5559 C CA . PRO B 1 281 ? -3.057 -6.016 5.961 1 98 281 PRO B CA 1
ATOM 5560 C C . PRO B 1 281 ? -4.305 -6.262 6.805 1 98 281 PRO B C 1
ATOM 5562 O O . PRO B 1 281 ? -4.973 -5.312 7.219 1 98 281 PRO B O 1
ATOM 5565 N N . THR B 1 282 ? -4.602 -7.484 7.137 1 98 282 THR B N 1
ATOM 5566 C CA . THR B 1 282 ? -5.898 -7.91 7.652 1 98 282 THR B CA 1
ATOM 5567 C C . THR B 1 282 ? -6.027 -7.574 9.133 1 98 282 THR B C 1
ATOM 5569 O O . THR B 1 282 ? -7.047 -7.039 9.57 1 98 282 THR B O 1
ATOM 5572 N N . GLN B 1 283 ? -4.996 -7.836 9.969 1 97.31 283 GLN B N 1
ATOM 5573 C CA . GLN B 1 283 ? -5.094 -7.75 11.422 1 97.31 283 GLN B CA 1
ATOM 5574 C C . GLN B 1 283 ? -5.352 -6.316 11.875 1 97.31 283 GLN B C 1
ATOM 5576 O O . GLN B 1 283 ? -6.156 -6.082 12.781 1 97.31 283 GLN B O 1
ATOM 5581 N N . ALA B 1 284 ? -4.637 -5.41 11.234 1 97.75 284 ALA B N 1
ATOM 5582 C CA . ALA B 1 284 ? -4.832 -4.008 11.602 1 97.75 284 ALA B CA 1
ATOM 5583 C C . ALA B 1 284 ? -6.25 -3.547 11.273 1 97.75 284 ALA B C 1
ATOM 5585 O O . ALA B 1 284 ? -6.836 -2.75 12.008 1 97.75 284 ALA B O 1
ATOM 5586 N N . GLN B 1 285 ? -6.812 -3.996 10.156 1 98.75 285 GLN B N 1
ATOM 5587 C CA . GLN B 1 285 ? -8.188 -3.666 9.805 1 98.75 285 GLN B CA 1
ATOM 5588 C C . GLN B 1 285 ? -9.164 -4.176 10.859 1 98.75 285 GLN B C 1
ATOM 5590 O O . GLN B 1 285 ? -10.109 -3.471 11.234 1 98.75 285 GLN B O 1
ATOM 5595 N N . ALA B 1 286 ? -8.93 -5.398 11.32 1 98.5 286 ALA B N 1
ATOM 5596 C CA . ALA B 1 286 ? -9.789 -5.98 12.352 1 98.5 286 ALA B CA 1
ATOM 5597 C C . ALA B 1 286 ? -9.742 -5.156 13.633 1 98.5 286 ALA B C 1
ATOM 5599 O O . ALA B 1 286 ? -10.773 -4.926 14.273 1 98.5 286 ALA B O 1
ATOM 5600 N N . ALA B 1 287 ? -8.57 -4.75 14 1 98.44 287 ALA B N 1
ATOM 5601 C CA . ALA B 1 287 ? -8.406 -3.924 15.195 1 98.44 287 ALA B CA 1
ATOM 5602 C C . ALA B 1 287 ? -9.148 -2.596 15.039 1 98.44 287 ALA B C 1
ATOM 5604 O O . ALA B 1 287 ? -9.852 -2.162 15.953 1 98.44 287 ALA B O 1
ATOM 5605 N N . VAL B 1 288 ? -8.984 -1.942 13.922 1 98.88 288 VAL B N 1
ATOM 5606 C CA . VAL B 1 288 ? -9.602 -0.642 13.68 1 98.88 288 VAL B CA 1
ATOM 5607 C C . VAL B 1 288 ? -11.125 -0.787 13.648 1 98.88 288 VAL B C 1
ATOM 5609 O O . VAL B 1 288 ? -11.844 0.106 14.094 1 98.88 288 VAL B O 1
ATOM 5612 N N . ALA B 1 289 ? -11.602 -1.915 13.07 1 98.88 289 ALA B N 1
ATOM 5613 C CA . ALA B 1 289 ? -13.039 -2.166 13.086 1 98.88 289 ALA B CA 1
ATOM 5614 C C . ALA B 1 289 ? -13.586 -2.127 14.516 1 98.88 289 ALA B C 1
ATOM 5616 O O . ALA B 1 289 ? -14.586 -1.468 14.781 1 98.88 289 ALA B O 1
ATOM 5617 N N . GLN B 1 290 ? -12.914 -2.777 15.422 1 98.56 290 GLN B N 1
ATOM 5618 C CA . GLN B 1 290 ? -13.344 -2.807 16.812 1 98.56 290 GLN B CA 1
ATOM 5619 C C . GLN B 1 290 ? -13.273 -1.416 17.438 1 98.56 290 GLN B C 1
ATOM 5621 O O . GLN B 1 290 ? -14.125 -1.048 18.25 1 98.56 290 GLN B O 1
ATOM 5626 N N . CYS B 1 291 ? -12.25 -0.686 17.094 1 98.81 291 CYS B N 1
ATOM 5627 C CA . CYS B 1 291 ? -12.109 0.672 17.609 1 98.81 291 CYS B CA 1
ATOM 5628 C C . CYS B 1 291 ? -13.297 1.534 17.203 1 98.81 291 CYS B C 1
ATOM 5630 O O . CYS B 1 291 ? -13.859 2.258 18.031 1 98.81 291 CYS B O 1
ATOM 5632 N N . PHE B 1 292 ? -13.711 1.462 15.969 1 98.81 292 PHE B N 1
ATOM 5633 C CA . PHE B 1 292 ? -14.82 2.273 15.492 1 98.81 292 PHE B CA 1
ATOM 5634 C C . PHE B 1 292 ? -16.141 1.783 16.094 1 98.81 292 PHE B C 1
ATOM 5636 O O . PHE B 1 292 ? -17.047 2.58 16.344 1 98.81 292 PHE B O 1
ATOM 5643 N N . GLU B 1 293 ? -16.266 0.467 16.203 1 98.69 293 GLU B N 1
ATOM 5644 C CA . GLU B 1 293 ? -17.453 -0.055 16.875 1 98.69 293 GLU B CA 1
ATOM 5645 C C . GLU B 1 293 ? -17.609 0.518 18.281 1 98.69 293 GLU B C 1
ATOM 5647 O O . GLU B 1 293 ? -18.703 0.909 18.672 1 98.69 293 GLU B O 1
ATOM 5652 N N . ARG B 1 294 ? -16.531 0.557 19 1 98.5 294 ARG B N 1
ATOM 5653 C CA . ARG B 1 294 ? -16.547 1.153 20.328 1 98.5 294 ARG B CA 1
ATOM 5654 C C . ARG B 1 294 ? -16.906 2.633 20.266 1 98.5 294 ARG B C 1
ATOM 5656 O O . ARG B 1 294 ? -17.734 3.109 21.031 1 98.5 294 ARG B O 1
ATOM 5663 N N . GLU B 1 295 ? -16.25 3.365 19.359 1 97.94 295 GLU B N 1
ATOM 5664 C CA . GLU B 1 295 ? -16.5 4.801 19.234 1 97.94 295 GLU B CA 1
ATOM 5665 C C . GLU B 1 295 ? -17.953 5.078 18.844 1 97.94 295 GLU B C 1
ATOM 5667 O O . GLU B 1 295 ? -18.531 6.078 19.25 1 97.94 295 GLU B O 1
ATOM 5672 N N . GLN B 1 296 ? -18.469 4.195 18.031 1 97.44 296 GLN B N 1
ATOM 5673 C CA . GLN B 1 296 ? -19.859 4.352 17.641 1 97.44 296 GLN B CA 1
ATOM 5674 C C . GLN B 1 296 ? -20.781 4.324 18.875 1 97.44 296 GLN B C 1
ATOM 5676 O O . GLN B 1 296 ? -21.766 5.062 18.938 1 97.44 296 GLN B O 1
ATOM 5681 N N . GLN B 1 297 ? -20.453 3.525 19.828 1 97.56 297 GLN B N 1
ATOM 5682 C CA . GLN B 1 297 ? -21.234 3.389 21.047 1 97.56 297 GLN B CA 1
ATOM 5683 C C . GLN B 1 297 ? -21.016 4.574 21.984 1 97.56 297 GLN B C 1
ATOM 5685 O O . GLN B 1 297 ? -21.922 4.953 22.734 1 97.56 297 GLN B O 1
ATOM 5690 N N . HIS B 1 298 ? -19.875 5.172 21.891 1 97.5 298 HIS B N 1
ATOM 5691 C CA . HIS B 1 298 ? -19.5 6.191 22.859 1 97.5 298 HIS B CA 1
ATOM 5692 C C . HIS B 1 298 ? -19.531 7.582 22.234 1 97.5 298 HIS B C 1
ATOM 5694 O O . HIS B 1 298 ? -19.281 8.578 22.906 1 97.5 298 HIS B O 1
ATOM 5700 N N . PHE B 1 299 ? -19.938 7.641 21.047 1 96.62 299 PHE B N 1
ATOM 5701 C CA . PHE B 1 299 ? -19.781 8.875 20.281 1 96.62 299 PHE B CA 1
ATOM 5702 C C . PHE B 1 299 ? -20.531 10.023 20.938 1 96.62 299 PHE B C 1
ATOM 5704 O O . PHE B 1 299 ? -21.719 9.891 21.266 1 96.62 299 PHE B O 1
ATOM 5711 N N . GLY B 1 300 ? -19.828 11.086 21.156 1 93.81 300 GLY B N 1
ATOM 5712 C CA . GLY B 1 300 ? -20.453 12.266 21.734 1 93.81 300 GLY B CA 1
ATOM 5713 C C . GLY B 1 300 ? -20.453 12.25 23.25 1 93.81 300 GLY B C 1
ATOM 5714 O O . GLY B 1 300 ? -20.828 13.234 23.891 1 93.81 300 GLY B O 1
ATOM 5715 N N . GLN B 1 301 ? -20.016 11.188 23.797 1 96.81 301 GLN B N 1
ATOM 5716 C CA . GLN B 1 301 ? -19.953 11.055 25.25 1 96.81 301 GLN B CA 1
ATOM 5717 C C . GLN B 1 301 ? -18.531 11.305 25.766 1 96.81 301 GLN B C 1
ATOM 5719 O O . GLN B 1 301 ? -17.562 11.195 25 1 96.81 301 GLN B O 1
ATOM 5724 N N . PRO B 1 302 ? -18.422 11.617 27.047 1 95.88 302 PRO B N 1
ATOM 5725 C CA . PRO B 1 302 ? -17.094 11.867 27.609 1 95.88 302 PRO B CA 1
ATOM 5726 C C . PRO B 1 302 ? -16.156 10.656 27.5 1 95.88 302 PRO B C 1
ATOM 5728 O O . PRO B 1 302 ? -14.938 10.812 27.531 1 95.88 302 PRO B O 1
ATOM 5731 N N . SER B 1 303 ? -16.766 9.516 27.328 1 97.25 303 SER B N 1
ATOM 5732 C CA . SER B 1 303 ? -15.977 8.289 27.25 1 97.25 303 SER B CA 1
ATOM 5733 C C . SER B 1 303 ? -15.445 8.062 25.844 1 97.25 303 SER B C 1
ATOM 5735 O O . SER B 1 303 ? -14.633 7.164 25.625 1 97.25 303 SER B O 1
ATOM 5737 N N . SER B 1 304 ? -15.859 8.875 24.922 1 98.06 304 SER B N 1
ATOM 5738 C CA . SER B 1 304 ? -15.375 8.766 23.547 1 98.06 304 SER B CA 1
ATOM 5739 C C . SER B 1 304 ? -13.922 9.227 23.438 1 98.06 304 SER B C 1
ATOM 5741 O O . SER B 1 304 ? -13.562 10.281 23.969 1 98.06 304 SER B O 1
ATOM 5743 N N . TYR B 1 305 ? -13.109 8.414 22.781 1 98.38 305 TYR B N 1
ATOM 5744 C CA . TYR B 1 305 ? -11.719 8.789 22.562 1 98.38 305 TYR B CA 1
ATOM 5745 C C . TYR B 1 305 ? -11.625 10.016 21.656 1 98.38 305 TYR B C 1
ATOM 5747 O O . TYR B 1 305 ? -10.695 10.82 21.797 1 98.38 305 TYR B O 1
ATOM 5755 N N . PHE B 1 306 ? -12.609 10.188 20.766 1 97.88 306 PHE B N 1
ATOM 5756 C CA . PHE B 1 306 ? -12.648 11.32 19.844 1 97.88 306 PHE B CA 1
ATOM 5757 C C . PHE B 1 306 ? -12.891 12.625 20.609 1 97.88 306 PHE B C 1
ATOM 5759 O O . PHE B 1 306 ? -12.672 13.711 20.062 1 97.88 306 PHE B O 1
ATOM 5766 N N . LEU B 1 307 ? -13.297 12.547 21.844 1 97 307 LEU B N 1
ATOM 5767 C CA . LEU B 1 307 ? -13.414 13.719 22.703 1 97 307 LEU B CA 1
ATOM 5768 C C . LEU B 1 307 ? -12.219 13.812 23.656 1 97 307 LEU B C 1
ATOM 5770 O O . LEU B 1 307 ? -11.758 14.914 23.969 1 97 307 LEU B O 1
ATOM 5774 N N . GLN B 1 308 ? -11.703 12.695 24.078 1 97.44 308 GLN B N 1
ATOM 5775 C CA . GLN B 1 308 ? -10.633 12.656 25.078 1 97.44 308 GLN B CA 1
ATOM 5776 C C . GLN B 1 308 ? -9.305 13.117 24.469 1 97.44 308 GLN B C 1
ATOM 5778 O O . GLN B 1 308 ? -8.57 13.883 25.094 1 97.44 308 GLN B O 1
ATOM 5783 N N . LEU B 1 309 ? -9.031 12.641 23.312 1 97 309 LEU B N 1
ATOM 5784 C CA . LEU B 1 309 ? -7.73 12.938 22.719 1 97 309 LEU B CA 1
ATOM 5785 C C . LEU B 1 309 ? -7.562 14.43 22.484 1 97 309 LEU B C 1
ATOM 5787 O O . LEU B 1 309 ? -6.562 15.023 22.891 1 97 309 LEU B O 1
ATOM 5791 N N . PRO B 1 310 ? -8.555 15.102 21.812 1 97.25 310 PRO B N 1
ATOM 5792 C CA . PRO B 1 310 ? -8.367 16.531 21.594 1 97.25 310 PRO B CA 1
ATOM 5793 C C . PRO B 1 310 ? -8.273 17.328 22.891 1 97.25 310 PRO B C 1
ATOM 5795 O O . PRO B 1 310 ? -7.547 18.312 22.969 1 97.25 310 PRO B O 1
ATOM 5798 N N . GLN B 1 311 ? -8.945 16.891 23.906 1 96.94 311 GLN B N 1
ATOM 5799 C CA . GLN B 1 311 ? -8.844 17.562 25.203 1 96.94 311 GLN B CA 1
ATOM 5800 C C . GLN B 1 311 ? -7.434 17.453 25.766 1 96.94 311 GLN B C 1
ATOM 5802 O O . GLN B 1 311 ? -6.879 18.438 26.266 1 96.94 311 GLN B O 1
ATOM 5807 N N . ALA B 1 312 ? -6.898 16.312 25.688 1 97.12 312 ALA B N 1
ATOM 5808 C CA . ALA B 1 312 ? -5.543 16.078 26.188 1 97.12 312 ALA B CA 1
ATOM 5809 C C . ALA B 1 312 ? -4.52 16.844 25.344 1 97.12 312 ALA B C 1
ATOM 5811 O O . ALA B 1 312 ? -3.564 17.406 25.875 1 97.12 312 ALA B O 1
ATOM 5812 N N . MET B 1 313 ? -4.699 16.859 24.047 1 97.38 313 MET B N 1
ATOM 5813 C CA . MET B 1 313 ? -3.723 17.469 23.141 1 97.38 313 MET B CA 1
ATOM 5814 C C . MET B 1 313 ? -3.811 18.984 23.203 1 97.38 313 MET B C 1
ATOM 5816 O O . MET B 1 313 ? -2.822 19.672 22.953 1 97.38 313 MET B O 1
ATOM 5820 N N . GLU B 1 314 ? -4.996 19.453 23.547 1 97.31 314 GLU B N 1
ATOM 5821 C CA . GLU B 1 314 ? -5.125 20.906 23.766 1 97.31 314 GLU B CA 1
ATOM 5822 C C . GLU B 1 314 ? -4.195 21.375 24.875 1 97.31 314 GLU B C 1
ATOM 5824 O O . GLU B 1 314 ? -3.576 22.438 24.75 1 97.31 314 GLU B O 1
ATOM 5829 N N . LEU B 1 315 ? -4.059 20.625 25.922 1 97.5 315 LEU B N 1
ATOM 5830 C CA . LEU B 1 315 ? -3.146 20.938 27 1 97.5 315 LEU B CA 1
ATOM 5831 C C . LEU B 1 315 ? -1.7 20.938 26.531 1 97.5 315 LEU B C 1
ATOM 5833 O O . LEU B 1 315 ? -0.914 21.812 26.891 1 97.5 315 LEU B O 1
ATOM 5837 N N . ASN B 1 316 ? -1.357 19.906 25.75 1 97.94 316 ASN B N 1
ATOM 5838 C CA . ASN B 1 316 ? -0.018 19.828 25.188 1 97.94 316 ASN B CA 1
ATOM 5839 C C . ASN B 1 316 ? 0.276 21.016 24.266 1 97.94 316 ASN B C 1
ATOM 5841 O O . ASN B 1 316 ? 1.375 21.562 24.297 1 97.94 316 ASN B O 1
ATOM 5845 N N . ARG B 1 317 ? -0.705 21.344 23.422 1 97.75 317 ARG B N 1
ATOM 5846 C CA . ARG B 1 317 ? -0.588 22.5 22.531 1 97.75 317 ARG B CA 1
ATOM 5847 C C . ARG B 1 317 ? -0.289 23.766 23.328 1 97.75 317 ARG B C 1
ATOM 5849 O O . ARG B 1 317 ? 0.642 24.5 23 1 97.75 317 ARG B O 1
ATOM 5856 N N . ASP B 1 318 ? -1.035 24 24.406 1 97.25 318 ASP B N 1
ATOM 5857 C CA . ASP B 1 318 ? -0.883 25.203 25.219 1 97.25 318 ASP B CA 1
ATOM 5858 C C . ASP B 1 318 ? 0.468 25.219 25.938 1 97.25 318 ASP B C 1
ATOM 5860 O O . ASP B 1 318 ? 1.08 26.281 26.094 1 97.25 318 ASP B O 1
ATOM 5864 N N . HIS B 1 319 ? 0.845 24.047 26.391 1 97.81 319 HIS B N 1
ATOM 5865 C CA . HIS B 1 319 ? 2.178 23.938 26.969 1 97.81 319 HIS B CA 1
ATOM 5866 C C . HIS B 1 319 ? 3.252 24.344 25.969 1 97.81 319 HIS B C 1
ATOM 5868 O O . HIS B 1 319 ? 4.137 25.141 26.297 1 97.81 319 HIS B O 1
ATOM 5874 N N . MET B 1 320 ? 3.203 23.828 24.781 1 97.56 320 MET B N 1
ATOM 5875 C CA . MET B 1 320 ? 4.191 24.141 23.75 1 97.56 320 MET B CA 1
ATOM 5876 C C . MET B 1 320 ? 4.145 25.625 23.406 1 97.56 320 MET B C 1
ATOM 5878 O O . MET B 1 320 ? 5.188 26.25 23.203 1 97.56 320 MET B O 1
ATOM 5882 N N . ILE B 1 321 ? 2.963 26.172 23.312 1 96.31 321 ILE B N 1
ATOM 5883 C CA . ILE B 1 321 ? 2.795 27.594 23.031 1 96.31 321 ILE B CA 1
ATOM 5884 C C . ILE B 1 321 ? 3.535 28.438 24.062 1 96.31 321 ILE B C 1
ATOM 5886 O O . ILE B 1 321 ? 4.328 29.312 23.719 1 96.31 321 ILE B O 1
ATOM 5890 N N . ARG B 1 322 ? 3.309 28.141 25.297 1 96.19 322 ARG B N 1
ATOM 5891 C CA . ARG B 1 322 ? 3.963 28.875 26.375 1 96.19 322 ARG B CA 1
ATOM 5892 C C . ARG B 1 322 ? 5.48 28.75 26.281 1 96.19 322 ARG B C 1
ATOM 5894 O O . ARG B 1 322 ? 6.207 29.734 26.438 1 96.19 322 ARG B O 1
ATOM 5901 N N . SER B 1 323 ? 5.895 27.562 26.047 1 96.44 323 SER B N 1
ATOM 5902 C CA . SER B 1 323 ? 7.324 27.281 26 1 96.44 323 SER B CA 1
ATOM 5903 C C . SER B 1 323 ? 7.992 28.016 24.844 1 96.44 323 SER B C 1
ATOM 5905 O O . SER B 1 323 ? 9.031 28.656 25.016 1 96.44 323 SER B O 1
ATOM 5907 N N . LEU B 1 324 ? 7.434 27.922 23.672 1 94.94 324 LEU B N 1
ATOM 5908 C CA . LEU B 1 324 ? 8.023 28.547 22.5 1 94.94 324 LEU B CA 1
ATOM 5909 C C . LEU B 1 324 ? 7.957 30.078 22.609 1 94.94 324 LEU B C 1
ATOM 5911 O O . LEU B 1 324 ? 8.875 30.766 22.172 1 94.94 324 LEU B O 1
ATOM 5915 N N . GLN B 1 325 ? 6.918 30.547 23.172 1 92.31 325 GLN B N 1
ATOM 5916 C CA . GLN B 1 325 ? 6.797 31.984 23.391 1 92.31 325 GLN B CA 1
ATOM 5917 C C . GLN B 1 325 ? 7.871 32.5 24.344 1 92.31 325 GLN B C 1
ATOM 5919 O O . GLN B 1 325 ? 8.336 33.625 24.219 1 92.31 325 GLN B O 1
ATOM 5924 N N . SER B 1 326 ? 8.234 31.688 25.266 1 91.56 326 SER B N 1
ATOM 5925 C CA . SER B 1 326 ? 9.203 32.094 26.281 1 91.56 326 SER B CA 1
ATOM 5926 C C . SER B 1 326 ? 10.562 32.406 25.656 1 91.56 326 SER B C 1
ATOM 5928 O O . SER B 1 326 ? 11.383 33.094 26.25 1 91.56 326 SER B O 1
ATOM 5930 N N . VAL B 1 327 ? 10.773 31.891 24.453 1 89.56 327 VAL B N 1
ATOM 5931 C CA . VAL B 1 327 ? 12.055 32.156 23.812 1 89.56 327 VAL B CA 1
ATOM 5932 C C . VAL B 1 327 ? 11.867 33.156 22.672 1 89.56 327 VAL B C 1
ATOM 5934 O O . VAL B 1 327 ? 12.727 33.281 21.797 1 89.56 327 VAL B O 1
ATOM 5937 N N . GLY B 1 328 ? 10.75 33.75 22.594 1 85.81 328 GLY B N 1
ATOM 5938 C CA . GLY B 1 328 ? 10.539 34.906 21.719 1 85.81 328 GLY B CA 1
ATOM 5939 C C . GLY B 1 328 ? 9.891 34.531 20.406 1 85.81 328 GLY B C 1
ATOM 5940 O O . GLY B 1 328 ? 9.789 35.375 19.5 1 85.81 328 GLY B O 1
ATOM 5941 N N . LEU B 1 329 ? 9.414 33.344 20.297 1 89.38 329 LEU B N 1
ATOM 5942 C CA . LEU B 1 329 ? 8.766 32.969 19.047 1 89.38 329 LEU B CA 1
ATOM 5943 C C . LEU B 1 329 ? 7.316 33.406 19.016 1 89.38 329 LEU B C 1
ATOM 5945 O O . LEU B 1 329 ? 6.625 33.375 20.047 1 89.38 329 LEU B O 1
ATOM 5949 N N . LYS B 1 330 ? 6.988 33.969 17.875 1 90.38 330 LYS B N 1
ATOM 5950 C CA . LYS B 1 330 ? 5.586 34.281 17.625 1 90.38 330 LYS B CA 1
ATOM 5951 C C . LYS B 1 330 ? 4.863 33.094 17 1 90.38 330 LYS B C 1
ATOM 5953 O O . LYS B 1 330 ? 5.395 32.438 16.109 1 90.38 330 LYS B O 1
ATOM 5958 N N . LEU B 1 331 ? 3.695 32.781 17.547 1 93.44 331 LEU B N 1
ATOM 5959 C CA . LEU B 1 331 ? 3.047 31.547 17.156 1 93.44 331 LEU B CA 1
ATOM 5960 C C . LEU B 1 331 ? 1.658 31.812 16.578 1 93.44 331 LEU B C 1
ATOM 5962 O O . LEU B 1 331 ? 1.044 32.844 16.891 1 93.44 331 LEU B O 1
ATOM 5966 N N . TRP B 1 332 ? 1.27 30.984 15.672 1 92.12 332 TRP B N 1
ATOM 5967 C CA . TRP B 1 332 ? -0.127 30.875 15.266 1 92.12 332 TRP B CA 1
ATOM 5968 C C . TRP B 1 332 ? -0.834 29.781 16.078 1 92.12 332 TRP B C 1
ATOM 5970 O O . TRP B 1 332 ? -0.419 28.625 16.062 1 92.12 332 TRP B O 1
ATOM 5980 N N . ILE B 1 333 ? -1.888 30.203 16.766 1 93 333 ILE B N 1
ATOM 5981 C CA . ILE B 1 333 ? -2.619 29.234 17.578 1 93 333 ILE B CA 1
ATOM 5982 C C . ILE B 1 333 ? -3.334 28.234 16.672 1 93 333 ILE B C 1
ATOM 5984 O O . ILE B 1 333 ? -4.148 28.625 15.828 1 93 333 ILE B O 1
ATOM 5988 N N . SER B 1 334 ? -3.047 26.984 16.797 1 95.81 334 SER B N 1
ATOM 5989 C CA . SER B 1 334 ? -3.645 25.938 15.984 1 95.81 334 SER B CA 1
ATOM 5990 C C . SER B 1 334 ? -5.09 25.672 16.391 1 95.81 334 SER B C 1
ATOM 5992 O O . SER B 1 334 ? -5.383 25.484 17.578 1 95.81 334 SER B O 1
ATOM 5994 N N . GLN B 1 335 ? -5.98 25.609 15.406 1 96.75 335 GLN B N 1
ATOM 5995 C CA . GLN B 1 335 ? -7.371 25.266 15.656 1 96.75 335 GLN B CA 1
ATOM 5996 C C . GLN B 1 335 ? -7.586 23.75 15.531 1 96.75 335 GLN B C 1
ATOM 5998 O O . GLN B 1 335 ? -8.594 23.219 16 1 96.75 335 GLN B O 1
ATOM 6003 N N . GLY B 1 336 ? -6.648 23.078 14.906 1 97.75 336 GLY B N 1
ATOM 6004 C CA . GLY B 1 336 ? -6.777 21.641 14.719 1 97.75 336 GLY B CA 1
ATOM 6005 C C . GLY B 1 336 ? -5.488 20.984 14.273 1 97.75 336 GLY B C 1
ATOM 6006 O O . GLY B 1 336 ? -4.453 21.641 14.148 1 97.75 336 GLY B O 1
ATOM 6007 N N . SER B 1 337 ? -5.535 19.656 14.094 1 98.12 337 SER B N 1
ATOM 6008 C CA . SER B 1 337 ? -4.434 18.812 13.633 1 98.12 337 SER B CA 1
ATOM 6009 C C . SER B 1 337 ? -3.42 18.578 14.75 1 98.12 337 SER B C 1
ATOM 6011 O O . SER B 1 337 ? -3.766 18.625 15.93 1 98.12 337 SER B O 1
ATOM 6013 N N . TYR B 1 338 ? -2.189 18.234 14.367 1 97.88 338 TYR B N 1
ATOM 6014 C CA . TYR B 1 338 ? -1.089 17.922 15.266 1 97.88 338 TYR B CA 1
ATOM 6015 C C . TYR B 1 338 ? -0.164 19.109 15.445 1 97.88 338 TYR B C 1
ATOM 6017 O O . TYR B 1 338 ? 0.81 19.047 16.203 1 97.88 338 TYR B O 1
ATOM 6025 N N . PHE B 1 339 ? -0.46 20.312 14.805 1 97.94 339 PHE B N 1
ATOM 6026 C CA . PHE B 1 339 ? 0.715 21.125 14.5 1 97.94 339 PHE B CA 1
ATOM 6027 C C . PHE B 1 339 ? 0.497 22.578 14.914 1 97.94 339 PHE B C 1
ATOM 6029 O O . PHE B 1 339 ? -0.643 23.016 15.07 1 97.94 339 PHE B O 1
ATOM 6036 N N . LEU B 1 340 ? 1.632 23.156 15.188 1 95.19 340 LEU B N 1
ATOM 6037 C CA . LEU B 1 340 ? 1.736 24.562 15.531 1 95.19 340 LEU B CA 1
ATOM 6038 C C . LEU B 1 340 ? 2.811 25.25 14.688 1 95.19 340 LEU B C 1
ATOM 6040 O O . LEU B 1 340 ? 3.875 24.672 14.445 1 95.19 340 LEU B O 1
ATOM 6044 N N . ILE B 1 341 ? 2.5 26.484 14.211 1 96.31 341 ILE B N 1
ATOM 6045 C CA . ILE B 1 341 ? 3.445 27.219 13.375 1 96.31 341 ILE B CA 1
ATOM 6046 C C . ILE B 1 341 ? 4.082 28.344 14.18 1 96.31 341 ILE B C 1
ATOM 6048 O O . ILE B 1 341 ? 3.387 29.094 14.859 1 96.31 341 ILE B O 1
ATOM 6052 N N . ALA B 1 342 ? 5.367 28.438 14.086 1 95.88 342 ALA B N 1
ATOM 6053 C CA . ALA B 1 342 ? 6.129 29.531 14.695 1 95.88 342 ALA B CA 1
ATOM 6054 C C . ALA B 1 342 ? 6.719 30.453 13.633 1 95.88 342 ALA B C 1
ATOM 6056 O O . ALA B 1 342 ? 7.242 29.984 12.617 1 95.88 342 ALA B O 1
ATOM 6057 N N . ASP B 1 343 ? 6.559 31.703 13.82 1 94.31 343 ASP B N 1
ATOM 6058 C CA . ASP B 1 343 ? 7.184 32.719 12.984 1 94.31 343 ASP B CA 1
ATOM 6059 C C . ASP B 1 343 ? 8.602 33.031 13.461 1 94.31 343 ASP B C 1
ATOM 6061 O O . ASP B 1 343 ? 8.797 33.5 14.594 1 94.31 343 ASP B O 1
ATOM 6065 N N . ILE B 1 344 ? 9.602 32.844 12.617 1 94.06 344 ILE B N 1
ATOM 6066 C CA . ILE B 1 344 ? 10.984 33.031 13.023 1 94.06 344 ILE B CA 1
ATOM 6067 C C . ILE B 1 344 ? 11.555 34.281 12.336 1 94.06 344 ILE B C 1
ATOM 6069 O O . ILE B 1 344 ? 12.766 34.375 12.133 1 94.06 344 ILE B O 1
ATOM 6073 N N . SER B 1 345 ? 10.742 35.188 11.852 1 92.56 345 SER B N 1
ATOM 6074 C CA . SER B 1 345 ? 11.18 36.406 11.156 1 92.56 345 SER B CA 1
ATOM 6075 C C . SER B 1 345 ? 12.164 37.188 12.008 1 92.56 345 SER B C 1
ATOM 6077 O O . SER B 1 345 ? 13.133 37.75 11.484 1 92.56 345 SER B O 1
ATOM 6079 N N . ASP B 1 346 ? 11.906 37.281 13.289 1 91.19 346 ASP B N 1
ATOM 6080 C CA . ASP B 1 346 ? 12.789 38 14.18 1 91.19 346 ASP B CA 1
ATOM 6081 C C . ASP B 1 346 ? 14.172 37.344 14.25 1 91.19 346 ASP B C 1
ATOM 6083 O O . ASP B 1 346 ? 15.188 38.062 14.32 1 91.19 346 ASP B O 1
ATOM 6087 N N . PHE B 1 347 ? 14.195 36.125 14.188 1 90.69 347 PHE B N 1
ATOM 6088 C CA . PHE B 1 347 ? 15.461 35.406 14.188 1 90.69 347 PHE B CA 1
ATOM 6089 C C . PHE B 1 347 ? 16.188 35.594 12.859 1 90.69 347 PHE B C 1
ATOM 6091 O O . PHE B 1 347 ? 17.422 35.656 12.828 1 90.69 347 PHE B O 1
ATOM 6098 N N . LYS B 1 348 ? 15.367 35.531 11.852 1 90.69 348 LYS B N 1
ATOM 6099 C CA . LYS B 1 348 ? 15.953 35.75 10.531 1 90.69 348 LYS B CA 1
ATOM 6100 C C . LYS B 1 348 ? 16.703 37.062 10.469 1 90.69 348 LYS B C 1
ATOM 6102 O O . LYS B 1 348 ? 17.781 37.156 9.875 1 90.69 348 LYS B O 1
ATOM 6107 N N . SER B 1 349 ? 16.25 38.062 11.094 1 90.94 349 SER B N 1
ATOM 6108 C CA . SER B 1 349 ? 16.875 39.406 11.148 1 90.94 349 SER B CA 1
ATOM 6109 C C . SER B 1 349 ? 18.141 39.375 12.016 1 90.94 349 SER B C 1
ATOM 6111 O O . SER B 1 349 ? 19.141 40 11.688 1 90.94 349 SER B O 1
ATOM 6113 N N . LYS B 1 350 ? 18.094 38.594 13.008 1 90.31 350 LYS B N 1
ATOM 6114 C CA . LYS B 1 350 ? 19.188 38.562 13.984 1 90.31 350 LYS B CA 1
ATOM 6115 C C . LYS B 1 350 ? 20.281 37.594 13.539 1 90.31 350 LYS B C 1
ATOM 6117 O O . LYS B 1 350 ? 21.453 37.781 13.867 1 90.31 350 LYS B O 1
ATOM 6122 N N . MET B 1 351 ? 19.812 36.562 12.797 1 91.12 351 MET B N 1
ATOM 6123 C CA . MET B 1 351 ? 20.734 35.531 12.328 1 91.12 351 MET B CA 1
ATOM 6124 C C . MET B 1 351 ? 20.594 35.312 10.82 1 91.12 351 MET B C 1
ATOM 6126 O O . MET B 1 351 ? 20.25 34.219 10.367 1 91.12 351 MET B O 1
ATOM 6130 N N . PRO B 1 352 ? 21.062 36.312 10.109 1 88.94 352 PRO B N 1
ATOM 6131 C CA . PRO B 1 352 ? 20.828 36.25 8.664 1 88.94 352 PRO B CA 1
ATOM 6132 C C . PRO B 1 352 ? 21.75 35.25 7.961 1 88.94 352 PRO B C 1
ATOM 6134 O O . PRO B 1 352 ? 21.422 34.781 6.871 1 88.94 352 PRO B O 1
ATOM 6137 N N . ASP B 1 353 ? 22.859 34.938 8.641 1 90.81 353 ASP B N 1
ATOM 6138 C CA . ASP B 1 353 ? 23.859 34.125 7.973 1 90.81 353 ASP B CA 1
ATOM 6139 C C . ASP B 1 353 ? 23.922 32.719 8.586 1 90.81 353 ASP B C 1
ATOM 6141 O O . ASP B 1 353 ? 24.641 32.469 9.547 1 90.81 353 ASP B O 1
ATOM 6145 N N . LEU B 1 354 ? 23.047 31.875 8.141 1 93.69 354 LEU B N 1
ATOM 6146 C CA . LEU B 1 354 ? 23.078 30.469 8.516 1 93.69 354 LEU B CA 1
ATOM 6147 C C . LEU B 1 354 ? 23.75 29.625 7.43 1 93.69 354 LEU B C 1
ATOM 6149 O O . LEU B 1 354 ? 23.703 29.984 6.25 1 93.69 354 LEU B O 1
ATOM 6153 N N . PRO B 1 355 ? 24.422 28.578 7.832 1 90.94 355 PRO B N 1
ATOM 6154 C CA . PRO B 1 355 ? 25 27.703 6.812 1 90.94 355 PRO B CA 1
ATOM 6155 C C . PRO B 1 355 ? 23.953 27.094 5.879 1 90.94 355 PRO B C 1
ATOM 6157 O O . PRO B 1 355 ? 22.781 26.984 6.25 1 90.94 355 PRO B O 1
ATOM 6160 N N . GLY B 1 356 ? 24.406 26.719 4.688 1 91.06 356 GLY B N 1
ATOM 6161 C CA . GLY B 1 356 ? 23.531 26.109 3.699 1 91.06 356 GLY B CA 1
ATOM 6162 C C . GLY B 1 356 ? 23.703 26.703 2.312 1 91.06 356 GLY B C 1
ATOM 6163 O O . GLY B 1 356 ? 24.469 27.641 2.123 1 91.06 356 GLY B O 1
ATOM 6164 N N . ALA B 1 357 ? 23.031 26.062 1.383 1 89.44 357 ALA B N 1
ATOM 6165 C CA . ALA B 1 357 ? 23.094 26.547 0.007 1 89.44 357 ALA B CA 1
ATOM 6166 C C . ALA B 1 357 ? 22.406 27.906 -0.132 1 89.44 357 ALA B C 1
ATOM 6168 O O . ALA B 1 357 ? 21.453 28.188 0.602 1 89.44 357 ALA B O 1
ATOM 6169 N N . GLU B 1 358 ? 22.891 28.734 -1.042 1 86.19 358 GLU B N 1
ATOM 6170 C CA . GLU B 1 358 ? 22.359 30.094 -1.233 1 86.19 358 GLU B CA 1
ATOM 6171 C C . GLU B 1 358 ? 20.891 30.062 -1.599 1 86.19 358 GLU B C 1
ATOM 6173 O O . GLU B 1 358 ? 20.125 30.938 -1.191 1 86.19 358 GLU B O 1
ATOM 6178 N N . ASP B 1 359 ? 20.484 29.062 -2.277 1 89.5 359 ASP B N 1
ATOM 6179 C CA . ASP B 1 359 ? 19.125 29.016 -2.77 1 89.5 359 ASP B CA 1
ATOM 6180 C C . ASP B 1 359 ? 18.219 28.234 -1.817 1 89.5 359 ASP B C 1
ATOM 6182 O O . ASP B 1 359 ? 17.016 28.109 -2.047 1 89.5 359 ASP B O 1
ATOM 6186 N N . GLU B 1 360 ? 18.781 27.797 -0.734 1 93.19 360 GLU B N 1
ATOM 6187 C CA . GLU B 1 360 ? 17.984 27.078 0.257 1 93.19 360 GLU B CA 1
ATOM 6188 C C . GLU B 1 360 ? 17.141 28.031 1.093 1 93.19 360 GLU B C 1
ATOM 6190 O O . GLU B 1 360 ? 17.641 29.047 1.589 1 93.19 360 GLU B O 1
ATOM 6195 N N . PRO B 1 361 ? 15.867 27.781 1.269 1 96 361 PRO B N 1
ATOM 6196 C CA . PRO B 1 361 ? 15.008 28.656 2.074 1 96 361 PRO B CA 1
ATOM 6197 C C . PRO B 1 361 ? 15.531 28.859 3.496 1 96 361 PRO B C 1
ATOM 6199 O O . PRO B 1 361 ? 16.062 27.922 4.09 1 96 361 PRO B O 1
ATOM 6202 N N . TYR B 1 362 ? 15.414 30.016 4.051 1 96.62 362 TYR B N 1
ATOM 6203 C CA . TYR B 1 362 ? 15.977 30.359 5.352 1 96.62 362 TYR B CA 1
ATOM 6204 C C . TYR B 1 362 ? 15.469 29.422 6.434 1 96.62 362 TYR B C 1
ATOM 6206 O O . TYR B 1 362 ? 16.234 29 7.309 1 96.62 362 TYR B O 1
ATOM 6214 N N . ASP B 1 363 ? 14.188 29.156 6.391 1 97.12 363 ASP B N 1
ATOM 6215 C CA . ASP B 1 363 ? 13.617 28.312 7.441 1 97.12 363 ASP B CA 1
ATOM 6216 C C . ASP B 1 363 ? 14.203 26.906 7.395 1 97.12 363 ASP B C 1
ATOM 6218 O O . ASP B 1 363 ? 14.328 26.234 8.422 1 97.12 363 ASP B O 1
ATOM 6222 N N . ARG B 1 364 ? 14.547 26.406 6.234 1 96 364 ARG B N 1
ATOM 6223 C CA . ARG B 1 364 ? 15.203 25.109 6.137 1 96 364 ARG B CA 1
ATOM 6224 C C . ARG B 1 364 ? 16.578 25.141 6.781 1 96 364 ARG B C 1
ATOM 6226 O O . ARG B 1 364 ? 16.953 24.219 7.516 1 96 364 ARG B O 1
ATOM 6233 N N . ARG B 1 365 ? 17.328 26.156 6.512 1 96 365 ARG B N 1
ATOM 6234 C CA . ARG B 1 365 ? 18.641 26.344 7.148 1 96 365 ARG B CA 1
ATOM 6235 C C . ARG B 1 365 ? 18.484 26.5 8.656 1 96 365 ARG B C 1
ATOM 6237 O O . ARG B 1 365 ? 19.297 25.953 9.422 1 96 365 ARG B O 1
ATOM 6244 N N . PHE B 1 366 ? 17.5 27.234 9.016 1 96.06 366 PHE B N 1
ATOM 6245 C CA . PHE B 1 366 ? 17.234 27.453 10.43 1 96.06 366 PHE B CA 1
ATOM 6246 C C . PHE B 1 366 ? 16.875 26.141 11.117 1 96.06 366 PHE B C 1
ATOM 6248 O O . PHE B 1 366 ? 17.328 25.875 12.234 1 96.06 366 PHE B O 1
ATOM 6255 N N . ALA B 1 367 ? 16.016 25.328 10.539 1 96.44 367 ALA B N 1
ATOM 6256 C CA . ALA B 1 367 ? 15.633 24.031 11.094 1 96.44 367 ALA B CA 1
ATOM 6257 C C . ALA B 1 367 ? 16.859 23.141 11.289 1 96.44 367 ALA B C 1
ATOM 6259 O O . ALA B 1 367 ? 16.984 22.453 12.305 1 96.44 367 ALA B O 1
ATOM 6260 N N . LYS B 1 368 ? 17.75 23.141 10.297 1 95.5 368 LYS B N 1
ATOM 6261 C CA . LYS B 1 368 ? 18.984 22.391 10.43 1 95.5 368 LYS B CA 1
ATOM 6262 C C . LYS B 1 368 ? 19.828 22.906 11.586 1 95.5 368 LYS B C 1
ATOM 6264 O O . LYS B 1 368 ? 20.406 22.125 12.344 1 95.5 368 LYS B O 1
ATOM 6269 N N . TRP B 1 369 ? 19.953 24.219 11.664 1 94.44 369 TRP B N 1
ATOM 6270 C CA . TRP B 1 369 ? 20.672 24.828 12.781 1 94.44 369 TRP B CA 1
ATOM 6271 C C . TRP B 1 369 ? 20.062 24.406 14.117 1 94.44 369 TRP B C 1
ATOM 6273 O O . TRP B 1 369 ? 20.797 24.094 15.062 1 94.44 369 TRP B O 1
ATOM 6283 N N . MET B 1 370 ? 18.734 24.453 14.219 1 95.25 370 MET B N 1
ATOM 6284 C CA . MET B 1 370 ? 18.031 24.047 15.438 1 95.25 370 MET B CA 1
ATOM 6285 C C . MET B 1 370 ? 18.359 22.609 15.82 1 95.25 370 MET B C 1
ATOM 6287 O O . MET B 1 370 ? 18.578 22.312 17 1 95.25 370 MET B O 1
ATOM 6291 N N . ILE B 1 371 ? 18.391 21.688 14.852 1 95.44 371 ILE B N 1
ATOM 6292 C CA . ILE B 1 371 ? 18.719 20.297 15.086 1 95.44 371 ILE B CA 1
ATOM 6293 C C . ILE B 1 371 ? 20.141 20.172 15.617 1 95.44 371 ILE B C 1
ATOM 6295 O O . ILE B 1 371 ? 20.375 19.531 16.656 1 95.44 371 ILE B O 1
ATOM 6299 N N . LYS B 1 372 ? 21.062 20.828 14.984 1 93.62 372 LYS B N 1
ATOM 6300 C CA . LYS B 1 372 ? 22.484 20.672 15.266 1 93.62 372 LYS B CA 1
ATOM 6301 C C . LYS B 1 372 ? 22.875 21.359 16.562 1 93.62 372 LYS B C 1
ATOM 6303 O O . LYS B 1 372 ? 23.688 20.844 17.344 1 93.62 372 LYS B O 1
ATOM 6308 N N . ASN B 1 373 ? 22.281 22.516 16.828 1 92.38 373 ASN B N 1
ATOM 6309 C CA . ASN B 1 373 ? 22.766 23.359 17.906 1 92.38 373 ASN B CA 1
ATOM 6310 C C . ASN B 1 373 ? 21.859 23.297 19.125 1 92.38 373 ASN B C 1
ATOM 6312 O O . ASN B 1 373 ? 22.312 23.484 20.25 1 92.38 373 ASN B O 1
ATOM 6316 N N . MET B 1 374 ? 20.625 23.078 18.859 1 93.31 374 MET B N 1
ATOM 6317 C CA . MET B 1 374 ? 19.672 23.156 19.969 1 93.31 374 MET B CA 1
ATOM 6318 C C . MET B 1 374 ? 19.109 21.781 20.297 1 93.31 374 MET B C 1
ATOM 6320 O O . MET B 1 374 ? 18.484 21.594 21.344 1 93.31 374 MET B O 1
ATOM 6324 N N . GLY B 1 375 ? 19.266 20.828 19.406 1 95.75 375 GLY B N 1
ATOM 6325 C CA . GLY B 1 375 ? 18.703 19.5 19.609 1 95.75 375 GLY B CA 1
ATOM 6326 C C . GLY B 1 375 ? 17.188 19.469 19.516 1 95.75 375 GLY B C 1
ATOM 6327 O O . GLY B 1 375 ? 16.531 18.766 20.281 1 95.75 375 GLY B O 1
ATOM 6328 N N . LEU B 1 376 ? 16.672 20.344 18.75 1 96.75 376 LEU B N 1
ATOM 6329 C CA . LEU B 1 376 ? 15.227 20.422 18.516 1 96.75 376 LEU B CA 1
ATOM 6330 C C . LEU B 1 376 ? 14.891 20.234 17.047 1 96.75 376 LEU B C 1
ATOM 6332 O O . LEU B 1 376 ? 15.516 20.859 16.188 1 96.75 376 LEU B O 1
ATOM 6336 N N . VAL B 1 377 ? 14 19.328 16.812 1 97.19 377 VAL B N 1
ATOM 6337 C CA . VAL B 1 377 ? 13.602 19.094 15.422 1 97.19 377 VAL B CA 1
ATOM 6338 C C . VAL B 1 377 ? 12.281 19.797 15.141 1 97.19 377 VAL B C 1
ATOM 6340 O O . VAL B 1 377 ? 11.281 19.547 15.82 1 97.19 377 VAL B O 1
ATOM 6343 N N . GLY B 1 378 ? 12.211 20.688 14.281 1 97.31 378 GLY B N 1
ATOM 6344 C CA . GLY B 1 378 ? 11.047 21.281 13.625 1 97.31 378 GLY B CA 1
ATOM 6345 C C . GLY B 1 378 ? 11.102 21.172 12.117 1 97.31 378 GLY B C 1
ATOM 6346 O O . GLY B 1 378 ? 12.133 20.797 11.555 1 97.31 378 GLY B O 1
ATOM 6347 N N . ILE B 1 379 ? 10.023 21.453 11.461 1 97.56 379 ILE B N 1
ATOM 6348 C CA . ILE B 1 379 ? 9.961 21.297 10.008 1 97.56 379 ILE B CA 1
ATOM 6349 C C . ILE B 1 379 ? 9.805 22.656 9.344 1 97.56 379 ILE B C 1
ATOM 6351 O O . ILE B 1 379 ? 8.938 23.453 9.734 1 97.56 379 ILE B O 1
ATOM 6355 N N . PRO B 1 380 ? 10.703 22.984 8.383 1 97.19 380 PRO B N 1
ATOM 6356 C CA . PRO B 1 380 ? 10.531 24.234 7.652 1 97.19 380 PRO B CA 1
ATOM 6357 C C . PRO B 1 380 ? 9.219 24.297 6.875 1 97.19 380 PRO B C 1
ATOM 6359 O O . PRO B 1 380 ? 8.922 23.391 6.09 1 97.19 380 PRO B O 1
ATOM 6362 N N . VAL B 1 381 ? 8.445 25.328 7.016 1 97 381 VAL B N 1
ATOM 6363 C CA . VAL B 1 381 ? 7.121 25.422 6.418 1 97 381 VAL B CA 1
ATOM 6364 C C . VAL B 1 381 ? 7.25 25.656 4.914 1 97 381 VAL B C 1
ATOM 6366 O O . VAL B 1 381 ? 6.336 25.344 4.148 1 97 381 VAL B O 1
ATOM 6369 N N . SER B 1 382 ? 8.406 26.234 4.496 1 96.5 382 SER B N 1
ATOM 6370 C CA . SER B 1 382 ? 8.625 26.453 3.07 1 96.5 382 SER B CA 1
ATOM 6371 C C . SER B 1 382 ? 8.492 25.156 2.281 1 96.5 382 SER B C 1
ATOM 6373 O O . SER B 1 382 ? 8.094 25.172 1.112 1 96.5 382 SER B O 1
ATOM 6375 N N . THR B 1 383 ? 8.711 24.016 2.943 1 95.44 383 THR B N 1
ATOM 6376 C CA . THR B 1 383 ? 8.641 22.719 2.275 1 95.44 383 THR B CA 1
ATOM 6377 C C . THR B 1 383 ? 7.211 22.391 1.866 1 95.44 383 THR B C 1
ATOM 6379 O O . THR B 1 383 ? 6.984 21.531 1.013 1 95.44 383 THR B O 1
ATOM 6382 N N . PHE B 1 384 ? 6.258 23.062 2.443 1 97.31 384 PHE B N 1
ATOM 6383 C CA . PHE B 1 384 ? 4.848 22.812 2.178 1 97.31 384 PHE B CA 1
ATOM 6384 C C . PHE B 1 384 ? 4.309 23.781 1.128 1 97.31 384 PHE B C 1
ATOM 6386 O O . PHE B 1 384 ? 3.102 23.828 0.885 1 97.31 384 PHE B O 1
ATOM 6393 N N . PHE B 1 385 ? 5.207 24.609 0.543 1 97 385 PHE B N 1
ATOM 6394 C CA . PHE B 1 385 ? 4.871 25.516 -0.554 1 97 385 PHE B CA 1
ATOM 6395 C C . PHE B 1 385 ? 5.492 25.031 -1.859 1 97 385 PHE B C 1
ATOM 6397 O O . PHE B 1 385 ? 6.52 24.344 -1.849 1 97 385 PHE B O 1
ATOM 6404 N N . SER B 1 386 ? 4.832 25.359 -2.93 1 96.12 386 SER B N 1
ATOM 6405 C CA . SER B 1 386 ? 5.434 25.125 -4.238 1 96.12 386 SER B CA 1
ATOM 6406 C C . SER B 1 386 ? 6.734 25.906 -4.391 1 96.12 386 SER B C 1
ATOM 6408 O O . SER B 1 386 ? 6.934 26.938 -3.723 1 96.12 386 SER B O 1
ATOM 6410 N N . ARG B 1 387 ? 7.613 25.469 -5.227 1 91.5 387 ARG B N 1
ATOM 6411 C CA . ARG B 1 387 ? 8.977 25.984 -5.359 1 91.5 387 ARG B CA 1
ATOM 6412 C C . ARG B 1 387 ? 8.977 27.5 -5.539 1 91.5 387 ARG B C 1
ATOM 6414 O O . ARG B 1 387 ? 9.742 28.203 -4.879 1 91.5 387 ARG B O 1
ATOM 6421 N N . PRO B 1 388 ? 8.086 28.047 -6.363 1 91.88 388 PRO B N 1
ATOM 6422 C CA . PRO B 1 388 ? 8.117 29.5 -6.578 1 91.88 388 PRO B CA 1
ATOM 6423 C C . PRO B 1 388 ? 7.691 30.281 -5.34 1 91.88 388 PRO B C 1
ATOM 6425 O O . PRO B 1 388 ? 8.055 31.453 -5.195 1 91.88 388 PRO B O 1
ATOM 6428 N N . HIS B 1 389 ? 6.996 29.641 -4.492 1 94.75 389 HIS B N 1
ATOM 6429 C CA . HIS B 1 389 ? 6.438 30.375 -3.363 1 94.75 389 HIS B CA 1
ATOM 6430 C C . HIS B 1 389 ? 7.258 30.156 -2.098 1 94.75 389 HIS B C 1
ATOM 6432 O O . HIS B 1 389 ? 7.039 30.812 -1.084 1 94.75 389 HIS B O 1
ATOM 6438 N N . GLN B 1 390 ? 8.219 29.234 -2.09 1 94.81 390 GLN B N 1
ATOM 6439 C CA . GLN B 1 390 ? 8.977 28.844 -0.905 1 94.81 390 GLN B CA 1
ATOM 6440 C C . GLN B 1 390 ? 9.688 30.047 -0.287 1 94.81 390 GLN B C 1
ATOM 6442 O O . GLN B 1 390 ? 9.695 30.203 0.934 1 94.81 390 GLN B O 1
ATOM 6447 N N . LYS B 1 391 ? 10.234 30.906 -1.121 1 91.62 391 LYS B N 1
ATOM 6448 C CA . LYS B 1 391 ? 11.031 32 -0.614 1 91.62 391 LYS B CA 1
ATOM 6449 C C . LYS B 1 391 ? 10.156 33.031 0.089 1 91.62 391 LYS B C 1
ATOM 6451 O O . LYS B 1 391 ? 10.602 33.719 1.017 1 91.62 391 LYS B O 1
ATOM 6456 N N . ASP B 1 392 ? 8.914 33.125 -0.344 1 92.69 392 ASP B N 1
ATOM 6457 C CA . ASP B 1 392 ? 7.988 34.094 0.248 1 92.69 392 ASP B CA 1
ATOM 6458 C C . ASP B 1 392 ? 7.562 33.656 1.647 1 92.69 392 ASP B C 1
ATOM 6460 O O . ASP B 1 392 ? 7.137 34.469 2.459 1 92.69 392 ASP B O 1
ATOM 6464 N N . PHE B 1 393 ? 7.707 32.406 1.948 1 95 393 PHE B N 1
ATOM 6465 C CA . PHE B 1 393 ? 7.219 31.859 3.213 1 95 393 PHE B CA 1
ATOM 6466 C C . PHE B 1 393 ? 8.305 31.047 3.914 1 95 393 PHE B C 1
ATOM 6468 O O . PHE B 1 393 ? 8.039 29.984 4.473 1 95 393 PHE B O 1
ATOM 6475 N N . ASP B 1 394 ? 9.547 31.516 3.854 1 96.75 394 ASP B N 1
ATOM 6476 C CA . ASP B 1 394 ? 10.695 30.766 4.363 1 96.75 394 ASP B CA 1
ATOM 6477 C C . ASP B 1 394 ? 11.062 31.219 5.773 1 96.75 394 ASP B C 1
ATOM 6479 O O . ASP B 1 394 ? 12.242 31.234 6.141 1 96.75 394 ASP B O 1
ATOM 6483 N N . HIS B 1 395 ? 10.086 31.688 6.547 1 95.69 395 HIS B N 1
ATOM 6484 C CA . HIS B 1 395 ? 10.359 32.188 7.891 1 95.69 395 HIS B CA 1
ATOM 6485 C C . HIS B 1 395 ? 9.383 31.609 8.906 1 95.69 395 HIS B C 1
ATOM 6487 O O . HIS B 1 395 ? 8.992 32.281 9.859 1 95.69 395 HIS B O 1
ATOM 6493 N N . TYR B 1 396 ? 8.961 30.406 8.672 1 95.81 396 TYR B N 1
ATOM 6494 C CA . TYR B 1 396 ? 8.078 29.688 9.578 1 95.81 396 TYR B CA 1
ATOM 6495 C C . TYR B 1 396 ? 8.625 28.281 9.867 1 95.81 396 TYR B C 1
ATOM 6497 O O . TYR B 1 396 ? 9.211 27.656 8.992 1 95.81 396 TYR B O 1
ATOM 6505 N N . ILE B 1 397 ? 8.469 27.812 11.102 1 97.38 397 ILE B N 1
ATOM 6506 C CA . ILE B 1 397 ? 8.781 26.453 11.516 1 97.38 397 ILE B CA 1
ATOM 6507 C C . ILE B 1 397 ? 7.523 25.781 12.062 1 97.38 397 ILE B C 1
ATOM 6509 O O . ILE B 1 397 ? 6.77 26.391 12.828 1 97.38 397 ILE B O 1
ATOM 6513 N N . ARG B 1 398 ? 7.266 24.578 11.633 1 98 398 ARG B N 1
ATOM 6514 C CA . ARG B 1 398 ? 6.156 23.797 12.148 1 98 398 ARG B CA 1
ATOM 6515 C C . ARG B 1 398 ? 6.621 22.844 13.25 1 98 398 ARG B C 1
ATOM 6517 O O . ARG B 1 398 ? 7.641 22.172 13.109 1 98 398 ARG B O 1
ATOM 6524 N N . PHE B 1 399 ? 5.875 22.812 14.328 1 97.94 399 PHE B N 1
ATOM 6525 C CA . PHE B 1 399 ? 6.121 21.891 15.43 1 97.94 399 PHE B CA 1
ATOM 6526 C C . PHE B 1 399 ? 4.918 20.984 15.656 1 97.94 399 PHE B C 1
ATOM 6528 O O . PHE B 1 399 ? 3.781 21.375 15.383 1 97.94 399 PHE B O 1
ATOM 6535 N N . CYS B 1 400 ? 5.16 19.812 16.141 1 97.94 400 CYS B N 1
ATOM 6536 C CA . CYS B 1 400 ? 4.133 18.844 16.5 1 97.94 400 CYS B CA 1
ATOM 6537 C C . CYS B 1 400 ? 3.963 18.766 18 1 97.94 400 CYS B C 1
ATOM 6539 O O . CYS B 1 400 ? 4.922 18.484 18.734 1 97.94 400 CYS B O 1
ATOM 6541 N N . PHE B 1 401 ? 2.75 19 18.531 1 98.19 401 PHE B N 1
ATOM 6542 C CA . PHE B 1 401 ? 2.551 19.031 19.984 1 98.19 401 PHE B CA 1
ATOM 6543 C C . PHE B 1 401 ? 1.896 17.75 20.469 1 98.19 401 PHE B C 1
ATOM 6545 O O . PHE B 1 401 ? 1.624 17.594 21.672 1 98.19 401 PHE B O 1
ATOM 6552 N N . VAL B 1 402 ? 1.572 16.828 19.594 1 97.38 402 VAL B N 1
ATOM 6553 C CA . VAL B 1 402 ? 1.03 15.523 19.969 1 97.38 402 VAL B CA 1
ATOM 6554 C C . VAL B 1 402 ? 2.16 14.602 20.438 1 97.38 402 VAL B C 1
ATOM 6556 O O . VAL B 1 402 ? 2.564 13.695 19.703 1 97.38 402 VAL B O 1
ATOM 6559 N N . LYS B 1 403 ? 2.658 14.883 21.609 1 97.38 403 LYS B N 1
ATOM 6560 C CA . LYS B 1 403 ? 3.789 14.242 22.266 1 97.38 403 LYS B CA 1
ATOM 6561 C C . LYS B 1 403 ? 3.469 13.93 23.719 1 97.38 403 LYS B C 1
ATOM 6563 O O . LYS B 1 403 ? 2.51 14.469 24.281 1 97.38 403 LYS B O 1
ATOM 6568 N N . ASP B 1 404 ? 4.195 13.062 24.25 1 96 404 ASP B N 1
ATOM 6569 C CA . ASP B 1 404 ? 3.982 12.797 25.656 1 96 404 ASP B CA 1
ATOM 6570 C C . ASP B 1 404 ? 4.594 13.898 26.531 1 96 404 ASP B C 1
ATOM 6572 O O . ASP B 1 404 ? 5.293 14.773 26.016 1 96 404 ASP B O 1
ATOM 6576 N N . LYS B 1 405 ? 4.281 13.844 27.797 1 96.06 405 LYS B N 1
ATOM 6577 C CA . LYS B 1 405 ? 4.703 14.883 28.734 1 96.06 405 LYS B CA 1
ATOM 6578 C C . LYS B 1 405 ? 6.227 14.953 28.828 1 96.06 405 LYS B C 1
ATOM 6580 O O . LYS B 1 405 ? 6.797 16.031 28.938 1 96.06 405 LYS B O 1
ATOM 6585 N N . ALA B 1 406 ? 6.852 13.836 28.797 1 97 406 ALA B N 1
ATOM 6586 C CA . ALA B 1 406 ? 8.305 13.773 28.922 1 97 406 ALA B CA 1
ATOM 6587 C C . ALA B 1 406 ? 8.977 14.492 27.75 1 97 406 ALA B C 1
ATOM 6589 O O . ALA B 1 406 ? 9.992 15.172 27.938 1 97 406 ALA B O 1
ATOM 6590 N N . THR B 1 407 ? 8.461 14.289 26.609 1 97.44 407 THR B N 1
ATOM 6591 C CA . THR B 1 407 ? 9 14.945 25.422 1 97.44 407 THR B CA 1
ATOM 6592 C C . THR B 1 407 ? 8.828 16.453 25.5 1 97.44 407 THR B C 1
ATOM 6594 O O . THR B 1 407 ? 9.734 17.219 25.156 1 97.44 407 THR B O 1
ATOM 6597 N N . LEU B 1 408 ? 7.703 16.953 26 1 97.94 408 LEU B N 1
ATOM 6598 C CA . LEU B 1 408 ? 7.461 18.375 26.141 1 97.94 408 LEU B CA 1
ATOM 6599 C C . LEU B 1 408 ? 8.391 18.969 27.203 1 97.94 408 LEU B C 1
ATOM 6601 O O . LEU B 1 408 ? 8.859 20.109 27.047 1 97.94 408 LEU B O 1
ATOM 6605 N N . GLN B 1 409 ? 8.625 18.203 28.203 1 98 409 GLN B N 1
ATOM 6606 C CA . GLN B 1 409 ? 9.562 18.656 29.219 1 98 409 GLN B CA 1
ATOM 6607 C C . GLN B 1 409 ? 10.984 18.75 28.672 1 98 409 GLN B C 1
ATOM 6609 O O . GLN B 1 409 ? 11.727 19.672 29 1 98 409 GLN B O 1
ATOM 6614 N N . ALA B 1 410 ? 11.352 17.75 27.891 1 98.06 410 ALA B N 1
ATOM 6615 C CA . ALA B 1 410 ? 12.656 17.781 27.25 1 98.06 410 ALA B CA 1
ATOM 6616 C C . ALA B 1 410 ? 12.781 19 26.344 1 98.06 410 ALA B C 1
ATOM 6618 O O . ALA B 1 410 ? 13.852 19.609 26.25 1 98.06 410 ALA B O 1
ATOM 6619 N N . MET B 1 411 ? 11.742 19.328 25.656 1 98 411 MET B N 1
ATOM 6620 C CA . MET B 1 411 ? 11.711 20.562 24.859 1 98 411 MET B CA 1
ATOM 6621 C C . MET B 1 411 ? 11.977 21.781 25.719 1 98 411 MET B C 1
ATOM 6623 O O . MET B 1 411 ? 12.773 22.641 25.344 1 98 411 MET B O 1
ATOM 6627 N N . ASP B 1 412 ? 11.32 21.844 26.875 1 97.81 412 ASP B N 1
ATOM 6628 C CA . ASP B 1 412 ? 11.5 22.969 27.781 1 97.81 412 ASP B CA 1
ATOM 6629 C C . ASP B 1 412 ? 12.961 23.141 28.188 1 97.81 412 ASP B C 1
ATOM 6631 O O . ASP B 1 412 ? 13.477 24.25 28.234 1 97.81 412 ASP B O 1
ATOM 6635 N N . GLU B 1 413 ? 13.555 22.031 28.422 1 97 413 GLU B N 1
ATOM 6636 C CA . GLU B 1 413 ? 14.953 22.047 28.828 1 97 413 GLU B CA 1
ATOM 6637 C C . GLU B 1 413 ? 15.844 22.594 27.719 1 97 413 GLU B C 1
ATOM 6639 O O . GLU B 1 413 ? 16.75 23.375 27.969 1 97 413 GLU B O 1
ATOM 6644 N N . ARG B 1 414 ? 15.609 22.141 26.516 1 96.25 414 ARG B N 1
ATOM 6645 C CA . ARG B 1 414 ? 16.391 22.609 25.375 1 96.25 414 ARG B CA 1
ATOM 6646 C C . ARG B 1 414 ? 16.156 24.109 25.156 1 96.25 414 ARG B C 1
ATOM 6648 O O . ARG B 1 414 ? 17.094 24.828 24.812 1 96.25 414 ARG B O 1
ATOM 6655 N N . LEU B 1 415 ? 14.977 24.547 25.328 1 95.38 415 LEU B N 1
ATOM 6656 C CA . LEU B 1 415 ? 14.633 25.953 25.109 1 95.38 415 LEU B CA 1
ATOM 6657 C C . LEU B 1 415 ? 15.273 26.828 26.188 1 95.38 415 LEU B C 1
ATOM 6659 O O . LEU B 1 415 ? 15.656 27.969 25.906 1 95.38 415 LEU B O 1
ATOM 6663 N N . ARG B 1 416 ? 15.328 26.344 27.312 1 93.56 416 ARG B N 1
ATOM 6664 C CA . ARG B 1 416 ? 16.016 27.078 28.375 1 93.56 416 ARG B CA 1
ATOM 6665 C C . ARG B 1 416 ? 17.469 27.328 28.031 1 93.56 416 ARG B C 1
ATOM 6667 O O . ARG B 1 416 ? 17.984 28.422 28.234 1 93.56 416 ARG B O 1
ATOM 6674 N N . LYS B 1 417 ? 18 26.312 27.5 1 89.69 417 LYS B N 1
ATOM 6675 C CA . LYS B 1 417 ? 19.375 26.453 27.062 1 89.69 417 LYS B CA 1
ATOM 6676 C C . LYS B 1 417 ? 19.516 27.484 25.953 1 89.69 417 LYS B C 1
ATOM 6678 O O . LYS B 1 417 ? 20.484 28.219 25.891 1 89.69 417 LYS B O 1
ATOM 6683 N N . TRP B 1 418 ? 18.625 27.438 25.109 1 87.31 418 TRP B N 1
ATOM 6684 C CA . TRP B 1 418 ? 18.578 28.375 24 1 87.31 418 TRP B CA 1
ATOM 6685 C C . TRP B 1 418 ? 18.5 29.812 24.516 1 87.31 418 TRP B C 1
ATOM 6687 O O . TRP B 1 418 ? 19.188 30.703 24 1 87.31 418 TRP B O 1
ATOM 6697 N N . LYS B 1 419 ? 17.75 30.031 25.5 1 85.25 419 LYS B N 1
ATOM 6698 C CA . LYS B 1 419 ? 17.594 31.359 26.094 1 85.25 419 LYS B CA 1
ATOM 6699 C C . LYS B 1 419 ? 18.891 31.844 26.719 1 85.25 419 LYS B C 1
ATOM 6701 O O . LYS B 1 419 ? 19.203 33.031 26.641 1 85.25 419 LYS B O 1
ATOM 6706 N N . GLU B 1 420 ? 19.578 30.969 27.188 1 83 420 GLU B N 1
ATOM 6707 C CA . GLU B 1 420 ? 20.844 31.312 27.844 1 83 420 GLU B CA 1
ATOM 6708 C C . GLU B 1 420 ? 21.906 31.672 26.812 1 83 420 GLU B C 1
ATOM 6710 O O . GLU B 1 420 ? 22.844 32.406 27.109 1 83 420 GLU B O 1
ATOM 6715 N N . LEU B 1 421 ? 21.719 31.125 25.625 1 74.25 421 LEU B N 1
ATOM 6716 C CA . LEU B 1 421 ? 22.703 31.328 24.578 1 74.25 421 LEU B CA 1
ATOM 6717 C C . LEU B 1 421 ? 22.422 32.625 23.828 1 74.25 421 LEU B C 1
ATOM 6719 O O . LEU B 1 421 ? 23.281 33.125 23.094 1 74.25 421 LEU B O 1
ATOM 6723 N N . GLN B 1 422 ? 21.219 33.094 23.938 1 66.31 422 GLN B N 1
ATOM 6724 C CA . GLN B 1 422 ? 20.891 34.375 23.297 1 66.31 422 GLN B CA 1
ATOM 6725 C C . GLN B 1 422 ? 21.516 35.562 24.016 1 66.31 422 GLN B C 1
ATOM 6727 O O . GLN B 1 422 ? 21.594 35.562 25.25 1 66.31 422 GLN B O 1
ATOM 6732 N N . PRO B 1 423 ? 22.344 36.406 23.297 1 57.97 423 PRO B N 1
ATOM 6733 C CA . PRO B 1 423 ? 22.969 37.562 23.984 1 57.97 423 PRO B CA 1
ATOM 6734 C C . PRO B 1 423 ? 21.953 38.438 24.688 1 57.97 423 PRO B C 1
ATOM 6736 O O . PRO B 1 423 ? 20.781 38.5 24.281 1 57.97 423 PRO B O 1
#

pLDDT: mean 94.91, std 6.82, range [41.88, 98.94]

Nearest PDB structures (foldseek):
  3fvu-assembly1_B  TM=9.975E-01  e=1.876E-71  Homo sapiens
  1w7l-assembly1_A  TM=9.936E-01  e=2.209E-71  Homo sapiens
  4wlh-assembly1_A  TM=9.967E-01  e=2.571E-70  Homo sapiens
  4wlh-assembly1_B  TM=9.945E-01  e=1.853E-70  Homo sapiens
  4wp0-assembly2_D  TM=9.876E-01  e=1.005E-69  Homo sapiens

Sequence (846 aa):
MTKRLQARRLDGIDQNLWVEFGKLTKEYDVVNLGQGFPDFSPPDFATQAFQQATSGNFMLNQYTRAFGYPPLTNVLASFFGKLLGQEMDPLTNVLVTVGAYGALFTRFQALVDEGDEVIIMEPAFDCYEPMTMMAGGCPVFVTLKPSPAPKGKLGASNDWQLDPAELASKFTPRTKILVLNTPNNPLGKVFSRMELELVANLCQQHDVVCISDEVYQWLVYDGHQHVSIASLPGMWDRTLTIGSAGKSFSATGWKVGWVMGPDNIMKHLRTVHQNSIFHCPTQAQAAVAQCFEREQQHFGQPSSYFLQLPQAMELNRDHMIRSLQSVGLKLWISQGSYFLIADISDFKSKMPDLPGAEDEPYDRRFAKWMIKNMGLVGIPVSTFFSRPHQKDFDHYIRFCFVKDKATLQAMDERLRKWKELQPMTKRLQARRLDGIDQNLWVEFGKLTKEYDVVNLGQGFPDFSPPDFATQAFQQATSGNFMLNQYTRAFGYPPLTNVLASFFGKLLGQEMDPLTNVLVTVGAYGALFTRFQALVDEGDEVIIMEPAFDCYEPMTMMAGGCPVFVTLKPSPAPKGKLGASNDWQLDPAELASKFTPRTKILVLNTPNNPLGKVFSRMELELVANLCQQHDVVCISDEVYQWLVYDGHQHVSIASLPGMWDRTLTIGSAGKSFSATGWKVGWVMGPDNIMKHLRTVHQNSIFHCPTQAQAAVAQCFEREQQHFGQPSSYFLQLPQAMELNRDHMIRSLQSVGLKLWISQGSYFLIADISDFKSKMPDLPGAEDEPYDRRFAKWMIKNMGLVGIPVSTFFSRPHQKDFDHYIRFCFVKDKATLQAMDERLRKWKELQP

InterPro domains:
  IPR004839 Aminotransferase, class I/classII, large domain [PF00155] (29-408)
  IPR015421 Pyridoxal phosphate-dependent transferase, major domain [G3DSA:3.40.640.10] (44-301)
  IPR015422 Pyridoxal phosphate-dependent transferase, small domain [G3DSA:3.90.1150.10] (18-415)
  IPR015424 Pyridoxal phosphate-dependent transferase [SSF53383] (7-418)
  IPR051326 Kynurenine--oxoglutarate transaminase [PTHR43807] (3-420)